Protein AF-0000000075575868 (afdb_homodimer)

pLDDT: mean 89.62, std 12.57, range [30.45, 98.94]

InterPro domains:
  IPR000891 Pyruvate carboxyltransferase [PF00682] (5-255)
  IPR000891 Pyruvate carboxyltransferase [PS50991] (5-268)
  IPR002034 Alpha-isopropylmalate/homocitrate synthase, conserved site [PS00815] (12-28)
  IPR002034 Alpha-isopropylmalate/homocitrate synthase, conserved site [PS00816] (203-216)
  IPR005675 Citramalate synthase [PTHR43538] (2-524)
  IPR005675 Citramalate synthase [TIGR00977] (4-524)
  IPR013709 2-isopropylmalate synthase LeuA, allosteric (dimerisation) domain [PF08502] (377-517)
  IPR013709 2-isopropylmalate synthase LeuA, allosteric (dimerisation) domain [SM00917] (375-518)
  IPR013785 Aldolase-type TIM barrel [G3DSA:3.20.20.70] (3-277)
  IPR036230 2-isopropylmalate synthase LeuA, allosteric (dimerisation) domain superfamily [G3DSA:3.30.160.270] (399-517)
  IPR036230 2-isopropylmalate synthase LeuA, allosteric (dimerisation) domain superfamily [SSF110921] (415-514)
  IPR054691 2-isopropylmalate synthase/homocitrate synthase, post-catalytic domain [PF22617] (291-368)

Structure (mmCIF, N/CA/C/O backbone):
data_AF-0000000075575868-model_v1
#
loop_
_entity.id
_entity.type
_entity.pdbx_description
1 polymer 'Citramalate synthase'
#
loop_
_atom_site.group_PDB
_atom_site.id
_atom_site.type_symbol
_atom_site.label_atom_id
_atom_site.label_alt_id
_atom_site.label_comp_id
_atom_site.label_asym_id
_atom_site.label_entity_id
_atom_site.label_seq_id
_atom_site.pdbx_PDB_ins_code
_atom_site.Cartn_x
_atom_site.Cartn_y
_atom_site.Cartn_z
_atom_site.occupancy
_atom_site.B_iso_or_equiv
_atom_site.auth_seq_id
_atom_site.auth_comp_id
_atom_site.auth_asym_id
_atom_site.auth_atom_id
_atom_site.pdbx_PDB_model_num
ATOM 1 N N . MET A 1 1 ? -24.594 14.773 -18.844 1 61.38 1 MET A N 1
ATOM 2 C CA . MET A 1 1 ? -23.203 15.07 -18.484 1 61.38 1 MET A CA 1
ATOM 3 C C . MET A 1 1 ? -22.859 14.477 -17.125 1 61.38 1 MET A C 1
ATOM 5 O O . MET A 1 1 ? -23.703 14.43 -16.234 1 61.38 1 MET A O 1
ATOM 9 N N . SER A 1 2 ? -21.766 13.688 -16.969 1 84.81 2 SER A N 1
ATOM 10 C CA . SER A 1 2 ? -21.406 13.039 -15.703 1 84.81 2 SER A CA 1
ATOM 11 C C . SER A 1 2 ? -21.234 14.062 -14.586 1 84.81 2 SER A C 1
ATOM 13 O O . SER A 1 2 ? -20.766 15.18 -14.828 1 84.81 2 SER A O 1
ATOM 15 N N . GLU A 1 3 ? -21.844 13.836 -13.461 1 95.25 3 GLU A N 1
ATOM 16 C CA . GLU A 1 3 ? -21.734 14.703 -12.297 1 95.25 3 GLU A CA 1
ATOM 17 C C . GLU A 1 3 ? -20.281 14.883 -11.875 1 95.25 3 GLU A C 1
ATOM 19 O O . GLU A 1 3 ? -19.5 13.93 -11.898 1 95.25 3 GLU A O 1
ATOM 24 N N . LYS A 1 4 ? -19.922 16.078 -11.586 1 97.62 4 LYS A N 1
ATOM 25 C CA . LYS A 1 4 ? -18.547 16.438 -11.258 1 97.62 4 LYS A CA 1
ATOM 26 C C . LYS A 1 4 ? -18.234 16.172 -9.789 1 97.62 4 LYS A C 1
ATOM 28 O O . LYS A 1 4 ? -19.047 16.484 -8.914 1 97.62 4 LYS A O 1
ATOM 33 N N . ILE A 1 5 ? -17.172 15.508 -9.469 1 98.75 5 ILE A N 1
ATOM 34 C CA . ILE A 1 5 ? -16.594 15.422 -8.141 1 98.75 5 ILE A CA 1
ATOM 35 C C . ILE A 1 5 ? -15.312 16.25 -8.086 1 98.75 5 ILE A C 1
ATOM 37 O O . ILE A 1 5 ? -14.375 16.031 -8.859 1 98.75 5 ILE A O 1
ATOM 41 N N . LEU A 1 6 ? -15.227 17.234 -7.203 1 98.88 6 LEU A N 1
ATOM 42 C CA . LEU A 1 6 ? -14.047 18.078 -7.059 1 98.88 6 LEU A CA 1
ATOM 43 C C . LEU A 1 6 ? -12.914 17.312 -6.375 1 98.88 6 LEU A C 1
ATOM 45 O O . LEU A 1 6 ? -13.117 16.688 -5.336 1 98.88 6 LEU A O 1
ATOM 49 N N . VAL A 1 7 ? -11.742 17.344 -7.012 1 98.88 7 VAL A N 1
ATOM 50 C CA . VAL A 1 7 ? -10.555 16.703 -6.469 1 98.88 7 VAL A CA 1
ATOM 51 C C . VAL A 1 7 ? -9.711 17.719 -5.719 1 98.88 7 VAL A C 1
ATOM 53 O O . VAL A 1 7 ? -9.289 18.734 -6.293 1 98.88 7 VAL A O 1
ATOM 56 N N . PHE A 1 8 ? -9.484 17.531 -4.441 1 98.94 8 PHE A N 1
ATOM 57 C CA . PHE A 1 8 ? -8.688 18.359 -3.549 1 98.94 8 PHE A CA 1
ATOM 58 C C . PHE A 1 8 ? -7.426 17.625 -3.113 1 98.94 8 PHE A C 1
ATOM 60 O O . PHE A 1 8 ? -7.484 16.719 -2.279 1 98.94 8 PHE A O 1
ATOM 67 N N . ASP A 1 9 ? -6.258 18.016 -3.641 1 98.88 9 ASP A N 1
ATOM 68 C CA . ASP A 1 9 ? -5.004 17.312 -3.363 1 98.88 9 ASP A CA 1
ATOM 69 C C . ASP A 1 9 ? -4.215 18.031 -2.266 1 98.88 9 ASP A C 1
ATOM 71 O O . ASP A 1 9 ? -3.971 19.234 -2.348 1 98.88 9 ASP A O 1
ATOM 75 N N . SER A 1 10 ? -3.83 17.281 -1.271 1 98.62 10 SER A N 1
ATOM 76 C CA . SER A 1 10 ? -3.059 17.828 -0.159 1 98.62 10 SER A CA 1
ATOM 77 C C . SER A 1 10 ? -1.657 17.219 -0.111 1 98.62 10 SER A C 1
ATOM 79 O O . SER A 1 10 ? -1.049 17.141 0.958 1 98.62 10 SER A O 1
ATOM 81 N N . THR A 1 11 ? -1.088 16.797 -1.233 1 98.25 11 THR A N 1
ATOM 82 C CA . THR A 1 11 ? 0.236 16.188 -1.326 1 98.25 11 THR A CA 1
ATOM 83 C C . THR A 1 11 ? 1.297 17.109 -0.737 1 98.25 11 THR A C 1
ATOM 85 O O . THR A 1 11 ? 2.162 16.672 0.022 1 98.25 11 THR A O 1
ATOM 88 N N . LEU A 1 12 ? 1.226 18.375 -0.951 1 97 12 LEU A N 1
ATOM 89 C CA . LEU A 1 12 ? 2.277 19.328 -0.622 1 97 12 LEU A CA 1
ATOM 90 C C . LEU A 1 12 ? 2.152 19.797 0.824 1 97 12 LEU A C 1
ATOM 92 O O . LEU A 1 12 ? 3.068 20.422 1.359 1 97 12 LEU A O 1
ATOM 96 N N . ARG A 1 13 ? 1.078 19.469 1.459 1 95.19 13 ARG A N 1
ATOM 97 C CA . ARG A 1 13 ? 0.896 19.875 2.85 1 95.19 13 ARG A CA 1
ATOM 98 C C . ARG A 1 13 ? 0.815 18.656 3.766 1 95.19 13 ARG A C 1
ATOM 100 O O . ARG A 1 13 ? 1.771 18.344 4.477 1 95.19 13 ARG A O 1
ATOM 107 N N . ASP A 1 14 ? -0.33 17.875 3.654 1 94.44 14 ASP A N 1
ATOM 108 C CA . ASP A 1 14 ? -0.49 16.688 4.484 1 94.44 14 ASP A CA 1
ATOM 109 C C . ASP A 1 14 ? 0.498 15.602 4.082 1 94.44 14 ASP A C 1
ATOM 111 O O . ASP A 1 14 ? 1.008 14.875 4.934 1 94.44 14 ASP A O 1
ATOM 115 N N . GLY A 1 15 ? 0.693 15.453 2.76 1 94.81 15 GLY A N 1
ATOM 116 C CA . GLY A 1 15 ? 1.673 14.5 2.271 1 94.81 15 GLY A CA 1
ATOM 117 C C . GLY A 1 15 ? 3.07 14.75 2.807 1 94.81 15 GLY A C 1
ATOM 118 O O . GLY A 1 15 ? 3.824 13.805 3.057 1 94.81 15 GLY A O 1
ATOM 119 N N . ALA A 1 16 ? 3.377 16.016 3.02 1 89.44 16 ALA A N 1
ATOM 120 C CA . ALA A 1 16 ? 4.699 16.422 3.5 1 89.44 16 ALA A CA 1
ATOM 121 C C . ALA A 1 16 ? 4.922 15.945 4.938 1 89.44 16 ALA A C 1
ATOM 123 O O . ALA A 1 16 ? 6.055 15.938 5.422 1 89.44 16 ALA A O 1
ATOM 124 N N . GLN A 1 17 ? 3.857 15.484 5.559 1 87.44 17 GLN A N 1
ATOM 125 C CA . GLN A 1 17 ? 3.959 15.031 6.941 1 87.44 17 GLN A CA 1
ATOM 126 C C . GLN A 1 17 ? 4.363 13.562 7.012 1 87.44 17 GLN A C 1
ATOM 128 O O . GLN A 1 17 ? 4.605 13.031 8.102 1 87.44 17 GLN A O 1
ATOM 133 N N . ALA A 1 18 ? 4.418 12.914 5.855 1 88.88 18 ALA A N 1
ATOM 134 C CA . ALA A 1 18 ? 4.832 11.508 5.832 1 88.88 18 ALA A CA 1
ATOM 135 C C . ALA A 1 18 ? 6.297 11.367 6.238 1 88.88 18 ALA A C 1
ATOM 137 O O . ALA A 1 18 ? 7.133 12.195 5.879 1 88.88 18 ALA A O 1
ATOM 138 N N . GLU A 1 19 ? 6.559 10.336 6.953 1 83.62 19 GLU A N 1
ATOM 139 C CA . GLU A 1 19 ? 7.945 10.031 7.285 1 83.62 19 GLU A CA 1
ATOM 140 C C . GLU A 1 19 ? 8.781 9.82 6.027 1 83.62 19 GLU A C 1
ATOM 142 O O . GLU A 1 19 ? 8.383 9.086 5.121 1 83.62 19 GLU A O 1
ATOM 147 N N . GLY A 1 20 ? 9.875 10.547 5.918 1 74.44 20 GLY A N 1
ATOM 148 C CA . GLY A 1 20 ? 10.797 10.375 4.805 1 74.44 20 GLY A CA 1
ATOM 149 C C . GLY A 1 20 ? 10.516 11.32 3.65 1 74.44 20 GLY A C 1
ATOM 150 O O . GLY A 1 20 ? 11.289 11.391 2.693 1 74.44 20 GLY A O 1
ATOM 151 N N . ILE A 1 21 ? 9.391 12.078 3.764 1 81.75 21 ILE A N 1
ATOM 152 C CA . ILE A 1 21 ? 9.031 13 2.695 1 81.75 21 ILE A CA 1
ATOM 153 C C . ILE A 1 21 ? 9.438 14.422 3.082 1 81.75 21 ILE A C 1
ATOM 155 O O . ILE A 1 21 ? 9.148 14.875 4.191 1 81.75 21 ILE A O 1
ATOM 159 N N . SER A 1 22 ? 10.195 15 2.295 1 77.81 22 SER A N 1
ATOM 160 C CA . SER A 1 22 ? 10.578 16.406 2.412 1 77.81 22 SER A CA 1
ATOM 161 C C . SER A 1 22 ? 10.68 17.062 1.041 1 77.81 22 SER A C 1
ATOM 163 O O . SER A 1 22 ? 11.367 16.562 0.15 1 77.81 22 SER A O 1
ATOM 165 N N . PHE A 1 23 ? 9.969 18.141 0.875 1 84.44 23 PHE A N 1
ATOM 166 C CA . PHE A 1 23 ? 9.953 18.844 -0.4 1 84.44 23 PHE A CA 1
ATOM 167 C C . PHE A 1 23 ? 10.797 20.109 -0.323 1 84.44 23 PHE A C 1
ATOM 169 O O . PHE A 1 23 ? 10.648 20.906 0.611 1 84.44 23 PHE A O 1
ATOM 176 N N . SER A 1 24 ? 11.742 20.281 -1.281 1 81.44 24 SER A N 1
ATOM 177 C CA . SER A 1 24 ? 12.266 21.625 -1.517 1 81.44 24 SER A CA 1
ATOM 178 C C . SER A 1 24 ? 11.211 22.531 -2.164 1 81.44 24 SER A C 1
ATOM 180 O O . SER A 1 24 ? 10.164 22.047 -2.609 1 81.44 24 SER A O 1
ATOM 182 N N . VAL A 1 25 ? 11.438 23.781 -2.133 1 87.5 25 VAL A N 1
ATOM 183 C CA . VAL A 1 25 ? 10.523 24.703 -2.795 1 87.5 25 VAL A CA 1
ATOM 184 C C . VAL A 1 25 ? 10.398 24.344 -4.273 1 87.5 25 VAL A C 1
ATOM 186 O O . VAL A 1 25 ? 9.305 24.375 -4.84 1 87.5 25 VAL A O 1
ATOM 189 N N . GLU A 1 26 ? 11.562 23.906 -4.863 1 86.38 26 GLU A N 1
ATOM 190 C CA . GLU A 1 26 ? 11.562 23.5 -6.262 1 86.38 26 GLU A CA 1
ATOM 191 C C . GLU A 1 26 ? 10.719 22.25 -6.465 1 86.38 26 GLU A C 1
ATOM 193 O O . GLU A 1 26 ? 9.984 22.125 -7.449 1 86.38 26 GLU A O 1
ATOM 198 N N . ASP A 1 27 ? 10.844 21.344 -5.535 1 88.81 27 ASP A N 1
ATOM 199 C CA . ASP A 1 27 ? 10.023 20.141 -5.578 1 88.81 27 ASP A CA 1
ATOM 200 C C . ASP A 1 27 ? 8.539 20.484 -5.516 1 88.81 27 ASP A C 1
ATOM 202 O O . ASP A 1 27 ? 7.734 19.922 -6.262 1 88.81 27 ASP A O 1
ATOM 206 N N . LYS A 1 28 ? 8.211 21.406 -4.625 1 95.12 28 LYS A N 1
ATOM 207 C CA . LYS A 1 28 ? 6.816 21.812 -4.457 1 95.12 28 LYS A CA 1
ATOM 208 C C . LYS A 1 28 ? 6.254 22.406 -5.75 1 95.12 28 LYS A C 1
ATOM 210 O O . LYS A 1 28 ? 5.129 22.094 -6.141 1 95.12 28 LYS A O 1
ATOM 215 N N . ILE A 1 29 ? 7.055 23.203 -6.375 1 94.19 29 ILE A N 1
ATOM 216 C CA . ILE A 1 29 ? 6.625 23.844 -7.609 1 94.19 29 ILE A CA 1
ATOM 217 C C . ILE A 1 29 ? 6.395 22.797 -8.695 1 94.19 29 ILE A C 1
ATOM 219 O O . ILE A 1 29 ? 5.383 22.828 -9.398 1 94.19 29 ILE A O 1
ATOM 223 N N . ARG A 1 30 ? 7.27 21.797 -8.773 1 94 30 ARG A N 1
ATOM 224 C CA . ARG A 1 30 ? 7.168 20.766 -9.789 1 94 30 ARG A CA 1
ATOM 225 C C . ARG A 1 30 ? 5.934 19.891 -9.57 1 94 30 ARG A C 1
ATOM 227 O O . ARG A 1 30 ? 5.238 19.531 -10.516 1 94 30 ARG A O 1
ATOM 234 N N . VAL A 1 31 ? 5.672 19.562 -8.32 1 97 31 VAL A N 1
ATOM 235 C CA . VAL A 1 31 ? 4.488 18.781 -7.996 1 97 31 VAL A CA 1
ATOM 236 C C . VAL A 1 31 ? 3.229 19.594 -8.297 1 97 31 VAL A C 1
ATOM 238 O O . VAL A 1 31 ? 2.275 19.078 -8.883 1 97 31 VAL A O 1
ATOM 241 N N . MET A 1 32 ? 3.26 20.875 -7.93 1 97.81 32 MET A N 1
ATOM 242 C CA . MET A 1 32 ? 2.135 21.781 -8.188 1 97.81 32 MET A CA 1
ATOM 243 C C . MET A 1 32 ? 1.821 21.844 -9.68 1 97.81 32 MET A C 1
ATOM 245 O O . MET A 1 32 ? 0.662 21.719 -10.078 1 97.81 32 MET A O 1
ATOM 249 N N . GLU A 1 33 ? 2.854 21.953 -10.477 1 96.94 33 GLU A N 1
ATOM 250 C CA . GLU A 1 33 ? 2.682 22.031 -11.922 1 96.94 33 GLU A CA 1
ATOM 251 C C . GLU A 1 33 ? 2.109 20.734 -12.484 1 96.94 33 GLU A C 1
ATOM 253 O O . GLU A 1 33 ? 1.258 20.766 -13.375 1 96.94 33 GLU A O 1
ATOM 258 N N . THR A 1 34 ? 2.576 19.656 -11.984 1 97 34 THR A N 1
ATOM 259 C CA . THR A 1 34 ? 2.104 18.359 -12.438 1 97 34 THR A CA 1
ATOM 260 C C . THR A 1 34 ? 0.625 18.172 -12.102 1 97 34 THR A C 1
ATOM 262 O O . THR A 1 34 ? -0.154 17.719 -12.938 1 97 34 THR A O 1
ATOM 265 N N . LEU A 1 35 ? 0.234 18.562 -10.906 1 98.56 35 LEU A N 1
ATOM 266 C CA . LEU A 1 35 ? -1.151 18.453 -10.469 1 98.56 35 LEU A CA 1
ATOM 267 C C . LEU A 1 35 ? -2.055 19.375 -11.266 1 98.56 35 LEU A C 1
ATOM 269 O O . LEU A 1 35 ? -3.172 19.016 -11.633 1 98.56 35 LEU A O 1
ATOM 273 N N . ASP A 1 36 ? -1.572 20.594 -11.492 1 98.38 36 ASP A N 1
ATOM 274 C CA . ASP A 1 36 ? -2.334 21.547 -12.281 1 98.38 36 ASP A CA 1
ATOM 275 C C . ASP A 1 36 ? -2.57 21.047 -13.703 1 98.38 36 ASP A C 1
ATOM 277 O O . ASP A 1 36 ? -3.688 21.109 -14.219 1 98.38 36 ASP A O 1
ATOM 281 N N . LYS A 1 37 ? -1.513 20.516 -14.266 1 97.12 37 LYS A N 1
ATOM 282 C CA . LYS A 1 37 ? -1.603 19.969 -15.617 1 97.12 37 LYS A CA 1
ATOM 283 C C . LYS A 1 37 ? -2.584 18.812 -15.68 1 97.12 37 LYS A C 1
ATOM 285 O O . LYS A 1 37 ? -3.316 18.656 -16.656 1 97.12 37 LYS A O 1
ATOM 290 N N . MET A 1 38 ? -2.625 18.047 -14.672 1 97.5 38 MET A N 1
ATOM 291 C CA . MET A 1 38 ? -3.506 16.875 -14.586 1 97.5 38 MET A CA 1
ATOM 292 C C . MET A 1 38 ? -4.965 17.312 -14.484 1 97.5 38 MET A C 1
ATOM 294 O O . MET A 1 38 ? -5.863 16.562 -14.875 1 97.5 38 MET A O 1
ATOM 298 N N . GLY A 1 39 ? -5.191 18.469 -13.93 1 98 39 GLY A N 1
ATOM 299 C CA . GLY A 1 39 ? -6.547 18.984 -13.859 1 98 39 GLY A CA 1
ATOM 300 C C . GLY A 1 39 ? -7.172 18.844 -12.484 1 98 39 GLY A C 1
ATOM 301 O O . GLY A 1 39 ? -8.398 18.828 -12.352 1 98 39 GLY A O 1
ATOM 302 N N . VAL A 1 40 ? -6.402 18.781 -11.461 1 98.25 40 VAL A N 1
ATOM 303 C CA . VAL A 1 40 ? -6.891 18.766 -10.086 1 98.25 40 VAL A CA 1
ATOM 304 C C . VAL A 1 40 ? -7.531 20.109 -9.758 1 98.25 40 VAL A C 1
ATOM 306 O O . VAL A 1 40 ? -7.059 21.156 -10.203 1 98.25 40 VAL A O 1
ATOM 309 N N . ASP A 1 41 ? -8.57 20.109 -8.992 1 98.75 41 ASP A N 1
ATOM 310 C CA . ASP A 1 41 ? -9.352 21.328 -8.781 1 98.75 41 ASP A CA 1
ATOM 311 C C . ASP A 1 41 ? -8.719 22.203 -7.711 1 98.75 41 ASP A C 1
ATOM 313 O O . ASP A 1 41 ? -8.719 23.438 -7.832 1 98.75 41 ASP A O 1
ATOM 317 N N . TYR A 1 42 ? -8.25 21.625 -6.641 1 98.81 42 TYR A N 1
ATOM 318 C CA . TYR A 1 42 ? -7.641 22.344 -5.523 1 98.81 42 TYR A CA 1
ATOM 319 C C . TYR A 1 42 ? -6.289 21.734 -5.168 1 98.81 42 TYR A C 1
ATOM 321 O O . TYR A 1 42 ? -6.133 20.5 -5.148 1 98.81 42 TYR A O 1
ATOM 329 N N . ILE A 1 43 ? -5.305 22.547 -4.949 1 98.75 43 ILE A N 1
ATOM 330 C CA . ILE A 1 43 ? -3.99 22.109 -4.484 1 98.75 43 ILE A CA 1
ATOM 331 C C . ILE A 1 43 ? -3.664 22.797 -3.158 1 98.75 43 ILE A C 1
ATOM 333 O O . ILE A 1 43 ? -3.412 24 -3.121 1 98.75 43 ILE A O 1
ATOM 337 N N . GLU A 1 44 ? -3.77 22.062 -2.121 1 98.62 44 GLU A N 1
ATOM 338 C CA . GLU A 1 44 ? -3.342 22.562 -0.817 1 98.62 44 GLU A CA 1
ATOM 339 C C . GLU A 1 44 ? -1.822 22.531 -0.683 1 98.62 44 GLU A C 1
ATOM 341 O O . GLU A 1 44 ? -1.236 21.453 -0.525 1 98.62 44 GLU A O 1
ATOM 346 N N . ALA A 1 45 ? -1.237 23.656 -0.602 1 96 45 ALA A N 1
ATOM 347 C CA . ALA A 1 45 ? 0.193 23.703 -0.897 1 96 45 ALA A CA 1
ATOM 348 C C . ALA A 1 45 ? 1.009 23.922 0.374 1 96 45 ALA A C 1
ATOM 350 O O . ALA A 1 45 ? 2.24 23.859 0.344 1 96 45 ALA A O 1
ATOM 351 N N . GLY A 1 46 ? 0.332 24.203 1.474 1 95.06 46 GLY A N 1
ATOM 352 C CA . GLY A 1 46 ? 1.128 24.344 2.682 1 95.06 46 GLY A CA 1
ATOM 353 C C . GLY A 1 46 ? 0.393 25.078 3.793 1 95.06 46 GLY A C 1
ATOM 354 O O . GLY A 1 46 ? -0.774 25.438 3.639 1 95.06 46 GLY A O 1
ATOM 355 N N . ASN A 1 47 ? 1.104 25.234 4.914 1 93.88 47 ASN A N 1
ATOM 356 C CA . ASN A 1 47 ? 0.668 25.953 6.102 1 93.88 47 ASN A CA 1
ATOM 357 C C . ASN A 1 47 ? 1.59 27.125 6.41 1 93.88 47 ASN A C 1
ATOM 359 O O . ASN A 1 47 ? 2.549 26.984 7.172 1 93.88 47 ASN A O 1
ATOM 363 N N . PRO A 1 48 ? 1.263 28.312 5.938 1 93.25 48 PRO A N 1
ATOM 364 C CA . PRO A 1 48 ? 2.152 29.469 6.078 1 93.25 48 PRO A CA 1
ATOM 365 C C . PRO A 1 48 ? 2.346 29.891 7.531 1 93.25 48 PRO A C 1
ATOM 367 O O . PRO A 1 48 ? 3.338 30.531 7.863 1 93.25 48 PRO A O 1
ATOM 370 N N . GLY A 1 49 ? 1.459 29.547 8.383 1 87.56 49 GLY A N 1
ATOM 371 C CA . GLY A 1 49 ? 1.558 29.922 9.789 1 87.56 49 GLY A CA 1
ATOM 372 C C . GLY A 1 49 ? 2.52 29.062 10.57 1 87.56 49 GLY A C 1
ATOM 373 O O . GLY A 1 49 ? 2.922 29.406 11.68 1 87.56 49 GLY A O 1
ATOM 374 N N . SER A 1 50 ? 2.959 27.953 9.969 1 80.81 50 SER A N 1
ATOM 375 C CA . SER A 1 50 ? 3.697 27 10.789 1 80.81 50 SER A CA 1
ATOM 376 C C . SER A 1 50 ? 5.004 26.594 10.117 1 80.81 50 SER A C 1
ATOM 378 O O . SER A 1 50 ? 5.906 26.062 10.773 1 80.81 50 SER A O 1
ATOM 380 N N . ASN A 1 51 ? 5.168 26.828 8.828 1 81.69 51 ASN A N 1
ATOM 381 C CA . ASN A 1 51 ? 6.309 26.312 8.094 1 81.69 51 ASN A CA 1
ATOM 382 C C . ASN A 1 51 ? 6.961 27.375 7.227 1 81.69 51 ASN A C 1
ATOM 384 O O . ASN A 1 51 ? 6.379 27.812 6.23 1 81.69 51 ASN A O 1
ATOM 388 N N . PRO A 1 52 ? 8.156 27.781 7.527 1 82.44 52 PRO A N 1
ATOM 389 C CA . PRO A 1 52 ? 8.844 28.812 6.746 1 82.44 52 PRO A CA 1
ATOM 390 C C . PRO A 1 52 ? 9.023 28.422 5.285 1 82.44 52 PRO A C 1
ATOM 392 O O . PRO A 1 52 ? 8.992 29.281 4.398 1 82.44 52 PRO A O 1
ATOM 395 N N . LYS A 1 53 ? 9.242 27.188 5.066 1 83.25 53 LYS A N 1
ATOM 396 C CA . LYS A 1 53 ? 9.383 26.719 3.689 1 83.25 53 LYS A CA 1
ATOM 397 C C . LYS A 1 53 ? 8.102 26.938 2.896 1 83.25 53 LYS A C 1
ATOM 399 O O . LYS A 1 53 ? 8.148 27.219 1.696 1 83.25 53 LYS A O 1
ATOM 404 N N . ASP A 1 54 ? 7.004 26.812 3.557 1 91.69 54 ASP A N 1
ATOM 405 C CA . ASP A 1 54 ? 5.719 27.062 2.904 1 91.69 54 ASP A CA 1
ATOM 406 C C . ASP A 1 54 ? 5.547 28.547 2.582 1 91.69 54 ASP A C 1
ATOM 408 O O . ASP A 1 54 ? 5.008 28.891 1.531 1 91.69 54 ASP A O 1
ATOM 412 N N . ILE A 1 55 ? 6.027 29.375 3.482 1 91.19 55 ILE A N 1
ATOM 413 C CA . ILE A 1 55 ? 5.969 30.797 3.229 1 91.19 55 ILE A CA 1
ATOM 414 C C . ILE A 1 55 ? 6.805 31.141 1.998 1 91.19 55 ILE A C 1
ATOM 416 O O . ILE A 1 55 ? 6.363 31.906 1.132 1 91.19 55 ILE A O 1
ATOM 420 N N . GLU A 1 56 ? 7.996 30.578 1.945 1 90.62 56 GLU A N 1
ATOM 421 C CA . GLU A 1 56 ? 8.867 30.797 0.793 1 90.62 56 GLU A CA 1
ATOM 422 C C . GLU A 1 56 ? 8.203 30.328 -0.498 1 90.62 56 GLU A C 1
ATOM 424 O O . GLU A 1 56 ? 8.273 31.016 -1.523 1 90.62 56 GLU A O 1
ATOM 429 N N . PHE A 1 57 ? 7.605 29.25 -0.474 1 95.44 57 PHE A N 1
ATOM 430 C CA . PHE A 1 57 ? 6.891 28.719 -1.626 1 95.44 57 PHE A CA 1
ATOM 431 C C . PHE A 1 57 ? 5.809 29.672 -2.092 1 95.44 57 PHE A C 1
ATOM 433 O O . PHE A 1 57 ? 5.738 30.016 -3.273 1 95.44 57 PHE A O 1
ATOM 440 N N . PHE A 1 58 ? 4.934 30.125 -1.139 1 96.44 58 PHE A N 1
ATOM 441 C CA . PHE A 1 58 ? 3.83 31.016 -1.489 1 96.44 58 PHE A CA 1
ATOM 442 C C . PHE A 1 58 ? 4.352 32.344 -2.045 1 96.44 58 PHE A C 1
ATOM 444 O O . PHE A 1 58 ? 3.74 32.938 -2.938 1 96.44 58 PHE A O 1
ATOM 451 N N . ASN A 1 59 ? 5.457 32.781 -1.495 1 94.31 59 ASN A N 1
ATOM 452 C CA . ASN A 1 59 ? 6.055 34 -1.998 1 94.31 59 ASN A CA 1
ATOM 453 C C . ASN A 1 59 ? 6.566 33.844 -3.426 1 94.31 59 ASN A C 1
ATOM 455 O O . ASN A 1 59 ? 6.449 34.75 -4.246 1 94.31 59 ASN A O 1
ATOM 459 N N . ARG A 1 60 ? 7.07 32.719 -3.672 1 92.38 60 ARG A N 1
ATOM 460 C CA . ARG A 1 60 ? 7.648 32.438 -4.98 1 92.38 60 ARG A CA 1
ATOM 461 C C . ARG A 1 60 ? 6.562 32.281 -6.043 1 92.38 60 ARG A C 1
ATOM 463 O O . ARG A 1 60 ? 6.797 32.562 -7.223 1 92.38 60 ARG A O 1
ATOM 470 N N . ILE A 1 61 ? 5.418 31.922 -5.629 1 93.31 61 ILE A N 1
ATOM 471 C CA . ILE A 1 61 ? 4.434 31.562 -6.641 1 93.31 61 ILE A CA 1
ATOM 472 C C . ILE A 1 61 ? 3.354 32.625 -6.73 1 93.31 61 ILE A C 1
ATOM 474 O O . ILE A 1 61 ? 2.338 32.438 -7.402 1 93.31 61 ILE A O 1
ATOM 478 N N . LYS A 1 62 ? 3.512 33.75 -6.051 1 90.12 62 LYS A N 1
ATOM 479 C CA . LYS A 1 62 ? 2.516 34.812 -5.988 1 90.12 62 LYS A CA 1
ATOM 480 C C . LYS A 1 62 ? 2.119 35.281 -7.387 1 90.12 62 LYS A C 1
ATOM 482 O O . LYS A 1 62 ? 0.954 35.594 -7.637 1 90.12 62 LYS A O 1
ATOM 487 N N . ASP A 1 63 ? 3.078 35.188 -8.328 1 86.75 63 ASP A N 1
ATOM 488 C CA . ASP A 1 63 ? 2.803 35.719 -9.664 1 86.75 63 ASP A CA 1
ATOM 489 C C . ASP A 1 63 ? 2.555 34.562 -10.656 1 86.75 63 ASP A C 1
ATOM 491 O O . ASP A 1 63 ? 2.426 34.812 -11.859 1 86.75 63 ASP A O 1
ATOM 495 N N . VAL A 1 64 ? 2.529 33.375 -10.117 1 88.31 64 VAL A N 1
ATOM 496 C CA . VAL A 1 64 ? 2.305 32.25 -10.992 1 88.31 64 VAL A CA 1
ATOM 497 C C . VAL A 1 64 ? 0.805 32.031 -11.18 1 88.31 64 VAL A C 1
ATOM 499 O O . VAL A 1 64 ? 0.052 31.984 -10.203 1 88.31 64 VAL A O 1
ATOM 502 N N . GLN A 1 65 ? 0.393 32.031 -12.391 1 89.56 65 GLN A N 1
ATOM 503 C CA . GLN A 1 65 ? -0.995 31.703 -12.711 1 89.56 65 GLN A CA 1
ATOM 504 C C . GLN A 1 65 ? -1.14 30.234 -13.133 1 89.56 65 GLN A C 1
ATOM 506 O O . GLN A 1 65 ? -0.49 29.797 -14.078 1 89.56 65 GLN A O 1
ATOM 511 N N . LEU A 1 66 ? -1.957 29.547 -12.414 1 94.81 66 LEU A N 1
ATOM 512 C CA . LEU A 1 66 ? -2.232 28.156 -12.75 1 94.81 66 LEU A CA 1
ATOM 513 C C . LEU A 1 66 ? -3.34 28.062 -13.797 1 94.81 66 LEU A C 1
ATOM 515 O O . LEU A 1 66 ? -4.16 28.969 -13.922 1 94.81 66 LEU A O 1
ATOM 519 N N . ASN A 1 67 ? -3.344 27.031 -14.547 1 94.75 67 ASN A N 1
ATOM 520 C CA . ASN A 1 67 ? -4.293 26.859 -15.641 1 94.75 67 ASN A CA 1
ATOM 521 C C . ASN A 1 67 ? -5.637 26.344 -15.133 1 94.75 67 ASN A C 1
ATOM 523 O O . ASN A 1 67 ? -6.672 26.562 -15.766 1 94.75 67 ASN A O 1
ATOM 527 N N . HIS A 1 68 ? -5.613 25.578 -14.055 1 96.88 68 HIS A N 1
ATOM 528 C CA . HIS A 1 68 ? -6.848 24.906 -13.68 1 96.88 68 HIS A CA 1
ATOM 529 C C . HIS A 1 68 ? -7.082 24.984 -12.172 1 96.88 68 HIS A C 1
ATOM 531 O O . HIS A 1 68 ? -8.156 25.406 -11.734 1 96.88 68 HIS A O 1
ATOM 537 N N . ALA A 1 69 ? -6.141 24.719 -11.367 1 98.06 69 ALA A N 1
ATOM 538 C CA . ALA A 1 69 ? -6.324 24.484 -9.938 1 98.06 69 ALA A CA 1
ATOM 539 C C . ALA A 1 69 ? -6.43 25.797 -9.172 1 98.06 69 ALA A C 1
ATOM 541 O O . ALA A 1 69 ? -5.859 26.812 -9.586 1 98.06 69 ALA A O 1
ATOM 542 N N . LYS A 1 70 ? -7.156 25.812 -8.164 1 97.81 70 LYS A N 1
ATOM 543 C CA . LYS A 1 70 ? -7.086 26.844 -7.133 1 97.81 70 LYS A CA 1
ATOM 544 C C . LYS A 1 70 ? -6.066 26.469 -6.059 1 97.81 70 LYS A C 1
ATOM 546 O O . LYS A 1 70 ? -6.133 25.391 -5.469 1 97.81 70 LYS A O 1
ATOM 551 N N . LEU A 1 71 ? -5.164 27.344 -5.867 1 98 71 LEU A N 1
ATOM 552 C CA . LEU A 1 71 ? -4.188 27.125 -4.801 1 98 71 LEU A CA 1
ATOM 553 C C . LEU A 1 71 ? -4.809 27.406 -3.436 1 98 71 LEU A C 1
ATOM 555 O O . LEU A 1 71 ? -5.555 28.375 -3.273 1 98 71 LEU A O 1
ATOM 559 N N . VAL A 1 72 ? -4.48 26.594 -2.475 1 98.44 72 VAL A N 1
ATOM 560 C CA . VAL A 1 72 ? -5.125 26.641 -1.166 1 98.44 72 VAL A CA 1
ATOM 561 C C . VAL A 1 72 ? -4.066 26.75 -0.072 1 98.44 72 VAL A C 1
ATOM 563 O O . VAL A 1 72 ? -3.104 25.984 -0.05 1 98.44 72 VAL A O 1
ATOM 566 N N . ALA A 1 73 ? -4.16 27.734 0.785 1 98.31 73 ALA A N 1
ATOM 567 C CA . ALA A 1 73 ? -3.383 27.828 2.018 1 98.31 73 ALA A CA 1
ATOM 568 C C . ALA A 1 73 ? -4.137 27.203 3.189 1 98.31 73 ALA A C 1
ATOM 570 O O . ALA A 1 73 ? -5.352 27.375 3.312 1 98.31 73 ALA A O 1
ATOM 571 N N . PHE A 1 74 ? -3.393 26.516 3.992 1 97.88 74 PHE A N 1
ATOM 572 C CA . PHE A 1 74 ? -3.965 25.75 5.102 1 97.88 74 PHE A CA 1
ATOM 573 C C . PHE A 1 74 ? -3.725 26.469 6.422 1 97.88 74 PHE A C 1
ATOM 575 O O . PHE A 1 74 ? -2.674 27.094 6.621 1 97.88 74 PHE A O 1
ATOM 582 N N . GLY A 1 75 ? -4.68 26.312 7.297 1 96.5 75 GLY A N 1
ATOM 583 C CA . GLY A 1 75 ? -4.504 26.828 8.648 1 96.5 75 GLY A CA 1
ATOM 584 C C . GLY A 1 75 ? -5.66 26.484 9.57 1 96.5 75 GLY A C 1
ATOM 585 O O . GLY A 1 75 ? -6.543 25.703 9.203 1 96.5 75 GLY A O 1
ATOM 586 N N . SER A 1 76 ? -5.648 27.031 10.789 1 97 76 SER A N 1
ATOM 587 C CA . SER A 1 76 ? -6.664 26.766 11.797 1 97 76 SER A CA 1
ATOM 588 C C . SER A 1 76 ? -7.613 27.938 11.953 1 97 76 SER A C 1
ATOM 590 O O . SER A 1 76 ? -7.352 29.031 11.445 1 97 76 SER A O 1
ATOM 592 N N . THR A 1 77 ? -8.703 27.734 12.594 1 98.19 77 THR A N 1
ATOM 593 C CA . THR A 1 77 ? -9.523 28.844 13.07 1 98.19 77 THR A CA 1
ATOM 594 C C . THR A 1 77 ? -8.711 29.766 13.961 1 98.19 77 THR A C 1
ATOM 596 O O . THR A 1 77 ? -7.629 29.406 14.422 1 98.19 77 THR A O 1
ATOM 599 N N . ARG A 1 78 ? -9.266 30.922 14.148 1 97.75 78 ARG A N 1
ATOM 600 C CA . ARG A 1 78 ? -8.625 31.812 15.102 1 97.75 78 ARG A CA 1
ATOM 601 C C . ARG A 1 78 ? -8.484 31.156 16.469 1 97.75 78 ARG A C 1
ATOM 603 O O . ARG A 1 78 ? -9.227 30.219 16.797 1 97.75 78 ARG A O 1
ATOM 610 N N . ARG A 1 79 ? -7.566 31.688 17.266 1 95.06 79 ARG A N 1
ATOM 611 C CA . ARG A 1 79 ? -7.398 31.219 18.625 1 95.06 79 ARG A CA 1
ATOM 612 C C . ARG A 1 79 ? -8.523 31.703 19.531 1 95.06 79 ARG A C 1
ATOM 614 O O . ARG A 1 79 ? -9.133 32.75 19.25 1 95.06 79 ARG A O 1
ATOM 621 N N . GLY A 1 80 ? -8.758 30.953 20.547 1 94.44 80 GLY A N 1
ATOM 622 C CA . GLY A 1 80 ? -9.766 31.359 21.5 1 94.44 80 GLY A CA 1
ATOM 623 C C . GLY A 1 80 ? -9.438 32.688 22.172 1 94.44 80 GLY A C 1
ATOM 624 O O . GLY A 1 80 ? -8.289 32.938 22.531 1 94.44 80 GLY A O 1
ATOM 625 N N . GLY A 1 81 ? -10.398 33.5 22.219 1 93.56 81 GLY A N 1
ATOM 626 C CA . GLY A 1 81 ? -10.242 34.75 22.969 1 93.56 81 GLY A CA 1
ATOM 627 C C . GLY A 1 81 ? -9.555 35.844 22.172 1 93.56 81 GLY A C 1
ATOM 628 O O . GLY A 1 81 ? -9.312 36.938 22.688 1 93.56 81 GLY A O 1
ATOM 629 N N . ILE A 1 82 ? -9.258 35.594 20.938 1 94.38 82 ILE A N 1
ATOM 630 C CA . ILE A 1 82 ? -8.586 36.562 20.078 1 94.38 82 ILE A CA 1
ATOM 631 C C . ILE A 1 82 ? -9.5 36.938 18.906 1 94.38 82 ILE A C 1
ATOM 633 O O . ILE A 1 82 ? -10.203 36.094 18.359 1 94.38 82 ILE A O 1
ATOM 637 N N . ALA A 1 83 ? -9.477 38.25 18.641 1 96.38 83 ALA A N 1
ATOM 638 C CA . ALA A 1 83 ? -10.227 38.656 17.453 1 96.38 83 ALA A CA 1
ATOM 639 C C . ALA A 1 83 ? -9.609 38.094 16.188 1 96.38 83 ALA A C 1
ATOM 641 O O . ALA A 1 83 ? -8.383 38 16.062 1 96.38 83 ALA A O 1
ATOM 642 N N . VAL A 1 84 ? -10.438 37.656 15.242 1 97.69 84 VAL A N 1
ATOM 643 C CA . VAL A 1 84 ? -10.008 36.969 14.031 1 97.69 84 VAL A CA 1
ATOM 644 C C . VAL A 1 84 ? -8.977 37.812 13.289 1 97.69 84 VAL A C 1
ATOM 646 O O . VAL A 1 84 ? -7.988 37.281 12.773 1 97.69 84 VAL A O 1
ATOM 649 N N . GLU A 1 85 ? -9.156 39.188 13.25 1 96.06 85 GLU A N 1
ATOM 650 C CA . GLU A 1 85 ? -8.273 40.094 12.523 1 96.06 85 GLU A CA 1
ATOM 651 C C . GLU A 1 85 ? -6.891 40.156 13.164 1 96.06 85 GLU A C 1
ATOM 653 O O . GLU A 1 85 ? -5.922 40.562 12.508 1 96.06 85 GLU A O 1
ATOM 658 N N . ASP A 1 86 ? -6.812 39.75 14.438 1 96.88 86 ASP A N 1
ATOM 659 C CA . ASP A 1 86 ? -5.566 39.844 15.195 1 96.88 86 ASP A CA 1
ATOM 660 C C . ASP A 1 86 ? -4.824 38.531 15.211 1 96.88 86 ASP A C 1
ATOM 662 O O . ASP A 1 86 ? -3.691 38.438 15.695 1 96.88 86 ASP A O 1
ATOM 666 N N . ASP A 1 87 ? -5.438 37.5 14.68 1 97 87 ASP A N 1
ATOM 667 C CA . ASP A 1 87 ? -4.84 36.188 14.727 1 97 87 ASP A CA 1
ATOM 668 C C . ASP A 1 87 ? -3.682 36.062 13.742 1 97 87 ASP A C 1
ATOM 670 O O . ASP A 1 87 ? -3.861 36.281 12.539 1 97 87 ASP A O 1
ATOM 674 N N . ALA A 1 88 ? -2.518 35.656 14.219 1 95.12 88 ALA A N 1
ATOM 675 C CA . ALA A 1 88 ? -1.295 35.625 13.422 1 95.12 88 ALA A CA 1
ATOM 676 C C . ALA A 1 88 ? -1.407 34.594 12.297 1 95.12 88 ALA A C 1
ATOM 678 O O . ALA A 1 88 ? -0.879 34.812 11.203 1 95.12 88 ALA A O 1
ATOM 679 N N . ASN A 1 89 ? -2.008 33.5 12.578 1 94.75 89 ASN A N 1
ATOM 680 C CA . ASN A 1 89 ? -2.182 32.469 11.555 1 94.75 89 ASN A CA 1
ATOM 681 C C . ASN A 1 89 ? -3.072 32.938 10.414 1 94.75 89 ASN A C 1
ATOM 683 O O . ASN A 1 89 ? -2.789 32.688 9.25 1 94.75 89 ASN A O 1
ATOM 687 N N . ILE A 1 90 ? -4.148 33.625 10.773 1 97.94 90 ILE A N 1
ATOM 688 C CA . ILE A 1 90 ? -5.078 34.125 9.773 1 97.94 90 ILE A CA 1
ATOM 689 C C . ILE A 1 90 ? -4.391 35.188 8.93 1 97.94 90 ILE A C 1
ATOM 691 O O . ILE A 1 90 ? -4.559 35.25 7.711 1 97.94 90 ILE A O 1
ATOM 695 N N . LYS A 1 91 ? -3.613 36.031 9.586 1 97.25 91 LYS A N 1
ATOM 696 C CA . LYS A 1 91 ? -2.855 37.031 8.859 1 97.25 91 LYS A CA 1
ATOM 697 C C . LYS A 1 91 ? -1.885 36.406 7.875 1 97.25 91 LYS A C 1
ATOM 699 O O . LYS A 1 91 ? -1.75 36.875 6.738 1 97.25 91 LYS A O 1
ATOM 704 N N . ALA A 1 92 ? -1.222 35.375 8.297 1 96.25 92 ALA A N 1
ATOM 705 C CA . ALA A 1 92 ? -0.282 34.656 7.441 1 96.25 92 ALA A CA 1
ATOM 706 C C . ALA A 1 92 ? -0.991 34.031 6.227 1 96.25 92 ALA A C 1
ATOM 708 O O . ALA A 1 92 ? -0.454 34.062 5.117 1 96.25 92 ALA A O 1
ATOM 709 N N . ILE A 1 93 ? -2.156 33.5 6.438 1 97.69 93 ILE A N 1
ATOM 710 C CA . ILE A 1 93 ? -2.955 32.906 5.367 1 97.69 93 ILE A CA 1
ATOM 711 C C . ILE A 1 93 ? -3.305 34 4.336 1 97.69 93 ILE A C 1
ATOM 713 O O . ILE A 1 93 ? -3.168 33.781 3.131 1 97.69 93 ILE A O 1
ATOM 717 N N . LEU A 1 94 ? -3.707 35.188 4.812 1 97.44 94 LEU A N 1
ATOM 718 C CA . LEU A 1 94 ? -4.102 36.25 3.918 1 97.44 94 LEU A CA 1
ATOM 719 C C . LEU A 1 94 ? -2.904 36.781 3.125 1 97.44 94 LEU A C 1
ATOM 721 O O . LEU A 1 94 ? -3.047 37.188 1.971 1 97.44 94 LEU A O 1
ATOM 725 N N . GLU A 1 95 ? -1.751 36.688 3.717 1 95.88 95 GLU A N 1
ATOM 726 C CA . GLU A 1 95 ? -0.532 37.188 3.072 1 95.88 95 GLU A CA 1
ATOM 727 C C . GLU A 1 95 ? -0.163 36.312 1.873 1 95.88 95 GLU A C 1
ATOM 729 O O . GLU A 1 95 ? 0.516 36.781 0.953 1 95.88 95 GLU A O 1
ATOM 734 N N . THR A 1 96 ? -0.585 35.062 1.833 1 96 96 THR A N 1
ATOM 735 C CA . THR A 1 96 ? -0.262 34.156 0.733 1 96 96 THR A CA 1
ATOM 736 C C . THR A 1 96 ? -0.981 34.594 -0.544 1 96 96 THR A C 1
ATOM 738 O O . THR A 1 96 ? -0.566 34.219 -1.646 1 96 96 THR A O 1
ATOM 741 N N . GLN A 1 97 ? -2.125 35.281 -0.436 1 95.69 97 GLN A N 1
ATOM 742 C CA . GLN A 1 97 ? -2.949 35.781 -1.529 1 95.69 97 GLN A CA 1
ATOM 743 C C . GLN A 1 97 ? -3.496 34.656 -2.381 1 95.69 97 GLN A C 1
ATOM 745 O O . GLN A 1 97 ? -3.785 34.844 -3.564 1 95.69 97 GLN A O 1
ATOM 750 N N . THR A 1 98 ? -3.57 33.438 -1.839 1 97 98 THR A N 1
ATOM 751 C CA . THR A 1 98 ? -4.188 32.312 -2.553 1 97 98 THR A CA 1
ATOM 752 C C . THR A 1 98 ? -5.688 32.562 -2.727 1 97 98 THR A C 1
ATOM 754 O O . THR A 1 98 ? -6.316 33.219 -1.896 1 97 98 THR A O 1
ATOM 757 N N . PRO A 1 99 ? -6.234 32.062 -3.781 1 97.25 99 PRO A N 1
ATOM 758 C CA . PRO A 1 99 ? -7.684 32.219 -3.965 1 97.25 99 PRO A CA 1
ATOM 759 C C . PRO A 1 99 ? -8.484 31.359 -2.982 1 97.25 99 PRO A C 1
ATOM 761 O O . PRO A 1 99 ? -9.57 31.75 -2.562 1 97.25 99 PRO A O 1
ATOM 764 N N . GLY A 1 100 ? -7.98 30.156 -2.639 1 98.12 100 GLY A N 1
ATOM 765 C CA . GLY A 1 100 ? -8.664 29.25 -1.722 1 98.12 100 GLY A CA 1
ATOM 766 C C . GLY A 1 100 ? -7.953 29.109 -0.39 1 98.12 100 GLY A C 1
ATOM 767 O O . GLY A 1 100 ? -6.75 29.359 -0.291 1 98.12 100 GLY A O 1
ATOM 768 N N . VAL A 1 101 ? -8.695 28.75 0.652 1 98.75 101 VAL A N 1
ATOM 769 C CA . VAL A 1 101 ? -8.156 28.453 1.974 1 98.75 101 VAL A CA 1
ATOM 770 C C . VAL A 1 101 ? -8.867 27.234 2.555 1 98.75 101 VAL A C 1
ATOM 772 O O . VAL A 1 101 ? -10.047 27 2.266 1 98.75 101 VAL A O 1
ATOM 775 N N . ALA A 1 102 ? -8.18 26.391 3.205 1 98.88 102 ALA A N 1
ATOM 776 C CA . ALA A 1 102 ? -8.727 25.312 4.004 1 98.88 102 ALA A CA 1
ATOM 777 C C . ALA A 1 102 ? -8.445 25.516 5.488 1 98.88 102 ALA A C 1
ATOM 779 O O . ALA A 1 102 ? -7.281 25.594 5.902 1 98.88 102 ALA A O 1
ATOM 780 N N . ILE A 1 103 ? -9.469 25.625 6.25 1 98.81 103 ILE A N 1
ATOM 781 C CA . ILE A 1 103 ? -9.367 25.969 7.668 1 98.81 103 ILE A CA 1
ATOM 782 C C . ILE A 1 103 ? -9.875 24.812 8.516 1 98.81 103 ILE A C 1
ATOM 784 O O . ILE A 1 103 ? -11.039 24.406 8.398 1 98.81 103 ILE A O 1
ATOM 788 N N . PHE A 1 104 ? -9.031 24.281 9.367 1 98.12 104 PHE A N 1
ATOM 789 C CA . PHE A 1 104 ? -9.516 23.219 10.219 1 98.12 104 PHE A CA 1
ATOM 790 C C . PHE A 1 104 ? -10.008 23.766 11.555 1 98.12 104 PHE A C 1
ATOM 792 O O . PHE A 1 104 ? -9.484 24.766 12.055 1 98.12 104 PHE A O 1
ATOM 799 N N . GLY A 1 105 ? -10.984 23.234 12.055 1 98.12 105 GLY A N 1
ATOM 800 C CA . GLY A 1 105 ? -11.555 23.453 13.367 1 98.12 105 GLY A CA 1
ATOM 801 C C . GLY A 1 105 ? -12.023 22.188 14.039 1 98.12 105 GLY A C 1
ATOM 802 O O . GLY A 1 105 ? -12.133 21.141 13.391 1 98.12 105 GLY A O 1
ATOM 803 N N . LYS A 1 106 ? -12.242 22.25 15.336 1 97.88 106 LYS A N 1
ATOM 804 C CA . LYS A 1 106 ? -12.547 21.047 16.109 1 97.88 106 LYS A CA 1
ATOM 805 C C . LYS A 1 106 ? -14.039 20.734 16.062 1 97.88 106 LYS A C 1
ATOM 807 O O . LYS A 1 106 ? -14.867 21.641 16.188 1 97.88 106 LYS A O 1
ATOM 812 N N . SER A 1 107 ? -14.359 19.484 15.883 1 98.5 107 SER A N 1
ATOM 813 C CA . SER A 1 107 ? -15.75 19.031 15.867 1 98.5 107 SER A CA 1
ATOM 814 C C . SER A 1 107 ? -16 17.984 16.953 1 98.5 107 SER A C 1
ATOM 816 O O . SER A 1 107 ? -17.109 17.438 17.047 1 98.5 107 SER A O 1
ATOM 818 N N . TRP A 1 108 ? -14.984 17.641 17.75 1 98.31 108 TRP A N 1
ATOM 819 C CA . TRP A 1 108 ? -15.07 16.656 18.828 1 98.31 108 TRP A CA 1
ATOM 820 C C . TRP A 1 108 ? -14.938 17.344 20.188 1 98.31 108 TRP A C 1
ATOM 822 O O . TRP A 1 108 ? -13.891 17.906 20.5 1 98.31 108 TRP A O 1
ATOM 832 N N . THR A 1 109 ? -15.984 17.203 21.047 1 98.44 109 THR A N 1
ATOM 833 C CA . THR A 1 109 ? -16.047 17.891 22.328 1 98.44 109 THR A CA 1
ATOM 834 C C . THR A 1 109 ? -14.797 17.578 23.156 1 98.44 109 THR A C 1
ATOM 836 O O . THR A 1 109 ? -14.289 18.453 23.859 1 98.44 109 THR A O 1
ATOM 839 N N . PHE A 1 110 ? -14.297 16.406 23.047 1 96.94 110 PHE A N 1
ATOM 840 C CA . PHE A 1 110 ? -13.102 15.992 23.766 1 96.94 110 PHE A CA 1
ATOM 841 C C . PHE A 1 110 ? -11.906 16.859 23.375 1 96.94 110 PHE A C 1
ATOM 843 O O . PHE A 1 110 ? -11.172 17.328 24.25 1 96.94 110 PHE A O 1
ATOM 850 N N . HIS A 1 111 ? -11.703 17.094 22.078 1 96.94 111 HIS A N 1
ATOM 851 C CA . HIS A 1 111 ? -10.586 17.906 21.609 1 96.94 111 HIS A CA 1
ATOM 852 C C . HIS A 1 111 ? -10.734 19.359 22.062 1 96.94 111 HIS A C 1
ATOM 854 O O . HIS A 1 111 ? -9.734 20.016 22.344 1 96.94 111 HIS A O 1
ATOM 860 N N . ILE A 1 112 ? -11.914 19.844 22.141 1 97.56 112 ILE A N 1
ATOM 861 C CA . ILE A 1 112 ? -12.203 21.234 22.453 1 97.56 112 ILE A CA 1
ATOM 862 C C . ILE A 1 112 ? -11.898 21.5 23.938 1 97.56 112 ILE A C 1
ATOM 864 O O . ILE A 1 112 ? -11.164 22.422 24.266 1 97.56 112 ILE A O 1
ATOM 868 N N . THR A 1 113 ? -12.398 20.609 24.781 1 96.81 113 THR A N 1
ATOM 869 C CA . THR A 1 113 ? -12.312 20.859 26.219 1 96.81 113 THR A CA 1
ATOM 870 C C . THR A 1 113 ? -10.992 20.344 26.781 1 96.81 113 THR A C 1
ATOM 872 O O . THR A 1 113 ? -10.398 20.969 27.656 1 96.81 113 THR A O 1
ATOM 875 N N . ASP A 1 114 ? -10.461 19.25 26.234 1 95.06 114 ASP A N 1
ATOM 876 C CA . ASP A 1 114 ? -9.367 18.547 26.891 1 95.06 114 ASP A CA 1
ATOM 877 C C . ASP A 1 114 ? -8.039 18.797 26.188 1 95.06 114 ASP A C 1
ATOM 879 O O . ASP A 1 114 ? -6.973 18.719 26.797 1 95.06 114 ASP A O 1
ATOM 883 N N . ILE A 1 115 ? -8.133 19.125 24.875 1 93.5 115 ILE A N 1
ATOM 884 C CA . ILE A 1 115 ? -6.887 19.25 24.125 1 93.5 115 ILE A CA 1
ATOM 885 C C . ILE A 1 115 ? -6.555 20.734 23.938 1 93.5 115 ILE A C 1
ATOM 887 O O . ILE A 1 115 ? -5.484 21.188 24.344 1 93.5 115 ILE A O 1
ATOM 891 N N . ILE A 1 116 ? -7.504 21.531 23.359 1 92.88 116 ILE A N 1
ATOM 892 C CA . ILE A 1 116 ? -7.18 22.922 23.109 1 92.88 116 ILE A CA 1
ATOM 893 C C . ILE A 1 116 ? -7.695 23.781 24.266 1 92.88 116 ILE A C 1
ATOM 895 O O . ILE A 1 116 ? -7.406 24.984 24.328 1 92.88 116 ILE A O 1
ATOM 899 N N . LYS A 1 117 ? -8.445 23.219 25.219 1 93.56 117 LYS A N 1
ATOM 900 C CA . LYS A 1 117 ? -8.844 23.812 26.5 1 93.56 117 LYS A CA 1
ATOM 901 C C . LYS A 1 117 ? -9.633 25.109 26.281 1 93.56 117 LYS A C 1
ATOM 903 O O . LYS A 1 117 ? -9.305 26.141 26.875 1 93.56 117 LYS A O 1
ATOM 908 N N . THR A 1 118 ? -10.609 25.094 25.516 1 96.12 118 THR A N 1
ATOM 909 C CA . THR A 1 118 ? -11.586 26.172 25.328 1 96.12 118 THR A CA 1
ATOM 910 C C . THR A 1 118 ? -13.008 25.656 25.562 1 96.12 118 THR A C 1
ATOM 912 O O . THR A 1 118 ? -13.195 24.516 26.016 1 96.12 118 THR A O 1
ATOM 915 N N . THR A 1 119 ? -14.023 26.453 25.438 1 97.81 119 THR A N 1
ATOM 916 C CA . THR A 1 119 ? -15.406 26.047 25.688 1 97.81 119 THR A CA 1
ATOM 917 C C . THR A 1 119 ? -16.109 25.719 24.375 1 97.81 119 THR A C 1
ATOM 919 O O . THR A 1 119 ? -15.695 26.172 23.297 1 97.81 119 THR A O 1
ATOM 922 N N . LEU A 1 120 ? -17.156 24.922 24.5 1 98.5 120 LEU A N 1
ATOM 923 C CA . LEU A 1 120 ? -17.938 24.547 23.312 1 98.5 120 LEU A CA 1
ATOM 924 C C . LEU A 1 120 ? -18.5 25.766 22.609 1 98.5 120 LEU A C 1
ATOM 926 O O . LEU A 1 120 ? -18.484 25.844 21.391 1 98.5 120 LEU A O 1
ATOM 930 N N . ALA A 1 121 ? -18.969 26.734 23.406 1 98.31 121 ALA A N 1
ATOM 931 C CA . ALA A 1 121 ? -19.516 27.953 22.844 1 98.31 121 ALA A CA 1
ATOM 932 C C . ALA A 1 121 ? -18.453 28.766 22.125 1 98.31 121 ALA A C 1
ATOM 934 O O . ALA A 1 121 ? -18.688 29.297 21.047 1 98.31 121 ALA A O 1
ATOM 935 N N . GLU A 1 122 ? -17.328 28.875 22.688 1 98.31 122 GLU A N 1
ATOM 936 C CA . GLU A 1 122 ? -16.234 29.625 22.078 1 98.31 122 GLU A CA 1
ATOM 937 C C . GLU A 1 122 ? -15.773 28.969 20.781 1 98.31 122 GLU A C 1
ATOM 939 O O . GLU A 1 122 ? -15.438 29.656 19.828 1 98.31 122 GLU A O 1
ATOM 944 N N . ASN A 1 123 ? -15.711 27.672 20.766 1 98.62 123 ASN A N 1
ATOM 945 C CA . ASN A 1 123 ? -15.305 26.953 19.562 1 98.62 123 ASN A CA 1
ATOM 946 C C . ASN A 1 123 ? -16.234 27.266 18.391 1 98.62 123 ASN A C 1
ATOM 948 O O . ASN A 1 123 ? -15.766 27.453 17.266 1 98.62 123 ASN A O 1
ATOM 952 N N . LEU A 1 124 ? -17.516 27.297 18.656 1 98.81 124 LEU A N 1
ATOM 953 C CA . LEU A 1 124 ? -18.469 27.625 17.609 1 98.81 124 LEU A CA 1
ATOM 954 C C . LEU A 1 124 ? -18.234 29.031 17.078 1 98.81 124 LEU A C 1
ATOM 956 O O . LEU A 1 124 ? -18.328 29.266 15.875 1 98.81 124 LEU A O 1
ATOM 960 N N . LYS A 1 125 ? -17.922 29.953 17.953 1 98.56 125 LYS A N 1
ATOM 961 C CA . LYS A 1 125 ? -17.609 31.312 17.547 1 98.56 125 LYS A CA 1
ATOM 962 C C . LYS A 1 125 ? -16.328 31.359 16.719 1 98.56 125 LYS A C 1
ATOM 964 O O . LYS A 1 125 ? -16.25 32.094 15.727 1 98.56 125 LYS A O 1
ATOM 969 N N . MET A 1 126 ? -15.352 30.656 17.188 1 98.75 126 MET A N 1
ATOM 970 C CA . MET A 1 126 ? -14.086 30.578 16.453 1 98.75 126 MET A CA 1
ATOM 971 C C . MET A 1 126 ? -14.32 30.156 15.008 1 98.75 126 MET A C 1
ATOM 973 O O . MET A 1 126 ? -13.781 30.75 14.086 1 98.75 126 MET A O 1
ATOM 977 N N . ILE A 1 127 ? -15.148 29.094 14.82 1 98.88 127 ILE A N 1
ATOM 978 C CA . ILE A 1 127 ? -15.43 28.547 13.508 1 98.88 127 ILE A CA 1
ATOM 979 C C . ILE A 1 127 ? -16.188 29.562 12.664 1 98.88 127 ILE A C 1
ATOM 981 O O . ILE A 1 127 ? -15.742 29.938 11.57 1 98.88 127 ILE A O 1
ATOM 985 N N . GLU A 1 128 ? -17.281 30.109 13.18 1 98.81 128 GLU A N 1
ATOM 986 C CA . GLU A 1 128 ? -18.172 31 12.43 1 98.81 128 GLU A CA 1
ATOM 987 C C . GLU A 1 128 ? -17.438 32.281 12.055 1 98.81 128 GLU A C 1
ATOM 989 O O . GLU A 1 128 ? -17.484 32.719 10.898 1 98.81 128 GLU A O 1
ATOM 994 N N . GLU A 1 129 ? -16.734 32.875 13.023 1 98.75 129 GLU A N 1
ATOM 995 C CA . GLU A 1 129 ? -16.078 34.156 12.805 1 98.75 129 GLU A CA 1
ATOM 996 C C . GLU A 1 129 ? -14.922 34.031 11.812 1 98.75 129 GLU A C 1
ATOM 998 O O . GLU A 1 129 ? -14.703 34.938 11 1 98.75 129 GLU A O 1
ATOM 1003 N N . THR A 1 130 ? -14.18 32.938 11.898 1 98.88 130 THR A N 1
ATOM 1004 C CA . THR A 1 130 ? -13.07 32.75 10.977 1 98.88 130 THR A CA 1
ATOM 1005 C C . THR A 1 130 ? -13.57 32.594 9.547 1 98.88 130 THR A C 1
ATOM 1007 O O . THR A 1 130 ? -13.031 33.188 8.625 1 98.88 130 THR A O 1
ATOM 1010 N N . MET A 1 131 ? -14.641 31.719 9.344 1 98.81 131 MET A N 1
ATOM 1011 C CA . MET A 1 131 ? -15.211 31.547 8.016 1 98.81 131 MET A CA 1
ATOM 1012 C C . MET A 1 131 ? -15.703 32.875 7.461 1 98.81 131 MET A C 1
ATOM 1014 O O . MET A 1 131 ? -15.422 33.219 6.312 1 98.81 131 MET A O 1
ATOM 1018 N N . ALA A 1 132 ? -16.406 33.656 8.297 1 98.81 132 ALA A N 1
ATOM 1019 C CA . ALA A 1 132 ? -17 34.906 7.875 1 98.81 132 ALA A CA 1
ATOM 1020 C C . ALA A 1 132 ? -15.914 35.906 7.461 1 98.81 132 ALA A C 1
ATOM 1022 O O . ALA A 1 132 ? -16.062 36.625 6.457 1 98.81 132 ALA A O 1
ATOM 1023 N N . TYR A 1 133 ? -14.93 35.969 8.258 1 98.81 133 TYR A N 1
ATOM 1024 C CA . TYR A 1 133 ? -13.836 36.906 7.996 1 98.81 133 TYR A CA 1
ATOM 1025 C C . TYR A 1 133 ? -13.156 36.594 6.672 1 98.81 133 TYR A C 1
ATOM 1027 O O . TYR A 1 133 ? -12.93 37.469 5.852 1 98.81 133 TYR A O 1
ATOM 1035 N N . LEU A 1 134 ? -12.805 35.344 6.422 1 98.81 134 LEU A N 1
ATOM 1036 C CA . LEU A 1 134 ? -12.094 34.906 5.215 1 98.81 134 LEU A CA 1
ATOM 1037 C C . LEU A 1 134 ? -12.984 35.062 3.984 1 98.81 134 LEU A C 1
ATOM 1039 O O . LEU A 1 134 ? -12.5 35.438 2.908 1 98.81 134 LEU A O 1
ATOM 1043 N N . LYS A 1 135 ? -14.289 34.781 4.137 1 98.75 135 LYS A N 1
ATOM 1044 C CA . LYS A 1 135 ? -15.234 35 3.043 1 98.75 135 LYS A CA 1
ATOM 1045 C C . LYS A 1 135 ? -15.305 36.469 2.666 1 98.75 135 LYS A C 1
ATOM 1047 O O . LYS A 1 135 ? -15.367 36.812 1.482 1 98.75 135 LYS A O 1
ATOM 1052 N N . ALA A 1 136 ? -15.32 37.312 3.678 1 98.44 136 ALA A N 1
ATOM 1053 C CA . ALA A 1 136 ? -15.359 38.75 3.449 1 98.44 136 ALA A CA 1
ATOM 1054 C C . ALA A 1 136 ? -14.109 39.219 2.705 1 98.44 136 ALA A C 1
ATOM 1056 O O . ALA A 1 136 ? -14.141 40.219 1.999 1 98.44 136 ALA A O 1
ATOM 1057 N N . GLN A 1 137 ? -13.062 38.5 2.863 1 98.31 137 GLN A N 1
ATOM 1058 C CA . GLN A 1 137 ? -11.82 38.812 2.172 1 98.31 137 GLN A CA 1
ATOM 1059 C C . GLN A 1 137 ? -11.797 38.219 0.768 1 98.31 137 GLN A C 1
ATOM 1061 O O . GLN A 1 137 ? -10.773 38.25 0.086 1 98.31 137 GLN A O 1
ATOM 1066 N N . GLY A 1 138 ? -12.875 37.531 0.31 1 98.12 138 GLY A N 1
ATOM 1067 C CA . GLY A 1 138 ? -13.023 37.062 -1.054 1 98.12 138 GLY A CA 1
ATOM 1068 C C . GLY A 1 138 ? -12.453 35.656 -1.261 1 98.12 138 GLY A C 1
ATOM 1069 O O . GLY A 1 138 ? -12.242 35.219 -2.396 1 98.12 138 GLY A O 1
ATOM 1070 N N . LYS A 1 139 ? -12.234 34.906 -0.228 1 98.56 139 LYS A N 1
ATOM 1071 C CA . LYS A 1 139 ? -11.609 33.594 -0.33 1 98.56 139 LYS A CA 1
ATOM 1072 C C . LYS A 1 139 ? -12.648 32.5 -0.611 1 98.56 139 LYS A C 1
ATOM 1074 O O . LYS A 1 139 ? -13.812 32.656 -0.225 1 98.56 139 LYS A O 1
ATOM 1079 N N . ASP A 1 140 ? -12.266 31.5 -1.42 1 98.69 140 ASP A N 1
ATOM 1080 C CA . ASP A 1 140 ? -12.969 30.219 -1.462 1 98.69 140 ASP A CA 1
ATOM 1081 C C . ASP A 1 140 ? -12.625 29.375 -0.24 1 98.69 140 ASP A C 1
ATOM 1083 O O . ASP A 1 140 ? -11.523 28.828 -0.141 1 98.69 140 ASP A O 1
ATOM 1087 N N . VAL A 1 141 ? -13.578 29.203 0.676 1 98.88 141 VAL A N 1
ATOM 1088 C CA . VAL A 1 141 ? -13.258 28.703 2.008 1 98.88 141 VAL A CA 1
ATOM 1089 C C . VAL A 1 141 ? -13.781 27.266 2.162 1 98.88 141 VAL A C 1
ATOM 1091 O O . VAL A 1 141 ? -14.984 27.031 2.039 1 98.88 141 VAL A O 1
ATOM 1094 N N . THR A 1 142 ? -12.914 26.312 2.373 1 98.94 142 THR A N 1
ATOM 1095 C CA . THR A 1 142 ? -13.258 24.953 2.801 1 98.94 142 THR A CA 1
ATOM 1096 C C . THR A 1 142 ? -13.031 24.797 4.301 1 98.94 142 THR A C 1
ATOM 1098 O O . THR A 1 142 ? -11.953 25.094 4.812 1 98.94 142 THR A O 1
ATOM 1101 N N . PHE A 1 143 ? -14.086 24.375 5.047 1 98.94 143 PHE A N 1
ATOM 1102 C CA . PHE A 1 143 ? -13.953 24.062 6.465 1 98.94 143 PHE A CA 1
ATOM 1103 C C . PHE A 1 143 ? -13.625 22.578 6.66 1 98.94 143 PHE A C 1
ATOM 1105 O O . PHE A 1 143 ? -14.414 21.719 6.293 1 98.94 143 PHE A O 1
ATOM 1112 N N . ASP A 1 144 ? -12.438 22.312 7.125 1 98.88 144 ASP A N 1
ATOM 1113 C CA . ASP A 1 144 ? -12.055 20.953 7.516 1 98.88 144 ASP A CA 1
ATOM 1114 C C . ASP A 1 144 ? -12.508 20.641 8.938 1 98.88 144 ASP A C 1
ATOM 1116 O O . ASP A 1 144 ? -11.844 21.031 9.906 1 98.88 144 ASP A O 1
ATOM 1120 N N . ALA A 1 145 ? -13.602 19.906 9.047 1 98.94 145 ALA A N 1
ATOM 1121 C CA . ALA A 1 145 ? -14.109 19.531 10.359 1 98.94 145 ALA A CA 1
ATOM 1122 C C . ALA A 1 145 ? -13.266 18.406 10.977 1 98.94 145 ALA A C 1
ATOM 1124 O O . ALA A 1 145 ? -13.586 17.234 10.828 1 98.94 145 ALA A O 1
ATOM 1125 N N . GLU A 1 146 ? -12.25 18.828 11.656 1 98.31 146 GLU A N 1
ATOM 1126 C CA . GLU A 1 146 ? -11.281 17.875 12.203 1 98.31 146 GLU A CA 1
ATOM 1127 C C . GLU A 1 146 ? -11.945 16.922 13.203 1 98.31 146 GLU A C 1
ATOM 1129 O O . GLU A 1 146 ? -12.773 17.344 14.008 1 98.31 146 GLU A O 1
ATOM 1134 N N . HIS A 1 147 ? -11.617 15.656 13.156 1 98.25 147 HIS A N 1
ATOM 1135 C CA . HIS A 1 147 ? -12.133 14.586 14 1 98.25 147 HIS A CA 1
ATOM 1136 C C . HIS A 1 147 ? -13.656 14.516 13.93 1 98.25 147 HIS A C 1
ATOM 1138 O O . HIS A 1 147 ? -14.32 14.305 14.945 1 98.25 147 HIS A O 1
ATOM 1144 N N . PHE A 1 148 ? -14.172 14.773 12.812 1 98.88 148 PHE A N 1
ATOM 1145 C CA . PHE A 1 148 ? -15.617 14.891 12.688 1 98.88 148 PHE A CA 1
ATOM 1146 C C . PHE A 1 148 ? -16.312 13.586 13.086 1 98.88 148 PHE A C 1
ATOM 1148 O O . PHE A 1 148 ? -17.25 13.594 13.875 1 98.88 148 PHE A O 1
ATOM 1155 N N . PHE A 1 149 ? -15.875 12.453 12.562 1 98.88 149 PHE A N 1
ATOM 1156 C CA . PHE A 1 149 ? -16.562 11.188 12.758 1 98.88 149 PHE A CA 1
ATOM 1157 C C . PHE A 1 149 ? -16.453 10.734 14.211 1 98.88 149 PHE A C 1
ATOM 1159 O O . PHE A 1 149 ? -17.422 10.219 14.781 1 98.88 149 PHE A O 1
ATOM 1166 N N . ASP A 1 150 ? -15.312 10.945 14.789 1 98.19 150 ASP A N 1
ATOM 1167 C CA . ASP A 1 150 ? -15.18 10.68 16.219 1 98.19 150 ASP A CA 1
ATOM 1168 C C . ASP A 1 150 ? -16.109 11.594 17.031 1 98.19 150 ASP A C 1
ATOM 1170 O O . ASP A 1 150 ? -16.766 11.133 17.969 1 98.19 150 ASP A O 1
ATOM 1174 N N . GLY A 1 151 ? -16.094 12.875 16.672 1 98.62 151 GLY A N 1
ATOM 1175 C CA . GLY A 1 151 ? -16.969 13.828 17.328 1 98.62 151 GLY A CA 1
ATOM 1176 C C . GLY A 1 151 ? -18.453 13.484 17.188 1 98.62 151 GLY A C 1
ATOM 1177 O O . GLY A 1 151 ? -19.203 13.578 18.156 1 98.62 151 GLY A O 1
ATOM 1178 N N . TYR A 1 152 ? -18.828 13.102 15.977 1 98.81 152 TYR A N 1
ATOM 1179 C CA . TYR A 1 152 ? -20.219 12.75 15.711 1 98.81 152 TYR A CA 1
ATOM 1180 C C . TYR A 1 152 ? -20.625 11.531 16.531 1 98.81 152 TYR A C 1
ATOM 1182 O O . TYR A 1 152 ? -21.734 11.492 17.094 1 98.81 152 TYR A O 1
ATOM 1190 N N . LYS A 1 153 ? -19.812 10.492 16.594 1 98.31 153 LYS A N 1
ATOM 1191 C CA . LYS A 1 153 ? -20.125 9.281 17.359 1 98.31 153 LYS A CA 1
ATOM 1192 C C . LYS A 1 153 ? -20.25 9.594 18.844 1 98.31 153 LYS A C 1
ATOM 1194 O O . LYS A 1 153 ? -21.047 8.961 19.547 1 98.31 153 LYS A O 1
ATOM 1199 N N . ASN A 1 154 ? -19.5 10.555 19.328 1 98.06 154 ASN A N 1
ATOM 1200 C CA . ASN A 1 154 ? -19.516 10.945 20.734 1 98.06 154 ASN A CA 1
ATOM 1201 C C . ASN A 1 154 ? -20.688 11.883 21.047 1 98.06 154 ASN A C 1
ATOM 1203 O O . ASN A 1 154 ? -21.359 11.727 22.062 1 98.06 154 ASN A O 1
ATOM 1207 N N . ASP A 1 155 ? -20.938 12.891 20.203 1 98.5 155 ASP A N 1
ATOM 1208 C CA . ASP A 1 155 ? -21.984 13.914 20.359 1 98.5 155 ASP A CA 1
ATOM 1209 C C . ASP A 1 155 ? -22.469 14.406 19 1 98.5 155 ASP A C 1
ATOM 1211 O O . ASP A 1 155 ? -22.047 15.461 18.531 1 98.5 155 ASP A O 1
ATOM 1215 N N . PRO A 1 156 ? -23.422 13.633 18.406 1 98.62 156 PRO A N 1
ATOM 1216 C CA . PRO A 1 156 ? -23.891 13.992 17.078 1 98.62 156 PRO A CA 1
ATOM 1217 C C . PRO A 1 156 ? -24.438 15.414 17 1 98.62 156 PRO A C 1
ATOM 1219 O O . PRO A 1 156 ? -24.25 16.094 15.992 1 98.62 156 PRO A O 1
ATOM 1222 N N . GLY A 1 157 ? -25.125 15.844 18.016 1 98.56 157 GLY A N 1
ATOM 1223 C CA . GLY A 1 157 ? -25.672 17.188 18.047 1 98.56 157 GLY A CA 1
ATOM 1224 C C . GLY A 1 157 ? -24.609 18.266 17.891 1 98.56 157 GLY A C 1
ATOM 1225 O O . GLY A 1 157 ? -24.75 19.156 17.062 1 98.56 157 GLY A O 1
ATOM 1226 N N . TYR A 1 158 ? -23.578 18.188 18.672 1 98.75 158 TYR A N 1
ATOM 1227 C CA . TYR A 1 158 ? -22.531 19.203 18.641 1 98.75 158 TYR A CA 1
ATOM 1228 C C . TYR A 1 158 ? -21.766 19.156 17.328 1 98.75 158 TYR A C 1
ATOM 1230 O O . TYR A 1 158 ? -21.359 20.188 16.797 1 98.75 158 TYR A O 1
ATOM 1238 N N . ALA A 1 159 ? -21.469 17.906 16.891 1 98.81 159 ALA A N 1
ATOM 1239 C CA . ALA A 1 159 ? -20.766 17.781 15.617 1 98.81 159 ALA A CA 1
ATOM 1240 C C . ALA A 1 159 ? -21.5 18.5 14.492 1 98.81 159 ALA A C 1
ATOM 1242 O O . ALA A 1 159 ? -20.875 19.172 13.672 1 98.81 159 ALA A O 1
ATOM 1243 N N . ILE A 1 160 ? -22.812 18.359 14.484 1 98.88 160 ILE A N 1
ATOM 1244 C CA . ILE A 1 160 ? -23.625 19.031 13.469 1 98.88 160 ILE A CA 1
ATOM 1245 C C . ILE A 1 160 ? -23.609 20.531 13.695 1 98.88 160 ILE A C 1
ATOM 1247 O O . ILE A 1 160 ? -23.547 21.312 12.742 1 98.88 160 ILE A O 1
ATOM 1251 N N . GLU A 1 161 ? -23.625 21 14.961 1 98.88 161 GLU A N 1
ATOM 1252 C CA . GLU A 1 161 ? -23.562 22.422 15.281 1 98.88 161 GLU A CA 1
ATOM 1253 C C . GLU A 1 161 ? -22.266 23.047 14.75 1 98.88 161 GLU A C 1
ATOM 1255 O O . GLU A 1 161 ? -22.281 24.188 14.297 1 98.88 161 GLU A O 1
ATOM 1260 N N . ALA A 1 162 ? -21.188 22.328 14.852 1 98.94 162 ALA A N 1
ATOM 1261 C CA . ALA A 1 162 ? -19.922 22.812 14.328 1 98.94 162 ALA A CA 1
ATOM 1262 C C . ALA A 1 162 ? -20 23.062 12.828 1 98.94 162 ALA A C 1
ATOM 1264 O O . ALA A 1 162 ? -19.5 24.078 12.336 1 98.94 162 ALA A O 1
ATOM 1265 N N . LEU A 1 163 ? -20.641 22.125 12.102 1 98.94 163 LEU A N 1
ATOM 1266 C CA . LEU A 1 163 ? -20.812 22.297 10.664 1 98.94 163 LEU A CA 1
ATOM 1267 C C . LEU A 1 163 ? -21.719 23.484 10.359 1 98.94 163 LEU A C 1
ATOM 1269 O O . LEU A 1 163 ? -21.453 24.25 9.43 1 98.94 163 LEU A O 1
ATOM 1273 N N . LEU A 1 164 ? -22.781 23.609 11.133 1 98.88 164 LEU A N 1
ATOM 1274 C CA . LEU A 1 164 ? -23.719 24.703 10.922 1 98.88 164 LEU A CA 1
ATOM 1275 C C . LEU A 1 164 ? -23.062 26.047 11.18 1 98.88 164 LEU A C 1
ATOM 1277 O O . LEU A 1 164 ? -23.344 27.031 10.484 1 98.88 164 LEU A O 1
ATOM 1281 N N . ALA A 1 165 ? -22.188 26.141 12.18 1 98.88 165 ALA A N 1
ATOM 1282 C CA . ALA A 1 165 ? -21.438 27.359 12.445 1 98.88 165 ALA A CA 1
ATOM 1283 C C . ALA A 1 165 ? -20.594 27.766 11.242 1 98.88 165 ALA A C 1
ATOM 1285 O O . ALA A 1 165 ? -20.516 28.938 10.883 1 98.88 165 ALA A O 1
ATOM 1286 N N . ALA A 1 166 ? -19.906 26.781 10.633 1 98.94 166 ALA A N 1
ATOM 1287 C CA . ALA A 1 166 ? -19.094 27.047 9.445 1 98.94 166 ALA A CA 1
ATOM 1288 C C . ALA A 1 166 ? -19.969 27.5 8.273 1 98.94 166 ALA A C 1
ATOM 1290 O O . ALA A 1 166 ? -19.594 28.422 7.539 1 98.94 166 ALA A O 1
ATOM 1291 N N . GLN A 1 167 ? -21.125 26.781 8.094 1 98.81 167 GLN A N 1
ATOM 1292 C CA . GLN A 1 167 ? -22.078 27.141 7.055 1 98.81 167 GLN A CA 1
ATOM 1293 C C . GLN A 1 167 ? -22.578 28.578 7.254 1 98.81 167 GLN A C 1
ATOM 1295 O O . GLN A 1 167 ? -22.656 29.344 6.297 1 98.81 167 GLN A O 1
ATOM 1300 N N . GLU A 1 168 ? -22.922 28.922 8.5 1 98.69 168 GLU A N 1
ATOM 1301 C CA . GLU A 1 168 ? -23.406 30.25 8.82 1 98.69 168 GLU A CA 1
ATOM 1302 C C . GLU A 1 168 ? -22.344 31.312 8.586 1 98.69 168 GLU A C 1
ATOM 1304 O O . GLU A 1 168 ? -22.641 32.438 8.203 1 98.69 168 GLU A O 1
ATOM 1309 N N . GLY A 1 169 ? -21.109 30.891 8.805 1 98.75 169 GLY A N 1
ATOM 1310 C CA . GLY A 1 169 ? -19.984 31.797 8.539 1 98.75 169 GLY A CA 1
ATOM 1311 C C . GLY A 1 169 ? -19.719 31.969 7.055 1 98.75 169 GLY A C 1
ATOM 1312 O O . GLY A 1 169 ? -18.922 32.844 6.668 1 98.75 169 GLY A O 1
ATOM 1313 N N . GLY A 1 170 ? -20.328 31.156 6.227 1 98.75 170 GLY A N 1
ATOM 1314 C CA . GLY A 1 170 ? -20.25 31.375 4.793 1 98.75 170 GLY A CA 1
ATOM 1315 C C . GLY A 1 170 ? -19.297 30.422 4.094 1 98.75 170 GLY A C 1
ATOM 1316 O O . GLY A 1 170 ? -18.969 30.609 2.924 1 98.75 170 GLY A O 1
ATOM 1317 N N . ALA A 1 171 ? -18.828 29.344 4.711 1 98.81 171 ALA A N 1
ATOM 1318 C CA . ALA A 1 171 ? -17.953 28.375 4.07 1 98.81 171 ALA A CA 1
ATOM 1319 C C . ALA A 1 171 ? -18.547 27.875 2.758 1 98.81 171 ALA A C 1
ATOM 1321 O O . ALA A 1 171 ? -19.766 27.75 2.631 1 98.81 171 ALA A O 1
ATOM 1322 N N . ASP A 1 172 ? -17.688 27.625 1.773 1 98.81 172 ASP A N 1
ATOM 1323 C CA . ASP A 1 172 ? -18.141 27.141 0.467 1 98.81 172 ASP A CA 1
ATOM 1324 C C . ASP A 1 172 ? -18.266 25.625 0.449 1 98.81 172 ASP A C 1
ATOM 1326 O O . ASP A 1 172 ? -19.016 25.062 -0.352 1 98.81 172 ASP A O 1
ATOM 1330 N N . CYS A 1 173 ? -17.531 24.922 1.293 1 98.88 173 CYS A N 1
ATOM 1331 C CA . CYS A 1 173 ? -17.531 23.469 1.406 1 98.88 173 CYS A CA 1
ATOM 1332 C C . CYS A 1 173 ? -17.234 23.031 2.838 1 98.88 173 CYS A C 1
ATOM 1334 O O . CYS A 1 173 ? -16.438 23.672 3.537 1 98.88 173 CYS A O 1
ATOM 1336 N N . LEU A 1 174 ? -17.906 22.031 3.309 1 98.94 174 LEU A N 1
ATOM 1337 C CA . LEU A 1 174 ? -17.656 21.422 4.613 1 98.94 174 LEU A CA 1
ATOM 1338 C C . LEU A 1 174 ? -17.062 20.031 4.465 1 98.94 174 LEU A C 1
ATOM 1340 O O . LEU A 1 174 ? -17.766 19.078 4.109 1 98.94 174 LEU A O 1
ATOM 1344 N N . ALA A 1 175 ? -15.781 19.891 4.742 1 98.94 175 ALA A N 1
ATOM 1345 C CA . ALA A 1 175 ? -15.094 18.609 4.605 1 98.94 175 ALA A CA 1
ATOM 1346 C C . ALA A 1 175 ? -15.141 17.812 5.91 1 98.94 175 ALA A C 1
ATOM 1348 O O . ALA A 1 175 ? -14.641 18.266 6.938 1 98.94 175 ALA A O 1
ATOM 1349 N N . LEU A 1 176 ? -15.789 16.672 5.898 1 98.94 176 LEU A N 1
ATOM 1350 C CA . LEU A 1 176 ? -15.828 15.766 7.039 1 98.94 176 LEU A CA 1
ATOM 1351 C C . LEU A 1 176 ? -14.539 14.969 7.148 1 98.94 176 LEU A C 1
ATOM 1353 O O . LEU A 1 176 ? -14.211 14.18 6.258 1 98.94 176 LEU A O 1
ATOM 1357 N N . CYS A 1 177 ? -13.828 15.141 8.258 1 98.88 177 CYS A N 1
ATOM 1358 C CA . CYS A 1 177 ? -12.484 14.57 8.352 1 98.88 177 CYS A CA 1
ATOM 1359 C C . CYS A 1 177 ? -12.469 13.344 9.25 1 98.88 177 CYS A C 1
ATOM 1361 O O . CYS A 1 177 ? -12.875 13.414 10.414 1 98.88 177 CYS A O 1
ATOM 1363 N N . ASP A 1 178 ? -12.086 12.219 8.711 1 98.75 178 ASP A N 1
ATOM 1364 C CA . ASP A 1 178 ? -11.711 11.047 9.492 1 98.75 178 ASP A CA 1
ATOM 1365 C C . ASP A 1 178 ? -10.25 11.117 9.914 1 98.75 178 ASP A C 1
ATOM 1367 O O . ASP A 1 178 ? -9.43 10.305 9.477 1 98.75 178 ASP A O 1
ATOM 1371 N N . THR A 1 179 ? -9.977 11.969 10.836 1 97.81 179 THR A N 1
ATOM 1372 C CA . THR A 1 179 ? -8.641 12.469 11.156 1 97.81 179 THR A CA 1
ATOM 1373 C C . THR A 1 179 ? -7.75 11.336 11.656 1 97.81 179 THR A C 1
ATOM 1375 O O . THR A 1 179 ? -6.574 11.25 11.289 1 97.81 179 THR A O 1
ATOM 1378 N N . ASN A 1 180 ? -8.266 10.461 12.508 1 96.19 180 ASN A N 1
ATOM 1379 C CA . ASN A 1 180 ? -7.418 9.398 13.031 1 96.19 180 ASN A CA 1
ATOM 1380 C C . ASN A 1 180 ? -7.516 8.133 12.188 1 96.19 180 ASN A C 1
ATOM 1382 O O . ASN A 1 180 ? -6.914 7.109 12.516 1 96.19 180 ASN A O 1
ATOM 1386 N N . GLY A 1 181 ? -8.391 8.125 11.062 1 98.12 181 GLY A N 1
ATOM 1387 C CA . GLY A 1 181 ? -8.445 7.059 10.078 1 98.12 181 GLY A CA 1
ATOM 1388 C C . GLY A 1 181 ? -9.078 5.789 10.609 1 98.12 181 GLY A C 1
ATOM 1389 O O . GLY A 1 181 ? -8.859 4.703 10.078 1 98.12 181 GLY A O 1
ATOM 1390 N N . GLY A 1 182 ? -9.859 5.918 11.68 1 98.25 182 GLY A N 1
ATOM 1391 C CA . GLY A 1 182 ? -10.344 4.73 12.367 1 98.25 182 GLY A CA 1
ATOM 1392 C C . GLY A 1 182 ? -11.773 4.383 12.023 1 98.25 182 GLY A C 1
ATOM 1393 O O . GLY A 1 182 ? -12.297 3.359 12.477 1 98.25 182 GLY A O 1
ATOM 1394 N N . THR A 1 183 ? -12.461 5.156 11.195 1 98.69 183 THR A N 1
ATOM 1395 C CA . THR A 1 183 ? -13.891 4.969 10.977 1 98.69 183 THR A CA 1
ATOM 1396 C C . THR A 1 183 ? -14.148 3.875 9.938 1 98.69 183 THR A C 1
ATOM 1398 O O . THR A 1 183 ? -13.453 3.807 8.922 1 98.69 183 THR A O 1
ATOM 1401 N N . LEU A 1 184 ? -15.102 3.004 10.219 1 98.69 184 LEU A N 1
ATOM 1402 C CA . LEU A 1 184 ? -15.438 1.896 9.336 1 98.69 184 LEU A CA 1
ATOM 1403 C C . LEU A 1 184 ? -16.391 2.352 8.234 1 98.69 184 LEU A C 1
ATOM 1405 O O . LEU A 1 184 ? -17.094 3.352 8.398 1 98.69 184 LEU A O 1
ATOM 1409 N N . PRO A 1 185 ? -16.469 1.603 7.102 1 98.38 185 PRO A N 1
ATOM 1410 C CA . PRO A 1 185 ? -17.25 2.021 5.93 1 98.38 185 PRO A CA 1
ATOM 1411 C C . PRO A 1 185 ? -18.734 2.201 6.234 1 98.38 185 PRO A C 1
ATOM 1413 O O . PRO A 1 185 ? -19.344 3.17 5.781 1 98.38 185 PRO A O 1
ATOM 1416 N N . PHE A 1 186 ? -19.328 1.312 7.035 1 97.31 186 PHE A N 1
ATOM 1417 C CA . PHE A 1 186 ? -20.766 1.383 7.305 1 97.31 186 PHE A CA 1
ATOM 1418 C C . PHE A 1 186 ? -21.094 2.578 8.188 1 97.31 186 PHE A C 1
ATOM 1420 O O . PHE A 1 186 ? -22.172 3.154 8.094 1 97.31 186 PHE A O 1
ATOM 1427 N N . GLU A 1 187 ? -20.109 3.002 9.031 1 98.38 187 GLU A N 1
ATOM 1428 C CA . GLU A 1 187 ? -20.281 4.211 9.836 1 98.38 187 GLU A CA 1
ATOM 1429 C C . GLU A 1 187 ? -20.219 5.461 8.969 1 98.38 187 GLU A C 1
ATOM 1431 O O . GLU A 1 187 ? -21.031 6.383 9.141 1 98.38 187 GLU A O 1
ATOM 1436 N N . ILE A 1 188 ? -19.312 5.449 7.996 1 98.75 188 ILE A N 1
ATOM 1437 C CA . ILE A 1 188 ? -19.172 6.566 7.07 1 98.75 188 ILE A CA 1
ATOM 1438 C C . ILE A 1 188 ? -20.5 6.785 6.332 1 98.75 188 ILE A C 1
ATOM 1440 O O . ILE A 1 188 ? -21 7.91 6.266 1 98.75 188 ILE A O 1
ATOM 1444 N N . GLU A 1 189 ? -21.031 5.711 5.773 1 98.38 189 GLU A N 1
ATOM 1445 C CA . GLU A 1 189 ? -22.266 5.793 5 1 98.38 189 GLU A CA 1
ATOM 1446 C C . GLU A 1 189 ? -23.406 6.367 5.836 1 98.38 189 GLU A C 1
ATOM 1448 O O . GLU A 1 189 ? -24.094 7.293 5.406 1 98.38 189 GLU A O 1
ATOM 1453 N N . LYS A 1 190 ? -23.578 5.863 7.031 1 98.44 190 LYS A N 1
ATOM 1454 C CA . LYS A 1 190 ? -24.672 6.27 7.91 1 98.44 190 LYS A CA 1
ATOM 1455 C C . LYS A 1 190 ? -24.531 7.734 8.312 1 98.44 190 LYS A C 1
ATOM 1457 O O . LYS A 1 190 ? -25.5 8.5 8.242 1 98.44 190 LYS A O 1
ATOM 1462 N N . ILE A 1 191 ? -23.328 8.125 8.688 1 98.88 191 ILE A N 1
ATOM 1463 C CA . ILE A 1 191 ? -23.094 9.453 9.227 1 98.88 191 ILE A CA 1
ATOM 1464 C C . ILE A 1 191 ? -23.172 10.492 8.109 1 98.88 191 ILE A C 1
ATOM 1466 O O . ILE A 1 191 ? -23.828 11.531 8.266 1 98.88 191 ILE A O 1
ATOM 1470 N N . VAL A 1 192 ? -22.594 10.219 6.934 1 98.88 192 VAL A N 1
ATOM 1471 C CA . VAL A 1 192 ? -22.625 11.164 5.82 1 98.88 192 VAL A CA 1
ATOM 1472 C C . VAL A 1 192 ? -24.062 11.352 5.332 1 98.88 192 VAL A C 1
ATOM 1474 O O . VAL A 1 192 ? -24.469 12.469 5 1 98.88 192 VAL A O 1
ATOM 1477 N N . THR A 1 193 ? -24.828 10.258 5.289 1 98.62 193 THR A N 1
ATOM 1478 C CA . THR A 1 193 ? -26.219 10.336 4.875 1 98.62 193 THR A CA 1
ATOM 1479 C C . THR A 1 193 ? -27.016 11.242 5.812 1 98.62 193 THR A C 1
ATOM 1481 O O . THR A 1 193 ? -27.812 12.062 5.359 1 98.62 193 THR A O 1
ATOM 1484 N N . ASP A 1 194 ? -26.766 11.125 7.055 1 98.75 194 ASP A N 1
ATOM 1485 C CA . ASP A 1 194 ? -27.453 11.953 8.039 1 98.75 194 ASP A CA 1
ATOM 1486 C C . ASP A 1 194 ? -27.031 13.422 7.902 1 98.75 194 ASP A C 1
ATOM 1488 O O . ASP A 1 194 ? -27.891 14.312 7.938 1 98.75 194 ASP A O 1
ATOM 1492 N N . VAL A 1 195 ? -25.719 13.633 7.762 1 98.88 195 VAL A N 1
ATOM 1493 C CA . VAL A 1 195 ? -25.188 14.984 7.641 1 98.88 195 VAL A CA 1
ATOM 1494 C C . VAL A 1 195 ? -25.766 15.664 6.402 1 98.88 195 VAL A C 1
ATOM 1496 O O . VAL A 1 195 ? -26.125 16.844 6.445 1 98.88 195 VAL A O 1
ATOM 1499 N N . ARG A 1 196 ? -25.828 14.938 5.293 1 98.38 196 ARG A N 1
ATOM 1500 C CA . ARG A 1 196 ? -26.312 15.484 4.031 1 98.38 196 ARG A CA 1
ATOM 1501 C C . ARG A 1 196 ? -27.734 16.016 4.176 1 98.38 196 ARG A C 1
ATOM 1503 O O . ARG A 1 196 ? -28.094 17.031 3.551 1 98.38 196 ARG A O 1
ATOM 1510 N N . LYS A 1 197 ? -28.547 15.5 5.059 1 98.12 197 LYS A N 1
ATOM 1511 C CA . LYS A 1 197 ? -29.922 15.93 5.289 1 98.12 197 LYS A CA 1
ATOM 1512 C C . LYS A 1 197 ? -29.969 17.25 6.039 1 98.12 197 LYS A C 1
ATOM 1514 O O . LYS A 1 197 ? -30.969 17.984 5.965 1 98.12 197 LYS A O 1
ATOM 1519 N N . LYS A 1 198 ? -28.906 17.578 6.668 1 98.31 198 LYS A N 1
ATOM 1520 C CA . LYS A 1 198 ? -28.953 18.688 7.617 1 98.31 198 LYS A CA 1
ATOM 1521 C C . LYS A 1 198 ? -28.141 19.875 7.102 1 98.31 198 LYS A C 1
ATOM 1523 O O . LYS A 1 198 ? -28.297 21 7.594 1 98.31 198 LYS A O 1
ATOM 1528 N N . ILE A 1 199 ? -27.281 19.609 6.156 1 98.38 199 ILE A N 1
ATOM 1529 C CA . ILE A 1 199 ? -26.375 20.625 5.633 1 98.38 199 ILE A CA 1
ATOM 1530 C C . ILE A 1 199 ? -26.797 21 4.211 1 98.38 199 ILE A C 1
ATOM 1532 O O . ILE A 1 199 ? -27.156 20.141 3.412 1 98.38 199 ILE A O 1
ATOM 1536 N N . ARG A 1 200 ? -26.75 22.234 3.777 1 96.31 200 ARG A N 1
ATOM 1537 C CA . ARG A 1 200 ? -27.297 22.719 2.52 1 96.31 200 ARG A CA 1
ATOM 1538 C C . ARG A 1 200 ? -26.203 23 1.502 1 96.31 200 ARG A C 1
ATOM 1540 O O . ARG A 1 200 ? -26.469 23.141 0.308 1 96.31 200 ARG A O 1
ATOM 1547 N N . ILE A 1 201 ? -25.016 23.156 1.938 1 98.19 201 ILE A N 1
ATOM 1548 C CA . ILE A 1 201 ? -23.922 23.469 1.033 1 98.19 201 ILE A CA 1
ATOM 1549 C C . ILE A 1 201 ? -23.109 22.219 0.733 1 98.19 201 ILE A C 1
ATOM 1551 O O . ILE A 1 201 ? -23.344 21.156 1.342 1 98.19 201 ILE A O 1
ATOM 1555 N N . PRO A 1 202 ? -22.156 22.219 -0.248 1 98.5 202 PRO A N 1
ATOM 1556 C CA . PRO A 1 202 ? -21.391 21.031 -0.643 1 98.5 202 PRO A CA 1
ATOM 1557 C C . PRO A 1 202 ? -20.609 20.406 0.518 1 98.5 202 PRO A C 1
ATOM 1559 O O . PRO A 1 202 ? -20.062 21.141 1.348 1 98.5 202 PRO A O 1
ATOM 1562 N N . LEU A 1 203 ? -20.625 19.078 0.524 1 98.88 203 LEU A N 1
ATOM 1563 C CA . LEU A 1 203 ? -19.844 18.328 1.495 1 98.88 203 LEU A CA 1
ATOM 1564 C C . LEU A 1 203 ? -18.578 17.766 0.854 1 98.88 203 LEU A C 1
ATOM 1566 O O . LEU A 1 203 ? -18.578 17.422 -0.329 1 98.88 203 LEU A O 1
ATOM 1570 N N . GLY A 1 204 ? -17.516 17.766 1.633 1 98.94 204 GLY A N 1
ATOM 1571 C CA . GLY A 1 204 ? -16.281 17.078 1.284 1 98.94 204 GLY A CA 1
ATOM 1572 C C . GLY A 1 204 ? -15.938 15.953 2.242 1 98.94 204 GLY A C 1
ATOM 1573 O O . GLY A 1 204 ? -16.562 15.812 3.295 1 98.94 204 GLY A O 1
ATOM 1574 N N . ILE A 1 205 ? -15.016 15.109 1.85 1 98.94 205 ILE A N 1
ATOM 1575 C CA . ILE A 1 205 ? -14.547 14 2.678 1 98.94 205 ILE A CA 1
ATOM 1576 C C . ILE A 1 205 ? -13.023 13.992 2.709 1 98.94 205 ILE A C 1
ATOM 1578 O O . ILE A 1 205 ? -12.375 14.258 1.692 1 98.94 205 ILE A O 1
ATOM 1582 N N . HIS A 1 206 ? -12.43 13.906 3.881 1 98.94 206 HIS A N 1
ATOM 1583 C CA . HIS A 1 206 ? -11 13.805 4.137 1 98.94 206 HIS A CA 1
ATOM 1584 C C . HIS A 1 206 ? -10.688 12.617 5.043 1 98.94 206 HIS A C 1
ATOM 1586 O O . HIS A 1 206 ? -10.828 12.703 6.266 1 98.94 206 HIS A O 1
ATOM 1592 N N . CYS A 1 207 ? -10.148 11.547 4.422 1 98.88 207 CYS A N 1
ATOM 1593 C CA . CYS A 1 207 ? -9.945 10.328 5.203 1 98.88 207 CYS A CA 1
ATOM 1594 C C . CYS A 1 207 ? -8.461 10 5.309 1 98.88 207 CYS A C 1
ATOM 1596 O O . CYS A 1 207 ? -7.711 10.172 4.348 1 98.88 207 CYS A O 1
ATOM 1598 N N . HIS A 1 208 ? -8.039 9.617 6.484 1 98.62 208 HIS A N 1
ATOM 1599 C CA . HIS A 1 208 ? -6.738 8.984 6.68 1 98.62 208 HIS A CA 1
ATOM 1600 C C . HIS A 1 208 ? -6.848 7.465 6.625 1 98.62 208 HIS A C 1
ATOM 1602 O O . HIS A 1 208 ? -7.949 6.914 6.703 1 98.62 208 HIS A O 1
ATOM 1608 N N . ASN A 1 209 ? -5.734 6.766 6.48 1 98.69 209 ASN A N 1
ATOM 1609 C CA . ASN A 1 209 ? -5.75 5.367 6.059 1 98.69 209 ASN A CA 1
ATOM 1610 C C . ASN A 1 209 ? -5.348 4.434 7.195 1 98.69 209 ASN A C 1
ATOM 1612 O O . ASN A 1 209 ? -4.949 3.293 6.957 1 98.69 209 ASN A O 1
ATOM 1616 N N . ASP A 1 210 ? -5.516 4.812 8.438 1 98.56 210 ASP A N 1
ATOM 1617 C CA . ASP A 1 210 ? -5.012 4.09 9.602 1 98.56 210 ASP A CA 1
ATOM 1618 C C . ASP A 1 210 ? -5.656 2.709 9.711 1 98.56 210 ASP A C 1
ATOM 1620 O O . ASP A 1 210 ? -5.039 1.768 10.211 1 98.56 210 ASP A O 1
ATOM 1624 N N . SER A 1 211 ? -6.883 2.568 9.188 1 98.75 211 SER A N 1
ATOM 1625 C CA . SER A 1 211 ? -7.562 1.278 9.203 1 98.75 211 SER A CA 1
ATOM 1626 C C . SER A 1 211 ? -7.523 0.616 7.832 1 98.75 211 SER A C 1
ATOM 1628 O O . SER A 1 211 ? -8.172 -0.407 7.609 1 98.75 211 SER A O 1
ATOM 1630 N N . GLY A 1 212 ? -6.816 1.218 6.883 1 98.62 212 GLY A N 1
ATOM 1631 C CA . GLY A 1 212 ? -6.734 0.685 5.531 1 98.62 212 GLY A CA 1
ATOM 1632 C C . GLY A 1 212 ? -8.008 0.902 4.727 1 98.62 212 GLY A C 1
ATOM 1633 O O . GLY A 1 212 ? -8.32 0.117 3.832 1 98.62 212 GLY A O 1
ATOM 1634 N N . LEU A 1 213 ? -8.789 1.967 5.062 1 98.88 213 LEU A N 1
ATOM 1635 C CA . LEU A 1 213 ? -10.133 2.062 4.512 1 98.88 213 LEU A CA 1
ATOM 1636 C C . LEU A 1 213 ? -10.359 3.426 3.863 1 98.88 213 LEU A C 1
ATOM 1638 O O . LEU A 1 213 ? -11.477 3.736 3.434 1 98.88 213 LEU A O 1
ATOM 1642 N N . ALA A 1 214 ? -9.297 4.242 3.713 1 98.88 214 ALA A N 1
ATOM 1643 C CA . ALA A 1 214 ? -9.445 5.633 3.287 1 98.88 214 ALA A CA 1
ATOM 1644 C C . ALA A 1 214 ? -10.047 5.719 1.887 1 98.88 214 ALA A C 1
ATOM 1646 O O . ALA A 1 214 ? -10.891 6.574 1.616 1 98.88 214 ALA A O 1
ATOM 1647 N N . VAL A 1 215 ? -9.602 4.824 0.939 1 98.88 215 VAL A N 1
ATOM 1648 C CA . VAL A 1 215 ? -10.117 4.82 -0.424 1 98.88 215 VAL A CA 1
ATOM 1649 C C . VAL A 1 215 ? -11.609 4.473 -0.409 1 98.88 215 VAL A C 1
ATOM 1651 O O . VAL A 1 215 ? -12.43 5.211 -0.953 1 98.88 215 VAL A O 1
ATOM 1654 N N . ALA A 1 216 ? -11.969 3.373 0.26 1 98.94 216 ALA A N 1
ATOM 1655 C CA . ALA A 1 216 ? -13.352 2.916 0.317 1 98.94 216 ALA A CA 1
ATOM 1656 C C . ALA A 1 216 ? -14.242 3.949 1.001 1 98.94 216 ALA A C 1
ATOM 1658 O O . ALA A 1 216 ? -15.352 4.234 0.531 1 98.94 216 ALA A O 1
ATOM 1659 N N . ASN A 1 217 ? -13.75 4.504 2.145 1 98.94 217 ASN A N 1
ATOM 1660 C CA . ASN A 1 217 ? -14.516 5.504 2.879 1 98.94 217 ASN A CA 1
ATOM 1661 C C . ASN A 1 217 ? -14.805 6.73 2.016 1 98.94 217 ASN A C 1
ATOM 1663 O O . ASN A 1 217 ? -15.906 7.285 2.076 1 98.94 217 ASN A O 1
ATOM 1667 N N . SER A 1 218 ? -13.859 7.113 1.215 1 98.94 218 SER A N 1
ATOM 1668 C CA . SER A 1 218 ? -14.039 8.25 0.32 1 98.94 218 SER A CA 1
ATOM 1669 C C . SER A 1 218 ? -15.094 7.953 -0.743 1 98.94 218 SER A C 1
ATOM 1671 O O . SER A 1 218 ? -15.969 8.781 -1.011 1 98.94 218 SER A O 1
ATOM 1673 N N . LEU A 1 219 ? -15.047 6.766 -1.381 1 98.94 219 LEU A N 1
ATOM 1674 C CA . LEU A 1 219 ? -16 6.387 -2.416 1 98.94 219 LEU A CA 1
ATOM 1675 C C . LEU A 1 219 ? -17.406 6.258 -1.839 1 98.94 219 LEU A C 1
ATOM 1677 O O . LEU A 1 219 ? -18.391 6.672 -2.473 1 98.94 219 LEU A O 1
ATOM 1681 N N . ILE A 1 220 ? -17.484 5.695 -0.647 1 98.81 220 ILE A N 1
ATOM 1682 C CA . ILE A 1 220 ? -18.781 5.512 0.02 1 98.81 220 ILE A CA 1
ATOM 1683 C C . ILE A 1 220 ? -19.375 6.875 0.372 1 98.81 220 ILE A C 1
ATOM 1685 O O . ILE A 1 220 ? -20.578 7.078 0.244 1 98.81 220 ILE A O 1
ATOM 1689 N N . ALA A 1 221 ? -18.5 7.812 0.818 1 98.88 221 ALA A N 1
ATOM 1690 C CA . ALA A 1 221 ? -18.969 9.164 1.112 1 98.88 221 ALA A CA 1
ATOM 1691 C C . ALA A 1 221 ? -19.516 9.844 -0.141 1 98.88 221 ALA A C 1
ATOM 1693 O O . ALA A 1 221 ? -20.547 10.523 -0.086 1 98.88 221 ALA A O 1
ATOM 1694 N N . VAL A 1 222 ? -18.859 9.664 -1.298 1 98.81 222 VAL A N 1
ATOM 1695 C CA . VAL A 1 222 ? -19.328 10.227 -2.557 1 98.81 222 VAL A CA 1
ATOM 1696 C C . VAL A 1 222 ? -20.688 9.633 -2.912 1 98.81 222 VAL A C 1
ATOM 1698 O O . VAL A 1 222 ? -21.609 10.359 -3.309 1 98.81 222 VAL A O 1
ATOM 1701 N N . ASN A 1 223 ? -20.781 8.297 -2.736 1 97.94 223 ASN A N 1
ATOM 1702 C CA . ASN A 1 223 ? -22.047 7.629 -3.004 1 97.94 223 ASN A CA 1
ATOM 1703 C C . ASN A 1 223 ? -23.156 8.148 -2.096 1 97.94 223 ASN A C 1
ATOM 1705 O O . ASN A 1 223 ? -24.328 8.148 -2.477 1 97.94 223 ASN A O 1
ATOM 1709 N N . ALA A 1 224 ? -22.781 8.656 -0.916 1 98.06 224 ALA A N 1
ATOM 1710 C CA . ALA A 1 224 ? -23.75 9.141 0.069 1 98.06 224 ALA A CA 1
ATOM 1711 C C . ALA A 1 224 ? -24.016 10.633 -0.124 1 98.06 224 ALA A C 1
ATOM 1713 O O . ALA A 1 224 ? -24.828 11.219 0.601 1 98.06 224 ALA A O 1
ATOM 1714 N N . GLY A 1 225 ? -23.312 11.305 -1.037 1 97.75 225 GLY A N 1
ATOM 1715 C CA . GLY A 1 225 ? -23.719 12.656 -1.368 1 97.75 225 GLY A CA 1
ATOM 1716 C C . GLY A 1 225 ? -22.578 13.656 -1.305 1 97.75 225 GLY A C 1
ATOM 1717 O O . GLY A 1 225 ? -22.75 14.828 -1.636 1 97.75 225 GLY A O 1
ATOM 1718 N N . VAL A 1 226 ? -21.406 13.242 -0.974 1 98.56 226 VAL A N 1
ATOM 1719 C CA . VAL A 1 226 ? -20.219 14.109 -0.936 1 98.56 226 VAL A CA 1
ATOM 1720 C C . VAL A 1 226 ? -19.797 14.461 -2.359 1 98.56 226 VAL A C 1
ATOM 1722 O O . VAL A 1 226 ? -19.906 13.633 -3.268 1 98.56 226 VAL A O 1
ATOM 1725 N N . ARG A 1 227 ? -19.312 15.695 -2.525 1 98.62 227 ARG A N 1
ATOM 1726 C CA . ARG A 1 227 ? -18.969 16.094 -3.889 1 98.62 227 ARG A CA 1
ATOM 1727 C C . ARG A 1 227 ? -17.562 16.688 -3.951 1 98.62 227 ARG A C 1
ATOM 1729 O O . ARG A 1 227 ? -17.156 17.203 -4.992 1 98.62 227 ARG A O 1
ATOM 1736 N N . GLN A 1 228 ? -16.781 16.656 -2.895 1 98.88 228 GLN A N 1
ATOM 1737 C CA . GLN A 1 228 ? -15.344 16.953 -2.854 1 98.88 228 GLN A CA 1
ATOM 1738 C C . GLN A 1 228 ? -14.578 15.852 -2.117 1 98.88 228 GLN A C 1
ATOM 1740 O O . GLN A 1 228 ? -14.977 15.43 -1.03 1 98.88 228 GLN A O 1
ATOM 1745 N N . VAL A 1 229 ? -13.555 15.359 -2.758 1 98.94 229 VAL A N 1
ATOM 1746 C CA . VAL A 1 229 ? -12.719 14.328 -2.139 1 98.94 229 VAL A CA 1
ATOM 1747 C C . VAL A 1 229 ? -11.312 14.875 -1.913 1 98.94 229 VAL A C 1
ATOM 1749 O O . VAL A 1 229 ? -10.641 15.289 -2.861 1 98.94 229 VAL A O 1
ATOM 1752 N N . GLN A 1 230 ? -10.906 14.914 -0.651 1 98.94 230 GLN A N 1
ATOM 1753 C CA . GLN A 1 230 ? -9.562 15.336 -0.289 1 98.94 230 GLN A CA 1
ATOM 1754 C C . GLN A 1 230 ? -8.641 14.141 -0.061 1 98.94 230 GLN A C 1
ATOM 1756 O O . GLN A 1 230 ? -9.055 13.141 0.527 1 98.94 230 GLN A O 1
ATOM 1761 N N . GLY A 1 231 ? -7.484 14.141 -0.57 1 98.75 231 GLY A N 1
ATOM 1762 C CA . GLY A 1 231 ? -6.449 13.133 -0.388 1 98.75 231 GLY A CA 1
ATOM 1763 C C . GLY A 1 231 ? -5.082 13.586 -0.862 1 98.75 231 GLY A C 1
ATOM 1764 O O . GLY A 1 231 ? -4.867 14.781 -1.103 1 98.75 231 GLY A O 1
ATOM 1765 N N . THR A 1 232 ? -4.137 12.719 -0.8 1 98.62 232 THR A N 1
ATOM 1766 C CA . THR A 1 232 ? -2.842 12.93 -1.434 1 98.62 232 THR A CA 1
ATOM 1767 C C . THR A 1 232 ? -2.676 12.023 -2.648 1 98.62 232 THR A C 1
ATOM 1769 O O . THR A 1 232 ? -3.238 10.922 -2.689 1 98.62 232 THR A O 1
ATOM 1772 N N . PHE A 1 233 ? -2.023 12.438 -3.615 1 98.12 233 PHE A N 1
ATOM 1773 C CA . PHE A 1 233 ? -2.049 11.773 -4.914 1 98.12 233 PHE A CA 1
ATOM 1774 C C . PHE A 1 233 ? -1.608 10.32 -4.797 1 98.12 233 PHE A C 1
ATOM 1776 O O . PHE A 1 233 ? -2.166 9.445 -5.453 1 98.12 233 PHE A O 1
ATOM 1783 N N . LEU A 1 234 ? -0.605 10.055 -3.945 1 96.94 234 LEU A N 1
ATOM 1784 C CA . LEU A 1 234 ? -0.134 8.688 -3.795 1 96.94 234 LEU A CA 1
ATOM 1785 C C . LEU A 1 234 ? -0.445 8.156 -2.4 1 96.94 234 LEU A C 1
ATOM 1787 O O . LEU A 1 234 ? 0.151 7.168 -1.96 1 96.94 234 LEU A O 1
ATOM 1791 N N . GLY A 1 235 ? -1.234 8.805 -1.669 1 97.69 235 GLY A N 1
ATOM 1792 C CA . GLY A 1 235 ? -1.837 8.305 -0.446 1 97.69 235 GLY A CA 1
ATOM 1793 C C . GLY A 1 235 ? -0.933 8.438 0.765 1 97.69 235 GLY A C 1
ATOM 1794 O O . GLY A 1 235 ? -1.262 7.953 1.849 1 97.69 235 GLY A O 1
ATOM 1795 N N . TYR A 1 236 ? 0.308 9.008 0.616 1 93.5 236 TYR A N 1
ATOM 1796 C CA . TYR A 1 236 ? 1.184 9.117 1.777 1 93.5 236 TYR A CA 1
ATOM 1797 C C . TYR A 1 236 ? 0.828 10.336 2.619 1 93.5 236 TYR A C 1
ATOM 1799 O O . TYR A 1 236 ? 0.098 11.219 2.166 1 93.5 236 TYR A O 1
ATOM 1807 N N . GLY A 1 237 ? 1.23 10.398 3.848 1 94.25 237 GLY A N 1
ATOM 1808 C CA . GLY A 1 237 ? 0.957 11.398 4.863 1 94.25 237 GLY A CA 1
ATOM 1809 C C . GLY A 1 237 ? 1.233 10.906 6.273 1 94.25 237 GLY A C 1
ATOM 1810 O O . GLY A 1 237 ? 1.985 9.953 6.469 1 94.25 237 GLY A O 1
ATOM 1811 N N . GLU A 1 238 ? 0.667 11.562 7.191 1 91.5 238 GLU A N 1
ATOM 1812 C CA . GLU A 1 238 ? 0.879 11.188 8.586 1 91.5 238 GLU A CA 1
ATOM 1813 C C . GLU A 1 238 ? 0.443 9.742 8.844 1 91.5 238 GLU A C 1
ATOM 1815 O O . GLU A 1 238 ? -0.58 9.297 8.32 1 91.5 238 GLU A O 1
ATOM 1820 N N . ARG A 1 239 ? 1.294 9.039 9.695 1 95.25 239 ARG A N 1
ATOM 1821 C CA . ARG A 1 239 ? 0.991 7.672 10.094 1 95.25 239 ARG A CA 1
ATOM 1822 C C . ARG A 1 239 ? 0.825 6.77 8.883 1 95.25 239 ARG A C 1
ATOM 1824 O O . ARG A 1 239 ? 1.804 6.438 8.211 1 95.25 239 ARG A O 1
ATOM 1831 N N . CYS A 1 240 ? -0.434 6.312 8.531 1 97.31 240 CYS A N 1
ATOM 1832 C CA . CYS A 1 240 ? -0.646 5.383 7.422 1 97.31 240 CYS A CA 1
ATOM 1833 C C . CYS A 1 240 ? -0.978 6.133 6.137 1 97.31 240 CYS A C 1
ATOM 1835 O O . CYS A 1 240 ? -1.188 5.52 5.09 1 97.31 240 CYS A O 1
ATOM 1837 N N . GLY A 1 241 ? -1.041 7.449 6.23 1 97 241 GLY A N 1
ATOM 1838 C CA . GLY A 1 241 ? -1.253 8.258 5.039 1 97 241 GLY A CA 1
ATOM 1839 C C . GLY A 1 241 ? -2.697 8.688 4.859 1 97 241 GLY A C 1
ATOM 1840 O O . GLY A 1 241 ? -3.508 8.562 5.777 1 97 241 GLY A O 1
ATOM 1841 N N . ASN A 1 242 ? -2.965 9.367 3.711 1 98.25 242 ASN A N 1
ATOM 1842 C CA . ASN A 1 242 ? -4.266 9.906 3.334 1 98.25 242 ASN A CA 1
ATOM 1843 C C . ASN A 1 242 ? -4.969 9.016 2.311 1 98.25 242 ASN A C 1
ATOM 1845 O O . ASN A 1 242 ? -4.43 7.988 1.907 1 98.25 242 ASN A O 1
ATOM 1849 N N . ALA A 1 243 ? -6.199 9.352 2.027 1 98.75 243 ALA A N 1
ATOM 1850 C CA . ALA A 1 243 ? -6.898 8.742 0.902 1 98.75 243 ALA A CA 1
ATOM 1851 C C . ALA A 1 243 ? -6.098 8.883 -0.387 1 98.75 243 ALA A C 1
ATOM 1853 O O . ALA A 1 243 ? -5.68 9.984 -0.747 1 98.75 243 ALA A O 1
ATOM 1854 N N . ASN A 1 244 ? -5.836 7.75 -1.063 1 98.75 244 ASN A N 1
ATOM 1855 C CA . ASN A 1 244 ? -5.016 7.707 -2.27 1 98.75 244 ASN A CA 1
ATOM 1856 C C . ASN A 1 244 ? -5.801 8.164 -3.496 1 98.75 244 ASN A C 1
ATOM 1858 O O . ASN A 1 244 ? -6.613 7.41 -4.035 1 98.75 244 ASN A O 1
ATOM 1862 N N . LEU A 1 245 ? -5.504 9.375 -3.967 1 98.88 245 LEU A N 1
ATOM 1863 C CA . LEU A 1 245 ? -6.246 9.953 -5.078 1 98.88 245 LEU A CA 1
ATOM 1864 C C . LEU A 1 245 ? -5.973 9.195 -6.375 1 98.88 245 LEU A C 1
ATOM 1866 O O . LEU A 1 245 ? -6.84 9.102 -7.242 1 98.88 245 LEU A O 1
ATOM 1870 N N . ALA A 1 246 ? -4.77 8.547 -6.504 1 98.69 246 ALA A N 1
ATOM 1871 C CA . ALA A 1 246 ? -4.434 7.766 -7.688 1 98.69 246 ALA A CA 1
ATOM 1872 C C . ALA A 1 246 ? -5.328 6.535 -7.805 1 98.69 246 ALA A C 1
ATOM 1874 O O . ALA A 1 246 ? -5.477 5.965 -8.891 1 98.69 246 ALA A O 1
ATOM 1875 N N . THR A 1 247 ? -5.898 6.117 -6.734 1 98.88 247 THR A N 1
ATOM 1876 C CA . THR A 1 247 ? -6.82 4.988 -6.711 1 98.88 247 THR A CA 1
ATOM 1877 C C . THR A 1 247 ? -8.266 5.473 -6.785 1 98.88 247 THR A C 1
ATOM 1879 O O . THR A 1 247 ? -9.094 4.871 -7.473 1 98.88 247 THR A O 1
ATOM 1882 N N . ILE A 1 248 ? -8.578 6.602 -6.172 1 98.94 248 ILE A N 1
ATOM 1883 C CA . ILE A 1 248 ? -9.938 7.102 -6.027 1 98.94 248 ILE A CA 1
ATOM 1884 C C . ILE A 1 248 ? -10.43 7.648 -7.367 1 98.94 248 ILE A C 1
ATOM 1886 O O . ILE A 1 248 ? -11.555 7.355 -7.789 1 98.94 248 ILE A O 1
ATOM 1890 N N . ILE A 1 249 ? -9.625 8.414 -8.07 1 98.88 249 ILE A N 1
ATOM 1891 C CA . ILE A 1 249 ? -10.047 9.133 -9.266 1 98.88 249 ILE A CA 1
ATOM 1892 C C . ILE A 1 249 ? -10.477 8.141 -10.344 1 98.88 249 ILE A C 1
ATOM 1894 O O . ILE A 1 249 ? -11.57 8.25 -10.898 1 98.88 249 ILE A O 1
ATOM 1898 N N . PRO A 1 250 ? -9.625 7.082 -10.641 1 98.81 250 PRO A N 1
ATOM 1899 C CA . PRO A 1 250 ? -10.086 6.109 -11.641 1 98.81 250 PRO A CA 1
ATOM 1900 C C . PRO A 1 250 ? -11.352 5.379 -11.203 1 98.81 250 PRO A C 1
ATOM 1902 O O . PRO A 1 250 ? -12.211 5.074 -12.039 1 98.81 250 PRO A O 1
ATOM 1905 N N . ASN A 1 251 ? -11.523 5.062 -9.914 1 98.88 251 ASN A N 1
ATOM 1906 C CA . ASN A 1 251 ? -12.758 4.426 -9.453 1 98.88 251 ASN A CA 1
ATOM 1907 C C . ASN A 1 251 ? -13.969 5.32 -9.68 1 98.88 251 ASN A C 1
ATOM 1909 O O . ASN A 1 251 ? -15.008 4.859 -10.148 1 98.88 251 ASN A O 1
ATOM 1913 N N . LEU A 1 252 ? -13.852 6.586 -9.375 1 98.81 252 LEU A N 1
ATOM 1914 C CA . LEU A 1 252 ? -14.945 7.535 -9.539 1 98.81 252 LEU A CA 1
ATOM 1915 C C . LEU A 1 252 ? -15.297 7.707 -11.016 1 98.81 252 LEU A C 1
ATOM 1917 O O . LEU A 1 252 ? -16.469 7.719 -11.383 1 98.81 252 LEU A O 1
ATOM 1921 N N . GLN A 1 253 ? -14.297 7.82 -11.852 1 98.56 253 GLN A N 1
ATOM 1922 C CA . GLN A 1 253 ? -14.508 8.242 -13.234 1 98.56 253 GLN A CA 1
ATOM 1923 C C . GLN A 1 253 ? -14.797 7.047 -14.141 1 98.56 253 GLN A C 1
ATOM 1925 O O . GLN A 1 253 ? -15.688 7.098 -14.984 1 98.56 253 GLN A O 1
ATOM 1930 N N . LEU A 1 254 ? -14.07 5.961 -14.039 1 98.19 254 LEU A N 1
ATOM 1931 C CA . LEU A 1 254 ? -14.195 4.828 -14.945 1 98.19 254 LEU A CA 1
ATOM 1932 C C . LEU A 1 254 ? -15.289 3.879 -14.477 1 98.19 254 LEU A C 1
ATOM 1934 O O . LEU A 1 254 ? -15.922 3.203 -15.297 1 98.19 254 LEU A O 1
ATOM 1938 N N . LYS A 1 255 ? -15.594 3.822 -13.141 1 98.06 255 LYS A N 1
ATOM 1939 C CA . LYS A 1 255 ? -16.469 2.77 -12.641 1 98.06 255 LYS A CA 1
ATOM 1940 C C . LYS A 1 255 ? -17.781 3.348 -12.102 1 98.06 255 LYS A C 1
ATOM 1942 O O . LYS A 1 255 ? -18.844 2.75 -12.273 1 98.06 255 LYS A O 1
ATOM 1947 N N . MET A 1 256 ? -17.688 4.555 -11.484 1 98.19 256 MET A N 1
ATOM 1948 C CA . MET A 1 256 ? -18.891 5.109 -10.867 1 98.19 256 MET A CA 1
ATOM 1949 C C . MET A 1 256 ? -19.562 6.129 -11.789 1 98.19 256 MET A C 1
ATOM 1951 O O . MET A 1 256 ? -20.672 6.578 -11.523 1 98.19 256 MET A O 1
ATOM 1955 N N . GLY A 1 257 ? -18.828 6.562 -12.844 1 97.62 257 GLY A N 1
ATOM 1956 C CA . GLY A 1 257 ? -19.438 7.391 -13.875 1 97.62 257 GLY A CA 1
ATOM 1957 C C . GLY A 1 257 ? -19.375 8.875 -13.562 1 97.62 257 GLY A C 1
ATOM 1958 O O . GLY A 1 257 ? -20.078 9.672 -14.188 1 97.62 257 GLY A O 1
ATOM 1959 N N . TYR A 1 258 ? -18.531 9.266 -12.602 1 98.5 258 TYR A N 1
ATOM 1960 C CA . TYR A 1 258 ? -18.375 10.68 -12.273 1 98.5 258 TYR A CA 1
ATOM 1961 C C . TYR A 1 258 ? -17.281 11.312 -13.133 1 98.5 258 TYR A C 1
ATOM 1963 O O . TYR A 1 258 ? -16.516 10.609 -13.789 1 98.5 258 TYR A O 1
ATOM 1971 N N . HIS A 1 259 ? -17.297 12.586 -13.164 1 98.25 259 HIS A N 1
ATOM 1972 C CA . HIS A 1 259 ? -16.234 13.344 -13.82 1 98.25 259 HIS A CA 1
ATOM 1973 C C . HIS A 1 259 ? -15.266 13.93 -12.797 1 98.25 259 HIS A C 1
ATOM 1975 O O . HIS A 1 259 ? -15.68 14.656 -11.891 1 98.25 259 HIS A O 1
ATOM 1981 N N . CYS A 1 260 ? -14.039 13.562 -12.93 1 98.25 260 CYS A N 1
ATOM 1982 C CA . CYS A 1 260 ? -13 14.109 -12.062 1 98.25 260 CYS A CA 1
ATOM 1983 C C . CYS A 1 260 ? -11.969 14.891 -12.875 1 98.25 260 CYS A C 1
ATOM 1985 O O . CYS A 1 260 ? -11.75 16.078 -12.625 1 98.25 260 CYS A O 1
ATOM 1987 N N . LEU A 1 261 ? -11.398 14.25 -13.867 1 98 261 LEU A N 1
ATOM 1988 C CA . LEU A 1 261 ? -10.391 14.812 -14.766 1 98 261 LEU A CA 1
ATOM 1989 C C . LEU A 1 261 ? -10.844 14.703 -16.219 1 98 261 LEU A C 1
ATOM 1991 O O . LEU A 1 261 ? -11.727 13.914 -16.531 1 98 261 LEU A O 1
ATOM 1995 N N . ALA A 1 262 ? -10.188 15.539 -17.062 1 97.19 262 ALA A N 1
ATOM 1996 C CA . ALA A 1 262 ? -10.398 15.352 -18.5 1 97.19 262 ALA A CA 1
ATOM 1997 C C . ALA A 1 262 ? -9.938 13.961 -18.938 1 97.19 262 ALA A C 1
ATOM 1999 O O . ALA A 1 262 ? -8.945 13.445 -18.422 1 97.19 262 ALA A O 1
ATOM 2000 N N . ASP A 1 263 ? -10.602 13.383 -19.875 1 95.94 263 ASP A N 1
ATOM 2001 C CA . ASP A 1 263 ? -10.312 12.031 -20.328 1 95.94 263 ASP A CA 1
ATOM 2002 C C . ASP A 1 263 ? -8.867 11.914 -20.828 1 95.94 263 ASP A C 1
ATOM 2004 O O . ASP A 1 263 ? -8.203 10.906 -20.594 1 95.94 263 ASP A O 1
ATOM 2008 N N . GLU A 1 264 ? -8.367 12.938 -21.469 1 96.25 264 GLU A N 1
ATOM 2009 C CA . GLU A 1 264 ? -7.008 12.922 -22 1 96.25 264 GLU A CA 1
ATOM 2010 C C . GLU A 1 264 ? -5.969 12.867 -20.891 1 96.25 264 GLU A C 1
ATOM 2012 O O . GLU A 1 264 ? -4.898 12.281 -21.062 1 96.25 264 GLU A O 1
ATOM 2017 N N . GLU A 1 265 ? -6.344 13.469 -19.797 1 96.31 265 GLU A N 1
ATOM 2018 C CA . GLU A 1 265 ? -5.41 13.484 -18.672 1 96.31 265 GLU A CA 1
ATOM 2019 C C . GLU A 1 265 ? -5.398 12.141 -17.938 1 96.31 265 GLU A C 1
ATOM 2021 O O . GLU A 1 265 ? -4.371 11.734 -17.391 1 96.31 265 GLU A O 1
ATOM 2026 N N . LEU A 1 266 ? -6.52 11.477 -17.984 1 97.25 266 LEU A N 1
ATOM 2027 C CA . LEU A 1 266 ? -6.57 10.148 -17.391 1 97.25 266 LEU A CA 1
ATOM 2028 C C . LEU A 1 266 ? -5.688 9.172 -18.172 1 97.25 266 LEU A C 1
ATOM 2030 O O . LEU A 1 266 ? -5.109 8.258 -17.578 1 97.25 266 LEU A O 1
ATOM 2034 N N . LEU A 1 267 ? -5.453 9.383 -19.453 1 96.75 267 LEU A N 1
ATOM 2035 C CA . LEU A 1 267 ? -4.617 8.539 -20.297 1 96.75 267 LEU A CA 1
ATOM 2036 C C . LEU A 1 267 ? -3.145 8.703 -19.938 1 96.75 267 LEU A C 1
ATOM 2038 O O . LEU A 1 267 ? -2.314 7.871 -20.312 1 96.75 267 LEU A O 1
ATOM 2042 N N . LYS A 1 268 ? -2.809 9.758 -19.188 1 95.69 268 LYS A N 1
ATOM 2043 C CA . LYS A 1 268 ? -1.443 10.039 -18.75 1 95.69 268 LYS A CA 1
ATOM 2044 C C . LYS A 1 268 ? -1.303 9.891 -17.234 1 95.69 268 LYS A C 1
ATOM 2046 O O . LYS A 1 268 ? -0.313 10.336 -16.656 1 95.69 268 LYS A O 1
ATOM 2051 N N . PHE A 1 269 ? -2.248 9.305 -16.75 1 97.5 269 PHE A N 1
ATOM 2052 C CA . PHE A 1 269 ? -2.41 9.258 -15.297 1 97.5 269 PHE A CA 1
ATOM 2053 C C . PHE A 1 269 ? -1.231 8.547 -14.641 1 97.5 269 PHE A C 1
ATOM 2055 O O . PHE A 1 269 ? -0.695 9.023 -13.641 1 97.5 269 PHE A O 1
ATOM 2062 N N . THR A 1 270 ? -0.764 7.406 -15.227 1 96.81 270 THR A N 1
ATOM 2063 C CA . THR A 1 270 ? 0.333 6.609 -14.688 1 96.81 270 THR A CA 1
ATOM 2064 C C . THR A 1 270 ? 1.647 7.383 -14.766 1 96.81 270 THR A C 1
ATOM 2066 O O . THR A 1 270 ? 2.438 7.367 -13.812 1 96.81 270 THR A O 1
ATOM 2069 N N . SER A 1 271 ? 1.921 8.07 -15.844 1 93 271 SER A N 1
ATOM 2070 C CA . SER A 1 271 ? 3.135 8.875 -15.977 1 93 271 SER A CA 1
ATOM 2071 C C . SER A 1 271 ? 3.172 9.992 -14.945 1 9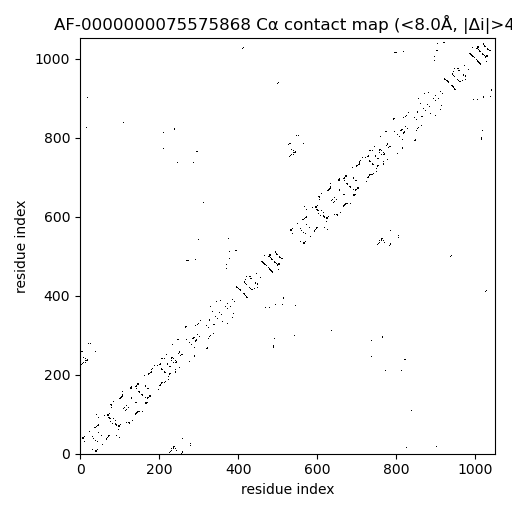3 271 SER A C 1
ATOM 2073 O O . SER A 1 271 ? 4.234 10.32 -14.414 1 93 271 SER A O 1
ATOM 2075 N N . SER A 1 272 ? 2.002 10.609 -14.656 1 95.75 272 SER A N 1
ATOM 2076 C CA . SER A 1 272 ? 1.922 11.641 -13.625 1 95.75 272 SER A CA 1
ATOM 2077 C C . SER A 1 272 ? 2.244 11.07 -12.25 1 95.75 272 SER A C 1
ATOM 2079 O O . SER A 1 272 ? 2.926 11.711 -11.453 1 95.75 272 SER A O 1
ATOM 2081 N N . ALA A 1 273 ? 1.737 9.836 -12.031 1 96.38 273 ALA A N 1
ATOM 2082 C CA . ALA A 1 273 ? 2.012 9.164 -10.766 1 96.38 273 ALA A CA 1
ATOM 2083 C C . ALA A 1 273 ? 3.506 8.906 -10.594 1 96.38 273 ALA A C 1
ATOM 2085 O O . ALA A 1 273 ? 4.062 9.148 -9.516 1 96.38 273 ALA A O 1
ATOM 2086 N N . ILE A 1 274 ? 4.145 8.445 -11.633 1 91.06 274 ILE A N 1
ATOM 2087 C CA . ILE A 1 274 ? 5.574 8.156 -11.609 1 91.06 274 ILE A CA 1
ATOM 2088 C C . ILE A 1 274 ? 6.359 9.445 -11.367 1 91.06 274 ILE A C 1
ATOM 2090 O O . ILE A 1 274 ? 7.281 9.477 -10.547 1 91.06 274 ILE A O 1
ATOM 2094 N N . ARG A 1 275 ? 5.992 10.5 -12.008 1 90.06 275 ARG A N 1
ATOM 2095 C CA . ARG A 1 275 ? 6.66 11.789 -11.867 1 90.06 275 ARG A CA 1
ATOM 2096 C C . ARG A 1 275 ? 6.574 12.305 -10.43 1 90.06 275 ARG A C 1
ATOM 2098 O O . ARG A 1 275 ? 7.578 12.719 -9.852 1 90.06 275 ARG A O 1
ATOM 2105 N N . ILE A 1 276 ? 5.41 12.281 -9.875 1 94.31 276 ILE A N 1
ATOM 2106 C CA . ILE A 1 276 ? 5.211 12.766 -8.516 1 94.31 276 ILE A CA 1
ATOM 2107 C C . ILE A 1 276 ? 6 11.898 -7.539 1 94.31 276 ILE A C 1
ATOM 2109 O O . ILE A 1 276 ? 6.613 12.406 -6.598 1 94.31 276 ILE A O 1
ATOM 2113 N N . ALA A 1 277 ? 5.984 10.57 -7.781 1 90.81 277 ALA A N 1
ATOM 2114 C CA . ALA A 1 277 ? 6.75 9.664 -6.934 1 90.81 277 ALA A CA 1
ATOM 2115 C C . ALA A 1 277 ? 8.234 10.008 -6.961 1 90.81 277 ALA A C 1
ATOM 2117 O O . ALA A 1 277 ? 8.891 10.016 -5.918 1 90.81 277 ALA A O 1
ATOM 2118 N N . GLU A 1 278 ? 8.742 10.305 -8.102 1 82.44 278 GLU A N 1
ATOM 2119 C CA . GLU A 1 278 ? 10.156 10.625 -8.266 1 82.44 278 GLU A CA 1
ATOM 2120 C C . GLU A 1 278 ? 10.508 11.93 -7.562 1 82.44 278 GLU A C 1
ATOM 2122 O O . GLU A 1 278 ? 11.508 12.008 -6.844 1 82.44 278 GLU A O 1
ATOM 2127 N N . ILE A 1 279 ? 9.648 12.969 -7.754 1 84.44 279 ILE A N 1
ATOM 2128 C CA . ILE A 1 279 ? 9.906 14.266 -7.141 1 84.44 279 ILE A CA 1
ATOM 2129 C C . ILE A 1 279 ? 9.875 14.133 -5.621 1 84.44 279 ILE A C 1
ATOM 2131 O O . ILE A 1 279 ? 10.695 14.734 -4.922 1 84.44 279 ILE A O 1
ATOM 2135 N N . SER A 1 280 ? 8.938 13.258 -5.148 1 86.81 280 SER A N 1
ATOM 2136 C CA . SER A 1 280 ? 8.711 13.109 -3.713 1 86.81 280 SER A CA 1
ATOM 2137 C C . SER A 1 280 ? 9.688 12.102 -3.105 1 86.81 280 SER A C 1
ATOM 2139 O O . SER A 1 280 ? 9.664 11.859 -1.896 1 86.81 280 SER A O 1
ATOM 2141 N N . ASN A 1 281 ? 10.469 11.492 -3.936 1 77.19 281 ASN A N 1
ATOM 2142 C CA . ASN A 1 281 ? 11.336 10.398 -3.488 1 77.19 281 ASN A CA 1
ATOM 2143 C C . ASN A 1 281 ? 10.539 9.297 -2.797 1 77.19 281 ASN A C 1
ATOM 2145 O O . ASN A 1 281 ? 10.906 8.844 -1.714 1 77.19 281 ASN A O 1
ATOM 2149 N N . TYR A 1 282 ? 9.445 9.07 -3.334 1 82.62 282 TYR A N 1
ATOM 2150 C CA . TYR A 1 282 ? 8.539 8.031 -2.857 1 82.62 282 TYR A CA 1
ATOM 2151 C C . TYR A 1 282 ? 8.648 6.777 -3.709 1 82.62 282 TYR A C 1
ATOM 2153 O O . TYR A 1 282 ? 8.594 6.844 -4.938 1 82.62 282 TYR A O 1
ATOM 2161 N N . ALA A 1 283 ? 8.922 5.648 -3.07 1 77.56 283 ALA A N 1
ATOM 2162 C CA . ALA A 1 283 ? 9 4.398 -3.818 1 77.56 283 ALA A CA 1
ATOM 2163 C C . ALA A 1 283 ? 7.613 3.896 -4.203 1 77.56 283 ALA A C 1
ATOM 2165 O O . ALA A 1 283 ? 6.871 3.393 -3.354 1 77.56 283 ALA A O 1
ATOM 2166 N N . LEU A 1 284 ? 7.289 4.066 -5.43 1 85.31 284 LEU A N 1
ATOM 2167 C CA . LEU A 1 284 ? 6.023 3.555 -5.953 1 85.31 284 LEU A CA 1
ATOM 2168 C C . LEU A 1 284 ? 6.055 2.033 -6.043 1 85.31 284 LEU A C 1
ATOM 2170 O O . LEU A 1 284 ? 6.906 1.463 -6.73 1 85.31 284 LEU A O 1
ATOM 2174 N N . THR A 1 285 ? 5.191 1.364 -5.301 1 86.31 285 THR A N 1
ATOM 2175 C CA . THR A 1 285 ? 5.164 -0.094 -5.348 1 86.31 285 THR A CA 1
ATOM 2176 C C . THR A 1 285 ? 4.52 -0.582 -6.645 1 86.31 285 THR A C 1
ATOM 2178 O O . THR A 1 285 ? 3.645 0.086 -7.199 1 86.31 285 THR A O 1
ATOM 2181 N N . GLY A 1 286 ? 4.98 -1.707 -7.09 1 89 286 GLY A N 1
ATOM 2182 C CA . GLY A 1 286 ? 4.426 -2.27 -8.312 1 89 286 GLY A CA 1
ATOM 2183 C C . GLY A 1 286 ? 2.965 -2.658 -8.18 1 89 286 GLY A C 1
ATOM 2184 O O . GLY A 1 286 ? 2.256 -2.773 -9.18 1 89 286 GLY A O 1
ATOM 2185 N N . LYS A 1 287 ? 2.449 -2.773 -6.996 1 93.94 287 LYS A N 1
ATOM 2186 C CA . LYS A 1 287 ? 1.109 -3.318 -6.797 1 93.94 287 LYS A CA 1
ATOM 2187 C C . LYS A 1 287 ? 0.089 -2.203 -6.582 1 93.94 287 LYS A C 1
ATOM 2189 O O . LYS A 1 287 ? -1.066 -2.469 -6.246 1 93.94 287 LYS A O 1
ATOM 2194 N N . GLU A 1 288 ? 0.507 -0.958 -6.723 1 96.31 288 GLU A N 1
ATOM 2195 C CA . GLU A 1 288 ? -0.451 0.131 -6.566 1 96.31 288 GLU A CA 1
ATOM 2196 C C . GLU A 1 288 ? -1.621 -0.017 -7.535 1 96.31 288 GLU A C 1
ATOM 2198 O O . GLU A 1 288 ? -1.418 -0.18 -8.742 1 96.31 288 GLU A O 1
ATOM 2203 N N . PRO A 1 289 ? -2.842 0.062 -7.047 1 98.44 289 PRO A N 1
ATOM 2204 C CA . PRO A 1 289 ? -3.99 -0.048 -7.949 1 98.44 289 PRO A CA 1
ATOM 2205 C C . PRO A 1 289 ? -3.938 0.958 -9.094 1 98.44 289 PRO A C 1
ATOM 2207 O O . PRO A 1 289 ? -3.621 2.131 -8.883 1 98.44 289 PRO A O 1
ATOM 2210 N N . PHE A 1 290 ? -4.133 0.53 -10.32 1 98.56 290 PHE A N 1
ATOM 2211 C CA . PHE A 1 290 ? -4.27 1.291 -11.555 1 98.56 290 PHE A CA 1
ATOM 2212 C C . PHE A 1 290 ? -2.91 1.746 -12.062 1 98.56 290 PHE A C 1
ATOM 2214 O O . PHE A 1 290 ? -2.607 1.605 -13.25 1 98.56 290 PHE A O 1
ATOM 2221 N N . VAL A 1 291 ? -1.975 2.174 -11.141 1 97.75 291 VAL A N 1
ATOM 2222 C CA . VAL A 1 291 ? -0.817 2.896 -11.656 1 97.75 291 VAL A CA 1
ATOM 2223 C C . VAL A 1 291 ? 0.45 2.076 -11.422 1 97.75 291 VAL A C 1
ATOM 2225 O O . VAL A 1 291 ? 1.507 2.381 -11.984 1 97.75 291 VAL A O 1
ATOM 2228 N N . GLY A 1 292 ? 0.375 1.062 -10.578 1 95.44 292 GLY A N 1
ATOM 2229 C CA . GLY A 1 292 ? 1.55 0.234 -10.352 1 95.44 292 GLY A CA 1
ATOM 2230 C C . GLY A 1 292 ? 1.966 -0.557 -11.578 1 95.44 292 GLY A C 1
ATOM 2231 O O . GLY A 1 292 ? 1.122 -0.941 -12.391 1 95.44 292 GLY A O 1
ATOM 2232 N N . LYS A 1 293 ? 3.221 -0.867 -11.617 1 90.5 293 LYS A N 1
ATOM 2233 C CA . LYS A 1 293 ? 3.76 -1.586 -12.766 1 90.5 293 LYS A CA 1
ATOM 2234 C C . LYS A 1 293 ? 3.162 -2.986 -12.867 1 90.5 293 LYS A C 1
ATOM 2236 O O . LYS A 1 293 ? 3.068 -3.547 -13.961 1 90.5 293 LYS A O 1
ATOM 2241 N N . SER A 1 294 ? 2.713 -3.525 -11.734 1 93.12 294 SER A N 1
ATOM 2242 C CA . SER A 1 294 ? 2.184 -4.887 -11.711 1 93.12 294 SER A CA 1
ATOM 2243 C C . SER A 1 294 ? 0.661 -4.891 -11.766 1 93.12 294 SER A C 1
ATOM 2245 O O . SER A 1 294 ? 0.037 -5.953 -11.789 1 93.12 294 SER A O 1
ATOM 2247 N N . ALA A 1 295 ? 0.039 -3.723 -11.867 1 96.69 295 ALA A N 1
ATOM 2248 C CA . ALA A 1 295 ? -1.411 -3.615 -11.734 1 96.69 295 ALA A CA 1
ATOM 2249 C C . ALA A 1 295 ? -2.125 -4.414 -12.82 1 96.69 295 ALA A C 1
ATOM 2251 O O . ALA A 1 295 ? -3.234 -4.91 -12.609 1 96.69 295 ALA A O 1
ATOM 2252 N N . PHE A 1 296 ? -1.466 -4.551 -13.969 1 96.06 296 PHE A N 1
ATOM 2253 C CA . PHE A 1 296 ? -2.041 -5.277 -15.102 1 96.06 296 PHE A CA 1
ATOM 2254 C C . PHE A 1 296 ? -1.077 -6.344 -15.602 1 96.06 296 PHE A C 1
ATOM 2256 O O . PHE A 1 296 ? -0.991 -6.59 -16.812 1 96.06 296 PHE A O 1
ATOM 2263 N N . ALA A 1 297 ? -0.356 -6.918 -14.617 1 91.31 297 ALA A N 1
ATOM 2264 C CA . ALA A 1 297 ? 0.598 -7.977 -14.938 1 91.31 297 ALA A CA 1
ATOM 2265 C C . ALA A 1 297 ? -0.009 -9.352 -14.695 1 91.31 297 ALA A C 1
ATOM 2267 O O . ALA A 1 297 ? -0.747 -9.555 -13.727 1 91.31 297 ALA A O 1
ATOM 2268 N N . HIS A 1 298 ? 0.289 -10.266 -15.508 1 88.19 298 HIS A N 1
ATOM 2269 C CA . HIS A 1 298 ? -0.221 -11.625 -15.375 1 88.19 298 HIS A CA 1
ATOM 2270 C C . HIS A 1 298 ? 0.917 -12.641 -15.367 1 88.19 298 HIS A C 1
ATOM 2272 O O . HIS A 1 298 ? 1.754 -12.648 -16.266 1 88.19 298 HIS A O 1
ATOM 2278 N N . LYS A 1 299 ? 0.981 -13.453 -14.391 1 80.81 299 LYS A N 1
ATOM 2279 C CA . LYS A 1 299 ? 2.064 -14.414 -14.18 1 80.81 299 LYS A CA 1
ATOM 2280 C C . LYS A 1 299 ? 1.575 -15.844 -14.359 1 80.81 299 LYS A C 1
ATOM 2282 O O . LYS A 1 299 ? 2.295 -16.688 -14.891 1 80.81 299 LYS A O 1
ATOM 2287 N N . GLY A 1 300 ? 0.348 -16.219 -13.977 1 76.81 300 GLY A N 1
ATOM 2288 C CA . GLY A 1 300 ? -0.16 -17.578 -14.086 1 76.81 300 GLY A CA 1
ATOM 2289 C C . GLY A 1 300 ? -0.52 -17.969 -15.508 1 76.81 300 GLY A C 1
ATOM 2290 O O . GLY A 1 300 ? -1.142 -17.188 -16.234 1 76.81 300 GLY A O 1
ATOM 2291 N N . GLY A 1 301 ? 0.012 -19.125 -15.914 1 75.75 301 GLY A N 1
ATOM 2292 C CA . GLY A 1 301 ? -0.199 -19.609 -17.266 1 75.75 301 GLY A CA 1
ATOM 2293 C C . GLY A 1 301 ? -1.652 -19.547 -17.703 1 75.75 301 GLY A C 1
ATOM 2294 O O . GLY A 1 301 ? -1.962 -19.062 -18.797 1 75.75 301 GLY A O 1
ATOM 2295 N N . MET A 1 302 ? -2.541 -20 -16.844 1 78.25 302 MET A N 1
ATOM 2296 C CA . MET A 1 302 ? -3.967 -20.016 -17.156 1 78.25 302 MET A CA 1
ATOM 2297 C C . MET A 1 302 ? -4.492 -18.594 -17.312 1 78.25 302 MET A C 1
ATOM 2299 O O . MET A 1 302 ? -5.336 -18.328 -18.172 1 78.25 302 MET A O 1
ATOM 2303 N N . HIS A 1 303 ? -4.02 -17.688 -16.5 1 86.38 303 HIS A N 1
ATOM 2304 C CA . HIS A 1 303 ? -4.441 -16.297 -16.578 1 86.38 303 HIS A CA 1
ATOM 2305 C C . HIS A 1 303 ? -3.945 -15.641 -17.859 1 86.38 303 HIS A C 1
ATOM 2307 O O . HIS A 1 303 ? -4.684 -14.891 -18.5 1 86.38 303 HIS A O 1
ATOM 2313 N N . ILE A 1 304 ? -2.736 -15.945 -18.203 1 84.56 304 ILE A N 1
ATOM 2314 C CA . ILE A 1 304 ? -2.148 -15.398 -19.422 1 84.56 304 ILE A CA 1
ATOM 2315 C C . ILE A 1 304 ? -2.949 -15.867 -20.625 1 84.56 304 ILE A C 1
ATOM 2317 O O . ILE A 1 304 ? -3.295 -15.07 -21.5 1 84.56 304 ILE A O 1
ATOM 2321 N N . ASP A 1 305 ? -3.24 -17.172 -20.609 1 83.69 305 ASP A N 1
ATOM 2322 C CA . ASP A 1 305 ? -4.027 -17.75 -21.703 1 83.69 305 ASP A CA 1
ATOM 2323 C C . ASP A 1 305 ? -5.387 -17.062 -21.812 1 83.69 305 ASP A C 1
ATOM 2325 O O . ASP A 1 305 ? -5.828 -16.719 -22.906 1 83.69 305 ASP A O 1
ATOM 2329 N N . ALA A 1 306 ? -5.996 -16.828 -20.734 1 90.44 306 ALA A N 1
ATOM 2330 C CA . ALA A 1 306 ? -7.316 -16.219 -20.703 1 90.44 306 ALA A CA 1
ATOM 2331 C C . ALA A 1 306 ? -7.258 -14.766 -21.172 1 90.44 306 ALA A C 1
ATOM 2333 O O . ALA A 1 306 ? -8.086 -14.328 -21.969 1 90.44 306 ALA A O 1
ATOM 2334 N N . VAL A 1 307 ? -6.316 -14.023 -20.703 1 90.06 307 VAL A N 1
ATOM 2335 C CA . VAL A 1 307 ? -6.195 -12.609 -21.016 1 90.06 307 VAL A CA 1
ATOM 2336 C C . VAL A 1 307 ? -5.863 -12.43 -22.5 1 90.06 307 VAL A C 1
ATOM 2338 O O . VAL A 1 307 ? -6.312 -11.469 -23.125 1 90.06 307 VAL A O 1
ATOM 2341 N N . MET A 1 308 ? -5.109 -13.352 -23.016 1 86.38 308 MET A N 1
ATOM 2342 C CA . MET A 1 308 ? -4.762 -13.297 -24.438 1 86.38 308 MET A CA 1
ATOM 2343 C C . MET A 1 308 ? -5.984 -13.57 -25.312 1 86.38 308 MET A C 1
ATOM 2345 O O . MET A 1 308 ? -6.109 -13.016 -26.406 1 86.38 308 MET A O 1
ATOM 2349 N N . LYS A 1 309 ? -6.824 -14.438 -24.828 1 87.62 309 LYS A N 1
ATOM 2350 C CA . LYS A 1 309 ? -8.078 -14.703 -25.531 1 87.62 309 LYS A CA 1
ATOM 2351 C C . LYS A 1 309 ? -9.008 -13.492 -25.453 1 87.62 309 LYS A C 1
ATOM 2353 O O . LYS A 1 309 ? -9.594 -13.094 -26.469 1 87.62 309 LYS A O 1
ATOM 2358 N N . ASN A 1 310 ? -9.117 -12.969 -24.297 1 93.12 310 ASN A N 1
ATOM 2359 C CA . ASN A 1 310 ? -9.922 -11.781 -24.031 1 93.12 310 ASN A CA 1
ATOM 2360 C C . ASN A 1 310 ? -9.453 -11.062 -22.766 1 93.12 310 ASN A C 1
ATOM 2362 O O . ASN A 1 310 ? -9.641 -11.555 -21.656 1 93.12 310 ASN A O 1
ATOM 2366 N N . PRO A 1 311 ? -8.969 -9.867 -22.891 1 92.56 311 PRO A N 1
ATOM 2367 C CA . PRO A 1 311 ? -8.406 -9.141 -21.75 1 92.56 311 PRO A CA 1
ATOM 2368 C C . PRO A 1 311 ? -9.422 -8.914 -20.641 1 92.56 311 PRO A C 1
ATOM 2370 O O . PRO A 1 311 ? -9.047 -8.828 -19.469 1 92.56 311 PRO A O 1
ATOM 2373 N N . SER A 1 312 ? -10.703 -8.859 -20.969 1 92.81 312 SER A N 1
ATOM 2374 C CA . SER A 1 312 ? -11.75 -8.586 -19.984 1 92.81 312 SER A CA 1
ATOM 2375 C C . SER A 1 312 ? -11.906 -9.758 -19.031 1 92.81 312 SER A C 1
ATOM 2377 O O . SER A 1 312 ? -12.57 -9.625 -17.984 1 92.81 312 SER A O 1
ATOM 2379 N N . SER A 1 313 ? -11.258 -10.852 -19.344 1 93.94 313 SER A N 1
ATOM 2380 C CA . SER A 1 313 ? -11.336 -12.023 -18.484 1 93.94 313 SER A CA 1
ATOM 2381 C C . SER A 1 313 ? -10.688 -11.758 -17.141 1 93.94 313 SER A C 1
ATOM 2383 O O . SER A 1 313 ? -11.086 -12.328 -16.125 1 93.94 313 SER A O 1
ATOM 2385 N N . PHE A 1 314 ? -9.656 -10.875 -17.109 1 94.56 314 PHE A N 1
ATOM 2386 C CA . PHE A 1 314 ? -8.969 -10.688 -15.836 1 94.56 314 PHE A CA 1
ATOM 2387 C C . PHE A 1 314 ? -8.664 -9.219 -15.602 1 94.56 314 PHE A C 1
ATOM 2389 O O . PHE A 1 314 ? -8.188 -8.844 -14.523 1 94.56 314 PHE A O 1
ATOM 2396 N N . GLU A 1 315 ? -8.906 -8.383 -16.578 1 96.25 315 GLU A N 1
ATOM 2397 C CA . GLU A 1 315 ? -8.688 -6.953 -16.422 1 96.25 315 GLU A CA 1
ATOM 2398 C C . GLU A 1 315 ? -9.992 -6.219 -16.141 1 96.25 315 GLU A C 1
ATOM 2400 O O . GLU A 1 315 ? -10.898 -6.199 -16.984 1 96.25 315 GLU A O 1
ATOM 2405 N N . HIS A 1 316 ? -10.07 -5.559 -15.008 1 97.38 316 HIS A N 1
ATOM 2406 C CA . HIS A 1 316 ? -11.312 -4.906 -14.602 1 97.38 316 HIS A CA 1
ATOM 2407 C C . HIS A 1 316 ? -11.516 -3.59 -15.344 1 97.38 316 HIS A C 1
ATOM 2409 O O . HIS A 1 316 ? -12.633 -3.072 -15.406 1 97.38 316 HIS A O 1
ATOM 2415 N N . VAL A 1 317 ? -10.461 -2.971 -15.828 1 97.88 317 VAL A N 1
ATOM 2416 C CA . VAL A 1 317 ? -10.422 -1.856 -16.766 1 97.88 317 VAL A CA 1
ATOM 2417 C C . VAL A 1 317 ? -9.266 -2.039 -17.734 1 97.88 317 VAL A C 1
ATOM 2419 O O . VAL A 1 317 ? -8.336 -2.805 -17.469 1 97.88 317 VAL A O 1
ATOM 2422 N N . SER A 1 318 ? -9.367 -1.411 -18.859 1 97.12 318 SER A N 1
ATOM 2423 C CA . SER A 1 318 ? -8.234 -1.439 -19.766 1 97.12 318 SER A CA 1
ATOM 2424 C C . SER A 1 318 ? -7.047 -0.67 -19.203 1 97.12 318 SER A C 1
ATOM 2426 O O . SER A 1 318 ? -7.199 0.453 -18.719 1 97.12 318 SER A O 1
ATOM 2428 N N . PRO A 1 319 ? -5.844 -1.268 -19.234 1 97.06 319 PRO A N 1
ATOM 2429 C CA . PRO A 1 319 ? -4.676 -0.541 -18.734 1 97.06 319 PRO A CA 1
ATOM 2430 C C . PRO A 1 319 ? -4.48 0.811 -19.422 1 97.06 319 PRO A C 1
ATOM 2432 O O . PRO A 1 319 ? -4.059 1.776 -18.781 1 97.06 319 PRO A O 1
ATOM 2435 N N . ASP A 1 320 ? -4.832 0.954 -20.688 1 96.69 320 ASP A N 1
ATOM 2436 C CA . ASP A 1 320 ? -4.656 2.182 -21.453 1 96.69 320 ASP A CA 1
ATOM 2437 C C . ASP A 1 320 ? -5.539 3.303 -20.906 1 96.69 320 ASP A C 1
ATOM 2439 O O . ASP A 1 320 ? -5.219 4.484 -21.062 1 96.69 320 ASP A O 1
ATOM 2443 N N . ALA A 1 321 ? -6.582 2.943 -20.266 1 97.69 321 ALA A N 1
ATOM 2444 C CA . ALA A 1 321 ? -7.531 3.924 -19.75 1 97.69 321 ALA A CA 1
ATOM 2445 C C . ALA A 1 321 ? -6.875 4.809 -18.688 1 97.69 321 ALA A C 1
ATOM 2447 O O . ALA A 1 321 ? -7.34 5.922 -18.422 1 97.69 321 ALA A O 1
ATOM 2448 N N . VAL A 1 322 ? -5.754 4.352 -18.094 1 98.19 322 VAL A N 1
ATOM 2449 C CA . VAL A 1 322 ? -5.062 5.129 -17.062 1 98.19 322 VAL A CA 1
ATOM 2450 C C . VAL A 1 322 ? -3.598 5.316 -17.453 1 98.19 322 VAL A C 1
ATOM 2452 O O . VAL A 1 322 ? -2.75 5.602 -16.609 1 98.19 322 VAL A O 1
ATOM 2455 N N . GLY A 1 323 ? -3.332 5.066 -18.688 1 97 323 GLY A N 1
ATOM 2456 C CA . GLY A 1 323 ? -1.981 5.258 -19.203 1 97 323 GLY A CA 1
ATOM 2457 C C . GLY A 1 323 ? -1.004 4.207 -18.703 1 97 323 GLY A C 1
ATOM 2458 O O . GLY A 1 323 ? 0.194 4.473 -18.594 1 97 323 GLY A O 1
ATOM 2459 N N . ASN A 1 324 ? -1.464 3.072 -18.297 1 96.31 324 ASN A N 1
ATOM 2460 C CA . ASN A 1 324 ? -0.649 1.924 -17.922 1 96.31 324 ASN A CA 1
ATOM 2461 C C . ASN A 1 324 ? -0.613 0.871 -19.031 1 96.31 324 ASN A C 1
ATOM 2463 O O . ASN A 1 324 ? -1.081 1.115 -20.141 1 96.31 324 ASN A O 1
ATOM 2467 N N . GLU A 1 325 ? 0.045 -0.277 -18.781 1 92.31 325 GLU A N 1
ATOM 2468 C CA . GLU A 1 325 ? 0.175 -1.282 -19.828 1 92.31 325 GLU A CA 1
ATOM 2469 C C . GLU A 1 325 ? 0.06 -2.693 -19.266 1 92.31 325 GLU A C 1
ATOM 2471 O O . GLU A 1 325 ? 0.395 -2.928 -18.109 1 92.31 325 GLU A O 1
ATOM 2476 N N . ARG A 1 326 ? -0.513 -3.602 -20.109 1 92.62 326 ARG A N 1
ATOM 2477 C CA . ARG A 1 326 ? -0.517 -5.023 -19.781 1 92.62 326 ARG A CA 1
ATOM 2478 C C . ARG A 1 326 ? 0.888 -5.609 -19.875 1 92.62 326 ARG A C 1
ATOM 2480 O O . ARG A 1 326 ? 1.634 -5.312 -20.797 1 92.62 326 ARG A O 1
ATOM 2487 N N . ARG A 1 327 ? 1.208 -6.422 -18.828 1 87.25 327 ARG A N 1
ATOM 2488 C CA . ARG A 1 327 ? 2.516 -7.07 -18.828 1 87.25 327 ARG A CA 1
ATOM 2489 C C . ARG A 1 327 ? 2.381 -8.57 -18.609 1 87.25 327 ARG A C 1
ATOM 2491 O O . ARG A 1 327 ? 1.585 -9.016 -17.766 1 87.25 327 ARG A O 1
ATOM 2498 N N . ILE A 1 328 ? 3.072 -9.32 -19.344 1 84.94 328 ILE A N 1
ATOM 2499 C CA . ILE A 1 328 ? 3.152 -10.766 -19.172 1 84.94 328 ILE A CA 1
ATOM 2500 C C . ILE A 1 328 ? 4.449 -11.125 -18.453 1 84.94 328 ILE A C 1
ATOM 2502 O O . ILE A 1 328 ? 5.539 -10.773 -18.922 1 84.94 328 ILE A O 1
ATOM 2506 N N . LEU A 1 329 ? 4.285 -11.766 -17.328 1 80.81 329 LEU A N 1
ATOM 2507 C CA . LEU A 1 329 ? 5.449 -12.078 -16.516 1 80.81 329 LEU A CA 1
ATOM 2508 C C . LEU A 1 329 ? 5.91 -13.516 -16.75 1 80.81 329 LEU A C 1
ATOM 2510 O O . LEU A 1 329 ? 5.086 -14.422 -16.891 1 80.81 329 LEU A O 1
ATOM 2514 N N . MET A 1 330 ? 7.195 -13.562 -16.859 1 77.06 330 MET A N 1
ATOM 2515 C CA . MET A 1 330 ? 7.785 -14.898 -16.906 1 77.06 330 MET A CA 1
ATOM 2516 C C . MET A 1 330 ? 7.973 -15.461 -15.5 1 77.06 330 MET A C 1
ATOM 2518 O O . MET A 1 330 ? 8.375 -14.734 -14.586 1 77.06 330 MET A O 1
ATOM 2522 N N . SER A 1 331 ? 7.449 -16.625 -15.281 1 69.94 331 SER A N 1
ATOM 2523 C CA . SER A 1 331 ? 7.637 -17.281 -13.992 1 69.94 331 SER A CA 1
ATOM 2524 C C . SER A 1 331 ? 8.555 -18.484 -14.117 1 69.94 331 SER A C 1
ATOM 2526 O O . SER A 1 331 ? 8.977 -18.844 -15.219 1 69.94 331 SER A O 1
ATOM 2528 N N . GLU A 1 332 ? 8.852 -19.078 -13.016 1 62.59 332 GLU A N 1
ATOM 2529 C CA . GLU A 1 332 ? 9.672 -20.297 -12.984 1 62.59 332 GLU A CA 1
ATOM 2530 C C . GLU A 1 332 ? 9 -21.438 -13.734 1 62.59 332 GLU A C 1
ATOM 2532 O O . GLU A 1 332 ? 9.68 -22.344 -14.242 1 62.59 332 GLU A O 1
ATOM 2537 N N . VAL A 1 333 ? 7.691 -21.234 -13.922 1 58.62 333 VAL A N 1
ATOM 2538 C CA . VAL A 1 333 ? 6.961 -22.359 -14.5 1 58.62 333 VAL A CA 1
ATOM 2539 C C . VAL A 1 333 ? 6.426 -21.984 -15.875 1 58.62 333 VAL A C 1
ATOM 2541 O O . VAL A 1 333 ? 5.566 -22.672 -16.438 1 58.62 333 VAL A O 1
ATOM 2544 N N . SER A 1 334 ? 6.988 -20.812 -16.25 1 67.62 334 SER A N 1
ATOM 2545 C CA . SER A 1 334 ? 6.48 -20.391 -17.547 1 67.62 334 SER A CA 1
ATOM 2546 C C . SER A 1 334 ? 6.809 -21.422 -18.641 1 67.62 334 SER A C 1
ATOM 2548 O O . SER A 1 334 ? 7.965 -21.797 -18.797 1 67.62 334 SER A O 1
ATOM 2550 N N . GLY A 1 335 ? 5.75 -21.938 -19.219 1 66.25 335 GLY A N 1
ATOM 2551 C CA . GLY A 1 335 ? 5.938 -22.875 -20.312 1 66.25 335 GLY A CA 1
ATOM 2552 C C . GLY A 1 335 ? 5.969 -22.203 -21.672 1 66.25 335 GLY A C 1
ATOM 2553 O O . GLY A 1 335 ? 6.109 -20.984 -21.766 1 66.25 335 GLY A O 1
ATOM 2554 N N . ARG A 1 336 ? 6.031 -22.953 -22.609 1 73.12 336 ARG A N 1
ATOM 2555 C CA . ARG A 1 336 ? 6.117 -22.547 -24.016 1 73.12 336 ARG A CA 1
ATOM 2556 C C . ARG A 1 336 ? 4.992 -21.578 -24.375 1 73.12 336 ARG A C 1
ATOM 2558 O O . ARG A 1 336 ? 5.199 -20.625 -25.125 1 73.12 336 ARG A O 1
ATOM 2565 N N . SER A 1 337 ? 3.91 -21.719 -23.719 1 75.88 337 SER A N 1
ATOM 2566 C CA . SER A 1 337 ? 2.744 -20.906 -24.031 1 75.88 337 SER A CA 1
ATOM 2567 C C . SER A 1 337 ? 2.941 -19.469 -23.578 1 75.88 337 SER A C 1
ATOM 2569 O O . SER A 1 337 ? 2.479 -18.531 -24.234 1 75.88 337 SER A O 1
ATOM 2571 N N . THR A 1 338 ? 3.609 -19.297 -22.531 1 78.56 338 THR A N 1
ATOM 2572 C CA . THR A 1 338 ? 3.895 -17.953 -22.031 1 78.56 338 THR A CA 1
ATOM 2573 C C . THR A 1 338 ? 4.961 -17.281 -22.875 1 78.56 338 THR A C 1
ATOM 2575 O O . THR A 1 338 ? 4.828 -16.109 -23.234 1 78.56 338 THR A O 1
ATOM 2578 N N . ILE A 1 339 ? 5.922 -18.016 -23.203 1 81.5 339 ILE A N 1
ATOM 2579 C CA . ILE A 1 339 ? 7.07 -17.469 -23.906 1 81.5 339 ILE A CA 1
ATOM 2580 C C . ILE A 1 339 ? 6.648 -17.031 -25.312 1 81.5 339 ILE A C 1
ATOM 2582 O O . ILE A 1 339 ? 7.125 -16.016 -25.828 1 81.5 339 ILE A O 1
ATOM 2586 N N . ILE A 1 340 ? 5.742 -17.766 -25.891 1 84.81 340 ILE A N 1
ATOM 2587 C CA . ILE A 1 340 ? 5.301 -17.438 -27.234 1 84.81 340 ILE A CA 1
ATOM 2588 C C . ILE A 1 340 ? 4.605 -16.078 -27.234 1 84.81 340 ILE A C 1
ATOM 2590 O O . ILE A 1 340 ? 4.715 -15.32 -28.203 1 84.81 340 ILE A O 1
ATOM 2594 N N . GLN A 1 341 ? 3.959 -15.797 -26.234 1 83.56 341 GLN A N 1
ATOM 2595 C CA . GLN A 1 341 ? 3.289 -14.5 -26.156 1 83.56 341 GLN A CA 1
ATOM 2596 C C . GLN A 1 341 ? 4.301 -13.359 -26.125 1 83.56 341 GLN A C 1
ATOM 2598 O O . GLN A 1 341 ? 4.078 -12.305 -26.734 1 83.56 341 GLN A O 1
ATOM 2603 N N . LEU A 1 342 ? 5.336 -13.57 -25.469 1 85.12 342 LEU A N 1
ATOM 2604 C CA . LEU A 1 342 ? 6.406 -12.578 -25.422 1 85.12 342 LEU A CA 1
ATOM 2605 C C . LEU A 1 342 ? 7.082 -12.461 -26.781 1 85.12 342 LEU A C 1
ATOM 2607 O O . LEU A 1 342 ? 7.414 -11.359 -27.219 1 85.12 342 LEU A O 1
ATOM 2611 N N . ILE A 1 343 ? 7.211 -13.555 -27.391 1 88.25 343 ILE A N 1
ATOM 2612 C CA . ILE A 1 343 ? 7.832 -13.586 -28.703 1 88.25 343 ILE A CA 1
ATOM 2613 C C . ILE A 1 343 ? 6.953 -12.844 -29.703 1 88.25 343 ILE A C 1
ATOM 2615 O O . ILE A 1 343 ? 7.457 -12.094 -30.547 1 88.25 343 ILE A O 1
ATOM 2619 N N . LYS A 1 344 ? 5.695 -12.977 -29.547 1 87.75 344 LYS A N 1
ATOM 2620 C CA . LYS A 1 344 ? 4.746 -12.391 -30.5 1 87.75 344 LYS A CA 1
ATOM 2621 C C . LYS A 1 344 ? 4.719 -10.867 -30.359 1 87.75 344 LYS A C 1
ATOM 2623 O O . LYS A 1 344 ? 4.371 -10.164 -31.312 1 87.75 344 LYS A O 1
ATOM 2628 N N . GLU A 1 345 ? 5.051 -10.391 -29.234 1 84.12 345 GLU A N 1
ATOM 2629 C CA . GLU A 1 345 ? 5.172 -8.945 -29.062 1 84.12 345 GLU A CA 1
ATOM 2630 C C . GLU A 1 345 ? 6.285 -8.383 -29.938 1 84.12 345 GLU A C 1
ATOM 2632 O O . GLU A 1 345 ? 6.223 -7.223 -30.359 1 84.12 345 GLU A O 1
ATOM 2637 N N . VAL A 1 346 ? 7.23 -9.195 -30.188 1 86.69 346 VAL A N 1
ATOM 2638 C CA . VAL A 1 346 ? 8.367 -8.781 -31 1 86.69 346 VAL A CA 1
ATOM 2639 C C . VAL A 1 346 ? 8.125 -9.133 -32.469 1 86.69 346 VAL A C 1
ATOM 2641 O O . VAL A 1 346 ? 8.391 -8.328 -33.375 1 86.69 346 VAL A O 1
ATOM 2644 N N . ASP A 1 347 ? 7.617 -10.289 -32.688 1 91.56 347 ASP A N 1
ATOM 2645 C CA . ASP A 1 347 ? 7.324 -10.781 -34.031 1 91.56 347 ASP A CA 1
ATOM 2646 C C . ASP A 1 347 ? 6.012 -11.562 -34.062 1 91.56 347 ASP A C 1
ATOM 2648 O O . ASP A 1 347 ? 6 -12.773 -33.844 1 91.56 347 ASP A O 1
ATOM 2652 N N . PRO A 1 348 ? 4.957 -10.891 -34.438 1 89.75 348 PRO A N 1
ATOM 2653 C CA . PRO A 1 348 ? 3.619 -11.484 -34.406 1 89.75 348 PRO A CA 1
ATOM 2654 C C . PRO A 1 348 ? 3.455 -12.656 -35.344 1 89.75 348 PRO A C 1
ATOM 2656 O O . PRO A 1 348 ? 2.5 -13.43 -35.25 1 89.75 348 PRO A O 1
ATOM 2659 N N . SER A 1 349 ? 4.375 -12.828 -36.25 1 91.19 349 SER A N 1
ATOM 2660 C CA . SER A 1 349 ? 4.238 -13.867 -37.281 1 91.19 349 SER A CA 1
ATOM 2661 C C . SER A 1 349 ? 4.668 -15.227 -36.719 1 91.19 349 SER A C 1
ATOM 2663 O O . SER A 1 349 ? 4.355 -16.266 -37.312 1 91.19 349 SER A O 1
ATOM 2665 N N . LEU A 1 350 ? 5.32 -15.227 -35.594 1 91.19 350 LEU A N 1
ATOM 2666 C CA . LEU A 1 350 ? 5.867 -16.469 -35.062 1 91.19 350 LEU A CA 1
ATOM 2667 C C . LEU A 1 350 ? 4.809 -17.234 -34.281 1 91.19 350 LEU A C 1
ATOM 2669 O O . LEU A 1 350 ? 3.879 -16.641 -33.75 1 91.19 350 LEU A O 1
ATOM 2673 N N . THR A 1 351 ? 4.906 -18.516 -34.438 1 86.81 351 THR A N 1
ATOM 2674 C CA . THR A 1 351 ? 3.969 -19.406 -33.75 1 86.81 351 THR A CA 1
ATOM 2675 C C . THR A 1 351 ? 4.695 -20.297 -32.75 1 86.81 351 THR A C 1
ATOM 2677 O O . THR A 1 351 ? 5.926 -20.266 -32.656 1 86.81 351 THR A O 1
ATOM 2680 N N . LYS A 1 352 ? 3.914 -21.094 -31.969 1 84.62 352 LYS A N 1
ATOM 2681 C CA . LYS A 1 352 ? 4.449 -22.016 -30.984 1 84.62 352 LYS A CA 1
ATOM 2682 C C . LYS A 1 352 ? 5.34 -23.078 -31.641 1 84.62 352 LYS A C 1
ATOM 2684 O O . LYS A 1 352 ? 6.262 -23.594 -31 1 84.62 352 LYS A O 1
ATOM 2689 N N . LYS A 1 353 ? 5.117 -23.281 -32.906 1 85.88 353 LYS A N 1
ATOM 2690 C CA . LYS A 1 353 ? 5.82 -24.344 -33.594 1 85.88 353 LYS A CA 1
ATOM 2691 C C . LYS A 1 353 ? 6.992 -23.781 -34.406 1 85.88 353 LYS A C 1
ATOM 2693 O O . LYS A 1 353 ? 7.77 -24.547 -35 1 85.88 353 LYS A O 1
ATOM 2698 N N . SER A 1 354 ? 7.109 -22.516 -34.312 1 89.94 354 SER A N 1
ATOM 2699 C CA . SER A 1 354 ? 8.203 -21.906 -35.062 1 89.94 354 SER A CA 1
ATOM 2700 C C . SER A 1 354 ? 9.562 -22.312 -34.5 1 89.94 354 SER A C 1
ATOM 2702 O O . SER A 1 354 ? 9.703 -22.469 -33.281 1 89.94 354 SER A O 1
ATOM 2704 N N . ALA A 1 355 ? 10.508 -22.5 -35.375 1 90.19 355 ALA A N 1
ATOM 2705 C CA . ALA A 1 355 ? 11.867 -22.828 -34.969 1 90.19 355 ALA A CA 1
ATOM 2706 C C . ALA A 1 355 ? 12.453 -21.719 -34.094 1 90.19 355 ALA A C 1
ATOM 2708 O O . ALA A 1 355 ? 13.219 -22 -33.156 1 90.19 355 ALA A O 1
ATOM 2709 N N . GLU A 1 356 ? 12.148 -20.562 -34.406 1 91.38 356 GLU A N 1
ATOM 2710 C CA . GLU A 1 356 ? 12.609 -19.406 -33.625 1 91.38 356 GLU A CA 1
ATOM 2711 C C . GLU A 1 356 ? 12.141 -19.484 -32.188 1 91.38 356 GLU A C 1
ATOM 2713 O O . GLU A 1 356 ? 12.875 -19.125 -31.266 1 91.38 356 GLU A O 1
ATOM 2718 N N . THR A 1 357 ? 10.93 -19.953 -32.062 1 89.88 357 THR A N 1
ATOM 2719 C CA . THR A 1 357 ? 10.375 -20.094 -30.703 1 89.88 357 THR A CA 1
ATOM 2720 C C . THR A 1 357 ? 11.188 -21.078 -29.891 1 89.88 357 THR A C 1
ATOM 2722 O O . THR A 1 357 ? 11.492 -20.828 -28.719 1 89.88 357 THR A O 1
ATOM 2725 N N . THR A 1 358 ? 11.555 -22.109 -30.516 1 88.69 358 THR A N 1
ATOM 2726 C CA . THR A 1 358 ? 12.352 -23.125 -29.844 1 88.69 358 THR A CA 1
ATOM 2727 C C . THR A 1 358 ? 13.734 -22.578 -29.484 1 88.69 358 THR A C 1
ATOM 2729 O O . THR A 1 358 ? 14.258 -22.844 -28.406 1 88.69 358 THR A O 1
ATOM 2732 N N . ARG A 1 359 ? 14.273 -21.859 -30.375 1 91.12 359 ARG A N 1
ATOM 2733 C CA . ARG A 1 359 ? 15.586 -21.281 -30.141 1 91.12 359 ARG A CA 1
ATOM 2734 C C . ARG A 1 359 ? 15.562 -20.328 -28.953 1 91.12 359 ARG A C 1
ATOM 2736 O O . ARG A 1 359 ? 16.469 -20.359 -28.109 1 91.12 359 ARG A O 1
ATOM 2743 N N . VAL A 1 360 ? 14.578 -19.531 -28.906 1 91.5 360 VAL A N 1
ATOM 2744 C CA . VAL A 1 360 ? 14.445 -18.578 -27.812 1 91.5 360 VAL A CA 1
ATOM 2745 C C . VAL A 1 360 ? 14.273 -19.328 -26.484 1 91.5 360 VAL A C 1
ATOM 2747 O O . VAL A 1 360 ? 14.891 -18.984 -25.484 1 91.5 360 VAL A O 1
ATOM 2750 N N . MET A 1 361 ? 13.477 -20.344 -26.547 1 87.38 361 MET A N 1
ATOM 2751 C CA . MET A 1 361 ? 13.227 -21.141 -25.344 1 87.38 361 MET A CA 1
ATOM 2752 C C . MET A 1 361 ? 14.508 -21.797 -24.859 1 87.38 361 MET A C 1
ATOM 2754 O O . MET A 1 361 ? 14.781 -21.812 -23.656 1 87.38 361 MET A O 1
ATOM 2758 N N . ASP A 1 362 ? 15.211 -22.297 -25.781 1 88 362 ASP A N 1
ATOM 2759 C CA . ASP A 1 362 ? 16.469 -22.938 -25.438 1 88 362 ASP A CA 1
ATOM 2760 C C . ASP A 1 362 ? 17.453 -21.953 -24.844 1 88 362 ASP A C 1
ATOM 2762 O O . ASP A 1 362 ? 18.172 -22.266 -23.906 1 88 362 ASP A O 1
ATOM 2766 N N . ARG A 1 363 ? 17.438 -20.844 -25.391 1 90.88 363 ARG A N 1
ATOM 2767 C CA . ARG A 1 363 ? 18.344 -19.812 -24.906 1 90.88 363 ARG A CA 1
ATOM 2768 C C . ARG A 1 363 ? 17.969 -19.391 -23.484 1 90.88 363 ARG A C 1
ATOM 2770 O O . ARG A 1 363 ? 18.844 -19.203 -22.641 1 90.88 363 ARG A O 1
ATOM 2777 N N . ILE A 1 364 ? 16.703 -19.203 -23.266 1 87.94 364 ILE A N 1
ATOM 2778 C CA . ILE A 1 364 ? 16.219 -18.828 -21.938 1 87.94 364 ILE A CA 1
ATOM 2779 C C . ILE A 1 364 ? 16.609 -19.906 -20.922 1 87.94 364 ILE A C 1
ATOM 2781 O O . ILE A 1 364 ? 17.094 -19.578 -19.828 1 87.94 364 ILE A O 1
ATOM 2785 N N . LYS A 1 365 ? 16.5 -21.125 -21.312 1 81.81 365 LYS A N 1
ATOM 2786 C CA . LYS A 1 365 ? 16.844 -22.234 -20.438 1 81.81 365 LYS A CA 1
ATOM 2787 C C . LYS A 1 365 ? 18.344 -22.234 -20.125 1 81.81 365 LYS A C 1
ATOM 2789 O O . LYS A 1 365 ? 18.75 -22.484 -19 1 81.81 365 LYS A O 1
ATOM 2794 N N . ALA A 1 366 ? 19.062 -22.016 -21.125 1 86.69 366 ALA A N 1
ATOM 2795 C CA . ALA A 1 366 ? 20.516 -21.984 -20.969 1 86.69 366 ALA A CA 1
ATOM 2796 C C . ALA A 1 366 ? 20.922 -20.875 -20 1 86.69 366 ALA A C 1
ATOM 2798 O O . ALA A 1 366 ? 21.812 -21.094 -19.156 1 86.69 366 ALA A O 1
ATOM 2799 N N . LEU A 1 367 ? 20.312 -19.797 -20.094 1 87.94 367 LEU A N 1
ATOM 2800 C CA . LEU A 1 367 ? 20.641 -18.672 -19.234 1 87.94 367 LEU A CA 1
ATOM 2801 C C . LEU A 1 367 ? 20.156 -18.922 -17.812 1 87.94 367 LEU A C 1
ATOM 2803 O O . LEU A 1 367 ? 20.828 -18.562 -16.844 1 87.94 367 LEU A O 1
ATOM 2807 N N . GLU A 1 368 ? 18.969 -19.5 -17.688 1 80.69 368 GLU A N 1
ATOM 2808 C CA . GLU A 1 368 ? 18.469 -19.844 -16.359 1 80.69 368 GLU A CA 1
ATOM 2809 C C . GLU A 1 368 ? 19.406 -20.828 -15.672 1 80.69 368 GLU A C 1
ATOM 2811 O O . GLU A 1 368 ? 19.609 -20.766 -14.453 1 80.69 368 GLU A O 1
ATOM 2816 N N . TYR A 1 369 ? 19.938 -21.641 -16.5 1 78.44 369 TYR A N 1
ATOM 2817 C CA . TYR A 1 369 ? 20.938 -22.578 -15.961 1 78.44 369 TYR A CA 1
ATOM 2818 C C . TYR A 1 369 ? 22.172 -21.828 -15.461 1 78.44 369 TYR A C 1
ATOM 2820 O O . TYR A 1 369 ? 22.812 -22.266 -14.516 1 78.44 369 TYR A O 1
ATOM 2828 N N . GLN A 1 370 ? 22.391 -20.703 -16.031 1 80.69 370 GLN A N 1
ATOM 2829 C CA . GLN A 1 370 ? 23.531 -19.891 -15.641 1 80.69 370 GLN A CA 1
ATOM 2830 C C . GLN A 1 370 ? 23.203 -18.984 -14.461 1 80.69 370 GLN A C 1
ATOM 2832 O O . GLN A 1 370 ? 24.062 -18.266 -13.969 1 80.69 370 GLN A O 1
ATOM 2837 N N . GLY A 1 371 ? 21.953 -19.062 -14.055 1 77.62 371 GLY A N 1
ATOM 2838 C CA . GLY A 1 371 ? 21.609 -18.328 -12.852 1 77.62 371 GLY A CA 1
ATOM 2839 C C . GLY A 1 371 ? 20.641 -17.188 -13.094 1 77.62 371 GLY A C 1
ATOM 2840 O O . GLY A 1 371 ? 20.172 -16.547 -12.148 1 77.62 371 GLY A O 1
ATOM 2841 N N . TYR A 1 372 ? 20.344 -17.016 -14.391 1 84.88 372 TYR A N 1
ATOM 2842 C CA . TYR A 1 372 ? 19.391 -15.953 -14.703 1 84.88 372 TYR A CA 1
ATOM 2843 C C . TYR A 1 372 ? 18 -16.297 -14.18 1 84.88 372 TYR A C 1
ATOM 2845 O O . TYR A 1 372 ? 17.641 -17.484 -14.109 1 84.88 372 TYR A O 1
ATOM 2853 N N . GLN A 1 373 ? 17.344 -15.352 -13.719 1 77.88 373 GLN A N 1
ATOM 2854 C CA . GLN A 1 373 ? 15.906 -15.352 -13.43 1 77.88 373 GLN A CA 1
ATOM 2855 C C . GLN A 1 373 ? 15.219 -14.148 -14.062 1 77.88 373 GLN A C 1
ATOM 2857 O O . GLN A 1 373 ? 15.438 -13.016 -13.641 1 77.88 373 GLN A O 1
ATOM 2862 N N . PHE A 1 374 ? 14.422 -14.484 -14.969 1 82.19 374 PHE A N 1
ATOM 2863 C CA . PHE A 1 374 ? 13.883 -13.398 -15.789 1 82.19 374 PHE A CA 1
ATOM 2864 C C . PHE A 1 374 ? 12.562 -12.898 -15.219 1 82.19 374 PHE A C 1
ATOM 2866 O O . PHE A 1 374 ? 12.016 -11.906 -15.695 1 82.19 374 PHE A O 1
ATOM 2873 N N . GLU A 1 375 ? 12.18 -13.562 -14.234 1 75.81 375 GLU A N 1
ATOM 2874 C CA . GLU A 1 375 ? 10.977 -13.055 -13.586 1 75.81 375 GLU A CA 1
ATOM 2875 C C . GLU A 1 375 ? 11.164 -11.617 -13.102 1 75.81 375 GLU A C 1
ATOM 2877 O O . GLU A 1 375 ? 12.109 -11.328 -12.367 1 75.81 375 GLU A O 1
ATOM 2882 N N . GLY A 1 376 ? 10.344 -10.75 -13.602 1 75.81 376 GLY A N 1
ATOM 2883 C CA . GLY A 1 376 ? 10.445 -9.352 -13.211 1 75.81 376 GLY A CA 1
ATOM 2884 C C . GLY A 1 376 ? 11.391 -8.555 -14.094 1 75.81 376 GLY A C 1
ATOM 2885 O O . GLY A 1 376 ? 11.523 -7.344 -13.93 1 75.81 376 GLY A O 1
ATOM 2886 N N . ALA A 1 377 ? 12.062 -9.219 -14.906 1 85.62 377 ALA A N 1
ATOM 2887 C CA . ALA A 1 377 ? 12.992 -8.547 -15.812 1 85.62 377 ALA A CA 1
ATOM 2888 C C . ALA A 1 377 ? 12.547 -8.695 -17.266 1 85.62 377 ALA A C 1
ATOM 2890 O O . ALA A 1 377 ? 13.328 -9.125 -18.109 1 85.62 377 ALA A O 1
ATOM 2891 N N . GLU A 1 378 ? 11.438 -8.148 -17.516 1 84.19 378 GLU A N 1
ATOM 2892 C CA . GLU A 1 378 ? 10.828 -8.32 -18.844 1 84.19 378 GLU A CA 1
ATOM 2893 C C . GLU A 1 378 ? 11.625 -7.59 -19.906 1 84.19 378 GLU A C 1
ATOM 2895 O O . GLU A 1 378 ? 11.695 -8.047 -21.062 1 84.19 378 GLU A O 1
ATOM 2900 N N . SER A 1 379 ? 12.172 -6.477 -19.453 1 90.81 379 SER A N 1
ATOM 2901 C CA . SER A 1 379 ? 12.969 -5.723 -20.422 1 90.81 379 SER A CA 1
ATOM 2902 C C . SER A 1 379 ? 14.172 -6.527 -20.906 1 90.81 379 SER A C 1
ATOM 2904 O O . SER A 1 379 ? 14.547 -6.453 -22.078 1 90.81 379 SER A O 1
ATOM 2906 N N . SER A 1 380 ? 14.75 -7.348 -20 1 92.25 380 SER A N 1
ATOM 2907 C CA . SER A 1 380 ? 15.852 -8.227 -20.375 1 92.25 380 SER A CA 1
ATOM 2908 C C . SER A 1 380 ? 15.375 -9.32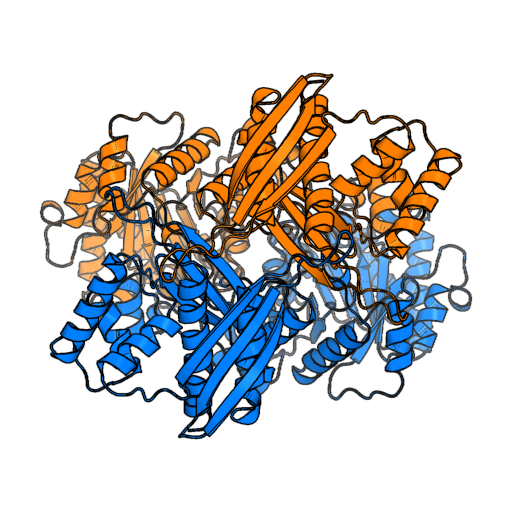 -21.328 1 92.25 380 SER A C 1
ATOM 2910 O O . SER A 1 380 ? 16.047 -9.633 -22.312 1 92.25 380 SER A O 1
ATOM 2912 N N . ILE A 1 381 ? 14.211 -9.852 -21.156 1 89.88 381 ILE A N 1
ATOM 2913 C CA . ILE A 1 381 ? 13.68 -10.93 -21.969 1 89.88 381 ILE A CA 1
ATOM 2914 C C . ILE A 1 381 ? 13.336 -10.398 -23.359 1 89.88 381 ILE A C 1
ATOM 2916 O O . ILE A 1 381 ? 13.578 -11.07 -24.359 1 89.88 381 ILE A O 1
ATOM 2920 N N . LYS A 1 382 ? 12.719 -9.258 -23.359 1 90 382 LYS A N 1
ATOM 2921 C CA . LYS A 1 382 ? 12.359 -8.648 -24.641 1 90 382 LYS A CA 1
ATOM 2922 C C . LYS A 1 382 ? 13.602 -8.422 -25.5 1 90 382 LYS A C 1
ATOM 2924 O O . LYS A 1 382 ? 13.586 -8.695 -26.703 1 90 382 LYS A O 1
ATOM 2929 N N . LEU A 1 383 ? 14.633 -7.93 -24.891 1 93.06 383 LEU A N 1
ATOM 2930 C CA . LEU A 1 383 ? 15.883 -7.719 -25.609 1 93.06 383 LEU A CA 1
ATOM 2931 C C . LEU A 1 383 ? 16.469 -9.047 -26.078 1 93.06 383 LEU A C 1
ATOM 2933 O O . LEU A 1 383 ? 16.984 -9.148 -27.188 1 93.06 383 LEU A O 1
ATOM 2937 N N . LEU A 1 384 ? 16.406 -10.023 -25.172 1 92.94 384 LEU A N 1
ATOM 2938 C CA . LEU A 1 384 ? 16.922 -11.352 -25.5 1 92.94 384 LEU A CA 1
ATOM 2939 C C . LEU A 1 384 ? 16.188 -11.93 -26.703 1 92.94 384 LEU A C 1
ATOM 2941 O O . LEU A 1 384 ? 16.828 -12.477 -27.609 1 92.94 384 LEU A O 1
ATOM 2945 N N . ILE A 1 385 ? 14.898 -11.812 -26.719 1 92.69 385 ILE A N 1
ATOM 2946 C CA . ILE A 1 385 ? 14.078 -12.328 -27.812 1 92.69 385 ILE A CA 1
ATOM 2947 C C . ILE A 1 385 ? 14.438 -11.609 -29.109 1 92.69 385 ILE A C 1
ATOM 2949 O O . ILE A 1 385 ? 14.633 -12.25 -30.141 1 92.69 385 ILE A O 1
ATOM 2953 N N . ARG A 1 386 ? 14.555 -10.328 -29.047 1 94 386 ARG A N 1
ATOM 2954 C CA . ARG A 1 386 ? 14.914 -9.555 -30.234 1 94 386 ARG A CA 1
ATOM 2955 C C . ARG A 1 386 ? 16.266 -9.984 -30.781 1 94 386 ARG A C 1
ATOM 2957 O O . ARG A 1 386 ? 16.438 -10.133 -31.984 1 94 386 ARG A O 1
ATOM 2964 N N . LYS A 1 387 ? 17.219 -10.133 -29.891 1 92.94 387 LYS A N 1
ATOM 2965 C CA . LYS A 1 387 ? 18.562 -10.555 -30.281 1 92.94 387 LYS A CA 1
ATOM 2966 C C . LYS A 1 387 ? 18.531 -11.922 -30.953 1 92.94 387 LYS A C 1
ATOM 2968 O O . LYS A 1 387 ? 19.156 -12.125 -32 1 92.94 387 LYS A O 1
ATOM 2973 N N . GLU A 1 388 ? 17.828 -12.844 -30.375 1 92.56 388 GLU A N 1
ATOM 2974 C CA . GLU A 1 388 ? 17.75 -14.211 -30.875 1 92.56 388 GLU A CA 1
ATOM 2975 C C . GLU A 1 388 ? 17.031 -14.266 -32.219 1 92.56 388 GLU A C 1
ATOM 2977 O O . GLU A 1 388 ? 17.328 -15.133 -33.062 1 92.56 388 GLU A O 1
ATOM 2982 N N . LEU A 1 389 ? 16.141 -13.289 -32.406 1 93.12 389 LEU A N 1
ATOM 2983 C CA . LEU A 1 389 ? 15.391 -13.25 -33.656 1 93.12 389 LEU A CA 1
ATOM 2984 C C . LEU A 1 389 ? 16.125 -12.445 -34.719 1 93.12 389 LEU A C 1
ATOM 2986 O O . LEU A 1 389 ? 15.664 -12.32 -35.875 1 93.12 389 LEU A O 1
ATOM 2990 N N . GLY A 1 390 ? 17.203 -11.867 -34.375 1 91.38 390 GLY A N 1
ATOM 2991 C CA . GLY A 1 390 ? 17.984 -11.055 -35.281 1 91.38 390 GLY A CA 1
ATOM 2992 C C . GLY A 1 390 ? 17.359 -9.688 -35.531 1 91.38 390 GLY A C 1
ATOM 2993 O O . GLY A 1 390 ? 17.609 -9.086 -36.594 1 91.38 390 GLY A O 1
ATOM 2994 N N . LYS A 1 391 ? 16.594 -9.258 -34.656 1 91.62 391 LYS A N 1
ATOM 2995 C CA . LYS A 1 391 ? 15.875 -8 -34.812 1 91.62 391 LYS A CA 1
ATOM 2996 C C . LYS A 1 391 ? 16.438 -6.926 -33.875 1 91.62 391 LYS A C 1
ATOM 2998 O O . LYS A 1 391 ? 15.703 -6.027 -33.469 1 91.62 391 LYS A O 1
ATOM 3003 N N . HIS A 1 392 ? 17.578 -7.141 -33.406 1 90.38 392 HIS A N 1
ATOM 3004 C CA . HIS A 1 392 ? 18.203 -6.156 -32.531 1 90.38 392 HIS A CA 1
ATOM 3005 C C . HIS A 1 392 ? 19.578 -5.738 -33.031 1 90.38 392 HIS A C 1
ATOM 3007 O O . HIS A 1 392 ? 20.422 -6.59 -33.312 1 90.38 392 HIS A O 1
ATOM 3013 N N . LYS A 1 393 ? 19.688 -4.449 -33.281 1 90.25 393 LYS A N 1
ATOM 3014 C CA . LYS A 1 393 ? 21 -3.834 -33.531 1 90.25 393 LYS A CA 1
ATOM 3015 C C . LYS A 1 393 ? 21.422 -2.979 -32.344 1 90.25 393 LYS A C 1
ATOM 3017 O O . LYS A 1 393 ? 20.703 -2.053 -31.938 1 90.25 393 LYS A O 1
ATOM 3022 N N . PRO A 1 394 ? 22.547 -3.316 -31.766 1 92.94 394 PRO A N 1
ATOM 3023 C CA . PRO A 1 394 ? 22.969 -2.52 -30.609 1 92.94 394 PRO A CA 1
ATOM 3024 C C . PRO A 1 394 ? 23.109 -1.035 -30.922 1 92.94 394 PRO A C 1
ATOM 3026 O O . PRO A 1 394 ? 23.641 -0.678 -31.984 1 92.94 394 PRO A O 1
ATOM 3029 N N . PHE A 1 395 ? 22.625 -0.236 -30.078 1 93.88 395 PHE A N 1
ATOM 3030 C CA . PHE A 1 395 ? 22.703 1.209 -30.266 1 93.88 395 PHE A CA 1
ATOM 3031 C C . PHE A 1 395 ? 24.109 1.717 -29.984 1 93.88 395 PHE A C 1
ATOM 3033 O O . PHE A 1 395 ? 24.516 2.762 -30.5 1 93.88 395 PHE A O 1
ATOM 3040 N N . PHE A 1 396 ? 24.797 0.961 -29.109 1 93.44 396 PHE A N 1
ATOM 3041 C CA . PHE A 1 396 ? 26.172 1.299 -28.766 1 93.44 396 PHE A CA 1
ATOM 3042 C C . PHE A 1 396 ? 26.953 0.053 -28.344 1 93.44 396 PHE A C 1
ATOM 3044 O O . PHE A 1 396 ? 26.359 -0.997 -28.094 1 93.44 396 PHE A O 1
ATOM 3051 N N . ILE A 1 397 ? 28.25 0.194 -28.391 1 92.62 397 ILE A N 1
ATOM 3052 C CA . ILE A 1 397 ? 29.141 -0.869 -27.938 1 92.62 397 ILE A CA 1
ATOM 3053 C C . ILE A 1 397 ? 30.062 -0.34 -26.844 1 92.62 397 ILE A C 1
ATOM 3055 O O . ILE A 1 397 ? 30.688 0.707 -27 1 92.62 397 ILE A O 1
ATOM 3059 N N . LEU A 1 398 ? 30 -1.089 -25.734 1 91.38 398 LEU A N 1
ATOM 3060 C CA . LEU A 1 398 ? 30.984 -0.779 -24.703 1 91.38 398 LEU A CA 1
ATOM 3061 C C . LEU A 1 398 ? 32.344 -1.369 -25.047 1 91.38 398 LEU A C 1
ATOM 3063 O O . LEU A 1 398 ? 32.531 -2.59 -25.031 1 91.38 398 LEU A O 1
ATOM 3067 N N . GLU A 1 399 ? 33.25 -0.492 -25.312 1 86.94 399 GLU A N 1
ATOM 3068 C CA . GLU A 1 399 ? 34.562 -0.949 -25.75 1 86.94 399 GLU A CA 1
ATOM 3069 C C . GLU A 1 399 ? 35.469 -1.275 -24.562 1 86.94 399 GLU A C 1
ATOM 3071 O O . GLU A 1 399 ? 36.25 -2.236 -24.609 1 86.94 399 GLU A O 1
ATOM 3076 N N . ASP A 1 400 ? 35.312 -0.405 -23.562 1 82.5 400 ASP A N 1
ATOM 3077 C CA . ASP A 1 400 ? 36.156 -0.562 -22.375 1 82.5 400 ASP A CA 1
ATOM 3078 C C . ASP A 1 400 ? 35.531 0.145 -21.172 1 82.5 400 ASP A C 1
ATOM 3080 O O . ASP A 1 400 ? 34.75 1.081 -21.328 1 82.5 400 ASP A O 1
ATOM 3084 N N . PHE A 1 401 ? 35.844 -0.492 -20.062 1 83.94 401 PHE A N 1
ATOM 3085 C CA . PHE A 1 401 ? 35.469 0.193 -18.828 1 83.94 401 PHE A CA 1
ATOM 3086 C C . PHE A 1 401 ? 36.5 -0.055 -17.734 1 83.94 401 PHE A C 1
ATOM 3088 O O . PHE A 1 401 ? 37.219 -1.042 -17.781 1 83.94 401 PHE A O 1
ATOM 3095 N N . LYS A 1 402 ? 36.656 0.925 -16.859 1 74.12 402 LYS A N 1
ATOM 3096 C CA . LYS A 1 402 ? 37.531 0.829 -15.68 1 74.12 402 LYS A CA 1
ATOM 3097 C C . LYS A 1 402 ? 36.844 1.411 -14.445 1 74.12 402 LYS A C 1
ATOM 3099 O O . LYS A 1 402 ? 36.188 2.447 -14.531 1 74.12 402 LYS A O 1
ATOM 3104 N N . THR A 1 403 ? 36.781 0.634 -13.516 1 73.5 403 THR A N 1
ATOM 3105 C CA . THR A 1 403 ? 36.344 1.159 -12.234 1 73.5 403 THR A CA 1
ATOM 3106 C C . THR A 1 403 ? 37.5 1.345 -11.273 1 73.5 403 THR A C 1
ATOM 3108 O O . THR A 1 403 ? 38.438 0.526 -11.25 1 73.5 403 THR A O 1
ATOM 3111 N N . ILE A 1 404 ? 37.656 2.49 -10.805 1 55.16 404 ILE A N 1
ATOM 3112 C CA . ILE A 1 404 ? 38.719 2.834 -9.898 1 55.16 404 ILE A CA 1
ATOM 3113 C C . ILE A 1 404 ? 38.188 3.094 -8.5 1 55.16 404 ILE A C 1
ATOM 3115 O O . ILE A 1 404 ? 37.281 3.922 -8.32 1 55.16 404 ILE A O 1
ATOM 3119 N N . GLY A 1 405 ? 38.438 2.189 -7.773 1 53.66 405 GLY A N 1
ATOM 3120 C CA . GLY A 1 405 ? 38.125 2.449 -6.375 1 53.66 405 GLY A CA 1
ATOM 3121 C C . GLY A 1 405 ? 39.312 3.047 -5.617 1 53.66 405 GLY A C 1
ATOM 3122 O O . GLY A 1 405 ? 40.438 2.582 -5.75 1 53.66 405 GLY A O 1
ATOM 3123 N N . GLU A 1 406 ? 39.469 4.305 -5.488 1 42.09 406 GLU A N 1
ATOM 3124 C CA . GLU A 1 406 ? 40.594 4.902 -4.754 1 42.09 406 GLU A CA 1
ATOM 3125 C C . GLU A 1 406 ? 40.188 5.242 -3.32 1 42.09 406 GLU A C 1
ATOM 3127 O O . GLU A 1 406 ? 39.031 5.633 -3.068 1 42.09 406 GLU A O 1
ATOM 3132 N N . LYS A 1 407 ? 40.906 4.496 -2.469 1 40.06 407 LYS A N 1
ATOM 3133 C CA . LYS A 1 407 ? 40.906 5.059 -1.123 1 40.06 407 LYS A CA 1
ATOM 3134 C C . LYS A 1 407 ? 41.812 6.289 -1.048 1 40.06 407 LYS A C 1
ATOM 3136 O O . LYS A 1 407 ? 43.031 6.191 -1.234 1 40.06 407 LYS A O 1
ATOM 3141 N N . THR A 1 408 ? 41.5 7.445 -1.55 1 36.81 408 THR A N 1
ATOM 3142 C CA . THR A 1 408 ? 42.5 8.484 -1.3 1 36.81 408 THR A CA 1
ATOM 3143 C C . THR A 1 408 ? 42.938 8.469 0.161 1 36.81 408 THR A C 1
ATOM 3145 O O . THR A 1 408 ? 42.312 7.84 1.003 1 36.81 408 THR A O 1
ATOM 3148 N N . HIS A 1 409 ? 43.812 9.625 0.662 1 31.5 409 HIS A N 1
ATOM 3149 C CA . HIS A 1 409 ? 44.281 9.828 2.029 1 31.5 409 HIS A CA 1
ATOM 3150 C C . HIS A 1 409 ? 43.156 9.617 3.035 1 31.5 409 HIS A C 1
ATOM 3152 O O . HIS A 1 409 ? 41.969 9.656 2.672 1 31.5 409 HIS A O 1
ATOM 3158 N N . TYR A 1 410 ? 43.406 9.773 4.488 1 30.45 410 TYR A N 1
ATOM 3159 C CA . TYR A 1 410 ? 42.625 9.594 5.707 1 30.45 410 TYR A CA 1
ATOM 3160 C C . TYR A 1 410 ? 41.156 10.031 5.496 1 30.45 410 TYR A C 1
ATOM 3162 O O . TYR A 1 410 ? 40.25 9.391 5.996 1 30.45 410 TYR A O 1
ATOM 3170 N N . LYS A 1 411 ? 40.844 11.234 5.191 1 34.03 411 LYS A N 1
ATOM 3171 C CA . LYS A 1 411 ? 39.656 12.016 5.43 1 34.03 411 LYS A CA 1
ATOM 3172 C C . LYS A 1 411 ? 38.656 11.867 4.27 1 34.03 411 LYS A C 1
ATOM 3174 O O . LYS A 1 411 ? 37.594 12.484 4.273 1 34.03 411 LYS A O 1
ATOM 3179 N N . GLU A 1 412 ? 38.969 11.352 3.055 1 37.06 412 GLU A N 1
ATOM 3180 C CA . GLU A 1 412 ? 38 11.625 1.979 1 37.06 412 GLU A CA 1
ATOM 3181 C C . GLU A 1 412 ? 37.188 10.398 1.646 1 37.06 412 GLU A C 1
ATOM 3183 O O . GLU A 1 412 ? 37.625 9.266 1.84 1 37.06 412 GLU A O 1
ATOM 3188 N N . ALA A 1 413 ? 35.875 10.453 1.473 1 39.66 413 ALA A N 1
ATOM 3189 C CA . ALA A 1 413 ? 34.781 9.555 1.094 1 39.66 413 ALA A CA 1
ATOM 3190 C C . ALA A 1 413 ? 35.219 8.586 0.004 1 39.66 413 ALA A C 1
ATOM 3192 O O . ALA A 1 413 ? 36 8.938 -0.876 1 39.66 413 ALA A O 1
ATOM 3193 N N . LEU A 1 414 ? 35.188 7.375 0.235 1 40.56 414 LEU A N 1
ATOM 3194 C CA . LEU A 1 414 ? 35.438 6.371 -0.794 1 40.56 414 LEU A CA 1
ATOM 3195 C C . LEU A 1 414 ? 34.688 6.703 -2.072 1 40.56 414 LEU A C 1
ATOM 3197 O O . LEU A 1 414 ? 33.438 6.793 -2.061 1 40.56 414 LEU A O 1
ATOM 3201 N N . SER A 1 415 ? 35.156 7.496 -2.898 1 50.84 415 SER A N 1
ATOM 3202 C CA . SER A 1 415 ? 34.625 7.777 -4.227 1 50.84 415 SER A CA 1
ATOM 3203 C C . SER A 1 415 ? 35.062 6.723 -5.234 1 50.84 415 SER A C 1
ATOM 3205 O O . SER A 1 415 ? 36.156 6.18 -5.133 1 50.84 415 SER A O 1
ATOM 3207 N N . SER A 1 416 ? 33.969 5.953 -5.77 1 63.44 416 SER A N 1
ATOM 3208 C CA . SER A 1 416 ? 34.312 5.129 -6.93 1 63.44 416 SER A CA 1
ATOM 3209 C C . SER A 1 416 ? 34.25 5.941 -8.219 1 63.44 416 SER A C 1
ATOM 3211 O O . SER A 1 416 ? 33.438 6.852 -8.352 1 63.44 416 SER A O 1
ATOM 3213 N N . SER A 1 417 ? 35.25 5.805 -8.844 1 71.94 417 SER A N 1
ATOM 3214 C CA . SER A 1 417 ? 35.25 6.402 -10.172 1 71.94 417 SER A CA 1
ATOM 3215 C C . SER A 1 417 ? 35.219 5.336 -11.266 1 71.94 417 SER A C 1
ATOM 3217 O O . SER A 1 417 ? 35.656 4.203 -11.039 1 71.94 417 SER A O 1
ATOM 3219 N N . ALA A 1 418 ? 34.531 5.672 -12.289 1 78.81 418 ALA A N 1
ATOM 3220 C CA . ALA A 1 418 ? 34.5 4.77 -13.438 1 78.81 418 ALA A CA 1
ATOM 3221 C C . ALA A 1 418 ? 34.781 5.52 -14.734 1 78.81 418 ALA A C 1
ATOM 3223 O O . ALA A 1 418 ? 34.406 6.691 -14.867 1 78.81 418 ALA A O 1
ATOM 3224 N N . VAL A 1 419 ? 35.531 4.859 -15.547 1 78.75 419 VAL A N 1
ATOM 3225 C CA . VAL A 1 419 ? 35.75 5.34 -16.906 1 78.75 419 VAL A CA 1
ATOM 3226 C C . VAL A 1 419 ? 35.219 4.332 -17.906 1 78.75 419 VAL A C 1
ATOM 3228 O O . VAL A 1 419 ? 35.375 3.123 -17.75 1 78.75 419 VAL A O 1
ATOM 3231 N N . VAL A 1 420 ? 34.438 4.902 -18.891 1 87.19 420 VAL A N 1
ATOM 3232 C CA . VAL A 1 420 ? 33.906 4.012 -19.906 1 87.19 420 VAL A CA 1
ATOM 3233 C C . VAL A 1 420 ? 34.25 4.531 -21.297 1 87.19 420 VAL A C 1
ATOM 3235 O O . VAL A 1 420 ? 34.375 5.742 -21.516 1 87.19 420 VAL A O 1
ATOM 3238 N N . LYS A 1 421 ? 34.594 3.662 -22.125 1 84.38 421 LYS A N 1
ATOM 3239 C CA . LYS A 1 421 ? 34.719 3.947 -23.547 1 84.38 421 LYS A CA 1
ATOM 3240 C C . LYS A 1 421 ? 33.656 3.227 -24.375 1 84.38 421 LYS A C 1
ATOM 3242 O O . LYS A 1 421 ? 33.531 2 -24.312 1 84.38 421 LYS A O 1
ATOM 3247 N N . ILE A 1 422 ? 32.875 4.051 -25.125 1 90.69 422 ILE A N 1
ATOM 3248 C CA . ILE A 1 422 ? 31.781 3.461 -25.906 1 90.69 422 ILE A CA 1
ATOM 3249 C C . ILE A 1 422 ? 31.953 3.822 -27.375 1 90.69 422 ILE A C 1
ATOM 3251 O O . ILE A 1 422 ? 32.75 4.707 -27.719 1 90.69 422 ILE A O 1
ATOM 3255 N N . ASN A 1 423 ? 31.328 3.068 -28.203 1 91.19 423 ASN A N 1
ATOM 3256 C CA . ASN A 1 423 ? 31.281 3.312 -29.641 1 91.19 423 ASN A CA 1
ATOM 3257 C C . ASN A 1 423 ? 29.844 3.34 -30.172 1 91.19 423 ASN A C 1
ATOM 3259 O O . ASN A 1 423 ? 29.062 2.432 -29.891 1 91.19 423 ASN A O 1
ATOM 3263 N N . VAL A 1 424 ? 29.484 4.469 -30.859 1 93.5 424 VAL A N 1
ATOM 3264 C CA . VAL A 1 424 ? 28.188 4.598 -31.5 1 93.5 424 VAL A CA 1
ATOM 3265 C C . VAL A 1 424 ? 28.359 4.836 -33 1 93.5 424 VAL A C 1
ATOM 3267 O O . VAL A 1 424 ? 28.828 5.902 -33.406 1 93.5 424 VAL A O 1
ATOM 3270 N N . ASP A 1 425 ? 28 3.848 -33.75 1 92.31 425 ASP A N 1
ATOM 3271 C CA . ASP A 1 425 ? 28.062 3.949 -35.188 1 92.31 425 ASP A CA 1
ATOM 3272 C C . ASP A 1 425 ? 29.453 4.398 -35.656 1 92.31 425 ASP A C 1
ATOM 3274 O O . ASP A 1 425 ? 29.578 5.328 -36.438 1 92.31 425 ASP A O 1
ATOM 3278 N N . GLY A 1 426 ? 30.344 3.91 -35.031 1 88 426 GLY A N 1
ATOM 3279 C CA . GLY A 1 426 ? 31.719 4.156 -35.469 1 88 426 GLY A CA 1
ATOM 3280 C C . GLY A 1 426 ? 32.375 5.312 -34.719 1 88 426 GLY A C 1
ATOM 3281 O O . GLY A 1 426 ? 33.562 5.543 -34.875 1 88 426 GLY A O 1
ATOM 3282 N N . GLN A 1 427 ? 31.688 6.078 -33.938 1 87.44 427 GLN A N 1
ATOM 3283 C CA . GLN A 1 427 ? 32.219 7.207 -33.188 1 87.44 427 GLN A CA 1
ATOM 3284 C C . GLN A 1 427 ? 32.438 6.828 -31.734 1 87.44 427 GLN A C 1
ATOM 3286 O O . GLN A 1 427 ? 31.5 6.391 -31.047 1 87.44 427 GLN A O 1
ATOM 3291 N N . SER A 1 428 ? 33.625 7.078 -31.312 1 87.06 428 SER A N 1
ATOM 3292 C CA . SER A 1 428 ? 33.969 6.723 -29.938 1 87.06 428 SER A CA 1
ATOM 3293 C C . SER A 1 428 ? 33.812 7.91 -29 1 87.06 428 SER A C 1
ATOM 3295 O O . SER A 1 428 ? 34 9.062 -29.406 1 87.06 428 SER A O 1
ATOM 3297 N N . GLU A 1 429 ? 33.375 7.621 -27.828 1 86.5 429 GLU A N 1
ATOM 3298 C CA . GLU A 1 429 ? 33.25 8.594 -26.75 1 86.5 429 GLU A CA 1
ATOM 3299 C C . GLU A 1 429 ? 33.719 8.016 -25.422 1 86.5 429 GLU A C 1
ATOM 3301 O O . GLU A 1 429 ? 33.438 6.863 -25.109 1 86.5 429 GLU A O 1
ATOM 3306 N N . ILE A 1 430 ? 34.594 8.727 -24.781 1 81.5 430 ILE A N 1
ATOM 3307 C CA . ILE A 1 430 ? 35.094 8.336 -23.469 1 81.5 430 ILE A CA 1
ATOM 3308 C C . ILE A 1 430 ? 34.594 9.336 -22.406 1 81.5 430 ILE A C 1
ATOM 3310 O O . ILE A 1 430 ? 34.625 10.547 -22.656 1 81.5 430 ILE A O 1
ATOM 3314 N N . ASN A 1 431 ? 34.094 8.82 -21.328 1 83.75 431 ASN A N 1
ATOM 3315 C CA . ASN A 1 431 ? 33.688 9.672 -20.219 1 83.75 431 ASN A CA 1
ATOM 3316 C C . ASN A 1 431 ? 33.938 9.008 -18.875 1 83.75 431 ASN A C 1
ATOM 3318 O O . ASN A 1 431 ? 34.25 7.816 -18.812 1 83.75 431 ASN A O 1
ATOM 3322 N N . ALA A 1 432 ? 33.938 9.836 -17.875 1 79.81 432 ALA A N 1
ATOM 3323 C CA . ALA A 1 432 ? 34.156 9.359 -16.516 1 79.81 432 ALA A CA 1
ATOM 3324 C C . ALA A 1 432 ? 33.156 10 -15.547 1 79.81 432 ALA A C 1
ATOM 3326 O O . ALA A 1 432 ? 32.625 11.062 -15.828 1 79.81 432 ALA A O 1
ATOM 3327 N N . ALA A 1 433 ? 32.906 9.211 -14.516 1 78.5 433 ALA A N 1
ATOM 3328 C CA . ALA A 1 433 ? 32.062 9.766 -13.484 1 78.5 433 ALA A CA 1
ATOM 3329 C C . ALA A 1 433 ? 32.406 9.195 -12.109 1 78.5 433 ALA A C 1
ATOM 3331 O O . ALA A 1 433 ? 32.969 8.109 -12.016 1 78.5 433 ALA A O 1
ATOM 3332 N N . GLU A 1 434 ? 32.156 10.031 -11.172 1 71.88 434 GLU A N 1
ATOM 3333 C CA . GLU A 1 434 ? 32.219 9.578 -9.789 1 71.88 434 GLU A CA 1
ATOM 3334 C C . GLU A 1 434 ? 30.859 9.172 -9.266 1 71.88 434 GLU A C 1
ATOM 3336 O O . GLU A 1 434 ? 29.828 9.68 -9.734 1 71.88 434 GLU A O 1
ATOM 3341 N N . GLY A 1 435 ? 30.922 8.125 -8.539 1 67.25 435 GLY A N 1
ATOM 3342 C CA . GLY A 1 435 ? 29.672 7.664 -7.961 1 67.25 435 GLY A CA 1
ATOM 3343 C C . GLY A 1 435 ? 29.828 7.102 -6.562 1 67.25 435 GLY A C 1
ATOM 3344 O O . GLY A 1 435 ? 30.938 7.004 -6.047 1 67.25 435 GLY A O 1
ATOM 3345 N N . ASP A 1 436 ? 28.703 6.773 -6.02 1 57.97 436 ASP A N 1
ATOM 3346 C CA . ASP A 1 436 ? 28.656 6.262 -4.652 1 57.97 436 ASP A CA 1
ATOM 3347 C C . ASP A 1 436 ? 29.188 4.832 -4.578 1 57.97 436 ASP A C 1
ATOM 3349 O O . ASP A 1 436 ? 29.453 4.324 -3.49 1 57.97 436 ASP A O 1
ATOM 3353 N N . GLY A 1 437 ? 29.391 4.246 -5.633 1 62.5 437 GLY A N 1
ATOM 3354 C CA . GLY A 1 437 ? 29.922 2.906 -5.852 1 62.5 437 GLY A CA 1
ATOM 3355 C C . GLY A 1 437 ? 30.281 2.639 -7.297 1 62.5 437 GLY A C 1
ATOM 3356 O O . GLY A 1 437 ? 30.016 3.457 -8.172 1 62.5 437 GLY A O 1
ATOM 3357 N N . PRO A 1 438 ? 30.969 1.594 -7.352 1 68.25 438 PRO A N 1
ATOM 3358 C CA . PRO A 1 438 ? 31.438 1.312 -8.711 1 68.25 438 PRO A CA 1
ATOM 3359 C C . PRO A 1 438 ? 30.297 1.232 -9.727 1 68.25 438 PRO A C 1
ATOM 3361 O O . PRO A 1 438 ? 30.422 1.733 -10.844 1 68.25 438 PRO A O 1
ATOM 3364 N N . VAL A 1 439 ? 29.203 0.594 -9.289 1 76.38 439 VAL A N 1
ATOM 3365 C CA . VAL A 1 439 ? 28.094 0.423 -10.219 1 76.38 439 VAL A CA 1
ATOM 3366 C C . VAL A 1 439 ? 27.438 1.776 -10.508 1 76.38 439 VAL A C 1
ATOM 3368 O O . VAL A 1 439 ? 27.094 2.068 -11.648 1 76.38 439 VAL A O 1
ATOM 3371 N N . ASN A 1 440 ? 27.297 2.508 -9.5 1 76.81 440 ASN A N 1
ATOM 3372 C CA . ASN A 1 440 ? 26.75 3.852 -9.68 1 76.81 440 ASN A CA 1
ATOM 3373 C C . ASN A 1 440 ? 27.672 4.711 -10.547 1 76.81 440 ASN A C 1
ATOM 3375 O O . ASN A 1 440 ? 27.188 5.469 -11.398 1 76.81 440 ASN A O 1
ATOM 3379 N N . ALA A 1 441 ? 28.953 4.645 -10.242 1 75.94 441 ALA A N 1
ATOM 3380 C CA . ALA A 1 441 ? 29.938 5.363 -11.055 1 75.94 441 ALA A CA 1
ATOM 3381 C C . ALA A 1 441 ? 29.875 4.93 -12.516 1 75.94 441 ALA A C 1
ATOM 3383 O O . ALA A 1 441 ? 29.922 5.766 -13.422 1 75.94 441 ALA A O 1
ATOM 3384 N N . LEU A 1 442 ? 29.719 3.693 -12.672 1 83.19 442 LEU A N 1
ATOM 3385 C CA . LEU A 1 442 ? 29.625 3.143 -14.016 1 83.19 442 LEU A CA 1
ATOM 3386 C C . LEU A 1 442 ? 28.359 3.631 -14.719 1 83.19 442 LEU A C 1
ATOM 3388 O O . LEU A 1 442 ? 28.391 3.977 -15.898 1 83.19 442 LEU A O 1
ATOM 3392 N N . ASP A 1 443 ? 27.266 3.568 -14.031 1 87.62 443 ASP A N 1
ATOM 3393 C CA . ASP A 1 443 ? 25.984 4.043 -14.562 1 87.62 443 ASP A CA 1
ATOM 3394 C C . ASP A 1 443 ? 26.094 5.5 -15.008 1 87.62 443 ASP A C 1
ATOM 3396 O O . ASP A 1 443 ? 25.703 5.844 -16.125 1 87.62 443 ASP A O 1
ATOM 3400 N N . LYS A 1 444 ? 26.688 6.266 -14.188 1 85.31 444 LYS A N 1
ATOM 3401 C CA . LYS A 1 444 ? 26.828 7.688 -14.484 1 85.31 444 LYS A CA 1
ATOM 3402 C C . LYS A 1 444 ? 27.766 7.902 -15.672 1 85.31 444 LYS A C 1
ATOM 3404 O O . LYS A 1 444 ? 27.469 8.703 -16.562 1 85.31 444 LYS A O 1
ATOM 3409 N N . ALA A 1 445 ? 28.875 7.238 -15.625 1 84.69 445 ALA A N 1
ATOM 3410 C CA . ALA A 1 445 ? 29.859 7.367 -16.703 1 84.69 445 ALA A CA 1
ATOM 3411 C C . ALA A 1 445 ? 29.266 6.949 -18.047 1 84.69 445 ALA A C 1
ATOM 3413 O O . ALA A 1 445 ? 29.469 7.617 -19.062 1 84.69 445 ALA A O 1
ATOM 3414 N N . LEU A 1 446 ? 28.562 5.871 -18.016 1 90.38 446 LEU A N 1
ATOM 3415 C CA . LEU A 1 446 ? 27.953 5.348 -19.234 1 90.38 446 LEU A CA 1
ATOM 3416 C C . LEU A 1 446 ? 26.906 6.316 -19.766 1 90.38 446 LEU A C 1
ATOM 3418 O O . LEU A 1 446 ? 26.875 6.594 -20.969 1 90.38 446 LEU A O 1
ATOM 3422 N N . ARG A 1 447 ? 26.078 6.824 -18.922 1 91.31 447 ARG A N 1
ATOM 3423 C CA . ARG A 1 447 ? 25.031 7.766 -19.344 1 91.31 447 ARG A CA 1
ATOM 3424 C C . ARG A 1 447 ? 25.656 9.047 -19.891 1 91.31 447 ARG A C 1
ATOM 3426 O O . ARG A 1 447 ? 25.188 9.578 -20.906 1 91.31 447 ARG A O 1
ATOM 3433 N N . LYS A 1 448 ? 26.656 9.477 -19.234 1 88.88 448 LYS A N 1
ATOM 3434 C CA . LYS A 1 448 ? 27.344 10.68 -19.688 1 88.88 448 LYS A CA 1
ATOM 3435 C C . LYS A 1 448 ? 27.922 10.477 -21.094 1 88.88 448 LYS A C 1
ATOM 3437 O O . LYS A 1 448 ? 27.844 11.367 -21.938 1 88.88 448 LYS A O 1
ATOM 3442 N N . ALA A 1 449 ? 28.531 9.422 -21.266 1 88.06 449 ALA A N 1
ATOM 3443 C CA . ALA A 1 449 ? 29.141 9.125 -22.562 1 88.06 449 ALA A CA 1
ATOM 3444 C C . ALA A 1 449 ? 28.078 9.016 -23.656 1 88.06 449 ALA A C 1
ATOM 3446 O O . ALA A 1 449 ? 28.281 9.484 -24.781 1 88.06 449 ALA A O 1
ATOM 3447 N N . LEU A 1 450 ? 26.969 8.461 -23.328 1 93.5 450 LEU A N 1
ATOM 3448 C CA . LEU A 1 450 ? 25.938 8.172 -24.328 1 93.5 450 LEU A CA 1
ATOM 3449 C C . LEU A 1 450 ? 25.078 9.406 -24.578 1 93.5 450 LEU A C 1
ATOM 3451 O O . LEU A 1 450 ? 24.438 9.523 -25.625 1 93.5 450 LEU A O 1
ATOM 3455 N N . GLU A 1 451 ? 25.016 10.32 -23.609 1 91.94 451 GLU A N 1
ATOM 3456 C CA . GLU A 1 451 ? 24.203 11.531 -23.719 1 91.94 451 GLU A CA 1
ATOM 3457 C C . GLU A 1 451 ? 24.609 12.352 -24.938 1 91.94 451 GLU A C 1
ATOM 3459 O O . GLU A 1 451 ? 23.781 13.055 -25.516 1 91.94 451 GLU A O 1
ATOM 3464 N N . VAL A 1 452 ? 25.828 12.25 -25.312 1 84.69 452 VAL A N 1
ATOM 3465 C CA . VAL A 1 452 ? 26.344 12.961 -26.484 1 84.69 452 VAL A CA 1
ATOM 3466 C C . VAL A 1 452 ? 25.609 12.523 -27.734 1 84.69 452 VAL A C 1
ATOM 3468 O O . VAL A 1 452 ? 25.344 13.336 -28.625 1 84.69 452 VAL A O 1
ATOM 3471 N N . PHE A 1 453 ? 25.188 11.32 -27.781 1 90 453 PHE A N 1
ATOM 3472 C CA . PHE A 1 453 ? 24.562 10.75 -28.969 1 90 453 PHE A CA 1
ATOM 3473 C C . PHE A 1 453 ? 23.047 10.68 -28.797 1 90 453 PHE A C 1
ATOM 3475 O O . PHE A 1 453 ? 22.297 10.812 -29.75 1 90 453 PHE A O 1
ATOM 3482 N N . TYR A 1 454 ? 22.672 10.375 -27.531 1 93.88 454 TYR A N 1
ATOM 3483 C CA . TYR A 1 454 ? 21.266 10.211 -27.172 1 93.88 454 TYR A CA 1
ATOM 3484 C C . TYR A 1 454 ? 20.891 11.086 -25.984 1 93.88 454 TYR A C 1
ATOM 3486 O O . TYR A 1 454 ? 20.797 10.602 -24.859 1 93.88 454 TYR A O 1
ATOM 3494 N N . PRO A 1 455 ? 20.562 12.242 -26.141 1 89.88 455 PRO A N 1
ATOM 3495 C CA . PRO A 1 455 ? 20.344 13.211 -25.062 1 89.88 455 PRO A CA 1
ATOM 3496 C C . PRO A 1 455 ? 19.266 12.773 -24.078 1 89.88 455 PRO A C 1
ATOM 3498 O O . PRO A 1 455 ? 19.328 13.109 -22.891 1 89.88 455 PRO A O 1
ATOM 3501 N N . LYS A 1 456 ? 18.328 11.984 -24.484 1 90.5 456 LYS A N 1
ATOM 3502 C CA . LYS A 1 456 ? 17.203 11.594 -23.641 1 90.5 456 LYS A CA 1
ATOM 3503 C C . LYS A 1 456 ? 17.656 10.641 -22.531 1 90.5 456 LYS A C 1
ATOM 3505 O O . LYS A 1 456 ? 16.922 10.406 -21.578 1 90.5 456 LYS A O 1
ATOM 3510 N N . ILE A 1 457 ? 18.859 10.172 -22.641 1 91.81 457 ILE A N 1
ATOM 3511 C CA . ILE A 1 457 ? 19.391 9.25 -21.641 1 91.81 457 ILE A CA 1
ATOM 3512 C C . ILE A 1 457 ? 19.609 9.977 -20.312 1 91.81 457 ILE A C 1
ATOM 3514 O O . ILE A 1 457 ? 19.609 9.359 -19.25 1 91.81 457 ILE A O 1
ATOM 3518 N N . SER A 1 458 ? 19.688 11.281 -20.344 1 86.88 458 SER A N 1
ATOM 3519 C CA . SER A 1 458 ? 19.891 12.086 -19.156 1 86.88 458 SER A CA 1
ATOM 3520 C C . SER A 1 458 ? 18.703 12 -18.219 1 86.88 458 SER A C 1
ATOM 3522 O O . SER A 1 458 ? 18.812 12.273 -17.016 1 86.88 458 SER A O 1
ATOM 3524 N N . GLU A 1 459 ? 17.594 11.531 -18.766 1 86.38 459 GLU A N 1
ATOM 3525 C CA . GLU A 1 459 ? 16.375 11.445 -18 1 86.38 459 GLU A CA 1
ATOM 3526 C C . GLU A 1 459 ? 16.297 10.133 -17.219 1 86.38 459 GLU A C 1
ATOM 3528 O O . GLU A 1 459 ? 15.469 9.977 -16.312 1 86.38 459 GLU A O 1
ATOM 3533 N N . VAL A 1 460 ? 17.188 9.25 -17.594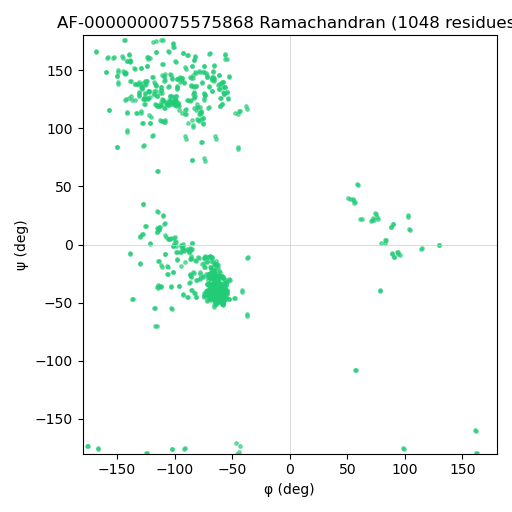 1 89.38 460 VAL A N 1
ATOM 3534 C CA . VAL A 1 460 ? 17.141 7.918 -17.016 1 89.38 460 VAL A CA 1
ATOM 3535 C C . VAL A 1 460 ? 17.812 7.93 -15.641 1 89.38 460 VAL A C 1
ATOM 3537 O O . VAL A 1 460 ? 18.844 8.578 -15.461 1 89.38 460 VAL A O 1
ATOM 3540 N N . ARG A 1 461 ? 17.188 7.266 -14.656 1 83.75 461 ARG A N 1
ATOM 3541 C CA . ARG A 1 461 ? 17.734 7.109 -13.312 1 83.75 461 ARG A CA 1
ATOM 3542 C C . ARG A 1 461 ? 17.656 5.656 -12.859 1 83.75 461 ARG A C 1
ATOM 3544 O O . ARG A 1 461 ? 16.672 4.969 -13.133 1 83.75 461 ARG A O 1
ATOM 3551 N N . LEU A 1 462 ? 18.734 5.273 -12.25 1 82.31 462 LEU A N 1
ATOM 3552 C CA . LEU A 1 462 ? 18.703 3.986 -11.562 1 82.31 462 LEU A CA 1
ATOM 3553 C C . LEU A 1 462 ? 17.953 4.09 -10.242 1 82.31 462 LEU A C 1
ATOM 3555 O O . LEU A 1 462 ? 18.375 4.797 -9.328 1 82.31 462 LEU A O 1
ATOM 3559 N N . THR A 1 463 ? 16.812 3.379 -10.195 1 74.62 463 THR A N 1
ATOM 3560 C CA . THR A 1 463 ? 15.93 3.582 -9.055 1 74.62 463 THR A CA 1
ATOM 3561 C C . THR A 1 463 ? 16.078 2.449 -8.039 1 74.62 463 THR A C 1
ATOM 3563 O O . THR A 1 463 ? 15.719 2.602 -6.871 1 74.62 463 THR A O 1
ATOM 3566 N N . ASP A 1 464 ? 16.547 1.271 -8.484 1 73 464 ASP A N 1
ATOM 3567 C CA . ASP A 1 464 ? 16.734 0.132 -7.59 1 73 464 ASP A CA 1
ATOM 3568 C C . ASP A 1 464 ? 17.875 -0.761 -8.07 1 73 464 ASP A C 1
ATOM 3570 O O . ASP A 1 464 ? 18.141 -0.843 -9.273 1 73 464 ASP A O 1
ATOM 3574 N N . PHE A 1 465 ? 18.656 -1.365 -7.137 1 72.38 465 PHE A N 1
ATOM 3575 C CA . PHE A 1 465 ? 19.797 -2.252 -7.383 1 72.38 465 PHE A CA 1
ATOM 3576 C C . PHE A 1 465 ? 19.812 -3.395 -6.375 1 72.38 465 PHE A C 1
ATOM 3578 O O . PHE A 1 465 ? 19.938 -3.168 -5.172 1 72.38 465 PHE A O 1
ATOM 3585 N N . LYS A 1 466 ? 19.578 -4.656 -6.863 1 70.12 466 LYS A N 1
ATOM 3586 C CA . LYS A 1 466 ? 19.562 -5.848 -6.02 1 70.12 466 LYS A CA 1
ATOM 3587 C C . LYS A 1 466 ? 20.594 -6.871 -6.492 1 70.12 466 LYS A C 1
ATOM 3589 O O . LYS A 1 466 ? 20.719 -7.117 -7.691 1 70.12 466 LYS A O 1
ATOM 3594 N N . VAL A 1 467 ? 21.359 -7.371 -5.5 1 68.69 467 VAL A N 1
ATOM 3595 C CA . VAL A 1 467 ? 22.344 -8.398 -5.812 1 68.69 467 VAL A CA 1
ATOM 3596 C C . VAL A 1 467 ? 22.016 -9.68 -5.059 1 68.69 467 VAL A C 1
ATOM 3598 O O . VAL A 1 467 ? 21.688 -9.641 -3.867 1 68.69 467 VAL A O 1
ATOM 3601 N N . ARG A 1 468 ? 21.969 -10.781 -5.77 1 66.12 468 ARG A N 1
ATOM 3602 C CA . ARG A 1 468 ? 21.75 -12.094 -5.16 1 66.12 468 ARG A CA 1
ATOM 3603 C C . ARG A 1 468 ? 22.891 -13.047 -5.516 1 66.12 468 ARG A C 1
ATOM 3605 O O . ARG A 1 468 ? 23.219 -13.219 -6.691 1 66.12 468 ARG A O 1
ATOM 3612 N N . VAL A 1 469 ? 23.484 -13.609 -4.453 1 62.78 469 VAL A N 1
ATOM 3613 C CA . VAL A 1 469 ? 24.5 -14.633 -4.688 1 62.78 469 VAL A CA 1
ATOM 3614 C C . VAL A 1 469 ? 23.812 -15.969 -4.969 1 62.78 469 VAL A C 1
ATOM 3616 O O . VAL A 1 469 ? 22.906 -16.391 -4.238 1 62.78 469 VAL A O 1
ATOM 3619 N N . ILE A 1 470 ? 24.078 -16.5 -6.102 1 62.47 470 ILE A N 1
ATOM 3620 C CA . ILE A 1 470 ? 23.484 -17.766 -6.492 1 62.47 470 ILE A CA 1
ATOM 3621 C C . ILE A 1 470 ? 24.375 -18.922 -5.988 1 62.47 470 ILE A C 1
ATOM 3623 O O . ILE A 1 470 ? 25.578 -18.953 -6.273 1 62.47 470 ILE A O 1
ATOM 3627 N N . ASP A 1 471 ? 23.922 -19.625 -4.871 1 53.72 471 ASP A N 1
ATOM 3628 C CA . ASP A 1 471 ? 24.672 -20.719 -4.273 1 53.72 471 ASP A CA 1
ATOM 3629 C C . ASP A 1 471 ? 24.797 -21.891 -5.25 1 53.72 471 ASP A C 1
ATOM 3631 O O . ASP A 1 471 ? 23.797 -22.391 -5.77 1 53.72 471 ASP A O 1
ATOM 3635 N N . SER A 1 472 ? 25.766 -21.938 -6.012 1 46.91 472 SER A N 1
ATOM 3636 C CA . SER A 1 472 ? 25.953 -23.156 -6.773 1 46.91 472 SER A CA 1
ATOM 3637 C C . SER A 1 472 ? 26.547 -24.266 -5.906 1 46.91 472 SER A C 1
ATOM 3639 O O . SER A 1 472 ? 27.469 -24.016 -5.109 1 46.91 472 SER A O 1
ATOM 3641 N N . ARG A 1 473 ? 25.797 -25.375 -5.492 1 43.28 473 ARG A N 1
ATOM 3642 C CA . ARG A 1 473 ? 26.406 -26.516 -4.82 1 43.28 473 ARG A CA 1
ATOM 3643 C C . ARG A 1 473 ? 27.734 -26.875 -5.469 1 43.28 473 ARG A C 1
ATOM 3645 O O . ARG A 1 473 ? 28.469 -27.734 -4.957 1 43.28 473 ARG A O 1
ATOM 3652 N N . SER A 1 474 ? 27.891 -26.859 -6.75 1 40.84 474 SER A N 1
ATOM 3653 C CA . SER A 1 474 ? 29.125 -27.328 -7.355 1 40.84 474 SER A CA 1
ATOM 3654 C C . SER A 1 474 ? 30.266 -26.344 -7.125 1 40.84 474 SER A C 1
ATOM 3656 O O . SER A 1 474 ? 30.031 -25.156 -6.891 1 40.84 474 SER A O 1
ATOM 3658 N N . ALA A 1 475 ? 31.562 -26.938 -7.008 1 39.06 475 ALA A N 1
ATOM 3659 C CA . ALA A 1 475 ? 32.938 -26.469 -6.824 1 39.06 475 ALA A CA 1
ATOM 3660 C C . ALA A 1 475 ? 33.156 -25.172 -7.59 1 39.06 475 ALA A C 1
ATOM 3662 O O . ALA A 1 475 ? 34.281 -24.625 -7.57 1 39.06 475 ALA A O 1
ATOM 3663 N N . THR A 1 476 ? 32.25 -24.75 -8.469 1 42.22 476 THR A N 1
ATOM 3664 C CA . THR A 1 476 ? 32.562 -23.609 -9.328 1 42.22 476 THR A CA 1
ATOM 3665 C C . THR A 1 476 ? 32.125 -22.312 -8.664 1 42.22 476 THR A C 1
ATOM 3667 O O . THR A 1 476 ? 31.266 -22.312 -7.777 1 42.22 476 THR A O 1
ATOM 3670 N N . ALA A 1 477 ? 32.75 -21.234 -8.922 1 48.69 477 ALA A N 1
ATOM 3671 C CA . ALA A 1 477 ? 32.688 -19.859 -8.438 1 48.69 477 ALA A CA 1
ATOM 3672 C C . ALA A 1 477 ? 31.234 -19.375 -8.344 1 48.69 477 ALA A C 1
ATOM 3674 O O . ALA A 1 477 ? 30.453 -19.531 -9.289 1 48.69 477 ALA A O 1
ATOM 3675 N N . SER A 1 478 ? 30.688 -19.141 -7.219 1 61.78 478 SER A N 1
ATOM 3676 C CA . SER A 1 478 ? 29.359 -18.594 -6.926 1 61.78 478 SER A CA 1
ATOM 3677 C C . SER A 1 478 ? 29.031 -17.422 -7.848 1 61.78 478 SER A C 1
ATOM 3679 O O . SER A 1 478 ? 29.906 -16.609 -8.156 1 61.78 478 SER A O 1
ATOM 3681 N N . LYS A 1 479 ? 28 -17.562 -8.719 1 74.38 479 LYS A N 1
ATOM 3682 C CA . LYS A 1 479 ? 27.531 -16.484 -9.57 1 74.38 479 LYS A CA 1
ATOM 3683 C C . LYS A 1 479 ? 26.641 -15.516 -8.789 1 74.38 479 LYS A C 1
ATOM 3685 O O . LYS A 1 479 ? 26.156 -15.852 -7.707 1 74.38 479 LYS A O 1
ATOM 3690 N N . VAL A 1 480 ? 26.75 -14.273 -9.273 1 77.69 480 VAL A N 1
ATOM 3691 C CA . VAL A 1 480 ? 25.891 -13.25 -8.688 1 77.69 480 VAL A CA 1
ATOM 3692 C C . VAL A 1 480 ? 24.859 -12.781 -9.719 1 77.69 480 VAL A C 1
ATOM 3694 O O . VAL A 1 480 ? 25.172 -12.664 -10.906 1 77.69 480 VAL A O 1
ATOM 3697 N N . ARG A 1 481 ? 23.641 -12.648 -9.312 1 82.56 481 ARG A N 1
ATOM 3698 C CA . ARG A 1 481 ? 22.562 -12.086 -10.109 1 82.56 481 ARG A CA 1
ATOM 3699 C C . ARG A 1 481 ? 22.234 -10.672 -9.656 1 82.56 481 ARG A C 1
ATOM 3701 O O . ARG A 1 481 ? 22.016 -10.43 -8.469 1 82.56 481 ARG A O 1
ATOM 3708 N N . VAL A 1 482 ? 22.312 -9.766 -10.617 1 83.69 482 VAL A N 1
ATOM 3709 C CA . VAL A 1 482 ? 22.031 -8.367 -10.344 1 83.69 482 VAL A CA 1
ATOM 3710 C C . VAL A 1 482 ? 20.719 -7.957 -11.023 1 83.69 482 VAL A C 1
ATOM 3712 O O . VAL A 1 482 ? 20.547 -8.211 -12.219 1 83.69 482 VAL A O 1
ATOM 3715 N N . LEU A 1 483 ? 19.766 -7.434 -10.242 1 85.44 483 LEU A N 1
ATOM 3716 C CA . LEU A 1 483 ? 18.547 -6.832 -10.766 1 85.44 483 LEU A CA 1
ATOM 3717 C C . LEU A 1 483 ? 18.562 -5.32 -10.562 1 85.44 483 LEU A C 1
ATOM 3719 O O . LEU A 1 483 ? 18.781 -4.84 -9.445 1 85.44 483 LEU A O 1
ATOM 3723 N N . ILE A 1 484 ? 18.406 -4.57 -11.664 1 85.69 484 ILE A N 1
ATOM 3724 C CA . ILE A 1 484 ? 18.344 -3.117 -11.523 1 85.69 484 ILE A CA 1
ATOM 3725 C C . ILE A 1 484 ? 17 -2.605 -12.023 1 85.69 484 ILE A C 1
ATOM 3727 O O . ILE A 1 484 ? 16.406 -3.188 -12.938 1 85.69 484 ILE A O 1
ATOM 3731 N N . GLU A 1 485 ? 16.469 -1.602 -11.391 1 86.06 485 GLU A N 1
ATOM 3732 C CA . GLU A 1 485 ? 15.289 -0.889 -11.852 1 86.06 485 GLU A CA 1
ATOM 3733 C C . GLU A 1 485 ? 15.633 0.53 -12.297 1 86.06 485 GLU A C 1
ATOM 3735 O O . GLU A 1 485 ? 16.391 1.229 -11.617 1 86.06 485 GLU A O 1
ATOM 3740 N N . SER A 1 486 ? 15.188 0.944 -13.469 1 87.19 486 SER A N 1
ATOM 3741 C CA . SER A 1 486 ? 15.43 2.264 -14.047 1 87.19 486 SER A CA 1
ATOM 3742 C C . SER A 1 486 ? 14.125 2.965 -14.391 1 87.19 486 SER A C 1
ATOM 3744 O O . SER A 1 486 ? 13.086 2.316 -14.547 1 87.19 486 SER A O 1
ATOM 3746 N N . SER A 1 487 ? 14.195 4.262 -14.383 1 86.81 487 SER A N 1
ATOM 3747 C CA . SER A 1 487 ? 13.047 5.078 -14.773 1 86.81 487 SER A CA 1
ATOM 3748 C C . SER A 1 487 ? 13.492 6.316 -15.547 1 86.81 487 SER A C 1
ATOM 3750 O O . SER A 1 487 ? 14.602 6.809 -15.352 1 86.81 487 SER A O 1
ATOM 3752 N N . ASP A 1 488 ? 12.664 6.785 -16.469 1 86.69 488 ASP A N 1
ATOM 3753 C CA . ASP A 1 488 ? 12.906 8.055 -17.141 1 86.69 488 ASP A CA 1
ATOM 3754 C C . ASP A 1 488 ? 11.82 9.078 -16.781 1 86.69 488 ASP A C 1
ATOM 3756 O O . ASP A 1 488 ? 11.586 10.023 -17.531 1 86.69 488 ASP A O 1
ATOM 3760 N N . GLY A 1 489 ? 11.062 8.719 -15.742 1 78.62 489 GLY A N 1
ATOM 3761 C CA . GLY A 1 489 ? 9.992 9.602 -15.32 1 78.62 489 GLY A CA 1
ATOM 3762 C C . GLY A 1 489 ? 8.672 9.312 -16 1 78.62 489 GLY A C 1
ATOM 3763 O O . GLY A 1 489 ? 7.633 9.852 -15.609 1 78.62 489 GLY A O 1
ATOM 3764 N N . ILE A 1 490 ? 8.695 8.492 -17 1 78.44 490 ILE A N 1
ATOM 3765 C CA . ILE A 1 490 ? 7.516 8.117 -17.766 1 78.44 490 ILE A CA 1
ATOM 3766 C C . ILE A 1 490 ? 7.219 6.637 -17.578 1 78.44 490 ILE A C 1
ATOM 3768 O O . ILE A 1 490 ? 6.062 6.242 -17.391 1 78.44 490 ILE A O 1
ATOM 3772 N N . ASP A 1 491 ? 8.305 5.832 -17.5 1 83.69 491 ASP A N 1
ATOM 3773 C CA . ASP A 1 491 ? 8.211 4.383 -17.375 1 83.69 491 ASP A CA 1
ATOM 3774 C C . ASP A 1 491 ? 9.234 3.848 -16.375 1 83.69 491 ASP A C 1
ATOM 3776 O O . ASP A 1 491 ? 10.195 4.539 -16.031 1 83.69 491 ASP A O 1
ATOM 3780 N N . ILE A 1 492 ? 8.914 2.643 -15.875 1 84.62 492 ILE A N 1
ATOM 3781 C CA . ILE A 1 492 ? 9.836 1.896 -15.023 1 84.62 492 ILE A CA 1
ATOM 3782 C C . ILE A 1 492 ? 10.117 0.53 -15.641 1 84.62 492 ILE A C 1
ATOM 3784 O O . ILE A 1 492 ? 9.203 -0.149 -16.109 1 84.62 492 ILE A O 1
ATOM 3788 N N . TRP A 1 493 ? 11.398 0.178 -15.727 1 88.69 493 TRP A N 1
ATOM 3789 C CA . TRP A 1 493 ? 11.727 -1.136 -16.266 1 88.69 493 TRP A CA 1
ATOM 3790 C C . TRP A 1 493 ? 12.852 -1.786 -15.469 1 88.69 493 TRP A C 1
ATOM 3792 O O . TRP A 1 493 ? 13.562 -1.109 -14.727 1 88.69 493 TRP A O 1
ATOM 3802 N N . THR A 1 494 ? 12.906 -3.117 -15.578 1 89.12 494 THR A N 1
ATOM 3803 C CA . THR A 1 494 ? 13.852 -3.898 -14.789 1 89.12 494 THR A CA 1
ATOM 3804 C C . THR A 1 494 ? 14.703 -4.789 -15.695 1 89.12 494 THR A C 1
ATOM 3806 O O . THR A 1 494 ? 14.188 -5.379 -16.641 1 89.12 494 THR A O 1
ATOM 3809 N N . ASN A 1 495 ? 16 -4.84 -15.391 1 93.25 495 ASN A N 1
ATOM 3810 C CA . ASN A 1 495 ? 16.938 -5.691 -16.125 1 93.25 495 ASN A CA 1
ATOM 3811 C C . ASN A 1 495 ? 17.766 -6.555 -15.18 1 93.25 495 ASN A C 1
ATOM 3813 O O . ASN A 1 495 ? 17.953 -6.203 -14.016 1 93.25 495 ASN A O 1
ATOM 3817 N N . VAL A 1 496 ? 18.156 -7.699 -15.75 1 91.31 496 VAL A N 1
ATOM 3818 C CA . VAL A 1 496 ? 18.906 -8.656 -14.945 1 91.31 496 VAL A CA 1
ATOM 3819 C C . VAL A 1 496 ? 20.219 -8.984 -15.625 1 91.31 496 VAL A C 1
ATOM 3821 O O . VAL A 1 496 ? 20.312 -9 -16.859 1 91.31 496 VAL A O 1
ATOM 3824 N N . GLY A 1 497 ? 21.312 -9.125 -14.82 1 91.44 497 GLY A N 1
ATOM 3825 C CA . GLY A 1 497 ? 22.625 -9.602 -15.242 1 91.44 497 GLY A CA 1
ATOM 3826 C C . GLY A 1 497 ? 23.219 -10.633 -14.305 1 91.44 497 GLY A C 1
ATOM 3827 O O . GLY A 1 497 ? 23.016 -10.555 -13.086 1 91.44 497 GLY A O 1
ATOM 3828 N N . VAL A 1 498 ? 23.812 -11.633 -14.898 1 87.88 498 VAL A N 1
ATOM 3829 C CA . VAL A 1 498 ? 24.438 -12.68 -14.102 1 87.88 498 VAL A CA 1
ATOM 3830 C C . VAL A 1 498 ? 25.906 -12.852 -14.531 1 87.88 498 VAL A C 1
ATOM 3832 O O . VAL A 1 498 ? 26.203 -12.812 -15.727 1 87.88 498 VAL A O 1
ATOM 3835 N N . SER A 1 499 ? 26.75 -12.836 -13.594 1 84.12 499 SER A N 1
ATOM 3836 C CA . SER A 1 499 ? 28.172 -13.086 -13.805 1 84.12 499 SER A CA 1
ATOM 3837 C C . SER A 1 499 ? 28.844 -13.539 -12.516 1 84.12 499 SER A C 1
ATOM 3839 O O . SER A 1 499 ? 28.25 -13.484 -11.445 1 84.12 499 SER A O 1
ATOM 3841 N N . SER A 1 500 ? 29.922 -14.109 -12.656 1 78.5 500 SER A N 1
ATOM 3842 C CA . SER A 1 500 ? 30.703 -14.438 -11.477 1 78.5 500 SER A CA 1
ATOM 3843 C C . SER A 1 500 ? 31.234 -13.18 -10.805 1 78.5 500 SER A C 1
ATOM 3845 O O . SER A 1 500 ? 31.656 -13.219 -9.648 1 78.5 500 SER A O 1
ATOM 3847 N N . ASP A 1 501 ? 31.156 -12.055 -11.555 1 72.94 501 ASP A N 1
ATOM 3848 C CA . ASP A 1 501 ? 31.594 -10.742 -11.078 1 72.94 501 ASP A CA 1
ATOM 3849 C C . ASP A 1 501 ? 30.406 -9.781 -10.977 1 72.94 501 ASP A C 1
ATOM 3851 O O . ASP A 1 501 ? 29.688 -9.578 -11.953 1 72.94 501 ASP A O 1
ATOM 3855 N N . VAL A 1 502 ? 30.312 -9.195 -9.805 1 76.5 502 VAL A N 1
ATOM 3856 C CA . VAL A 1 502 ? 29.172 -8.328 -9.531 1 76.5 502 VAL A CA 1
ATOM 3857 C C . VAL A 1 502 ? 29.203 -7.129 -10.469 1 76.5 502 VAL A C 1
ATOM 3859 O O . VAL A 1 502 ? 28.156 -6.652 -10.914 1 76.5 502 VAL A O 1
ATOM 3862 N N . ILE A 1 503 ? 30.391 -6.629 -10.758 1 76.88 503 ILE A N 1
ATOM 3863 C CA . ILE A 1 503 ? 30.5 -5.469 -11.633 1 76.88 503 ILE A CA 1
ATOM 3864 C C . ILE A 1 503 ? 30.094 -5.848 -13.055 1 76.88 503 ILE A C 1
ATOM 3866 O O . ILE A 1 503 ? 29.359 -5.105 -13.711 1 76.88 503 ILE A O 1
ATOM 3870 N N . GLU A 1 504 ? 30.578 -6.953 -13.438 1 82.19 504 GLU A N 1
ATOM 3871 C CA . GLU A 1 504 ? 30.203 -7.43 -14.758 1 82.19 504 GLU A CA 1
ATOM 3872 C C . GLU A 1 504 ? 28.703 -7.688 -14.844 1 82.19 504 GLU A C 1
ATOM 3874 O O . GLU A 1 504 ? 28.047 -7.324 -15.836 1 82.19 504 GLU A O 1
ATOM 3879 N N . ALA A 1 505 ? 28.156 -8.375 -13.836 1 86.81 505 ALA A N 1
ATOM 3880 C CA . ALA A 1 505 ? 26.719 -8.609 -13.797 1 86.81 505 ALA A CA 1
ATOM 3881 C C . ALA A 1 505 ? 25.938 -7.297 -13.852 1 86.81 505 ALA A C 1
ATOM 3883 O O . ALA A 1 505 ? 24.938 -7.195 -14.547 1 86.81 505 ALA A O 1
ATOM 3884 N N . SER A 1 506 ? 26.484 -6.32 -13.164 1 87.19 506 SER A N 1
ATOM 3885 C CA . SER A 1 506 ? 25.859 -5 -13.141 1 87.19 506 SER A CA 1
ATOM 3886 C C . SER A 1 506 ? 25.938 -4.332 -14.508 1 87.19 506 SER A C 1
ATOM 3888 O O . SER A 1 506 ? 24.969 -3.705 -14.945 1 87.19 506 SER A O 1
ATOM 3890 N N . LEU A 1 507 ? 27.047 -4.504 -15.102 1 87.31 507 LEU A N 1
ATOM 3891 C CA . LEU A 1 507 ? 27.25 -3.898 -16.406 1 87.31 507 LEU A CA 1
ATOM 3892 C C . LEU A 1 507 ? 26.312 -4.504 -17.438 1 87.31 507 LEU A C 1
ATOM 3894 O O . LEU A 1 507 ? 25.75 -3.789 -18.281 1 87.31 507 LEU A O 1
ATOM 3898 N N . ILE A 1 508 ? 26.188 -5.738 -17.344 1 92.31 508 ILE A N 1
ATOM 3899 C CA . ILE A 1 508 ? 25.266 -6.43 -18.25 1 92.31 508 ILE A CA 1
ATOM 3900 C C . ILE A 1 508 ? 23.859 -5.859 -18.094 1 92.31 508 ILE A C 1
ATOM 3902 O O . ILE A 1 508 ? 23.219 -5.512 -19.078 1 92.31 508 ILE A O 1
ATOM 3906 N N . ALA A 1 509 ? 23.391 -5.754 -16.906 1 92.81 509 ALA A N 1
ATOM 3907 C CA . ALA A 1 509 ? 22.062 -5.227 -16.625 1 92.81 509 ALA A CA 1
ATOM 3908 C C . ALA A 1 509 ? 21.938 -3.77 -17.062 1 92.81 509 ALA A C 1
ATOM 3910 O O . ALA A 1 509 ? 20.906 -3.361 -17.594 1 92.81 509 ALA A O 1
ATOM 3911 N N . LEU A 1 510 ? 23.047 -3.035 -16.844 1 93 510 LEU A N 1
ATOM 3912 C CA . LEU A 1 510 ? 23.047 -1.616 -17.172 1 93 510 LEU A CA 1
ATOM 3913 C C . LEU A 1 510 ? 22.984 -1.414 -18.688 1 93 510 LEU A C 1
ATOM 3915 O O . LEU A 1 510 ? 22.234 -0.564 -19.172 1 93 510 LEU A O 1
ATOM 3919 N N . ILE A 1 511 ? 23.781 -2.111 -19.359 1 93.5 511 ILE A N 1
ATOM 3920 C CA . ILE A 1 511 ? 23.797 -2.02 -20.812 1 93.5 511 ILE A CA 1
ATOM 3921 C C . ILE A 1 511 ? 22.422 -2.367 -21.375 1 93.5 511 ILE A C 1
ATOM 3923 O O . ILE A 1 511 ? 21.875 -1.641 -22.219 1 93.5 511 ILE A O 1
ATOM 3927 N N . ASP A 1 512 ? 21.859 -3.432 -20.859 1 94.56 512 ASP A N 1
ATOM 3928 C CA . ASP A 1 512 ? 20.531 -3.846 -21.312 1 94.56 512 ASP A CA 1
ATOM 3929 C C . ASP A 1 512 ? 19.484 -2.791 -20.969 1 94.56 512 ASP A C 1
ATOM 3931 O O . ASP A 1 512 ? 18.547 -2.578 -21.734 1 94.56 512 ASP A O 1
ATOM 3935 N N . SER A 1 513 ? 19.641 -2.184 -19.859 1 94.62 513 SER A N 1
ATOM 3936 C CA . SER A 1 513 ? 18.703 -1.146 -19.422 1 94.62 513 SER A CA 1
ATOM 3937 C C . 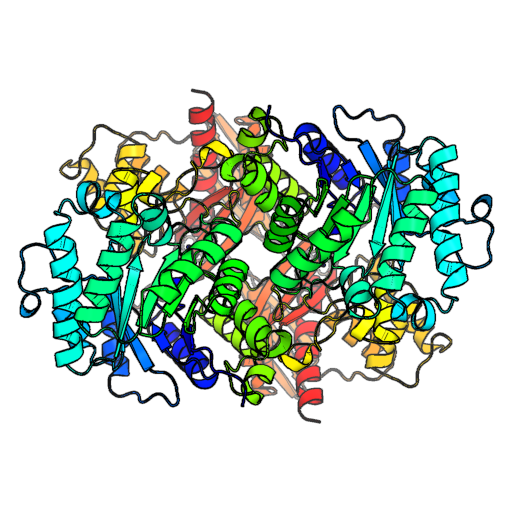SER A 1 513 ? 18.703 0.035 -20.391 1 94.62 513 SER A C 1
ATOM 3939 O O . SER A 1 513 ? 17.656 0.522 -20.797 1 94.62 513 SER A O 1
ATOM 3941 N N . ILE A 1 514 ? 19.891 0.435 -20.766 1 94.19 514 ILE A N 1
ATOM 3942 C CA . ILE A 1 514 ? 20.031 1.566 -21.672 1 94.19 514 ILE A CA 1
ATOM 3943 C C . ILE A 1 514 ? 19.562 1.166 -23.078 1 94.19 514 ILE A C 1
ATOM 3945 O O . ILE A 1 514 ? 18.875 1.937 -23.75 1 94.19 514 ILE A O 1
ATOM 3949 N N . GLU A 1 515 ? 19.938 -0.028 -23.484 1 94.94 515 GLU A N 1
ATOM 3950 C CA . GLU A 1 515 ? 19.484 -0.532 -24.781 1 94.94 515 GLU A CA 1
ATOM 3951 C C . GLU A 1 515 ? 17.969 -0.564 -24.859 1 94.94 515 GLU A C 1
ATOM 3953 O O . GLU A 1 515 ? 17.375 -0.194 -25.875 1 94.94 515 GLU A O 1
ATOM 3958 N N . TYR A 1 516 ? 17.375 -1.02 -23.797 1 94.31 516 TYR A N 1
ATOM 3959 C CA . TYR A 1 516 ? 15.93 -1.097 -23.75 1 94.31 516 TYR A CA 1
ATOM 3960 C C . TYR A 1 516 ? 15.305 0.291 -23.844 1 94.31 516 TYR A C 1
ATOM 3962 O O . TYR A 1 516 ? 14.312 0.487 -24.547 1 94.31 516 TYR A O 1
ATOM 3970 N N . LYS A 1 517 ? 15.852 1.229 -23.109 1 94.69 517 LYS A N 1
ATOM 3971 C CA . LYS A 1 517 ? 15.375 2.609 -23.141 1 94.69 517 LYS A CA 1
ATOM 3972 C C . LYS A 1 517 ? 15.422 3.166 -24.562 1 94.69 517 LYS A C 1
ATOM 3974 O O . LYS A 1 517 ? 14.453 3.77 -25.031 1 94.69 517 LYS A O 1
ATOM 3979 N N . LEU A 1 518 ? 16.516 2.969 -25.219 1 93.81 518 LEU A N 1
ATOM 3980 C CA . LEU A 1 518 ? 16.703 3.494 -26.578 1 93.81 518 LEU A CA 1
ATOM 3981 C C . LEU A 1 518 ? 15.781 2.799 -27.562 1 93.81 518 LEU A C 1
ATOM 3983 O O . LEU A 1 518 ? 15.234 3.438 -28.469 1 93.81 518 LEU A O 1
ATOM 3987 N N . LEU A 1 519 ? 15.594 1.568 -27.328 1 92.75 519 LEU A N 1
ATOM 3988 C CA . LEU A 1 519 ? 14.656 0.811 -28.141 1 92.75 519 LEU A CA 1
ATOM 3989 C C . LEU A 1 519 ? 13.234 1.321 -27.953 1 92.75 519 LEU A C 1
ATOM 3991 O O . LEU A 1 519 ? 12.5 1.514 -28.938 1 92.75 519 LEU A O 1
ATOM 3995 N N . SER A 1 520 ? 12.836 1.459 -26.75 1 90.12 520 SER A N 1
ATOM 3996 C CA . SER A 1 520 ? 11.5 1.94 -26.406 1 90.12 520 SER A CA 1
ATOM 3997 C C . SER A 1 520 ? 11.25 3.328 -26.984 1 90.12 520 SER A C 1
ATOM 3999 O O . SER A 1 520 ? 10.148 3.627 -27.453 1 90.12 520 SER A O 1
ATOM 4001 N N . ASP A 1 521 ? 12.266 4.188 -26.922 1 90.56 521 ASP A N 1
ATOM 4002 C CA . ASP A 1 521 ? 12.164 5.523 -27.5 1 90.56 521 ASP A CA 1
ATOM 4003 C C . ASP A 1 521 ? 11.93 5.449 -29 1 90.56 521 ASP A C 1
ATOM 4005 O O . ASP A 1 521 ? 11.141 6.223 -29.547 1 90.56 521 ASP A O 1
ATOM 4009 N N . GLU A 1 522 ? 12.633 4.586 -29.578 1 87.56 522 GLU A N 1
ATOM 4010 C CA . GLU A 1 522 ? 12.492 4.402 -31.016 1 87.56 522 GLU A CA 1
ATOM 4011 C C . GLU A 1 522 ? 11.094 3.908 -31.375 1 87.56 522 GLU A C 1
ATOM 4013 O O . GLU A 1 522 ? 10.508 4.348 -32.375 1 87.56 522 GLU A O 1
ATOM 4018 N N . GLU A 1 523 ? 10.602 2.996 -30.562 1 84.38 523 GLU A N 1
ATOM 4019 C CA . GLU A 1 523 ? 9.289 2.422 -30.828 1 84.38 523 GLU A CA 1
ATOM 4020 C C . GLU A 1 523 ? 8.18 3.447 -30.594 1 84.38 523 GLU A C 1
ATOM 4022 O O . GLU A 1 523 ? 7.141 3.406 -31.25 1 84.38 523 GLU A O 1
ATOM 4027 N N . ARG A 1 524 ? 8.406 4.336 -29.594 1 77.19 524 ARG A N 1
ATOM 4028 C CA . ARG A 1 524 ? 7.43 5.375 -29.297 1 77.19 524 ARG A CA 1
ATOM 4029 C C . ARG A 1 524 ? 7.41 6.438 -30.391 1 77.19 524 ARG A C 1
ATOM 4031 O O . ARG A 1 524 ? 6.391 7.105 -30.594 1 77.19 524 ARG A O 1
ATOM 4038 N N . GLN A 1 525 ? 8.508 6.68 -31.031 1 71.94 525 GLN A N 1
ATOM 4039 C CA . GLN A 1 525 ? 8.594 7.645 -32.125 1 71.94 525 GLN A CA 1
ATOM 4040 C C . GLN A 1 525 ? 7.992 7.082 -33.406 1 71.94 525 GLN A C 1
ATOM 4042 O O . GLN A 1 525 ? 7.566 7.836 -34.281 1 71.94 525 GLN A O 1
ATOM 4047 N N . LYS A 1 526 ? 7.781 5.809 -33.562 1 61.97 526 LYS A N 1
ATOM 4048 C CA . LYS A 1 526 ? 7.152 5.211 -34.75 1 61.97 526 LYS A CA 1
ATOM 4049 C C . LYS A 1 526 ? 5.637 5.125 -34.562 1 61.97 526 LYS A C 1
ATOM 4051 O O . LYS A 1 526 ? 4.883 5.375 -35.5 1 61.97 526 LYS A O 1
ATOM 4056 N N . MET B 1 1 ? -20.188 -14.438 23.844 1 61.56 1 MET B N 1
ATOM 4057 C CA . MET B 1 1 ? -18.938 -14.766 23.188 1 61.56 1 MET B CA 1
ATOM 4058 C C . MET B 1 1 ? -18.875 -14.172 21.781 1 61.56 1 MET B C 1
ATOM 4060 O O . MET B 1 1 ? -19.891 -14.094 21.094 1 61.56 1 MET B O 1
ATOM 4064 N N . SER B 1 2 ? -17.828 -13.398 21.375 1 84.81 2 SER B N 1
ATOM 4065 C CA . SER B 1 2 ? -17.734 -12.758 20.062 1 84.81 2 SER B CA 1
ATOM 4066 C C . SER B 1 2 ? -17.828 -13.781 18.938 1 84.81 2 SER B C 1
ATOM 4068 O O . SER B 1 2 ? -17.344 -14.906 19.062 1 84.81 2 SER B O 1
ATOM 4070 N N . GLU B 1 3 ? -18.672 -13.531 17.969 1 95.25 3 GLU B N 1
ATOM 4071 C CA . GLU B 1 3 ? -18.844 -14.398 16.797 1 95.25 3 GLU B CA 1
ATOM 4072 C C . GLU B 1 3 ? -17.516 -14.609 16.078 1 95.25 3 GLU B C 1
ATOM 4074 O O . GLU B 1 3 ? -16.719 -13.672 15.922 1 95.25 3 GLU B O 1
ATOM 4079 N N . LYS B 1 4 ? -17.25 -15.82 15.719 1 97.62 4 LYS B N 1
ATOM 4080 C CA . LYS B 1 4 ? -15.984 -16.203 15.102 1 97.62 4 LYS B CA 1
ATOM 4081 C C . LYS B 1 4 ? -16 -15.938 13.602 1 97.62 4 LYS B C 1
ATOM 4083 O O . LYS B 1 4 ? -16.984 -16.234 12.922 1 97.62 4 LYS B O 1
ATOM 4088 N N . ILE B 1 5 ? -15.023 -15.305 13.055 1 98.75 5 ILE B N 1
ATOM 4089 C CA . ILE B 1 5 ? -14.734 -15.227 11.625 1 98.75 5 ILE B CA 1
ATOM 4090 C C . ILE B 1 5 ? -13.516 -16.094 11.297 1 98.75 5 ILE B C 1
ATOM 4092 O O . ILE B 1 5 ? -12.43 -15.883 11.844 1 98.75 5 ILE B O 1
ATOM 4096 N N . LEU B 1 6 ? -13.648 -17.062 10.43 1 98.88 6 LEU B N 1
ATOM 4097 C CA . LEU B 1 6 ? -12.555 -17.938 10.031 1 98.88 6 LEU B CA 1
ATOM 4098 C C . LEU B 1 6 ? -11.578 -17.203 9.117 1 98.88 6 LEU B C 1
ATOM 4100 O O . LEU B 1 6 ? -11.992 -16.562 8.141 1 98.88 6 LEU B O 1
ATOM 4104 N N . VAL B 1 7 ? -10.312 -17.266 9.477 1 98.88 7 VAL B N 1
ATOM 4105 C CA . VAL B 1 7 ? -9.258 -16.641 8.688 1 98.88 7 VAL B CA 1
ATOM 4106 C C . VAL B 1 7 ? -8.617 -17.688 7.773 1 98.88 7 VAL B C 1
ATOM 4108 O O . VAL B 1 7 ? -8.102 -18.703 8.242 1 98.88 7 VAL B O 1
ATOM 4111 N N . PHE B 1 8 ? -8.664 -17.484 6.484 1 98.94 8 PHE B N 1
ATOM 4112 C CA . PHE B 1 8 ? -8.102 -18.328 5.438 1 98.94 8 PHE B CA 1
ATOM 4113 C C . PHE B 1 8 ? -6.949 -17.625 4.73 1 98.94 8 PHE B C 1
ATOM 4115 O O . PHE B 1 8 ? -7.172 -16.719 3.93 1 98.94 8 PHE B O 1
ATOM 4122 N N . ASP B 1 9 ? -5.711 -18.047 4.984 1 98.88 9 ASP B N 1
ATOM 4123 C CA . ASP B 1 9 ? -4.535 -17.375 4.438 1 98.88 9 ASP B CA 1
ATOM 4124 C C . ASP B 1 9 ? -4.016 -18.094 3.195 1 98.88 9 ASP B C 1
ATOM 4126 O O . ASP B 1 9 ? -3.793 -19.312 3.225 1 98.88 9 ASP B O 1
ATOM 4130 N N . SER B 1 10 ? -3.844 -17.359 2.145 1 98.62 10 SER B N 1
ATOM 4131 C CA . SER B 1 10 ? -3.346 -17.922 0.893 1 98.62 10 SER B CA 1
ATOM 4132 C C . SER B 1 10 ? -1.975 -17.344 0.539 1 98.62 10 SER B C 1
ATOM 4134 O O . SER B 1 10 ? -1.611 -17.281 -0.637 1 98.62 10 SER B O 1
ATOM 4136 N N . THR B 1 11 ? -1.164 -16.922 1.501 1 98.25 11 THR B N 1
ATOM 4137 C CA . THR B 1 11 ? 0.16 -16.359 1.304 1 98.25 11 THR B CA 1
ATOM 4138 C C . THR B 1 11 ? 1.048 -17.297 0.498 1 98.25 11 THR B C 1
ATOM 4140 O O . THR B 1 11 ? 1.732 -16.875 -0.434 1 98.25 11 THR B O 1
ATOM 4143 N N . LEU B 1 12 ? 0.991 -18.547 0.725 1 97 12 LEU B N 1
ATOM 4144 C CA . LEU B 1 12 ? 1.924 -19.531 0.174 1 97 12 LEU B CA 1
ATOM 4145 C C . LEU B 1 12 ? 1.473 -19.984 -1.208 1 97 12 LEU B C 1
ATOM 4147 O O . LEU B 1 12 ? 2.238 -20.625 -1.934 1 97 12 LEU B O 1
ATOM 4151 N N . ARG B 1 13 ? 0.286 -19.656 -1.578 1 95.19 13 ARG B N 1
ATOM 4152 C CA . ARG B 1 13 ? -0.208 -20.047 -2.895 1 95.19 13 ARG B CA 1
ATOM 4153 C C . ARG B 1 13 ? -0.458 -18.828 -3.771 1 95.19 13 ARG B C 1
ATOM 4155 O O . ARG B 1 13 ? 0.326 -18.547 -4.676 1 95.19 13 ARG B O 1
ATOM 4162 N N . ASP B 1 14 ? -1.532 -18.031 -3.416 1 94.44 14 ASP B N 1
ATOM 4163 C CA . ASP B 1 14 ? -1.844 -16.828 -4.199 1 94.44 14 ASP B CA 1
ATOM 4164 C C . ASP B 1 14 ? -0.766 -15.766 -4.027 1 94.44 14 ASP B C 1
ATOM 4166 O O . ASP B 1 14 ? -0.445 -15.039 -4.969 1 94.44 14 ASP B O 1
ATOM 4170 N N . GLY B 1 15 ? -0.278 -15.625 -2.785 1 94.88 15 GLY B N 1
ATOM 4171 C CA . GLY B 1 15 ? 0.807 -14.695 -2.527 1 94.88 15 GLY B CA 1
ATOM 4172 C C . GLY B 1 15 ? 2.047 -14.977 -3.354 1 94.88 15 GLY B C 1
ATOM 4173 O O . GLY B 1 15 ? 2.748 -14.047 -3.768 1 94.88 15 GLY B O 1
ATOM 4174 N N . ALA B 1 16 ? 2.27 -16.25 -3.625 1 89.5 16 ALA B N 1
ATOM 4175 C CA . ALA B 1 16 ? 3.443 -16.672 -4.383 1 89.5 16 ALA B CA 1
ATOM 4176 C C . ALA B 1 16 ? 3.361 -16.203 -5.832 1 89.5 16 ALA B C 1
ATOM 4178 O O . ALA B 1 16 ? 4.359 -16.219 -6.555 1 89.5 16 ALA B O 1
ATOM 4179 N N . GLN B 1 17 ? 2.193 -15.719 -6.211 1 87.31 17 GLN B N 1
ATOM 4180 C CA . GLN B 1 17 ? 1.999 -15.266 -7.586 1 87.31 17 GLN B CA 1
ATOM 4181 C C . GLN B 1 17 ? 2.41 -13.805 -7.75 1 87.31 17 GLN B C 1
ATOM 4183 O O . GLN B 1 17 ? 2.422 -13.281 -8.867 1 87.31 17 GLN B O 1
ATOM 4188 N N . ALA B 1 18 ? 2.736 -13.164 -6.633 1 88.94 18 ALA B N 1
ATOM 4189 C CA . ALA B 1 18 ? 3.176 -11.773 -6.707 1 88.94 18 ALA B CA 1
ATOM 4190 C C . ALA B 1 18 ? 4.516 -11.656 -7.43 1 88.94 18 ALA B C 1
ATOM 4192 O O . ALA B 1 18 ? 5.395 -12.508 -7.258 1 88.94 18 ALA B O 1
ATOM 4193 N N . GLU B 1 19 ? 4.641 -10.617 -8.188 1 83.75 19 GLU B N 1
ATOM 4194 C CA . GLU B 1 19 ? 5.926 -10.352 -8.82 1 83.75 19 GLU B CA 1
ATOM 4195 C C . GLU B 1 19 ? 7.023 -10.156 -7.781 1 83.75 19 GLU B C 1
ATOM 4197 O O . GLU B 1 19 ? 6.848 -9.414 -6.812 1 83.75 19 GLU B O 1
ATOM 4202 N N . GLY B 1 20 ? 8.094 -10.914 -7.91 1 74.44 20 GLY B N 1
ATOM 4203 C CA . GLY B 1 20 ? 9.234 -10.766 -7.02 1 74.44 20 GLY B CA 1
ATOM 4204 C C . GLY B 1 20 ? 9.188 -11.711 -5.828 1 74.44 20 GLY B C 1
ATOM 4205 O O . GLY B 1 20 ? 10.156 -11.797 -5.07 1 74.44 20 GLY B O 1
ATOM 4206 N N . ILE B 1 21 ? 8.055 -12.445 -5.691 1 81.69 21 ILE B N 1
ATOM 4207 C CA . ILE B 1 21 ? 7.918 -13.359 -4.566 1 81.69 21 ILE B CA 1
ATOM 4208 C C . ILE B 1 21 ? 8.195 -14.789 -5.027 1 81.69 21 ILE B C 1
ATOM 4210 O O . ILE B 1 21 ? 7.668 -15.234 -6.047 1 81.69 21 ILE B O 1
ATOM 4214 N N . SER B 1 22 ? 9.094 -15.391 -4.418 1 77.75 22 SER B N 1
ATOM 4215 C CA . SER B 1 22 ? 9.414 -16.797 -4.613 1 77.75 22 SER B CA 1
ATOM 4216 C C . SER B 1 22 ? 9.797 -17.469 -3.295 1 77.75 22 SER B C 1
ATOM 4218 O O . SER B 1 22 ? 10.672 -16.984 -2.574 1 77.75 22 SER B O 1
ATOM 4220 N N . PHE B 1 23 ? 9.109 -18.531 -2.973 1 84.38 23 PHE B N 1
ATOM 4221 C CA . PHE B 1 23 ? 9.367 -19.234 -1.725 1 84.38 23 PHE B CA 1
ATOM 4222 C C . PHE B 1 23 ? 10.141 -20.531 -1.98 1 84.38 23 PHE B C 1
ATOM 4224 O O . PHE B 1 23 ? 9.773 -21.312 -2.857 1 84.38 23 PHE B O 1
ATOM 4231 N N . SER B 1 24 ? 11.273 -20.719 -1.255 1 81.44 24 SER B N 1
ATOM 4232 C CA . SER B 1 24 ? 11.805 -22.078 -1.135 1 81.44 24 SER B CA 1
ATOM 4233 C C . SER B 1 24 ? 10.898 -22.953 -0.27 1 81.44 24 SER B C 1
ATOM 4235 O O . SER B 1 24 ? 9.984 -22.453 0.391 1 81.44 24 SER B O 1
ATOM 4237 N N . VAL B 1 25 ? 11.094 -24.219 -0.344 1 87.56 25 VAL B N 1
ATOM 4238 C CA . VAL B 1 25 ? 10.32 -25.125 0.508 1 87.56 25 VAL B CA 1
ATOM 4239 C C . VAL B 1 25 ? 10.539 -24.75 1.975 1 87.56 25 VAL B C 1
ATOM 4241 O O . VAL B 1 25 ? 9.594 -24.766 2.768 1 87.56 25 VAL B O 1
ATOM 4244 N N . GLU B 1 26 ? 11.805 -24.359 2.293 1 86.12 26 GLU B N 1
ATOM 4245 C CA . GLU B 1 26 ? 12.117 -23.953 3.658 1 86.12 26 GLU B CA 1
ATOM 4246 C C . GLU B 1 26 ? 11.367 -22.672 4.035 1 86.12 26 GLU B C 1
ATOM 4248 O O . GLU B 1 26 ? 10.875 -22.547 5.156 1 86.12 26 GLU B O 1
ATOM 4253 N N . ASP B 1 27 ? 11.305 -21.781 3.096 1 88.75 27 ASP B N 1
ATOM 4254 C CA . ASP B 1 27 ? 10.547 -20.547 3.314 1 88.75 27 ASP B CA 1
ATOM 4255 C C . ASP B 1 27 ? 9.078 -20.844 3.576 1 88.75 27 ASP B C 1
ATOM 4257 O O . ASP B 1 27 ? 8.469 -20.266 4.48 1 88.75 27 ASP B O 1
ATOM 4261 N N . LYS B 1 28 ? 8.539 -21.766 2.787 1 95.06 28 LYS B N 1
ATOM 4262 C CA . LYS B 1 28 ? 7.133 -22.141 2.932 1 95.06 28 LYS B CA 1
ATOM 4263 C C . LYS B 1 28 ? 6.855 -22.719 4.316 1 95.06 28 LYS B C 1
ATOM 4265 O O . LYS B 1 28 ? 5.848 -22.375 4.945 1 95.06 28 LYS B O 1
ATOM 4270 N N . ILE B 1 29 ? 7.754 -23.547 4.75 1 94.25 29 ILE B N 1
ATOM 4271 C CA . ILE B 1 29 ? 7.586 -24.188 6.051 1 94.25 29 ILE B CA 1
ATOM 4272 C C . ILE B 1 29 ? 7.625 -23.125 7.156 1 94.25 29 ILE B C 1
ATOM 4274 O O . ILE B 1 29 ? 6.793 -23.141 8.062 1 94.25 29 ILE B O 1
ATOM 4278 N N . ARG B 1 30 ? 8.523 -22.156 7.039 1 93.88 30 ARG B N 1
ATOM 4279 C CA . ARG B 1 30 ? 8.68 -21.125 8.055 1 93.88 30 ARG B CA 1
ATOM 4280 C C . ARG B 1 30 ? 7.445 -20.219 8.102 1 93.88 30 ARG B C 1
ATOM 4282 O O . ARG B 1 30 ? 6.984 -19.844 9.188 1 93.88 30 ARG B O 1
ATOM 4289 N N . VAL B 1 31 ? 6.922 -19.875 6.945 1 96.94 31 VAL B N 1
ATOM 4290 C CA . VAL B 1 31 ? 5.711 -19.062 6.887 1 96.94 31 VAL B CA 1
ATOM 4291 C C . VAL B 1 31 ? 4.531 -19.844 7.457 1 96.94 31 VAL B C 1
ATOM 4293 O O . VAL B 1 31 ? 3.742 -19.312 8.242 1 96.94 31 VAL B O 1
ATOM 4296 N N . MET B 1 32 ? 4.453 -21.141 7.098 1 97.75 32 MET B N 1
ATOM 4297 C CA . MET B 1 32 ? 3.393 -22 7.598 1 97.75 32 MET B CA 1
ATOM 4298 C C . MET B 1 32 ? 3.412 -22.062 9.125 1 97.75 32 MET B C 1
ATOM 4300 O O . MET B 1 32 ? 2.373 -21.922 9.766 1 97.75 32 MET B O 1
ATOM 4304 N N . GLU B 1 33 ? 4.59 -22.203 9.664 1 97 33 GLU B N 1
ATOM 4305 C CA . GLU B 1 33 ? 4.738 -22.297 11.109 1 97 33 GLU B CA 1
ATOM 4306 C C . GLU B 1 33 ? 4.332 -20.984 11.781 1 97 33 GLU B C 1
ATOM 4308 O O . GLU B 1 33 ? 3.697 -20.984 12.836 1 97 33 GLU B O 1
ATOM 4313 N N . THR B 1 34 ? 4.703 -19.906 11.195 1 97 34 THR B N 1
ATOM 4314 C CA . THR B 1 34 ? 4.367 -18.594 11.734 1 97 34 THR B CA 1
ATOM 4315 C C . THR B 1 34 ? 2.857 -18.375 11.727 1 97 34 THR B C 1
ATOM 4317 O O . THR B 1 34 ? 2.293 -17.906 12.719 1 97 34 THR B O 1
ATOM 4320 N N . LEU B 1 35 ? 2.209 -18.75 10.648 1 98.5 35 LEU B N 1
ATOM 4321 C CA . LEU B 1 35 ? 0.763 -18.594 10.523 1 98.5 35 LEU B CA 1
ATOM 4322 C C . LEU B 1 35 ? 0.036 -19.516 11.508 1 98.5 35 LEU B C 1
ATOM 4324 O O . LEU B 1 35 ? -0.963 -19.125 12.109 1 98.5 35 LEU B O 1
ATOM 4328 N N . ASP B 1 36 ? 0.531 -20.734 11.633 1 98.38 36 ASP B N 1
ATOM 4329 C CA . ASP B 1 36 ? -0.062 -21.672 12.57 1 98.38 36 ASP B CA 1
ATOM 4330 C C . ASP B 1 36 ? 0.032 -21.156 14 1 98.38 36 ASP B C 1
ATOM 4332 O O . ASP B 1 36 ? -0.945 -21.219 14.75 1 98.38 36 ASP B O 1
ATOM 4336 N N . LYS B 1 37 ? 1.192 -20.672 14.312 1 97.06 37 LYS B N 1
ATOM 4337 C CA . LYS B 1 37 ? 1.415 -20.125 15.656 1 97.06 37 LYS B CA 1
ATOM 4338 C C . LYS B 1 37 ? 0.5 -18.938 15.93 1 97.06 37 LYS B C 1
ATOM 4340 O O . LYS B 1 37 ? 0.006 -18.766 17.047 1 97.06 37 LYS B O 1
ATOM 4345 N N . MET B 1 38 ? 0.259 -18.172 14.938 1 97.5 38 MET B N 1
ATOM 4346 C CA . MET B 1 38 ? -0.593 -16.984 15.047 1 97.5 38 MET B CA 1
ATOM 4347 C C . MET B 1 38 ? -2.047 -17.375 15.273 1 97.5 38 MET B C 1
ATOM 4349 O O . MET B 1 38 ? -2.82 -16.609 15.852 1 97.5 38 MET B O 1
ATOM 4353 N N . GLY B 1 39 ? -2.416 -18.547 14.789 1 98 39 GLY B N 1
ATOM 4354 C CA . GLY B 1 39 ? -3.77 -19.031 15.023 1 98 39 GLY B CA 1
ATOM 4355 C C . GLY B 1 39 ? -4.672 -18.875 13.812 1 98 39 GLY B C 1
ATOM 4356 O O . GLY B 1 39 ? -5.898 -18.828 13.953 1 98 39 GLY B O 1
ATOM 4357 N N . VAL B 1 40 ? -4.145 -18.812 12.656 1 98.31 40 VAL B N 1
ATOM 4358 C CA . VAL B 1 40 ? -4.922 -18.797 11.414 1 98.31 40 VAL B CA 1
ATOM 4359 C C . VAL B 1 40 ? -5.648 -20.125 11.242 1 98.31 40 VAL B C 1
ATOM 4361 O O . VAL B 1 40 ? -5.109 -21.188 11.578 1 98.31 40 VAL B O 1
ATOM 4364 N N . ASP B 1 41 ? -6.832 -20.094 10.719 1 98.75 41 ASP B N 1
ATOM 4365 C CA . ASP B 1 41 ? -7.668 -21.297 10.695 1 98.75 41 ASP B CA 1
ATOM 4366 C C . ASP B 1 41 ? -7.309 -22.188 9.516 1 98.75 41 ASP B C 1
ATOM 4368 O O . ASP B 1 41 ? -7.312 -23.406 9.633 1 98.75 41 ASP B O 1
ATOM 4372 N N . TYR B 1 42 ? -7.082 -21.609 8.367 1 98.81 42 TYR B N 1
ATOM 4373 C CA . TYR B 1 42 ? -6.746 -22.328 7.141 1 98.81 42 TYR B CA 1
ATOM 4374 C C . TYR B 1 42 ? -5.492 -21.766 6.496 1 98.81 42 TYR B C 1
ATOM 4376 O O . TYR B 1 42 ? -5.324 -20.547 6.426 1 98.81 42 TYR B O 1
ATOM 4384 N N . ILE B 1 43 ? -4.594 -22.594 6.074 1 98.75 43 ILE B N 1
ATOM 4385 C CA . ILE B 1 43 ? -3.406 -22.188 5.328 1 98.75 43 ILE B CA 1
ATOM 4386 C C . ILE B 1 43 ? -3.393 -22.891 3.967 1 98.75 43 ILE B C 1
ATOM 4388 O O . ILE B 1 43 ? -3.184 -24.094 3.879 1 98.75 43 ILE B O 1
ATOM 4392 N N . GLU B 1 44 ? -3.705 -22.141 2.975 1 98.62 44 GLU B N 1
ATOM 4393 C CA . GLU B 1 44 ? -3.586 -22.656 1.609 1 98.62 44 GLU B CA 1
ATOM 4394 C C . GLU B 1 44 ? -2.133 -22.641 1.143 1 98.62 44 GLU B C 1
ATOM 4396 O O . GLU B 1 44 ? -1.572 -21.594 0.854 1 98.62 44 GLU B O 1
ATOM 4401 N N . ALA B 1 45 ? -1.604 -23.781 0.944 1 96.06 45 ALA B N 1
ATOM 4402 C CA . ALA B 1 45 ? -0.146 -23.859 0.917 1 96.06 45 ALA B CA 1
ATOM 4403 C C . ALA B 1 45 ? 0.365 -24.094 -0.504 1 96.06 45 ALA B C 1
ATOM 4405 O O . ALA B 1 45 ? 1.573 -24.062 -0.747 1 96.06 45 ALA B O 1
ATOM 4406 N N . GLY B 1 46 ? -0.537 -24.359 -1.431 1 95.12 46 GLY B N 1
ATOM 4407 C CA . GLY B 1 46 ? -0.032 -24.531 -2.785 1 95.12 46 GLY B CA 1
ATOM 4408 C C . GLY B 1 46 ? -1.007 -25.234 -3.703 1 95.12 46 GLY B C 1
ATOM 4409 O O . GLY B 1 46 ? -2.119 -25.578 -3.291 1 95.12 46 GLY B O 1
ATOM 4410 N N . ASN B 1 47 ? -0.571 -25.422 -4.938 1 93.88 47 ASN B N 1
ATOM 4411 C CA . ASN B 1 47 ? -1.272 -26.125 -6 1 93.88 47 ASN B CA 1
ATOM 4412 C C . ASN B 1 47 ? -0.467 -27.328 -6.496 1 93.88 47 ASN B C 1
ATOM 4414 O O . ASN B 1 47 ? 0.307 -27.203 -7.449 1 93.88 47 ASN B O 1
ATOM 4418 N N . PRO B 1 48 ? -0.706 -28.484 -5.961 1 93.25 48 PRO B N 1
ATOM 4419 C CA . PRO B 1 48 ? 0.103 -29.672 -6.285 1 93.25 48 PRO B CA 1
ATOM 4420 C C . PRO B 1 48 ? -0.034 -30.094 -7.746 1 93.25 48 PRO B C 1
ATOM 4422 O O . PRO B 1 48 ? 0.845 -30.766 -8.281 1 93.25 48 PRO B O 1
ATOM 4425 N N . GLY B 1 49 ? -1.094 -29.719 -8.391 1 87.5 49 GLY B N 1
ATOM 4426 C CA . GLY B 1 49 ? -1.311 -30.109 -9.773 1 87.5 49 GLY B CA 1
ATOM 4427 C C . GLY B 1 49 ? -0.524 -29.25 -10.758 1 87.5 49 GLY B C 1
ATOM 4428 O O . GLY B 1 49 ? -0.381 -29.625 -11.93 1 87.5 49 GLY B O 1
ATOM 4429 N N . SER B 1 50 ? 0.046 -28.172 -10.266 1 80.81 50 SER B N 1
ATOM 4430 C CA . SER B 1 50 ? 0.606 -27.234 -11.227 1 80.81 50 SER B CA 1
ATOM 4431 C C . SER B 1 50 ? 2.039 -26.844 -10.867 1 80.81 50 SER B C 1
ATOM 4433 O O . SER B 1 50 ? 2.787 -26.344 -11.703 1 80.81 50 SER B O 1
ATOM 4435 N N . ASN B 1 51 ? 2.488 -27.094 -9.641 1 81.5 51 ASN B N 1
ATOM 4436 C CA . ASN B 1 51 ? 3.779 -26.609 -9.18 1 81.5 51 ASN B CA 1
ATOM 4437 C C . ASN B 1 51 ? 4.578 -27.703 -8.469 1 81.5 51 ASN B C 1
ATOM 4439 O O . ASN B 1 51 ? 4.219 -28.125 -7.371 1 81.5 51 ASN B O 1
ATOM 4443 N N . PRO B 1 52 ? 5.672 -28.125 -9.047 1 82.19 52 PRO B N 1
ATOM 4444 C CA . PRO B 1 52 ? 6.484 -29.172 -8.43 1 82.19 52 PRO B CA 1
ATOM 4445 C C . PRO B 1 52 ? 6.996 -28.781 -7.043 1 82.19 52 PRO B C 1
ATOM 4447 O O . PRO B 1 52 ? 7.137 -29.641 -6.168 1 82.19 52 PRO B O 1
ATOM 4450 N N . LYS B 1 53 ? 7.293 -27.562 -6.871 1 82.75 53 LYS B N 1
ATOM 4451 C CA . LYS B 1 53 ? 7.742 -27.094 -5.562 1 82.75 53 LYS B CA 1
ATOM 4452 C C . LYS B 1 53 ? 6.656 -27.297 -4.508 1 82.75 53 LYS B C 1
ATOM 4454 O O . LYS B 1 53 ? 6.957 -27.578 -3.344 1 82.75 53 LYS B O 1
ATOM 4459 N N . ASP B 1 54 ? 5.445 -27.141 -4.906 1 91.56 54 ASP B N 1
ATOM 4460 C CA . ASP B 1 54 ? 4.332 -27.359 -3.988 1 91.56 54 ASP B CA 1
ATOM 4461 C C . ASP B 1 54 ? 4.195 -28.828 -3.631 1 91.56 54 ASP B C 1
ATOM 4463 O O . ASP B 1 54 ? 3.893 -29.172 -2.486 1 91.56 54 ASP B O 1
ATOM 4467 N N . ILE B 1 55 ? 4.449 -29.672 -4.617 1 90.94 55 ILE B N 1
ATOM 4468 C CA . ILE B 1 55 ? 4.414 -31.094 -4.352 1 90.94 55 ILE B CA 1
ATOM 4469 C C . ILE B 1 55 ? 5.492 -31.469 -3.33 1 90.94 55 ILE B C 1
ATOM 4471 O O . ILE B 1 55 ? 5.234 -32.219 -2.385 1 90.94 55 ILE B O 1
ATOM 4475 N N . GLU B 1 56 ? 6.676 -30.922 -3.533 1 90.62 56 GLU B N 1
ATOM 4476 C CA . GLU B 1 56 ? 7.77 -31.172 -2.598 1 90.62 56 GLU B CA 1
ATOM 4477 C C . GLU B 1 56 ? 7.414 -30.688 -1.195 1 90.62 56 GLU B C 1
ATOM 4479 O O . GLU B 1 56 ? 7.695 -31.375 -0.208 1 90.62 56 GLU B O 1
ATOM 4484 N N . PHE B 1 57 ? 6.859 -29.594 -1.094 1 95.44 57 PHE B N 1
ATOM 4485 C CA . PHE B 1 57 ? 6.426 -29.047 0.184 1 95.44 57 PHE B CA 1
ATOM 4486 C C . PHE B 1 57 ? 5.453 -29.984 0.88 1 95.44 57 PHE B C 1
ATOM 4488 O O . PHE B 1 57 ? 5.637 -30.328 2.051 1 95.44 57 PHE B O 1
ATOM 4495 N N . PHE B 1 58 ? 4.371 -30.406 0.144 1 96.38 58 PHE B N 1
ATOM 4496 C CA . PHE B 1 58 ? 3.354 -31.281 0.732 1 96.38 58 PHE B CA 1
ATOM 4497 C C . PHE B 1 58 ? 3.957 -32.594 1.165 1 96.38 58 PHE B C 1
ATOM 4499 O O . PHE B 1 58 ? 3.543 -33.188 2.172 1 96.38 58 PHE B O 1
ATOM 4506 N N . ASN B 1 59 ? 4.914 -33.062 0.385 1 94.19 59 ASN B N 1
ATOM 4507 C CA . ASN B 1 59 ? 5.582 -34.312 0.75 1 94.19 59 ASN B CA 1
ATOM 4508 C C . ASN B 1 59 ? 6.398 -34.156 2.029 1 94.19 59 ASN B C 1
ATOM 4510 O O . ASN B 1 59 ? 6.438 -35.062 2.859 1 94.19 59 ASN B O 1
ATOM 4514 N N . ARG B 1 60 ? 6.973 -33.062 2.152 1 92.38 60 ARG B N 1
ATOM 4515 C CA . ARG B 1 60 ? 7.828 -32.781 3.305 1 92.38 60 ARG B CA 1
ATOM 4516 C C . ARG B 1 60 ? 7 -32.625 4.574 1 92.38 60 ARG B C 1
ATOM 4518 O O . ARG B 1 60 ? 7.477 -32.906 5.676 1 92.38 60 ARG B O 1
ATOM 4525 N N . ILE B 1 61 ? 5.805 -32.219 4.418 1 93.25 61 ILE B N 1
ATOM 4526 C CA . ILE B 1 61 ? 5.07 -31.828 5.617 1 93.25 61 ILE B CA 1
ATOM 4527 C C . ILE B 1 61 ? 4.02 -32.875 5.941 1 93.25 61 ILE B C 1
ATOM 4529 O O . ILE B 1 61 ? 3.188 -32.688 6.832 1 93.25 61 ILE B O 1
ATOM 4533 N N . LYS B 1 62 ? 3.996 -33.969 5.25 1 90.06 62 LYS B N 1
ATOM 4534 C CA . LYS B 1 62 ? 2.992 -35.031 5.414 1 90.06 62 LYS B CA 1
ATOM 4535 C C . LYS B 1 62 ? 2.908 -35.5 6.867 1 90.06 62 LYS B C 1
ATOM 4537 O O . LYS B 1 62 ? 1.822 -35.781 7.367 1 90.06 62 LYS B O 1
ATOM 4542 N N . ASP B 1 63 ? 4.047 -35.438 7.578 1 86.69 63 ASP B N 1
ATOM 4543 C CA . ASP B 1 63 ? 4.07 -35.938 8.945 1 86.69 63 ASP B CA 1
ATOM 4544 C C . ASP B 1 63 ? 4.07 -34.812 9.961 1 86.69 63 ASP B C 1
ATOM 4546 O O . ASP B 1 63 ? 4.207 -35.031 11.164 1 86.69 63 ASP B O 1
ATOM 4550 N N . VAL B 1 64 ? 3.945 -33.625 9.445 1 88.25 64 VAL B N 1
ATOM 4551 C CA . VAL B 1 64 ? 3.943 -32.469 10.344 1 88.25 64 VAL B CA 1
ATOM 4552 C C . VAL B 1 64 ? 2.525 -32.219 10.852 1 88.25 64 VAL B C 1
ATOM 4554 O O . VAL B 1 64 ? 1.578 -32.188 10.062 1 88.25 64 VAL B O 1
ATOM 4557 N N . GLN B 1 65 ? 2.385 -32.219 12.125 1 89.56 65 GLN B N 1
ATOM 4558 C CA . GLN B 1 65 ? 1.106 -31.859 12.742 1 89.56 65 GLN B CA 1
ATOM 4559 C C . GLN B 1 65 ? 1.09 -30.391 13.18 1 89.56 65 GLN B C 1
ATOM 4561 O O . GLN B 1 65 ? 1.94 -29.969 13.961 1 89.56 65 GLN B O 1
ATOM 4566 N N . LEU B 1 66 ? 0.151 -29.688 12.648 1 94.75 66 LEU B N 1
ATOM 4567 C CA . LEU B 1 66 ? -0.011 -28.281 13.031 1 94.75 66 LEU B CA 1
ATOM 4568 C C . LEU B 1 66 ? -0.858 -28.156 14.297 1 94.75 66 LEU B C 1
ATOM 4570 O O . LEU B 1 66 ? -1.654 -29.047 14.602 1 94.75 66 LEU B O 1
ATOM 4574 N N . ASN B 1 67 ? -0.668 -27.141 15.023 1 94.69 67 ASN B N 1
ATOM 4575 C CA . ASN B 1 67 ? -1.352 -26.938 16.297 1 94.69 67 ASN B CA 1
ATOM 4576 C C . ASN B 1 67 ? -2.762 -26.391 16.094 1 94.69 67 ASN B C 1
ATOM 4578 O O . ASN B 1 67 ? -3.639 -26.594 16.938 1 94.69 67 ASN B O 1
ATOM 4582 N N . HIS B 1 68 ? -2.959 -25.625 15.039 1 96.88 68 HIS B N 1
ATOM 4583 C CA . HIS B 1 68 ? -4.23 -24.922 14.93 1 96.88 68 HIS B CA 1
ATOM 4584 C C . HIS B 1 68 ? -4.789 -25 13.516 1 96.88 68 HIS B C 1
ATOM 4586 O O . HIS B 1 68 ? -5.941 -25.406 13.32 1 96.88 68 HIS B O 1
ATOM 4592 N N . ALA B 1 69 ? -4.051 -24.766 12.523 1 98.06 69 ALA B N 1
ATOM 4593 C CA . ALA B 1 69 ? -4.535 -24.516 11.172 1 98.06 69 ALA B CA 1
ATOM 4594 C C . ALA B 1 69 ? -4.836 -25.828 10.453 1 98.06 69 ALA B C 1
ATOM 4596 O O . ALA B 1 69 ? -4.223 -26.859 10.742 1 98.06 69 ALA B O 1
ATOM 4597 N N . LYS B 1 70 ? -5.762 -25.812 9.625 1 97.88 70 LYS B N 1
ATOM 4598 C CA . LYS B 1 70 ? -5.941 -26.844 8.609 1 97.88 70 LYS B CA 1
ATOM 4599 C C . LYS B 1 70 ? -5.176 -26.5 7.336 1 97.88 70 LYS B C 1
ATOM 4601 O O . LYS B 1 70 ? -5.348 -25.422 6.77 1 97.88 70 LYS B O 1
ATOM 4606 N N . LEU B 1 71 ? -4.359 -27.391 6.949 1 98 71 LEU B N 1
ATOM 4607 C CA . LEU B 1 71 ? -3.639 -27.203 5.695 1 98 71 LEU B CA 1
ATOM 4608 C C . LEU B 1 71 ? -4.551 -27.469 4.5 1 98 71 LEU B C 1
ATOM 4610 O O . LEU B 1 71 ? -5.336 -28.406 4.512 1 98 71 LEU B O 1
ATOM 4614 N N . VAL B 1 72 ? -4.426 -26.641 3.488 1 98.44 72 VAL B N 1
ATOM 4615 C CA . VAL B 1 72 ? -5.34 -26.688 2.354 1 98.44 72 VAL B CA 1
ATOM 4616 C C . VAL B 1 72 ? -4.551 -26.812 1.055 1 98.44 72 VAL B C 1
ATOM 4618 O O . VAL B 1 72 ? -3.602 -26.062 0.819 1 98.44 72 VAL B O 1
ATOM 4621 N N . ALA B 1 73 ? -4.844 -27.797 0.24 1 98.31 73 ALA B N 1
ATOM 4622 C CA . ALA B 1 73 ? -4.359 -27.906 -1.133 1 98.31 73 ALA B CA 1
ATOM 4623 C C . ALA B 1 73 ? -5.34 -27.266 -2.113 1 98.31 73 ALA B C 1
ATOM 4625 O O . ALA B 1 73 ? -6.555 -27.406 -1.965 1 98.31 73 ALA B O 1
ATOM 4626 N N . PHE B 1 74 ? -4.781 -26.578 -3.059 1 97.88 74 PHE B N 1
ATOM 4627 C CA . PHE B 1 74 ? -5.566 -25.797 -4.016 1 97.88 74 PHE B CA 1
ATOM 4628 C C . PHE B 1 74 ? -5.641 -26.516 -5.359 1 97.88 74 PHE B C 1
ATOM 4630 O O . PHE B 1 74 ? -4.672 -27.156 -5.781 1 97.88 74 PHE B O 1
ATOM 4637 N N . GLY B 1 75 ? -6.758 -26.344 -5.996 1 96.5 75 GLY B N 1
ATOM 4638 C CA . GLY B 1 75 ? -6.895 -26.859 -7.352 1 96.5 75 GLY B CA 1
ATOM 4639 C C . GLY B 1 75 ? -8.219 -26.484 -7.996 1 96.5 75 GLY B C 1
ATOM 4640 O O . GLY B 1 75 ? -8.984 -25.703 -7.445 1 96.5 75 GLY B O 1
ATOM 4641 N N . SER B 1 76 ? -8.492 -27.031 -9.18 1 96.94 76 SER B N 1
ATOM 4642 C CA . SER B 1 76 ? -9.695 -26.734 -9.938 1 96.94 76 SER B CA 1
ATOM 4643 C C . SER B 1 76 ? -10.688 -27.891 -9.883 1 96.94 76 SER B C 1
ATOM 4645 O O . SER B 1 76 ? -10.336 -28.984 -9.43 1 96.94 76 SER B O 1
ATOM 4647 N N . THR B 1 77 ? -11.875 -27.656 -10.273 1 98.19 77 THR B N 1
ATOM 4648 C CA . THR B 1 77 ? -12.812 -28.734 -10.555 1 98.19 77 THR B CA 1
ATOM 4649 C C . THR B 1 77 ? -12.234 -29.688 -11.602 1 98.19 77 THR B C 1
ATOM 4651 O O . THR B 1 77 ? -11.273 -29.344 -12.297 1 98.19 77 THR B O 1
ATOM 4654 N N . ARG B 1 78 ? -12.828 -30.844 -11.656 1 97.69 78 ARG B N 1
ATOM 4655 C CA . ARG B 1 78 ? -12.438 -31.75 -12.727 1 97.69 78 ARG B CA 1
ATOM 4656 C C . ARG B 1 78 ? -12.578 -31.078 -14.094 1 97.69 78 ARG B C 1
ATOM 4658 O O . ARG B 1 78 ? -13.367 -30.141 -14.25 1 97.69 78 ARG B O 1
ATOM 4665 N N . ARG B 1 79 ? -11.875 -31.625 -15.062 1 95.12 79 ARG B N 1
ATOM 4666 C CA . ARG B 1 79 ? -12 -31.156 -16.438 1 95.12 79 ARG B CA 1
ATOM 4667 C C . ARG B 1 79 ? -13.312 -31.625 -17.062 1 95.12 79 ARG B C 1
ATOM 4669 O O . ARG B 1 79 ? -13.859 -32.656 -16.656 1 95.12 79 ARG B O 1
ATOM 4676 N N . GLY B 1 80 ? -13.742 -30.859 -18 1 94.44 80 GLY B N 1
ATOM 4677 C CA . GLY B 1 80 ? -14.953 -31.25 -18.719 1 94.44 80 GLY B CA 1
ATOM 4678 C C . GLY B 1 80 ? -14.805 -32.562 -19.438 1 94.44 80 GLY B C 1
ATOM 4679 O O . GLY B 1 80 ? -13.773 -32.844 -20.047 1 94.44 80 GLY B O 1
ATOM 4680 N N . GLY B 1 81 ? -15.773 -33.375 -19.297 1 93.62 81 GLY B N 1
ATOM 4681 C CA . GLY B 1 81 ? -15.812 -34.594 -20.047 1 93.62 81 GLY B CA 1
ATOM 4682 C C . GLY B 1 81 ? -14.992 -35.719 -19.422 1 93.62 81 GLY B C 1
ATOM 4683 O O . GLY B 1 81 ? -14.891 -36.812 -19.984 1 93.62 81 GLY B O 1
ATOM 4684 N N . ILE B 1 82 ? -14.422 -35.5 -18.281 1 94.38 82 ILE B N 1
ATOM 4685 C CA . ILE B 1 82 ? -13.609 -36.5 -17.594 1 94.38 82 ILE B CA 1
ATOM 4686 C C . ILE B 1 82 ? -14.258 -36.844 -16.25 1 94.38 82 ILE B C 1
ATOM 4688 O O . ILE B 1 82 ? -14.797 -35.969 -15.57 1 94.38 82 ILE B O 1
ATOM 4692 N N . ALA B 1 83 ? -14.203 -38.125 -15.969 1 96.38 83 ALA B N 1
ATOM 4693 C CA . ALA B 1 83 ? -14.68 -38.531 -14.648 1 96.38 83 ALA B CA 1
ATOM 4694 C C . ALA B 1 83 ? -13.789 -37.969 -13.547 1 96.38 83 ALA B C 1
ATOM 4696 O O . ALA B 1 83 ? -12.57 -37.906 -13.695 1 96.38 83 ALA B O 1
ATOM 4697 N N . VAL B 1 84 ? -14.383 -37.562 -12.438 1 97.69 84 VAL B N 1
ATOM 4698 C CA . VAL B 1 84 ? -13.68 -36.875 -11.359 1 97.69 84 VAL B CA 1
ATOM 4699 C C . VAL B 1 84 ? -12.531 -37.719 -10.859 1 97.69 84 VAL B C 1
ATOM 4701 O O . VAL B 1 84 ? -11.438 -37.219 -10.578 1 97.69 84 VAL B O 1
ATOM 4704 N N . GLU B 1 85 ? -12.719 -39.094 -10.773 1 96 85 GLU B N 1
ATOM 4705 C CA . GLU B 1 85 ? -11.727 -40.031 -10.25 1 96 85 GLU B CA 1
ATOM 4706 C C . GLU B 1 85 ? -10.523 -40.125 -11.18 1 96 85 GLU B C 1
ATOM 4708 O O . GLU B 1 85 ? -9.438 -40.531 -10.758 1 96 85 GLU B O 1
ATOM 4713 N N . ASP B 1 86 ? -10.711 -39.719 -12.445 1 96.88 86 ASP B N 1
ATOM 4714 C CA . ASP B 1 86 ? -9.664 -39.844 -13.453 1 96.88 86 ASP B CA 1
ATOM 4715 C C . ASP B 1 86 ? -8.914 -38.531 -13.641 1 96.88 86 ASP B C 1
ATOM 4717 O O . ASP B 1 86 ? -7.906 -38.469 -14.359 1 96.88 86 ASP B O 1
ATOM 4721 N N . ASP B 1 87 ? -9.383 -37.5 -13 1 96.94 87 ASP B N 1
ATOM 4722 C CA . ASP B 1 87 ? -8.781 -36.188 -13.188 1 96.94 87 ASP B CA 1
ATOM 4723 C C . ASP B 1 87 ? -7.434 -36.094 -12.469 1 96.94 87 ASP B C 1
ATOM 4725 O O . ASP B 1 87 ? -7.348 -36.312 -11.258 1 96.94 87 ASP B O 1
ATOM 4729 N N . ALA B 1 88 ? -6.383 -35.75 -13.195 1 95.12 88 ALA B N 1
ATOM 4730 C CA . ALA B 1 88 ? -5.016 -35.75 -12.688 1 95.12 88 ALA B CA 1
ATOM 4731 C C . ALA B 1 88 ? -4.855 -34.719 -11.57 1 95.12 88 ALA B C 1
ATOM 4733 O O . ALA B 1 88 ? -4.105 -34.938 -10.609 1 95.12 88 ALA B O 1
ATOM 4734 N N . ASN B 1 89 ? -5.484 -33.594 -11.711 1 94.75 89 ASN B N 1
ATOM 4735 C CA . ASN B 1 89 ? -5.406 -32.562 -10.68 1 94.75 89 ASN B CA 1
ATOM 4736 C C . ASN B 1 89 ? -6.035 -33.031 -9.375 1 94.75 89 ASN B C 1
ATOM 4738 O O . ASN B 1 89 ? -5.496 -32.781 -8.297 1 94.75 89 ASN B O 1
ATOM 4742 N N . ILE B 1 90 ? -7.18 -33.656 -9.477 1 97.88 90 ILE B N 1
ATOM 4743 C CA . ILE B 1 90 ? -7.883 -34.156 -8.297 1 97.88 90 ILE B CA 1
ATOM 4744 C C . ILE B 1 90 ? -7.051 -35.25 -7.621 1 97.88 90 ILE B C 1
ATOM 4746 O O . ILE B 1 90 ? -6.949 -35.281 -6.395 1 97.88 90 ILE B O 1
ATOM 4750 N N . LYS B 1 91 ? -6.453 -36.094 -8.438 1 97.19 91 LYS B N 1
ATOM 4751 C CA . LYS B 1 91 ? -5.582 -37.125 -7.891 1 97.19 91 LYS B CA 1
ATOM 4752 C C . LYS B 1 91 ? -4.402 -36.5 -7.141 1 97.19 91 LYS B C 1
ATOM 4754 O O . LYS B 1 91 ? -4.031 -36.969 -6.059 1 97.19 91 LYS B O 1
ATOM 4759 N N . ALA B 1 92 ? -3.812 -35.5 -7.699 1 96.25 92 ALA B N 1
ATOM 4760 C CA . ALA B 1 92 ? -2.691 -34.781 -7.074 1 96.25 92 ALA B CA 1
ATOM 4761 C C . ALA B 1 92 ? -3.102 -34.188 -5.738 1 96.25 92 ALA B C 1
ATOM 4763 O O . ALA B 1 92 ? -2.336 -34.219 -4.77 1 96.25 92 ALA B O 1
ATOM 4764 N N . ILE B 1 93 ? -4.273 -33.594 -5.695 1 97.69 93 ILE B N 1
ATOM 4765 C CA . ILE B 1 93 ? -4.805 -33 -4.477 1 97.69 93 ILE B CA 1
ATOM 4766 C C . ILE B 1 93 ? -4.945 -34.062 -3.391 1 97.69 93 ILE B C 1
ATOM 4768 O O . ILE B 1 93 ? -4.539 -33.844 -2.246 1 97.69 93 ILE B O 1
ATOM 4772 N N . LEU B 1 94 ? -5.473 -35.25 -3.758 1 97.38 94 LEU B N 1
ATOM 4773 C CA . LEU B 1 94 ? -5.688 -36.312 -2.793 1 97.38 94 LEU B CA 1
ATOM 4774 C C . LEU B 1 94 ? -4.355 -36.875 -2.281 1 97.38 94 LEU B C 1
ATOM 4776 O O . LEU B 1 94 ? -4.254 -37.281 -1.12 1 97.38 94 LEU B O 1
ATOM 4780 N N . GLU B 1 95 ? -3.361 -36.812 -3.107 1 95.75 95 GLU B N 1
ATOM 4781 C CA . GLU B 1 95 ? -2.043 -37.312 -2.744 1 95.75 95 GLU B CA 1
ATOM 4782 C C . GLU B 1 95 ? -1.399 -36.469 -1.657 1 95.75 95 GLU B C 1
ATOM 4784 O O . GLU B 1 95 ? -0.545 -36.938 -0.908 1 95.75 95 GLU B O 1
ATOM 4789 N N . THR B 1 96 ? -1.766 -35.188 -1.53 1 95.94 96 THR B N 1
ATOM 4790 C CA . THR B 1 96 ? -1.189 -34.312 -0.53 1 95.94 96 THR B CA 1
ATOM 4791 C C . THR B 1 96 ? -1.623 -34.719 0.874 1 95.94 96 THR B C 1
ATOM 4793 O O . THR B 1 96 ? -0.971 -34.375 1.858 1 95.94 96 THR B O 1
ATOM 4796 N N . GLN B 1 97 ? -2.781 -35.406 1.021 1 95.56 97 GLN B N 1
ATOM 4797 C CA . GLN B 1 97 ? -3.359 -35.875 2.27 1 95.56 97 GLN B CA 1
ATOM 4798 C C . GLN B 1 97 ? -3.68 -34.719 3.215 1 95.56 97 GLN B C 1
ATOM 4800 O O . GLN B 1 97 ? -3.703 -34.906 4.434 1 95.56 97 GLN B O 1
ATOM 4805 N N . THR B 1 98 ? -3.838 -33.531 2.707 1 97 98 THR B N 1
ATOM 4806 C CA . THR B 1 98 ? -4.258 -32.406 3.533 1 97 98 THR B CA 1
ATOM 4807 C C . THR B 1 98 ? -5.684 -32.594 4.035 1 97 98 THR B C 1
ATOM 4809 O O . THR B 1 98 ? -6.5 -33.219 3.363 1 97 98 THR B O 1
ATOM 4812 N N . PRO B 1 99 ? -5.973 -32.094 5.188 1 97.25 99 PRO B N 1
ATOM 4813 C CA . PRO B 1 99 ? -7.348 -32.188 5.684 1 97.25 99 PRO B CA 1
ATOM 4814 C C . PRO B 1 99 ? -8.32 -31.312 4.895 1 97.25 99 PRO B C 1
ATOM 4816 O O . PRO B 1 99 ? -9.484 -31.688 4.723 1 97.25 99 PRO B O 1
ATOM 4819 N N . GLY B 1 100 ? -7.887 -30.125 4.438 1 98.12 100 GLY B N 1
ATOM 4820 C CA . GLY B 1 100 ? -8.734 -29.219 3.686 1 98.12 100 GLY B CA 1
ATOM 4821 C C . GLY B 1 100 ? -8.328 -29.078 2.23 1 98.12 100 GLY B C 1
ATOM 4822 O O . GLY B 1 100 ? -7.184 -29.359 1.872 1 98.12 100 GLY B O 1
ATOM 4823 N N . VAL B 1 101 ? -9.266 -28.719 1.374 1 98.75 101 VAL B N 1
ATOM 4824 C CA . VAL B 1 101 ? -9.023 -28.422 -0.034 1 98.75 101 VAL B CA 1
ATOM 4825 C C . VAL B 1 101 ? -9.82 -27.188 -0.448 1 98.75 101 VAL B C 1
ATOM 4827 O O . VAL B 1 101 ? -10.898 -26.922 0.092 1 98.75 101 VAL B O 1
ATOM 4830 N N . ALA B 1 102 ? -9.273 -26.359 -1.234 1 98.88 102 ALA B N 1
ATOM 4831 C CA . ALA B 1 102 ? -9.961 -25.266 -1.898 1 98.88 102 ALA B CA 1
ATOM 4832 C C . ALA B 1 102 ? -10.016 -25.484 -3.408 1 98.88 102 ALA B C 1
ATOM 4834 O O . ALA B 1 102 ? -8.977 -25.578 -4.062 1 98.88 102 ALA B O 1
ATOM 4835 N N . ILE B 1 103 ? -11.188 -25.562 -3.93 1 98.81 103 ILE B N 1
ATOM 4836 C CA . ILE B 1 103 ? -11.398 -25.906 -5.332 1 98.81 103 ILE B CA 1
ATOM 4837 C C . ILE B 1 103 ? -12.062 -24.734 -6.051 1 98.81 103 ILE B C 1
ATOM 4839 O O . ILE B 1 103 ? -13.156 -24.297 -5.684 1 98.81 103 ILE B O 1
ATOM 4843 N N . PHE B 1 104 ? -11.414 -24.219 -7.074 1 98.12 104 PHE B N 1
ATOM 4844 C CA . PHE B 1 104 ? -12.047 -23.125 -7.805 1 98.12 104 PHE B CA 1
ATOM 4845 C C . PHE B 1 104 ? -12.836 -23.672 -8.992 1 98.12 104 PHE B C 1
ATOM 4847 O O . PHE B 1 104 ? -12.461 -24.672 -9.586 1 98.12 104 PHE B O 1
ATOM 4854 N N . GLY B 1 105 ? -13.883 -23.125 -9.273 1 98.12 105 GLY B N 1
ATOM 4855 C CA . GLY B 1 105 ? -14.742 -23.328 -10.43 1 98.12 105 GLY B CA 1
ATOM 4856 C C . GLY B 1 105 ? -15.312 -22.031 -10.984 1 98.12 105 GLY B C 1
ATOM 4857 O O . GLY B 1 105 ? -15.266 -21 -10.32 1 98.12 105 GLY B O 1
ATOM 4858 N N . LYS B 1 106 ? -15.797 -22.094 -12.203 1 97.81 106 LYS B N 1
ATOM 4859 C CA . LYS B 1 106 ? -16.234 -20.875 -12.891 1 97.81 106 LYS B CA 1
ATOM 4860 C C . LYS B 1 106 ? -17.688 -20.547 -12.523 1 97.81 106 LYS B C 1
ATOM 4862 O O . LYS B 1 106 ? -18.531 -21.422 -12.445 1 97.81 106 LYS B O 1
ATOM 4867 N N . SER B 1 107 ? -17.922 -19.266 -12.273 1 98.44 107 SER B N 1
ATOM 4868 C CA . SER B 1 107 ? -19.266 -18.797 -11.961 1 98.44 107 SER B CA 1
ATOM 4869 C C . SER B 1 107 ? -19.734 -17.734 -12.961 1 98.44 107 SER B C 1
ATOM 4871 O O . SER B 1 107 ? -20.812 -17.156 -12.805 1 98.44 107 SER B O 1
ATOM 4873 N N . TRP B 1 108 ? -18.906 -17.406 -13.961 1 98.25 108 TRP B N 1
ATOM 4874 C CA . TRP B 1 108 ? -19.203 -16.422 -15 1 98.25 108 TRP B CA 1
ATOM 4875 C C . TRP B 1 108 ? -19.375 -17.109 -16.359 1 98.25 108 TRP B C 1
ATOM 4877 O O . TRP B 1 108 ? -18.438 -17.703 -16.891 1 98.25 108 TRP B O 1
ATOM 4887 N N . THR B 1 109 ? -20.594 -16.938 -16.969 1 98.38 109 THR B N 1
ATOM 4888 C CA . THR B 1 109 ? -20.938 -17.625 -18.203 1 98.38 109 THR B CA 1
ATOM 4889 C C . THR B 1 109 ? -19.906 -17.344 -19.281 1 98.38 109 THR B C 1
ATOM 4891 O O . THR B 1 109 ? -19.578 -18.234 -20.078 1 98.38 109 THR B O 1
ATOM 4894 N N . PHE B 1 110 ? -19.375 -16.188 -19.297 1 96.75 110 PHE B N 1
ATOM 4895 C CA . PHE B 1 110 ? -18.359 -15.797 -20.266 1 96.75 110 PHE B CA 1
ATOM 4896 C C . PHE B 1 110 ? -17.125 -16.688 -20.141 1 96.75 110 PHE B C 1
ATOM 4898 O O . PHE B 1 110 ? -16.625 -17.172 -21.156 1 96.75 110 PHE B O 1
ATOM 4905 N N . HIS B 1 111 ? -16.641 -16.938 -18.922 1 96.81 111 HIS B N 1
ATOM 4906 C CA . HIS B 1 111 ? -15.469 -17.781 -18.703 1 96.81 111 HIS B CA 1
ATOM 4907 C C . HIS B 1 111 ? -15.742 -19.219 -19.094 1 96.81 111 HIS B C 1
ATOM 4909 O O . HIS B 1 111 ? -14.844 -19.906 -19.594 1 96.81 111 HIS B O 1
ATOM 4915 N N . ILE B 1 112 ? -16.922 -19.688 -18.922 1 97.5 112 ILE B N 1
ATOM 4916 C CA . ILE B 1 112 ? -17.297 -21.062 -19.172 1 97.5 112 ILE B CA 1
ATOM 4917 C C . ILE B 1 112 ? -17.328 -21.328 -20.672 1 97.5 112 ILE B C 1
ATOM 4919 O O . ILE B 1 112 ? -16.703 -22.281 -21.156 1 97.5 112 ILE B O 1
ATOM 4923 N N . THR B 1 113 ? -18 -20.438 -21.406 1 96.69 113 THR B N 1
ATOM 4924 C CA . THR B 1 113 ? -18.219 -20.688 -22.812 1 96.69 113 THR B CA 1
ATOM 4925 C C . THR B 1 113 ? -17.047 -20.203 -23.656 1 96.69 113 THR B C 1
ATOM 4927 O O . THR B 1 113 ? -16.672 -20.828 -24.641 1 96.69 113 THR B O 1
ATOM 4930 N N . ASP B 1 114 ? -16.375 -19.125 -23.234 1 94.94 114 ASP B N 1
ATOM 4931 C CA . ASP B 1 114 ? -15.445 -18.453 -24.125 1 94.94 114 ASP B CA 1
ATOM 4932 C C . ASP B 1 114 ? -14 -18.734 -23.719 1 94.94 114 ASP B C 1
ATOM 4934 O O . ASP B 1 114 ? -13.094 -18.688 -24.562 1 94.94 114 ASP B O 1
ATOM 4938 N N . ILE B 1 115 ? -13.812 -19.047 -22.422 1 93.25 115 ILE B N 1
ATOM 4939 C CA . ILE B 1 115 ? -12.438 -19.219 -21.969 1 93.25 115 ILE B CA 1
ATOM 4940 C C . ILE B 1 115 ? -12.109 -20.703 -21.844 1 93.25 115 ILE B C 1
ATOM 4942 O O . ILE B 1 115 ? -11.164 -21.188 -22.484 1 93.25 115 ILE B O 1
ATOM 4946 N N . ILE B 1 116 ? -12.914 -21.469 -21.062 1 92.75 116 ILE B N 1
ATOM 4947 C CA . ILE B 1 116 ? -12.578 -22.891 -20.891 1 92.75 116 ILE B CA 1
ATOM 4948 C C . ILE B 1 116 ? -13.352 -23.734 -21.906 1 92.75 116 ILE B C 1
ATOM 4950 O O . ILE B 1 116 ? -13.109 -24.938 -22.031 1 92.75 116 ILE B O 1
ATOM 4954 N N . LYS B 1 117 ? -14.281 -23.141 -22.672 1 93.38 117 LYS B N 1
ATOM 4955 C CA . LYS B 1 117 ? -14.961 -23.719 -23.828 1 93.38 117 LYS B CA 1
ATOM 4956 C C . LYS B 1 117 ? -15.711 -24.984 -23.453 1 93.38 117 LYS B C 1
ATOM 4958 O O . LYS B 1 117 ? -15.547 -26.031 -24.078 1 93.38 117 LYS B O 1
ATOM 4963 N N . THR B 1 118 ? -16.5 -24.969 -22.484 1 96.12 118 THR B N 1
ATOM 4964 C CA . THR B 1 118 ? -17.438 -26.016 -22.078 1 96.12 118 THR B CA 1
ATOM 4965 C C . THR B 1 118 ? -18.859 -25.469 -22 1 96.12 118 THR B C 1
ATOM 4967 O O . THR B 1 118 ? -19.125 -24.344 -22.422 1 96.12 118 THR B O 1
ATOM 4970 N N . THR B 1 119 ? -19.844 -26.234 -21.641 1 97.81 119 THR B N 1
ATOM 4971 C CA . THR B 1 119 ? -21.234 -25.797 -21.578 1 97.81 119 THR B CA 1
ATOM 4972 C C . THR B 1 119 ? -21.625 -25.453 -20.141 1 97.81 119 THR B C 1
ATOM 4974 O O . THR B 1 119 ? -21 -25.906 -19.188 1 97.81 119 THR B O 1
ATOM 4977 N N . LEU B 1 120 ? -22.656 -24.641 -20.047 1 98.44 120 LEU B N 1
ATOM 4978 C CA . LEU B 1 120 ? -23.156 -24.25 -18.734 1 98.44 120 LEU B CA 1
ATOM 4979 C C . LEU B 1 120 ? -23.578 -25.453 -17.922 1 98.44 120 LEU B C 1
ATOM 4981 O O . LEU B 1 120 ? -23.297 -25.547 -16.719 1 98.44 120 LEU B O 1
ATOM 4985 N N . ALA B 1 121 ? -24.234 -26.391 -18.578 1 98.25 121 ALA B N 1
ATOM 4986 C CA . ALA B 1 121 ? -24.672 -27.609 -17.906 1 98.25 121 ALA B CA 1
ATOM 4987 C C . ALA B 1 121 ? -23.484 -28.453 -17.438 1 98.25 121 ALA B C 1
ATOM 4989 O O . ALA B 1 121 ? -23.5 -28.984 -16.328 1 98.25 121 ALA B O 1
ATOM 4990 N N . GLU B 1 122 ? -22.531 -28.578 -18.234 1 98.31 122 GLU B N 1
ATOM 4991 C CA . GLU B 1 122 ? -21.344 -29.359 -17.891 1 98.31 122 GLU B CA 1
ATOM 4992 C C . GLU B 1 122 ? -20.578 -28.703 -16.719 1 98.31 122 GLU B C 1
ATOM 4994 O O . GLU B 1 122 ? -20.062 -29.406 -15.852 1 98.31 122 GLU B O 1
ATOM 4999 N N . ASN B 1 123 ? -20.5 -27.422 -16.719 1 98.62 123 ASN B N 1
ATOM 5000 C CA . ASN B 1 123 ? -19.828 -26.703 -15.641 1 98.62 123 ASN B CA 1
ATOM 5001 C C . ASN B 1 123 ? -20.469 -27 -14.289 1 98.62 123 ASN B C 1
ATOM 5003 O O . ASN B 1 123 ? -19.781 -27.203 -13.297 1 98.62 123 ASN B O 1
ATOM 5007 N N . LEU B 1 124 ? -21.797 -27 -14.266 1 98.81 124 LEU B N 1
ATOM 5008 C CA . LEU B 1 124 ? -22.5 -27.312 -13.023 1 98.81 124 LEU B CA 1
ATOM 5009 C C . LEU B 1 124 ? -22.188 -28.734 -12.555 1 98.81 124 LEU B C 1
ATOM 5011 O O . LEU B 1 124 ? -22 -28.969 -11.359 1 98.81 124 LEU B O 1
ATOM 5015 N N . LYS B 1 125 ? -22.094 -29.656 -13.477 1 98.56 125 LYS B N 1
ATOM 5016 C CA . LYS B 1 125 ? -21.719 -31.031 -13.148 1 98.56 125 LYS B CA 1
ATOM 5017 C C . LYS B 1 125 ? -20.281 -31.109 -12.625 1 98.56 125 LYS B C 1
ATOM 5019 O O . LYS B 1 125 ? -20.016 -31.828 -11.664 1 98.56 125 LYS B O 1
ATOM 5024 N N . MET B 1 126 ? -19.422 -30.422 -13.297 1 98.75 126 MET B N 1
ATOM 5025 C CA . MET B 1 126 ? -18.031 -30.359 -12.859 1 98.75 126 MET B CA 1
ATOM 5026 C C . MET B 1 126 ? -17.922 -29.938 -11.398 1 98.75 126 MET B C 1
ATOM 5028 O O . MET B 1 126 ? -17.203 -30.562 -10.617 1 98.75 126 MET B O 1
ATOM 5032 N N . ILE B 1 127 ? -18.672 -28.875 -11.039 1 98.88 127 ILE B N 1
ATOM 5033 C CA . ILE B 1 127 ? -18.656 -28.312 -9.688 1 98.88 127 ILE B CA 1
ATOM 5034 C C . ILE B 1 127 ? -19.234 -29.328 -8.703 1 98.88 127 ILE B C 1
ATOM 5036 O O . ILE B 1 127 ? -18.562 -29.719 -7.738 1 98.88 127 ILE B O 1
ATOM 5040 N N . GLU B 1 128 ? -20.438 -29.828 -8.961 1 98.81 128 GLU B N 1
ATOM 5041 C CA . GLU B 1 128 ? -21.141 -30.703 -8.039 1 98.81 128 GLU B CA 1
ATOM 5042 C C . GLU B 1 128 ? -20.391 -32.031 -7.824 1 98.81 128 GLU B C 1
ATOM 5044 O O . GLU B 1 128 ? -20.188 -32.438 -6.684 1 98.81 128 GLU B O 1
ATOM 5049 N N . GLU B 1 129 ? -19.906 -32.625 -8.922 1 98.75 129 GLU B N 1
ATOM 5050 C CA . GLU B 1 129 ? -19.25 -33.906 -8.852 1 98.75 129 GLU B CA 1
ATOM 5051 C C . GLU B 1 129 ? -17.922 -33.812 -8.133 1 98.75 129 GLU B C 1
ATOM 5053 O O . GLU B 1 129 ? -17.531 -34.719 -7.391 1 98.75 129 GLU B O 1
ATOM 5058 N N . THR B 1 130 ? -17.188 -32.75 -8.391 1 98.88 130 THR B N 1
ATOM 5059 C CA . THR B 1 130 ? -15.898 -32.594 -7.734 1 98.88 130 THR B CA 1
ATOM 5060 C C . THR B 1 130 ? -16.078 -32.406 -6.23 1 98.88 130 THR B C 1
ATOM 5062 O O . THR B 1 130 ? -15.359 -33.031 -5.441 1 98.88 130 THR B O 1
ATOM 5065 N N . MET B 1 131 ? -17.047 -31.516 -5.793 1 98.81 131 MET B N 1
ATOM 5066 C CA . MET B 1 131 ? -17.312 -31.344 -4.371 1 98.81 131 MET B CA 1
ATOM 5067 C C . MET B 1 131 ? -17.703 -32.656 -3.721 1 98.81 131 MET B C 1
ATOM 5069 O O . MET B 1 131 ? -17.188 -33.031 -2.662 1 98.81 131 MET B O 1
ATOM 5073 N N . ALA B 1 132 ? -18.594 -33.406 -4.379 1 98.81 132 ALA B N 1
ATOM 5074 C CA . ALA B 1 132 ? -19.109 -34.656 -3.836 1 98.81 132 ALA B CA 1
ATOM 5075 C C . ALA B 1 132 ? -17.984 -35.688 -3.666 1 98.81 132 ALA B C 1
ATOM 5077 O O . ALA B 1 132 ? -17.906 -36.375 -2.652 1 98.81 132 ALA B O 1
ATOM 5078 N N . TYR B 1 133 ? -17.188 -35.75 -4.66 1 98.81 133 TYR B N 1
ATOM 5079 C CA . TYR B 1 133 ? -16.094 -36.719 -4.641 1 98.81 133 TYR B CA 1
ATOM 5080 C C . TYR B 1 133 ? -15.133 -36.406 -3.5 1 98.81 133 TYR B C 1
ATOM 5082 O O . TYR B 1 133 ? -14.75 -37.312 -2.748 1 98.81 133 TYR B O 1
ATOM 5090 N N . LEU B 1 134 ? -14.695 -35.188 -3.334 1 98.81 134 LEU B N 1
ATOM 5091 C CA . LEU B 1 134 ? -13.734 -34.781 -2.316 1 98.81 134 LEU B CA 1
ATOM 5092 C C . LEU B 1 134 ? -14.328 -34.906 -0.919 1 98.81 134 LEU B C 1
ATOM 5094 O O . LEU B 1 134 ? -13.625 -35.281 0.023 1 98.81 134 LEU B O 1
ATOM 5098 N N . LYS B 1 135 ? -15.633 -34.594 -0.785 1 98.75 135 LYS B N 1
ATOM 5099 C CA . LYS B 1 135 ? -16.312 -34.781 0.491 1 98.75 135 LYS B CA 1
ATOM 5100 C C . LYS B 1 135 ? -16.328 -36.281 0.88 1 98.75 135 LYS B C 1
ATOM 5102 O O . LYS B 1 135 ? -16.141 -36.625 2.047 1 98.75 135 LYS B O 1
ATOM 5107 N N . ALA B 1 136 ? -16.594 -37.094 -0.099 1 98.44 136 ALA B N 1
ATOM 5108 C CA . ALA B 1 136 ? -16.609 -38.531 0.138 1 98.44 136 ALA B CA 1
ATOM 5109 C C . ALA B 1 136 ? -15.242 -39.031 0.589 1 98.44 136 ALA B C 1
ATOM 5111 O O . ALA B 1 136 ? -15.141 -40.062 1.294 1 98.44 136 ALA B O 1
ATOM 5112 N N . GLN B 1 137 ? -14.242 -38.344 0.203 1 98.25 137 GLN B N 1
ATOM 5113 C CA . GLN B 1 137 ? -12.883 -38.688 0.604 1 98.25 137 GLN B CA 1
ATOM 5114 C C . GLN B 1 137 ? -12.539 -38.094 1.969 1 98.25 137 GLN B C 1
ATOM 5116 O O . GLN B 1 137 ? -11.391 -38.156 2.408 1 98.25 137 GLN B O 1
ATOM 5121 N N . GLY B 1 138 ? -13.469 -37.375 2.648 1 98.12 138 GLY B N 1
ATOM 5122 C CA . GLY B 1 138 ? -13.305 -36.906 4.012 1 98.12 138 GLY B CA 1
ATOM 5123 C C . GLY B 1 138 ? -12.672 -35.531 4.086 1 98.12 138 GLY B C 1
ATOM 5124 O O . GLY B 1 138 ? -12.203 -35.125 5.148 1 98.12 138 GLY B O 1
ATOM 5125 N N . LYS B 1 139 ? -12.656 -34.781 3.023 1 98.56 139 LYS B N 1
ATOM 5126 C CA . LYS B 1 139 ? -12 -33.469 2.984 1 98.56 139 LYS B CA 1
ATOM 5127 C C . LYS B 1 139 ? -12.93 -32.375 3.482 1 98.56 139 LYS B C 1
ATOM 5129 O O . LYS B 1 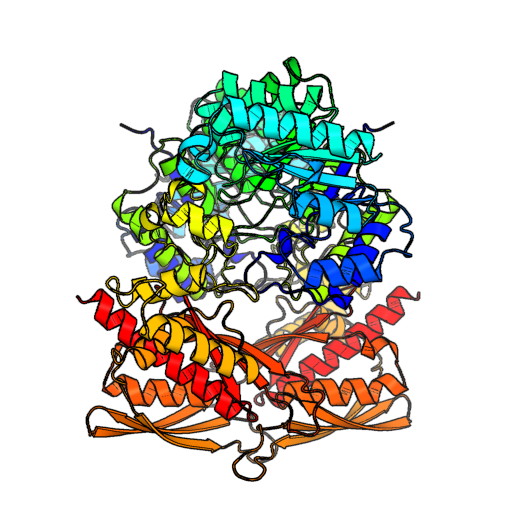139 ? -14.148 -32.5 3.359 1 98.56 139 LYS B O 1
ATOM 5134 N N . ASP B 1 140 ? -12.359 -31.391 4.191 1 98.69 140 ASP B N 1
ATOM 5135 C CA . ASP B 1 140 ? -13 -30.094 4.383 1 98.69 140 ASP B CA 1
ATOM 5136 C C . ASP B 1 140 ? -12.922 -29.25 3.115 1 98.69 140 ASP B C 1
ATOM 5138 O O . ASP B 1 140 ? -11.852 -28.734 2.773 1 98.69 140 ASP B O 1
ATOM 5142 N N . VAL B 1 141 ? -14.055 -29.047 2.424 1 98.88 141 VAL B N 1
ATOM 5143 C CA . VAL B 1 141 ? -14.023 -28.547 1.053 1 98.88 141 VAL B CA 1
ATOM 5144 C C . VAL B 1 141 ? -14.539 -27.109 1.013 1 98.88 141 VAL B C 1
ATOM 5146 O O . VAL B 1 141 ? -15.68 -26.828 1.397 1 98.88 141 VAL B O 1
ATOM 5149 N N . THR B 1 142 ? -13.703 -26.172 0.614 1 98.94 142 THR B N 1
ATOM 5150 C CA . THR B 1 142 ? -14.102 -24.797 0.268 1 98.94 142 THR B CA 1
ATOM 5151 C C . THR B 1 142 ? -14.203 -24.641 -1.246 1 98.94 142 THR B C 1
ATOM 5153 O O . THR B 1 142 ? -13.273 -24.969 -1.979 1 98.94 142 THR B O 1
ATOM 5156 N N . PHE B 1 143 ? -15.391 -24.203 -1.744 1 98.94 143 PHE B N 1
ATOM 5157 C CA . PHE B 1 143 ? -15.562 -23.875 -3.158 1 98.94 143 PHE B CA 1
ATOM 5158 C C . PHE B 1 143 ? -15.258 -22.422 -3.43 1 98.94 143 PHE B C 1
ATOM 5160 O O . PHE B 1 143 ? -15.93 -21.531 -2.898 1 98.94 143 PHE B O 1
ATOM 5167 N N . ASP B 1 144 ? -14.203 -22.156 -4.137 1 98.88 144 ASP B N 1
ATOM 5168 C CA . ASP B 1 144 ? -13.883 -20.812 -4.605 1 98.88 144 ASP B CA 1
ATOM 5169 C C . ASP B 1 144 ? -14.633 -20.5 -5.898 1 98.88 144 ASP B C 1
ATOM 5171 O O . ASP B 1 144 ? -14.211 -20.891 -6.984 1 98.88 144 ASP B O 1
ATOM 5175 N N . ALA B 1 145 ? -15.695 -19.719 -5.77 1 98.88 145 ALA B N 1
ATOM 5176 C CA . ALA B 1 145 ? -16.469 -19.328 -6.941 1 98.88 145 ALA B CA 1
ATOM 5177 C C . ALA B 1 145 ? -15.758 -18.234 -7.73 1 98.88 145 ALA B C 1
ATOM 5179 O O . ALA B 1 145 ? -16.016 -17.047 -7.523 1 98.88 145 ALA B O 1
ATOM 5180 N N . GLU B 1 146 ? -14.922 -18.672 -8.625 1 98.31 146 GLU B N 1
ATOM 5181 C CA . GLU B 1 146 ? -14.078 -17.734 -9.375 1 98.31 146 GLU B CA 1
ATOM 5182 C C . GLU B 1 146 ? -14.922 -16.781 -10.211 1 98.31 146 GLU B C 1
ATOM 5184 O O . GLU B 1 146 ? -15.914 -17.188 -10.812 1 98.31 146 GLU B O 1
ATOM 5189 N N . HIS B 1 147 ? -14.578 -15.516 -10.234 1 98.25 147 HIS B N 1
ATOM 5190 C CA . HIS B 1 147 ? -15.242 -14.43 -10.945 1 98.25 147 HIS B CA 1
ATOM 5191 C C . HIS B 1 147 ? -16.703 -14.328 -10.547 1 98.25 147 HIS B C 1
ATOM 5193 O O . HIS B 1 147 ? -17.578 -14.102 -11.391 1 98.25 147 HIS B O 1
ATOM 5199 N N . PHE B 1 148 ? -16.969 -14.562 -9.328 1 98.88 148 PHE B N 1
ATOM 5200 C CA . PHE B 1 148 ? -18.359 -14.656 -8.891 1 98.88 148 PHE B CA 1
ATOM 5201 C C . PHE B 1 148 ? -19.094 -13.336 -9.133 1 98.88 148 PHE B C 1
ATOM 5203 O O . PHE B 1 148 ? -20.188 -13.32 -9.695 1 98.88 148 PHE B O 1
ATOM 5210 N N . PHE B 1 149 ? -18.516 -12.219 -8.727 1 98.88 149 PHE B N 1
ATOM 5211 C CA . PHE B 1 149 ? -19.219 -10.938 -8.773 1 98.88 149 PHE B CA 1
ATOM 5212 C C . PHE B 1 149 ? -19.406 -10.484 -10.211 1 98.88 149 PHE B C 1
ATOM 5214 O O . PHE B 1 149 ? -20.469 -9.945 -10.562 1 98.88 149 PHE B O 1
ATOM 5221 N N . ASP B 1 150 ? -18.422 -10.711 -11.023 1 98.19 150 ASP B N 1
ATOM 5222 C CA . ASP B 1 150 ? -18.609 -10.453 -12.453 1 98.19 150 ASP B CA 1
ATOM 5223 C C . ASP B 1 150 ? -19.703 -11.336 -13.031 1 98.19 150 ASP B C 1
ATOM 5225 O O . ASP B 1 150 ? -20.547 -10.867 -13.805 1 98.19 150 ASP B O 1
ATOM 5229 N N . GLY B 1 151 ? -19.656 -12.617 -12.68 1 98.62 151 GLY B N 1
ATOM 5230 C CA . GLY B 1 151 ? -20.672 -13.547 -13.133 1 98.62 151 GLY B CA 1
ATOM 5231 C C . GLY B 1 151 ? -22.078 -13.172 -12.664 1 98.62 151 GLY B C 1
ATOM 5232 O O . GLY B 1 151 ? -23.031 -13.242 -13.445 1 98.62 151 GLY B O 1
ATOM 5233 N N . TYR B 1 152 ? -22.172 -12.781 -11.406 1 98.81 152 TYR B N 1
ATOM 5234 C CA . TYR B 1 152 ? -23.453 -12.391 -10.844 1 98.81 152 TYR B CA 1
ATOM 5235 C C . TYR B 1 152 ? -24.016 -11.164 -11.555 1 98.81 152 TYR B C 1
ATOM 5237 O O . TYR B 1 152 ? -25.203 -11.102 -11.859 1 98.81 152 TYR B O 1
ATOM 5245 N N . LYS B 1 153 ? -23.219 -10.148 -11.797 1 98.31 153 LYS B N 1
ATOM 5246 C CA . LYS B 1 153 ? -23.656 -8.93 -12.477 1 98.31 153 LYS B CA 1
ATOM 5247 C C . LYS B 1 153 ? -24.109 -9.234 -13.898 1 98.31 153 LYS B C 1
ATOM 5249 O O . LYS B 1 153 ? -25.031 -8.586 -14.406 1 98.31 153 LYS B O 1
ATOM 5254 N N . ASN B 1 154 ? -23.5 -10.211 -14.539 1 98.06 154 ASN B N 1
ATOM 5255 C CA . ASN B 1 154 ? -23.844 -10.602 -15.898 1 98.06 154 ASN B CA 1
ATOM 5256 C C . ASN B 1 154 ? -25.062 -11.508 -15.945 1 98.06 154 ASN B C 1
ATOM 5258 O O . ASN B 1 154 ? -25.938 -11.336 -16.797 1 98.06 154 ASN B O 1
ATOM 5262 N N . ASP B 1 155 ? -25.141 -12.516 -15.07 1 98.44 155 ASP B N 1
ATOM 5263 C CA . ASP B 1 155 ? -26.203 -13.508 -14.992 1 98.44 155 ASP B CA 1
ATOM 5264 C C . ASP B 1 155 ? -26.391 -13.992 -13.555 1 98.44 155 ASP B C 1
ATOM 5266 O O . ASP B 1 155 ? -25.906 -15.062 -13.188 1 98.44 155 ASP B O 1
ATOM 5270 N N . PRO B 1 156 ? -27.188 -13.211 -12.781 1 98.62 156 PRO B N 1
ATOM 5271 C CA . PRO B 1 156 ? -27.359 -13.562 -11.367 1 98.62 156 PRO B CA 1
ATOM 5272 C C . PRO B 1 156 ? -27.906 -14.977 -11.172 1 98.62 156 PRO B C 1
ATOM 5274 O O . PRO B 1 156 ? -27.516 -15.664 -10.227 1 98.62 156 PRO B O 1
ATOM 5277 N N . GLY B 1 157 ? -28.812 -15.391 -12.008 1 98.56 157 GLY B N 1
ATOM 5278 C CA . GLY B 1 157 ? -29.391 -16.719 -11.914 1 98.56 157 GLY B CA 1
ATOM 5279 C C . GLY B 1 157 ? -28.344 -17.828 -12 1 98.56 157 GLY B C 1
ATOM 5280 O O . GLY B 1 157 ? -28.297 -18.719 -11.148 1 98.56 157 GLY B O 1
ATOM 5281 N N . TYR B 1 158 ? -27.5 -17.766 -12.984 1 98.75 158 TYR B N 1
ATOM 5282 C CA . TYR B 1 158 ? -26.5 -18.812 -13.18 1 98.75 158 TYR B CA 1
ATOM 5283 C C . TYR B 1 158 ? -25.453 -18.781 -12.062 1 98.75 158 TYR B C 1
ATOM 5285 O O . TYR B 1 158 ? -24.969 -19.828 -11.633 1 98.75 158 TYR B O 1
ATOM 5293 N N . ALA B 1 159 ? -25.047 -17.547 -11.695 1 98.81 159 ALA B N 1
ATOM 5294 C CA . ALA B 1 159 ? -24.078 -17.422 -10.617 1 98.81 159 ALA B CA 1
ATOM 5295 C C . ALA B 1 159 ? -24.562 -18.141 -9.359 1 98.81 159 ALA B C 1
ATOM 5297 O O . ALA B 1 159 ? -23.781 -18.828 -8.688 1 98.81 159 ALA B O 1
ATOM 5298 N N . ILE B 1 160 ? -25.844 -17.969 -9.055 1 98.88 160 ILE B N 1
ATOM 5299 C CA . ILE B 1 160 ? -26.422 -18.609 -7.891 1 98.88 160 ILE B CA 1
ATOM 5300 C C . ILE B 1 160 ? -26.484 -20.125 -8.109 1 98.88 160 ILE B C 1
ATOM 5302 O O . ILE B 1 160 ? -26.234 -20.906 -7.191 1 98.88 160 ILE B O 1
ATOM 5306 N N . GLU B 1 161 ? -26.797 -20.578 -9.344 1 98.81 161 GLU B N 1
ATOM 5307 C CA . GLU B 1 161 ? -26.828 -22.016 -9.664 1 98.81 161 GLU B CA 1
ATOM 5308 C C . GLU B 1 161 ? -25.469 -22.656 -9.422 1 98.81 161 GLU B C 1
ATOM 5310 O O . GLU B 1 161 ? -25.406 -23.812 -8.977 1 98.81 161 GLU B O 1
ATOM 5315 N N . ALA B 1 162 ? -24.422 -21.969 -9.766 1 98.88 162 ALA B N 1
ATOM 5316 C CA . ALA B 1 162 ? -23.078 -22.484 -9.531 1 98.88 162 ALA B CA 1
ATOM 5317 C C . ALA B 1 162 ? -22.844 -22.75 -8.047 1 98.88 162 ALA B C 1
ATOM 5319 O O . ALA B 1 162 ? -22.266 -23.766 -7.672 1 98.88 162 ALA B O 1
ATOM 5320 N N . LEU B 1 163 ? -23.266 -21.781 -7.195 1 98.94 163 LEU B N 1
ATOM 5321 C CA . LEU B 1 163 ? -23.141 -21.953 -5.754 1 98.94 163 LEU B CA 1
ATOM 5322 C C . LEU B 1 163 ? -23.984 -23.125 -5.254 1 98.94 163 LEU B C 1
ATOM 5324 O O . LEU B 1 163 ? -23.531 -23.891 -4.41 1 98.94 163 LEU B O 1
ATOM 5328 N N . LEU B 1 164 ? -25.188 -23.203 -5.777 1 98.88 164 LEU B N 1
ATOM 5329 C CA . LEU B 1 164 ? -26.094 -24.281 -5.363 1 98.88 164 LEU B CA 1
ATOM 5330 C C . LEU B 1 164 ? -25.531 -25.641 -5.754 1 98.88 164 LEU B C 1
ATOM 5332 O O . LEU B 1 164 ? -25.688 -26.609 -5.012 1 98.88 164 LEU B O 1
ATOM 5336 N N . ALA B 1 165 ? -24.891 -25.766 -6.926 1 98.88 165 ALA B N 1
ATOM 5337 C CA . ALA B 1 165 ? -24.25 -27 -7.344 1 98.88 165 ALA B CA 1
ATOM 5338 C C . ALA B 1 165 ? -23.172 -27.422 -6.352 1 98.88 165 ALA B C 1
ATOM 5340 O O . ALA B 1 165 ? -23.062 -28.609 -6.012 1 98.88 165 ALA B O 1
ATOM 5341 N N . ALA B 1 166 ? -22.344 -26.469 -5.914 1 98.94 166 ALA B N 1
ATOM 5342 C CA . ALA B 1 166 ? -21.297 -26.766 -4.934 1 98.94 166 ALA B CA 1
ATOM 5343 C C . ALA B 1 166 ? -21.906 -27.188 -3.6 1 98.94 166 ALA B C 1
ATOM 5345 O O . ALA B 1 166 ? -21.406 -28.125 -2.959 1 98.94 166 ALA B O 1
ATOM 5346 N N . GLN B 1 167 ? -22.984 -26.422 -3.17 1 98.81 167 GLN B N 1
ATOM 5347 C CA . GLN B 1 167 ? -23.688 -26.781 -1.942 1 98.81 167 GLN B CA 1
ATOM 5348 C C . GLN B 1 167 ? -24.266 -28.188 -2.021 1 98.81 167 GLN B C 1
ATOM 5350 O O . GLN B 1 167 ? -24.156 -28.969 -1.069 1 98.81 167 GLN B O 1
ATOM 5355 N N . GLU B 1 168 ? -24.875 -28.531 -3.16 1 98.69 168 GLU B N 1
ATOM 5356 C CA . GLU B 1 168 ? -25.453 -29.844 -3.367 1 98.69 168 GLU B CA 1
ATOM 5357 C C . GLU B 1 168 ? -24.375 -30.938 -3.363 1 98.69 168 GLU B C 1
ATOM 5359 O O . GLU B 1 168 ? -24.625 -32.062 -2.916 1 98.69 168 GLU B O 1
ATOM 5364 N N . GLY B 1 169 ? -23.219 -30.547 -3.836 1 98.75 169 GLY B N 1
ATOM 5365 C CA . GLY B 1 169 ? -22.094 -31.469 -3.816 1 98.75 169 GLY B CA 1
ATOM 5366 C C . GLY B 1 169 ? -21.5 -31.656 -2.432 1 98.75 169 GLY B C 1
ATOM 5367 O O . GLY B 1 169 ? -20.672 -32.531 -2.225 1 98.75 169 GLY B O 1
ATOM 5368 N N . GLY B 1 170 ? -21.906 -30.812 -1.494 1 98.75 170 GLY B N 1
ATOM 5369 C CA . GLY B 1 170 ? -21.516 -31.047 -0.112 1 98.75 170 GLY B CA 1
ATOM 5370 C C . GLY B 1 170 ? -20.406 -30.109 0.357 1 98.75 170 GLY B C 1
ATOM 5371 O O . GLY B 1 170 ? -19.828 -30.312 1.425 1 98.75 170 GLY B O 1
ATOM 5372 N N . ALA B 1 171 ? -20.062 -29.062 -0.355 1 98.81 171 ALA B N 1
ATOM 5373 C CA . ALA B 1 171 ? -19.031 -28.109 0.075 1 98.81 171 ALA B CA 1
ATOM 5374 C C . ALA B 1 171 ? -19.312 -27.594 1.483 1 98.81 171 ALA B C 1
ATOM 5376 O O . ALA B 1 171 ? -20.484 -27.438 1.874 1 98.81 171 ALA B O 1
ATOM 5377 N N . ASP B 1 172 ? -18.266 -27.359 2.25 1 98.81 172 ASP B N 1
ATOM 5378 C CA . ASP B 1 172 ? -18.391 -26.875 3.619 1 98.81 172 ASP B CA 1
ATOM 5379 C C . ASP B 1 172 ? -18.484 -25.359 3.658 1 98.81 172 ASP B C 1
ATOM 5381 O O . ASP B 1 172 ? -19.031 -24.781 4.602 1 98.81 172 ASP B O 1
ATOM 5385 N N . CYS B 1 173 ? -17.938 -24.672 2.676 1 98.88 173 CYS B N 1
ATOM 5386 C CA . CYS B 1 173 ? -17.922 -23.219 2.557 1 98.88 173 CYS B CA 1
ATOM 5387 C C . CYS B 1 173 ? -17.938 -22.781 1.095 1 98.88 173 CYS B C 1
ATOM 5389 O O . CYS B 1 173 ? -17.344 -23.438 0.245 1 98.88 173 CYS B O 1
ATOM 5391 N N . LEU B 1 174 ? -18.703 -21.766 0.773 1 98.94 174 LEU B N 1
ATOM 5392 C CA . LEU B 1 174 ? -18.719 -21.172 -0.558 1 98.94 174 LEU B CA 1
ATOM 5393 C C . LEU B 1 174 ? -18.062 -19.797 -0.547 1 98.94 174 LEU B C 1
ATOM 5395 O O . LEU B 1 174 ? -18.656 -18.828 -0.052 1 98.94 174 LEU B O 1
ATOM 5399 N N . ALA B 1 175 ? -16.875 -19.688 -1.095 1 98.94 175 ALA B N 1
ATOM 5400 C CA . ALA B 1 175 ? -16.141 -18.422 -1.116 1 98.94 175 ALA B CA 1
ATOM 5401 C C . ALA B 1 175 ? -16.469 -17.625 -2.377 1 98.94 175 ALA B C 1
ATOM 5403 O O . ALA B 1 175 ? -16.203 -18.078 -3.492 1 98.94 175 ALA B O 1
ATOM 5404 N N . LEU B 1 176 ? -17.062 -16.453 -2.225 1 98.94 176 LEU B N 1
ATOM 5405 C CA . LEU B 1 176 ? -17.344 -15.547 -3.332 1 98.94 176 LEU B CA 1
ATOM 5406 C C . LEU B 1 176 ? -16.094 -14.773 -3.725 1 98.94 176 LEU B C 1
ATOM 5408 O O . LEU B 1 176 ? -15.555 -13.992 -2.93 1 98.94 176 LEU B O 1
ATOM 5412 N N . CYS B 1 177 ? -15.633 -14.961 -4.965 1 98.88 177 CYS B N 1
ATOM 5413 C CA . CYS B 1 177 ? -14.328 -14.43 -5.352 1 98.88 177 CYS B CA 1
ATOM 5414 C C . CYS B 1 177 ? -14.484 -13.203 -6.238 1 98.88 177 CYS B C 1
ATOM 5416 O O . CYS B 1 177 ? -15.133 -13.266 -7.285 1 98.88 177 CYS B O 1
ATOM 5418 N N . ASP B 1 178 ? -13.969 -12.086 -5.805 1 98.69 178 ASP B N 1
ATOM 5419 C CA . ASP B 1 178 ? -13.758 -10.914 -6.648 1 98.69 178 ASP B CA 1
ATOM 5420 C C . ASP B 1 178 ? -12.422 -11.016 -7.395 1 98.69 178 ASP B C 1
ATOM 5422 O O . ASP B 1 178 ? -11.516 -10.219 -7.16 1 98.69 178 ASP B O 1
ATOM 5426 N N . THR B 1 179 ? -12.375 -11.867 -8.359 1 97.81 179 THR B N 1
ATOM 5427 C CA . THR B 1 179 ? -11.156 -12.398 -8.961 1 97.81 179 THR B CA 1
ATOM 5428 C C . THR B 1 179 ? -10.375 -11.281 -9.648 1 97.81 179 THR B C 1
ATOM 5430 O O . THR B 1 179 ? -9.141 -11.234 -9.555 1 97.81 179 THR B O 1
ATOM 5433 N N . ASN B 1 180 ? -11.047 -10.398 -10.359 1 96.06 180 ASN B N 1
ATOM 5434 C CA . ASN B 1 180 ? -10.305 -9.352 -11.055 1 96.06 180 ASN B CA 1
ATOM 5435 C C . ASN B 1 180 ? -10.195 -8.086 -10.211 1 96.06 180 ASN B C 1
ATOM 5437 O O . ASN B 1 180 ? -9.656 -7.074 -10.672 1 96.06 180 ASN B O 1
ATOM 5441 N N . GLY B 1 181 ? -10.789 -8.078 -8.914 1 98.12 181 GLY B N 1
ATOM 5442 C CA . GLY B 1 181 ? -10.602 -7.004 -7.949 1 98.12 181 GLY B CA 1
ATOM 5443 C C . GLY B 1 181 ? -11.312 -5.723 -8.336 1 98.12 181 GLY B C 1
ATOM 5444 O O . GLY B 1 181 ? -10.953 -4.641 -7.859 1 98.12 181 GLY B O 1
ATOM 5445 N N . GLY B 1 182 ? -12.312 -5.832 -9.211 1 98.25 182 GLY B N 1
ATOM 5446 C CA . GLY B 1 182 ? -12.898 -4.633 -9.781 1 98.25 182 GLY B CA 1
ATOM 5447 C C . GLY B 1 182 ? -14.219 -4.254 -9.133 1 98.25 182 GLY B C 1
ATOM 5448 O O . GLY B 1 182 ? -14.805 -3.219 -9.469 1 98.25 182 GLY B O 1
ATOM 5449 N N . THR B 1 183 ? -14.734 -5.004 -8.164 1 98.69 183 THR B N 1
ATOM 5450 C CA . THR B 1 183 ? -16.078 -4.785 -7.641 1 98.69 183 THR B CA 1
ATOM 5451 C C . THR B 1 183 ? -16.062 -3.691 -6.578 1 98.69 183 THR B C 1
ATOM 5453 O O . THR B 1 183 ? -15.172 -3.643 -5.734 1 98.69 183 THR B O 1
ATOM 5456 N N . LEU B 1 184 ? -17.031 -2.797 -6.641 1 98.69 184 LEU B N 1
ATOM 5457 C CA . LEU B 1 184 ? -17.141 -1.684 -5.703 1 98.69 184 LEU B CA 1
ATOM 5458 C C . LEU B 1 184 ? -17.844 -2.121 -4.422 1 98.69 184 LEU B C 1
ATOM 5460 O O . LEU B 1 184 ? -18.594 -3.104 -4.418 1 98.69 184 LEU B O 1
ATOM 5464 N N . PRO B 1 185 ? -17.656 -1.38 -3.297 1 98.38 185 PRO B N 1
ATOM 5465 C CA . PRO B 1 185 ? -18.156 -1.784 -1.981 1 98.38 185 PRO B CA 1
ATOM 5466 C C . PRO B 1 185 ? -19.688 -1.932 -1.953 1 98.38 185 PRO B C 1
ATOM 5468 O O . PRO B 1 185 ? -20.203 -2.887 -1.372 1 98.38 185 PRO B O 1
ATOM 5471 N N . PHE B 1 186 ? -20.438 -1.015 -2.598 1 97.31 186 PHE B N 1
ATOM 5472 C CA . PHE B 1 186 ? -21.891 -1.054 -2.545 1 97.31 186 PHE B CA 1
ATOM 5473 C C . PHE B 1 186 ? -22.422 -2.238 -3.336 1 97.31 186 PHE B C 1
ATOM 5475 O O . PHE B 1 186 ? -23.469 -2.791 -2.998 1 97.31 186 PHE B O 1
ATOM 5482 N N . GLU B 1 187 ? -21.672 -2.68 -4.375 1 98.38 187 GLU B N 1
ATOM 5483 C CA . GLU B 1 187 ? -22.031 -3.881 -5.121 1 98.38 187 GLU B CA 1
ATOM 5484 C C . GLU B 1 187 ? -21.828 -5.137 -4.277 1 98.38 187 GLU B C 1
ATOM 5486 O O . GLU B 1 187 ? -22.672 -6.039 -4.273 1 98.38 187 GLU B O 1
ATOM 5491 N N . ILE B 1 188 ? -20.719 -5.152 -3.533 1 98.75 188 ILE B N 1
ATOM 5492 C CA . ILE B 1 188 ? -20.406 -6.273 -2.652 1 98.75 188 ILE B CA 1
ATOM 5493 C C . ILE B 1 188 ? -21.531 -6.469 -1.646 1 98.75 188 ILE B C 1
ATOM 5495 O O . ILE B 1 188 ? -22.031 -7.582 -1.473 1 98.75 188 ILE B O 1
ATOM 5499 N N . GLU B 1 189 ? -21.906 -5.379 -0.989 1 98.38 189 GLU B N 1
ATOM 5500 C CA . GLU B 1 189 ? -22.938 -5.438 0.036 1 98.38 189 GLU B CA 1
ATOM 5501 C C . GLU B 1 189 ? -24.25 -5.984 -0.531 1 98.38 189 GLU B C 1
ATOM 5503 O O . GLU B 1 189 ? -24.844 -6.898 0.04 1 98.38 189 GLU B O 1
ATOM 5508 N N . LYS B 1 190 ? -24.672 -5.473 -1.654 1 98.44 190 LYS B N 1
ATOM 5509 C CA . LYS B 1 190 ? -25.938 -5.852 -2.273 1 98.44 190 LYS B CA 1
ATOM 5510 C C . LYS B 1 190 ? -25.922 -7.32 -2.693 1 98.44 190 LYS B C 1
ATOM 5512 O O . LYS B 1 190 ? -26.875 -8.062 -2.41 1 98.44 190 LYS B O 1
ATOM 5517 N N . ILE B 1 191 ? -24.844 -7.73 -3.324 1 98.88 191 ILE B N 1
ATOM 5518 C CA . ILE B 1 191 ? -24.766 -9.07 -3.902 1 98.88 191 ILE B CA 1
ATOM 5519 C C . ILE B 1 191 ? -24.625 -10.102 -2.789 1 98.88 191 ILE B C 1
ATOM 5521 O O . ILE B 1 191 ? -25.312 -11.133 -2.797 1 98.88 191 ILE B O 1
ATOM 5525 N N . VAL B 1 192 ? -23.797 -9.852 -1.763 1 98.88 192 VAL B N 1
ATOM 5526 C CA . VAL B 1 192 ? -23.609 -10.797 -0.67 1 98.88 192 VAL B CA 1
ATOM 5527 C C . VAL B 1 192 ? -24.906 -10.961 0.119 1 98.88 192 VAL B C 1
ATOM 5529 O O . VAL B 1 192 ? -25.25 -12.062 0.532 1 98.88 192 VAL B O 1
ATOM 5532 N N . THR B 1 193 ? -25.609 -9.836 0.33 1 98.62 193 THR B N 1
ATOM 5533 C CA . THR B 1 193 ? -26.891 -9.891 1.04 1 98.62 193 THR B CA 1
ATOM 5534 C C . THR B 1 193 ? -27.875 -10.781 0.302 1 98.62 193 THR B C 1
ATOM 5536 O O . THR B 1 193 ? -28.578 -11.578 0.922 1 98.62 193 THR B O 1
ATOM 5539 N N . ASP B 1 194 ? -27.906 -10.656 -0.969 1 98.75 194 ASP B N 1
ATOM 5540 C CA . ASP B 1 194 ? -28.812 -11.477 -1.782 1 98.75 194 ASP B CA 1
ATOM 5541 C C . ASP B 1 194 ? -28.406 -12.945 -1.73 1 98.75 194 ASP B C 1
ATOM 5543 O O . ASP B 1 194 ? -29.266 -13.82 -1.581 1 98.75 194 ASP B O 1
ATOM 5547 N N . VAL B 1 195 ? -27.094 -13.195 -1.881 1 98.88 195 VAL B N 1
ATOM 5548 C CA . VAL B 1 195 ? -26.578 -14.562 -1.879 1 98.88 195 VAL B CA 1
ATOM 5549 C C . VAL B 1 195 ? -26.891 -15.227 -0.543 1 98.88 195 VAL B C 1
ATOM 5551 O O . VAL B 1 195 ? -27.281 -16.406 -0.503 1 98.88 195 VAL B O 1
ATOM 5554 N N . ARG B 1 196 ? -26.688 -14.508 0.556 1 98.44 196 ARG B N 1
ATOM 5555 C CA . ARG B 1 196 ? -26.891 -15.055 1.894 1 98.44 196 ARG B CA 1
ATOM 5556 C C . ARG B 1 196 ? -28.328 -15.555 2.066 1 98.44 196 ARG B C 1
ATOM 5558 O O . ARG B 1 196 ? -28.562 -16.547 2.76 1 98.44 196 ARG B O 1
ATOM 5565 N N . LYS B 1 197 ? -29.312 -15 1.385 1 98.12 197 LYS B N 1
ATOM 5566 C CA . LYS B 1 197 ? -30.703 -15.406 1.464 1 98.12 197 LYS B CA 1
ATOM 5567 C C . LYS B 1 197 ? -30.938 -16.734 0.745 1 98.12 197 LYS B C 1
ATOM 5569 O O . LYS B 1 197 ? -31.906 -17.438 1.036 1 98.12 197 LYS B O 1
ATOM 5574 N N . LYS B 1 198 ? -30.047 -17.078 -0.101 1 98.38 198 LYS B N 1
ATOM 5575 C CA . LYS B 1 198 ? -30.312 -18.188 -1.013 1 98.38 198 LYS B CA 1
ATOM 5576 C C . LYS B 1 198 ? -29.453 -19.391 -0.678 1 98.38 198 LYS B C 1
ATOM 5578 O O . LYS B 1 198 ? -29.719 -20.5 -1.125 1 98.38 198 LYS B O 1
ATOM 5583 N N . ILE B 1 199 ? -28.391 -19.141 0.055 1 98.38 199 ILE B N 1
ATOM 5584 C CA . ILE B 1 199 ? -27.422 -20.172 0.373 1 98.38 199 ILE B CA 1
ATOM 5585 C C . ILE B 1 199 ? -27.531 -20.547 1.852 1 98.38 199 ILE B C 1
ATOM 5587 O O . ILE B 1 199 ? -27.672 -19.672 2.707 1 98.38 199 ILE B O 1
ATOM 5591 N N . ARG B 1 200 ? -27.406 -21.781 2.262 1 96.44 200 ARG B N 1
ATOM 5592 C CA . ARG B 1 200 ? -27.688 -22.25 3.611 1 96.44 200 ARG B CA 1
ATOM 5593 C C . ARG B 1 200 ? -26.406 -22.562 4.363 1 96.44 200 ARG B C 1
ATOM 5595 O O . ARG B 1 200 ? -26.422 -22.719 5.586 1 96.44 200 ARG B O 1
ATOM 5602 N N . ILE B 1 201 ? -25.344 -22.734 3.682 1 98.19 201 ILE B N 1
ATOM 5603 C CA . ILE B 1 201 ? -24.078 -23.094 4.324 1 98.19 201 ILE B CA 1
ATOM 5604 C C . ILE B 1 201 ? -23.203 -21.844 4.434 1 98.19 201 ILE B C 1
ATOM 5606 O O . ILE B 1 201 ? -23.531 -20.797 3.887 1 98.19 201 ILE B O 1
ATOM 5610 N N . PRO B 1 202 ? -22.047 -21.875 5.188 1 98.5 202 PRO B N 1
ATOM 5611 C CA . PRO B 1 202 ? -21.188 -20.703 5.398 1 98.5 202 PRO B CA 1
ATOM 5612 C C . PRO B 1 202 ? -20.672 -20.109 4.094 1 98.5 202 PRO B C 1
ATOM 5614 O O . PRO B 1 202 ? -20.344 -20.844 3.164 1 98.5 202 PRO B O 1
ATOM 5617 N N . LEU B 1 203 ? -20.656 -18.781 4.086 1 98.88 203 LEU B N 1
ATOM 5618 C CA . LEU B 1 203 ? -20.094 -18.031 2.963 1 98.88 203 LEU B CA 1
ATOM 5619 C C . LEU B 1 203 ? -18.703 -17.5 3.309 1 98.88 203 LEU B C 1
ATOM 5621 O O . LEU B 1 203 ? -18.438 -17.156 4.461 1 98.88 203 LEU B O 1
ATOM 5625 N N . GLY B 1 204 ? -17.844 -17.531 2.314 1 98.88 204 GLY B N 1
ATOM 5626 C CA . GLY B 1 204 ? -16.547 -16.875 2.381 1 98.88 204 GLY B CA 1
ATOM 5627 C C . GLY B 1 204 ? -16.406 -15.75 1.368 1 98.88 204 GLY B C 1
ATOM 5628 O O . GLY B 1 204 ? -17.234 -15.594 0.479 1 98.88 204 GLY B O 1
ATOM 5629 N N . ILE B 1 205 ? -15.398 -14.922 1.548 1 98.94 205 ILE B N 1
ATOM 5630 C CA . ILE B 1 205 ? -15.094 -13.828 0.634 1 98.94 205 ILE B CA 1
ATOM 5631 C C . ILE B 1 205 ? -13.609 -13.859 0.27 1 98.94 205 ILE B C 1
ATOM 5633 O O . ILE B 1 205 ? -12.758 -14.133 1.12 1 98.94 205 ILE B O 1
ATOM 5637 N N . HIS B 1 206 ? -13.281 -13.773 -1.001 1 98.94 206 HIS B N 1
ATOM 5638 C CA . HIS B 1 206 ? -11.938 -13.703 -1.566 1 98.94 206 HIS B CA 1
ATOM 5639 C C . HIS B 1 206 ? -11.805 -12.523 -2.523 1 98.94 206 HIS B C 1
ATOM 5641 O O . HIS B 1 206 ? -12.219 -12.609 -3.682 1 98.94 206 HIS B O 1
ATOM 5647 N N . CYS B 1 207 ? -11.125 -11.461 -2.043 1 98.88 207 CYS B N 1
ATOM 5648 C CA . CYS B 1 207 ? -11.07 -10.258 -2.855 1 98.88 207 CYS B CA 1
ATOM 5649 C C . CYS B 1 207 ? -9.641 -9.953 -3.289 1 98.88 207 CYS B C 1
ATOM 5651 O O . CYS B 1 207 ? -8.695 -10.141 -2.516 1 98.88 207 CYS B O 1
ATOM 5653 N N . HIS B 1 208 ? -9.477 -9.586 -4.531 1 98.69 208 HIS B N 1
ATOM 5654 C CA . HIS B 1 208 ? -8.234 -8.984 -5.012 1 98.69 208 HIS B CA 1
ATOM 5655 C C . HIS B 1 208 ? -8.297 -7.461 -4.938 1 98.69 208 HIS B C 1
ATOM 5657 O O . HIS B 1 208 ? -9.375 -6.887 -4.777 1 98.69 208 HIS B O 1
ATOM 5663 N N . ASN B 1 209 ? -7.168 -6.785 -5.047 1 98.69 209 ASN B N 1
ATOM 5664 C CA . ASN B 1 209 ? -7.062 -5.391 -4.637 1 98.69 209 ASN B CA 1
ATOM 5665 C C . ASN B 1 209 ? -6.895 -4.461 -5.836 1 98.69 209 ASN B C 1
ATOM 5667 O O . ASN B 1 209 ? -6.414 -3.336 -5.691 1 98.69 209 ASN B O 1
ATOM 5671 N N . ASP B 1 210 ? -7.344 -4.828 -7.008 1 98.56 210 ASP B N 1
ATOM 5672 C CA . ASP B 1 210 ? -7.09 -4.113 -8.258 1 98.56 210 ASP B CA 1
ATOM 5673 C C . ASP B 1 210 ? -7.711 -2.719 -8.227 1 98.56 210 ASP B C 1
ATOM 5675 O O . ASP B 1 210 ? -7.195 -1.789 -8.852 1 98.56 210 ASP B O 1
ATOM 5679 N N . SER B 1 211 ? -8.781 -2.551 -7.441 1 98.75 211 SER B N 1
ATOM 5680 C CA . SER B 1 211 ? -9.422 -1.246 -7.309 1 98.75 211 SER B CA 1
ATOM 5681 C C . SER B 1 211 ? -9.078 -0.589 -5.98 1 98.75 211 SER B C 1
ATOM 5683 O O . SER B 1 211 ? -9.641 0.447 -5.625 1 98.75 211 SER B O 1
ATOM 5685 N N . GLY B 1 212 ? -8.195 -1.222 -5.211 1 98.69 212 GLY B N 1
ATOM 5686 C CA . GLY B 1 212 ? -7.809 -0.692 -3.912 1 98.69 212 GLY B CA 1
ATOM 5687 C C . GLY B 1 212 ? -8.875 -0.88 -2.852 1 98.69 212 GLY B C 1
ATOM 5688 O O . GLY B 1 212 ? -8.969 -0.088 -1.912 1 98.69 212 GLY B O 1
ATOM 5689 N N . LEU B 1 213 ? -9.742 -1.914 -2.998 1 98.88 213 LEU B N 1
ATOM 5690 C CA . LEU B 1 213 ? -10.938 -1.98 -2.162 1 98.88 213 LEU B CA 1
ATOM 5691 C C . LEU B 1 213 ? -11.039 -3.338 -1.477 1 98.88 213 LEU B C 1
ATOM 5693 O O . LEU B 1 213 ? -12.039 -3.627 -0.813 1 98.88 213 LEU B O 1
ATOM 5697 N N . ALA B 1 214 ? -9.984 -4.184 -1.566 1 98.88 214 ALA B N 1
ATOM 5698 C CA . ALA B 1 214 ? -10.062 -5.57 -1.114 1 98.88 214 ALA B CA 1
ATOM 5699 C C . ALA B 1 214 ? -10.344 -5.645 0.384 1 98.88 214 ALA B C 1
ATOM 5701 O O . ALA B 1 214 ? -11.133 -6.48 0.833 1 98.88 214 ALA B O 1
ATOM 5702 N N . VAL B 1 215 ? -9.688 -4.762 1.213 1 98.88 215 VAL B N 1
ATOM 5703 C CA . VAL B 1 215 ? -9.898 -4.754 2.656 1 98.88 215 VAL B CA 1
ATOM 5704 C C . VAL B 1 215 ? -11.344 -4.371 2.965 1 98.88 215 VAL B C 1
ATOM 5706 O O . VAL B 1 215 ? -12.047 -5.094 3.676 1 98.88 215 VAL B O 1
ATOM 5709 N N . ALA B 1 216 ? -11.812 -3.258 2.391 1 98.94 216 ALA B N 1
ATOM 5710 C CA . ALA B 1 216 ? -13.172 -2.771 2.639 1 98.94 216 ALA B CA 1
ATOM 5711 C C . ALA B 1 216 ? -14.211 -3.783 2.168 1 98.94 216 ALA B C 1
ATOM 5713 O O . ALA B 1 216 ? -15.188 -4.047 2.871 1 98.94 216 ALA B O 1
ATOM 5714 N N . ASN B 1 217 ? -13.984 -4.344 0.939 1 98.94 217 ASN B N 1
ATOM 5715 C CA . ASN B 1 217 ? -14.914 -5.328 0.396 1 98.94 217 ASN B CA 1
ATOM 5716 C C . ASN B 1 217 ? -15.039 -6.543 1.309 1 98.94 217 ASN B C 1
ATOM 5718 O O . ASN B 1 217 ? -16.141 -7.074 1.494 1 98.94 217 ASN B O 1
ATOM 5722 N N . SER B 1 218 ? -13.938 -6.969 1.885 1 98.94 218 SER B N 1
ATOM 5723 C CA . SER B 1 218 ? -13.953 -8.102 2.803 1 98.94 218 SER B CA 1
ATOM 5724 C C . SER B 1 218 ? -14.734 -7.781 4.07 1 98.94 218 SER B C 1
ATOM 5726 O O . SER B 1 218 ? -15.555 -8.594 4.523 1 98.94 218 SER B O 1
ATOM 5728 N N . LEU B 1 219 ? -14.531 -6.578 4.68 1 98.94 219 LEU B N 1
ATOM 5729 C CA . LEU B 1 219 ? -15.227 -6.184 5.898 1 98.94 219 LEU B CA 1
ATOM 5730 C C . LEU B 1 219 ? -16.719 -6.023 5.641 1 98.94 219 LEU B C 1
ATOM 5732 O O . LEU B 1 219 ? -17.547 -6.41 6.477 1 98.94 219 LEU B O 1
ATOM 5736 N N . ILE B 1 220 ? -17.047 -5.457 4.492 1 98.81 220 ILE B N 1
ATOM 5737 C CA . ILE B 1 220 ? -18.438 -5.246 4.125 1 98.81 220 ILE B CA 1
ATOM 5738 C C . ILE B 1 220 ? -19.141 -6.59 3.916 1 98.81 220 ILE B C 1
ATOM 5740 O O . ILE B 1 220 ? -20.297 -6.77 4.309 1 98.81 220 ILE B O 1
ATOM 5744 N N . ALA B 1 221 ? -18.406 -7.551 3.295 1 98.88 221 ALA B N 1
ATOM 5745 C CA . ALA B 1 221 ? -18.953 -8.898 3.115 1 98.88 221 ALA B CA 1
ATOM 5746 C C . ALA B 1 221 ? -19.234 -9.562 4.461 1 98.88 221 ALA B C 1
ATOM 5748 O O . ALA B 1 221 ? -20.266 -10.211 4.637 1 98.88 221 ALA B O 1
ATOM 5749 N N . VAL B 1 222 ? -18.328 -9.391 5.441 1 98.81 222 VAL B N 1
ATOM 5750 C CA . VAL B 1 222 ? -18.516 -9.953 6.773 1 98.81 222 VAL B CA 1
ATOM 5751 C C . VAL B 1 222 ? -19.75 -9.328 7.422 1 98.81 222 VAL B C 1
ATOM 5753 O O . VAL B 1 222 ? -20.578 -10.031 8.016 1 98.81 222 VAL B O 1
ATOM 5756 N N . ASN B 1 223 ? -19.844 -7.988 7.262 1 98 223 ASN B N 1
ATOM 5757 C CA . ASN B 1 223 ? -21.016 -7.289 7.801 1 98 223 ASN B CA 1
ATOM 5758 C C . ASN B 1 223 ? -22.312 -7.785 7.164 1 98 223 ASN B C 1
ATOM 5760 O O . ASN B 1 223 ? -23.359 -7.758 7.797 1 98 223 ASN B O 1
ATOM 5764 N N . ALA B 1 224 ? -22.219 -8.305 5.93 1 98.06 224 ALA B N 1
ATOM 5765 C CA . ALA B 1 224 ? -23.391 -8.766 5.184 1 98.06 224 ALA B CA 1
ATOM 5766 C C . ALA B 1 224 ? -23.641 -10.25 5.438 1 98.06 224 ALA B C 1
ATOM 5768 O O . ALA B 1 224 ? -24.594 -10.82 4.906 1 98.06 224 ALA B O 1
ATOM 5769 N N . GLY B 1 225 ? -22.75 -10.93 6.172 1 97.75 225 GLY B N 1
ATOM 5770 C CA . GLY B 1 225 ? -23.109 -12.281 6.59 1 97.75 225 GLY B CA 1
ATOM 5771 C C . GLY B 1 225 ? -22.031 -13.305 6.281 1 97.75 225 GLY B C 1
ATOM 5772 O O . GLY B 1 225 ? -22.172 -14.477 6.645 1 97.75 225 GLY B O 1
ATOM 5773 N N . VAL B 1 226 ? -20.953 -12.922 5.695 1 98.56 226 VAL B N 1
ATOM 5774 C CA . VAL B 1 226 ? -19.844 -13.812 5.402 1 98.56 226 VAL B CA 1
ATOM 5775 C C . VAL B 1 226 ? -19.109 -14.18 6.695 1 98.56 226 VAL B C 1
ATOM 5777 O O . VAL B 1 226 ? -18.984 -13.352 7.602 1 98.56 226 VAL B O 1
ATOM 5780 N N . ARG B 1 227 ? -18.625 -15.43 6.754 1 98.62 227 ARG B N 1
ATOM 5781 C CA . ARG B 1 227 ? -18.016 -15.836 8.008 1 98.62 227 ARG B CA 1
ATOM 5782 C C . ARG B 1 227 ? -16.641 -16.453 7.77 1 98.62 227 ARG B C 1
ATOM 5784 O O . ARG B 1 227 ? -16.016 -16.984 8.695 1 98.62 227 ARG B O 1
ATOM 5791 N N . GLN B 1 228 ? -16.094 -16.438 6.562 1 98.88 228 GLN B N 1
ATOM 5792 C CA . GLN B 1 228 ? -14.719 -16.766 6.211 1 98.88 228 GLN B CA 1
ATOM 5793 C C . GLN B 1 228 ? -14.109 -15.695 5.32 1 98.88 228 GLN B C 1
ATOM 5795 O O . GLN B 1 228 ? -14.719 -15.266 4.344 1 98.88 228 GLN B O 1
ATOM 5800 N N . VAL B 1 229 ? -12.961 -15.219 5.715 1 98.94 229 VAL B N 1
ATOM 5801 C CA . VAL B 1 229 ? -12.258 -14.211 4.926 1 98.94 229 VAL B CA 1
ATOM 5802 C C . VAL B 1 229 ? -10.945 -14.789 4.398 1 98.94 229 VAL B C 1
ATOM 5804 O O . VAL B 1 229 ? -10.094 -15.219 5.176 1 98.94 229 VAL B O 1
ATOM 5807 N N . GLN B 1 230 ? -10.828 -14.828 3.084 1 98.94 230 GLN B N 1
ATOM 5808 C CA . GLN B 1 230 ? -9.602 -15.281 2.436 1 98.94 230 GLN B CA 1
ATOM 5809 C C . GLN B 1 230 ? -8.734 -14.102 2.01 1 98.94 230 GLN B C 1
ATOM 5811 O O . GLN B 1 230 ? -9.242 -13.094 1.524 1 98.94 230 GLN B O 1
ATOM 5816 N N . GLY B 1 231 ? -7.5 -14.133 2.256 1 98.75 231 GLY B N 1
ATOM 5817 C CA . GLY B 1 231 ? -6.512 -13.148 1.853 1 98.75 231 GLY B CA 1
ATOM 5818 C C . GLY B 1 231 ? -5.082 -13.633 2.014 1 98.75 231 GLY B C 1
ATOM 5819 O O . GLY B 1 231 ? -4.844 -14.828 2.193 1 98.75 231 GLY B O 1
ATOM 5820 N N . THR B 1 232 ? -4.16 -12.766 1.767 1 98.62 232 THR B N 1
ATOM 5821 C CA . THR B 1 232 ? -2.762 -13.016 2.092 1 98.62 232 THR B CA 1
ATOM 5822 C C . THR B 1 232 ? -2.303 -12.109 3.23 1 98.62 232 THR B C 1
ATOM 5824 O O . THR B 1 232 ? -2.807 -11 3.389 1 98.62 232 THR B O 1
ATOM 5827 N N . PHE B 1 233 ? -1.485 -12.516 4.055 1 97.62 233 PHE B N 1
ATOM 5828 C CA . PHE B 1 233 ? -1.199 -11.844 5.316 1 97.62 233 PHE B CA 1
ATOM 5829 C C . PHE B 1 233 ? -0.713 -10.422 5.07 1 97.62 233 PHE B C 1
ATOM 5831 O O . PHE B 1 233 ? -1.061 -9.5 5.816 1 97.62 233 PHE B O 1
ATOM 5838 N N . LEU B 1 234 ? 0.068 -10.164 3.988 1 96.44 234 LEU B N 1
ATOM 5839 C CA . LEU B 1 234 ? 0.546 -8.812 3.699 1 96.44 234 LEU B CA 1
ATOM 5840 C C . LEU B 1 234 ? -0.048 -8.297 2.395 1 96.44 234 LEU B C 1
ATOM 5842 O O . LEU B 1 234 ? 0.458 -7.328 1.819 1 96.44 234 LEU B O 1
ATOM 5846 N N . GLY B 1 235 ? -1.027 -8.93 1.931 1 97.62 235 GLY B N 1
ATOM 5847 C CA . GLY B 1 235 ? -1.874 -8.422 0.861 1 97.62 235 GLY B CA 1
ATOM 5848 C C . GLY B 1 235 ? -1.257 -8.586 -0.515 1 97.62 235 GLY B C 1
ATOM 5849 O O . GLY B 1 235 ? -1.798 -8.086 -1.505 1 97.62 235 GLY B O 1
ATOM 5850 N N . TYR B 1 236 ? -0.037 -9.188 -0.636 1 93.44 236 TYR B N 1
ATOM 5851 C CA . TYR B 1 236 ? 0.563 -9.312 -1.959 1 93.44 236 TYR B CA 1
ATOM 5852 C C . TYR B 1 236 ? -0.002 -10.523 -2.701 1 93.44 236 TYR B C 1
ATOM 5854 O O . TYR B 1 236 ? -0.65 -11.383 -2.098 1 93.44 236 TYR B O 1
ATOM 5862 N N . GLY B 1 237 ? 0.137 -10.586 -3.982 1 94.38 237 GLY B N 1
ATOM 5863 C CA . GLY B 1 237 ? -0.381 -11.578 -4.91 1 94.38 237 GLY B CA 1
ATOM 5864 C C . GLY B 1 237 ? -0.412 -11.086 -6.348 1 94.38 237 GLY B C 1
ATOM 5865 O O . GLY B 1 237 ? 0.302 -10.148 -6.703 1 94.38 237 GLY B O 1
ATOM 5866 N N . GLU B 1 238 ? -1.198 -11.719 -7.117 1 91.56 238 GLU B N 1
ATOM 5867 C CA . GLU B 1 238 ? -1.292 -11.352 -8.523 1 91.56 238 GLU B CA 1
ATOM 5868 C C . GLU B 1 238 ? -1.738 -9.898 -8.688 1 91.56 238 GLU B C 1
ATOM 5870 O O . GLU B 1 238 ? -2.615 -9.43 -7.957 1 91.56 238 GLU B O 1
ATOM 5875 N N . ARG B 1 239 ? -1.068 -9.211 -9.695 1 95.31 239 ARG B N 1
ATOM 5876 C CA . ARG B 1 239 ? -1.419 -7.832 -10.031 1 95.31 239 ARG B CA 1
ATOM 5877 C C . ARG B 1 239 ? -1.296 -6.926 -8.805 1 95.31 239 ARG B C 1
ATOM 5879 O O . ARG B 1 239 ? -0.187 -6.613 -8.367 1 95.31 239 ARG B O 1
ATOM 5886 N N . CYS B 1 240 ? -2.439 -6.441 -8.195 1 97.31 240 CYS B N 1
ATOM 5887 C CA . CYS B 1 240 ? -2.385 -5.512 -7.074 1 97.31 240 CYS B CA 1
ATOM 5888 C C . CYS B 1 240 ? -2.449 -6.258 -5.746 1 97.31 240 CYS B C 1
ATOM 5890 O O . CYS B 1 240 ? -2.432 -5.641 -4.68 1 97.31 240 CYS B O 1
ATOM 5892 N N . GLY B 1 241 ? -2.555 -7.578 -5.836 1 97.06 241 GLY B N 1
ATOM 5893 C CA . GLY B 1 241 ? -2.52 -8.383 -4.625 1 97.06 241 GLY B CA 1
ATOM 5894 C C . GLY B 1 241 ? -3.898 -8.773 -4.129 1 97.06 241 GLY B C 1
ATOM 5895 O O . GLY B 1 241 ? -4.891 -8.617 -4.848 1 97.06 241 GLY B O 1
ATOM 5896 N N . ASN B 1 242 ? -3.918 -9.445 -2.945 1 98.25 242 ASN B N 1
ATOM 5897 C CA . ASN B 1 242 ? -5.117 -9.961 -2.287 1 98.25 242 ASN B CA 1
ATOM 5898 C C . ASN B 1 242 ? -5.555 -9.055 -1.139 1 98.25 242 ASN B C 1
ATOM 5900 O O . ASN B 1 242 ? -4.906 -8.047 -0.857 1 98.25 242 ASN B O 1
ATOM 5904 N N . ALA B 1 243 ? -6.711 -9.359 -0.592 1 98.75 243 ALA B N 1
ATOM 5905 C CA . ALA B 1 243 ? -7.129 -8.734 0.659 1 98.75 243 ALA B CA 1
ATOM 5906 C C . ALA B 1 243 ? -6.066 -8.898 1.74 1 98.75 243 ALA B C 1
ATOM 5908 O O . ALA B 1 243 ? -5.609 -10.016 2.002 1 98.75 243 ALA B O 1
ATOM 5909 N N . ASN B 1 244 ? -5.637 -7.789 2.348 1 98.75 244 ASN B N 1
ATOM 5910 C CA . ASN B 1 244 ? -4.57 -7.777 3.342 1 98.75 244 ASN B CA 1
ATOM 5911 C C . ASN B 1 244 ? -5.074 -8.219 4.711 1 98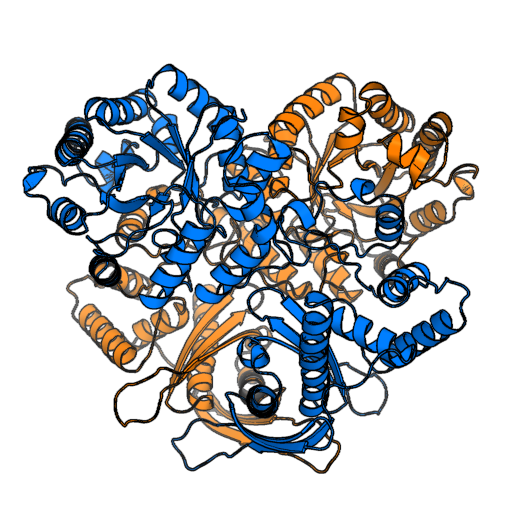.75 244 ASN B C 1
ATOM 5913 O O . ASN B 1 244 ? -5.73 -7.449 5.414 1 98.75 244 ASN B O 1
ATOM 5917 N N . LEU B 1 245 ? -4.699 -9.43 5.109 1 98.88 245 LEU B N 1
ATOM 5918 C CA . LEU B 1 245 ? -5.188 -9.992 6.359 1 98.88 245 LEU B CA 1
ATOM 5919 C C . LEU B 1 245 ? -4.617 -9.242 7.559 1 98.88 245 LEU B C 1
ATOM 5921 O O . LEU B 1 245 ? -5.27 -9.141 8.602 1 98.88 245 LEU B O 1
ATOM 5925 N N . ALA B 1 246 ? -3.41 -8.617 7.414 1 98.69 246 ALA B N 1
ATOM 5926 C CA . ALA B 1 246 ? -2.803 -7.844 8.492 1 98.69 246 ALA B CA 1
ATOM 5927 C C . ALA B 1 246 ? -3.625 -6.598 8.805 1 98.69 246 ALA B C 1
ATOM 5929 O O . ALA B 1 246 ? -3.516 -6.027 9.891 1 98.69 246 ALA B O 1
ATOM 5930 N N . THR B 1 247 ? -4.41 -6.168 7.883 1 98.88 247 THR B N 1
ATOM 5931 C CA . THR B 1 247 ? -5.293 -5.016 8.062 1 98.88 247 THR B CA 1
ATOM 5932 C C . THR B 1 247 ? -6.695 -5.469 8.453 1 98.88 247 THR B C 1
ATOM 5934 O O . THR B 1 247 ? -7.336 -4.852 9.305 1 98.88 247 THR B O 1
ATOM 5937 N N . ILE B 1 248 ? -7.148 -6.582 7.926 1 98.94 248 ILE B N 1
ATOM 5938 C CA . ILE B 1 248 ? -8.523 -7.051 8.086 1 98.94 248 ILE B CA 1
ATOM 5939 C C . ILE B 1 248 ? -8.727 -7.59 9.5 1 98.94 248 ILE B C 1
ATOM 5941 O O . ILE B 1 248 ? -9.719 -7.273 10.156 1 98.94 248 ILE B O 1
ATOM 5945 N N . ILE B 1 249 ? -7.797 -8.375 10.008 1 98.88 249 ILE B N 1
ATOM 5946 C CA . ILE B 1 249 ? -7.969 -9.086 11.273 1 98.88 249 ILE B CA 1
ATOM 5947 C C . ILE B 1 249 ? -8.125 -8.086 12.414 1 98.88 249 ILE B C 1
ATOM 5949 O O . ILE B 1 249 ? -9.078 -8.172 13.195 1 98.88 249 ILE B O 1
ATOM 5953 N N . PRO B 1 250 ? -7.211 -7.047 12.516 1 98.81 250 PRO B N 1
ATOM 5954 C CA . PRO B 1 250 ? -7.422 -6.07 13.594 1 98.81 250 PRO B CA 1
ATOM 5955 C C . PRO B 1 250 ? -8.734 -5.309 13.445 1 98.81 250 PRO B C 1
ATOM 5957 O O . PRO B 1 250 ? -9.383 -4.988 14.445 1 98.81 250 PRO B O 1
ATOM 5960 N N . ASN B 1 251 ? -9.18 -4.988 12.219 1 98.88 251 ASN B N 1
ATOM 5961 C CA . ASN B 1 251 ? -10.461 -4.32 12.039 1 98.88 251 ASN B CA 1
ATOM 5962 C C . ASN B 1 251 ? -11.617 -5.191 12.523 1 98.88 251 ASN B C 1
ATOM 5964 O O . ASN B 1 251 ? -12.523 -4.703 13.211 1 98.88 251 ASN B O 1
ATOM 5968 N N . LEU B 1 252 ? -11.594 -6.457 12.219 1 98.81 252 LEU B N 1
ATOM 5969 C CA . LEU B 1 252 ? -12.648 -7.379 12.617 1 98.81 252 LEU B CA 1
ATOM 5970 C C . LEU B 1 252 ? -12.672 -7.551 14.133 1 98.81 252 LEU B C 1
ATOM 5972 O O . LEU B 1 252 ? -13.742 -7.531 14.75 1 98.81 252 LEU B O 1
ATOM 5976 N N . GLN B 1 253 ? -11.516 -7.684 14.727 1 98.56 253 GLN B N 1
ATOM 5977 C CA . GLN B 1 253 ? -11.43 -8.109 16.125 1 98.56 253 GLN B CA 1
ATOM 5978 C C . GLN B 1 253 ? -11.484 -6.91 17.062 1 98.56 253 GLN B C 1
ATOM 5980 O O . GLN B 1 253 ? -12.172 -6.945 18.094 1 98.56 253 GLN B O 1
ATOM 5985 N N . LEU B 1 254 ? -10.773 -5.844 16.812 1 98.19 254 LEU B N 1
ATOM 5986 C CA . LEU B 1 254 ? -10.68 -4.711 17.719 1 98.19 254 LEU B CA 1
ATOM 5987 C C . LEU B 1 254 ? -11.828 -3.734 17.5 1 98.19 254 LEU B C 1
ATOM 5989 O O . LEU B 1 254 ? -12.25 -3.049 18.422 1 98.19 254 LEU B O 1
ATOM 5993 N N . LYS B 1 255 ? -12.398 -3.658 16.266 1 98.12 255 LYS B N 1
ATOM 5994 C CA . LYS B 1 255 ? -13.344 -2.582 15.961 1 98.12 255 LYS B CA 1
ATOM 5995 C C . LYS B 1 255 ? -14.75 -3.127 15.727 1 98.12 255 LYS B C 1
ATOM 5997 O O . LYS B 1 255 ? -15.734 -2.506 16.125 1 98.12 255 LYS B O 1
ATOM 6002 N N . MET B 1 256 ? -14.828 -4.332 15.094 1 98.19 256 MET B N 1
ATOM 6003 C CA . MET B 1 256 ? -16.156 -4.859 14.758 1 98.19 256 MET B CA 1
ATOM 6004 C C . MET B 1 256 ? -16.609 -5.863 15.805 1 98.19 256 MET B C 1
ATOM 6006 O O . MET B 1 256 ? -17.781 -6.281 15.797 1 98.19 256 MET B O 1
ATOM 6010 N N . GLY B 1 257 ? -15.688 -6.32 16.688 1 97.69 257 GLY B N 1
ATOM 6011 C CA . GLY B 1 257 ? -16.078 -7.133 17.828 1 97.69 257 GLY B CA 1
ATOM 6012 C C . GLY B 1 257 ? -16.125 -8.617 17.516 1 97.69 257 GLY B C 1
ATOM 6013 O O . GLY B 1 257 ? -16.688 -9.406 18.281 1 97.69 257 GLY B O 1
ATOM 6014 N N . TYR B 1 258 ? -15.523 -9.031 16.391 1 98.5 258 TYR B N 1
ATOM 6015 C CA . TYR B 1 258 ? -15.469 -10.445 16.031 1 98.5 258 TYR B CA 1
ATOM 6016 C C . TYR B 1 258 ? -14.234 -11.109 16.641 1 98.5 258 TYR B C 1
ATOM 6018 O O . TYR B 1 258 ? -13.32 -10.422 17.094 1 98.5 258 TYR B O 1
ATOM 6026 N N . HIS B 1 259 ? -14.266 -1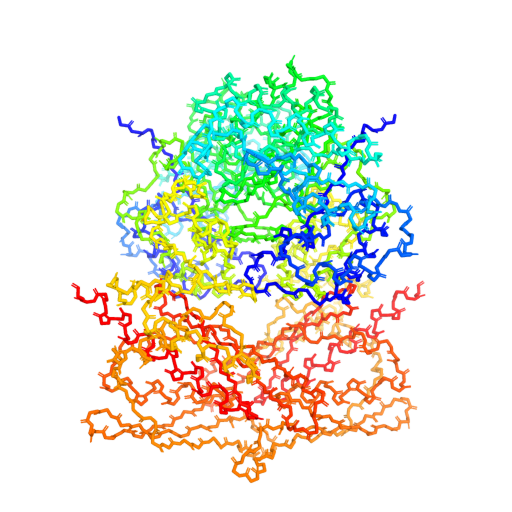2.375 16.672 1 98.25 259 HIS B N 1
ATOM 6027 C CA . HIS B 1 259 ? -13.102 -13.164 17.078 1 98.25 259 HIS B CA 1
ATOM 6028 C C . HIS B 1 259 ? -12.398 -13.766 15.875 1 98.25 259 HIS B C 1
ATOM 6030 O O . HIS B 1 259 ? -13.016 -14.477 15.086 1 98.25 259 HIS B O 1
ATOM 6036 N N . CYS B 1 260 ? -11.164 -13.438 15.742 1 98.25 260 CYS B N 1
ATOM 6037 C CA . CYS B 1 260 ? -10.352 -14.008 14.672 1 98.25 260 CYS B CA 1
ATOM 6038 C C . CYS B 1 260 ? -9.188 -14.812 15.234 1 98.25 260 CYS B C 1
ATOM 6040 O O . CYS B 1 260 ? -9.055 -16 14.938 1 98.25 260 CYS B O 1
ATOM 6042 N N . LEU B 1 261 ? -8.391 -14.195 16.078 1 98 261 LEU B N 1
ATOM 6043 C CA . LEU B 1 261 ? -7.23 -14.781 16.734 1 98 261 LEU B CA 1
ATOM 6044 C C . LEU B 1 261 ? -7.348 -14.664 18.25 1 98 261 LEU B C 1
ATOM 6046 O O . LEU B 1 261 ? -8.125 -13.852 18.766 1 98 261 LEU B O 1
ATOM 6050 N N . ALA B 1 262 ? -6.547 -15.516 18.938 1 97.19 262 ALA B N 1
ATOM 6051 C CA . ALA B 1 262 ? -6.434 -15.32 20.375 1 97.19 262 ALA B CA 1
ATOM 6052 C C . ALA B 1 262 ? -5.855 -13.953 20.703 1 97.19 262 ALA B C 1
ATOM 6054 O O . ALA B 1 262 ? -4.98 -13.453 19.984 1 97.19 262 ALA B O 1
ATOM 6055 N N . ASP B 1 263 ? -6.281 -13.352 21.766 1 96 263 ASP B N 1
ATOM 6056 C CA . ASP B 1 263 ? -5.867 -12.008 22.141 1 96 263 ASP B CA 1
ATOM 6057 C C . ASP B 1 263 ? -4.352 -11.922 22.297 1 96 263 ASP B C 1
ATOM 6059 O O . ASP B 1 263 ? -3.732 -10.93 21.922 1 96 263 ASP B O 1
ATOM 6063 N N . GLU B 1 264 ? -3.744 -12.961 22.828 1 96.25 264 GLU B N 1
ATOM 6064 C CA . GLU B 1 264 ? -2.303 -12.977 23.062 1 96.25 264 GLU B CA 1
ATOM 6065 C C . GLU B 1 264 ? -1.533 -12.945 21.734 1 96.25 264 GLU B C 1
ATOM 6067 O O . GLU B 1 264 ? -0.437 -12.383 21.672 1 96.25 264 GLU B O 1
ATOM 6072 N N . GLU B 1 265 ? -2.146 -13.531 20.75 1 96.31 265 GLU B N 1
ATOM 6073 C CA . GLU B 1 265 ? -1.482 -13.57 19.453 1 96.31 265 GLU B CA 1
ATOM 6074 C C . GLU B 1 265 ? -1.597 -12.227 18.734 1 96.31 265 GLU B C 1
ATOM 6076 O O . GLU B 1 265 ? -0.707 -11.844 17.984 1 96.31 265 GLU B O 1
ATOM 6081 N N . LEU B 1 266 ? -2.668 -11.539 19.031 1 97.25 266 LEU B N 1
ATOM 6082 C CA . LEU B 1 266 ? -2.816 -10.211 18.453 1 97.25 266 LEU B CA 1
ATOM 6083 C C . LEU B 1 266 ? -1.766 -9.258 19.016 1 97.25 266 LEU B C 1
ATOM 6085 O O . LEU B 1 266 ? -1.304 -8.352 18.312 1 97.25 266 LEU B O 1
ATOM 6089 N N . LEU B 1 267 ? -1.262 -9.477 20.219 1 96.75 267 LEU B N 1
ATOM 6090 C CA . LEU B 1 267 ? -0.24 -8.648 20.859 1 96.75 267 LEU B CA 1
ATOM 6091 C C . LEU B 1 267 ? 1.115 -8.852 20.188 1 96.75 267 LEU B C 1
ATOM 6093 O O . LEU B 1 267 ? 2.025 -8.039 20.359 1 96.75 267 LEU B O 1
ATOM 6097 N N . LYS B 1 268 ? 1.251 -9.914 19.375 1 95.75 268 LYS B N 1
ATOM 6098 C CA . LYS B 1 268 ? 2.484 -10.227 18.656 1 95.75 268 LYS B CA 1
ATOM 6099 C C . LYS B 1 268 ? 2.293 -10.078 17.141 1 95.75 268 LYS B C 1
ATOM 6101 O O . LYS B 1 268 ? 3.123 -10.539 16.359 1 95.75 268 LYS B O 1
ATOM 6106 N N . PHE B 1 269 ? 1.265 -9.461 16.875 1 97.56 269 PHE B N 1
ATOM 6107 C CA . PHE B 1 269 ? 0.79 -9.414 15.492 1 97.56 269 PHE B CA 1
ATOM 6108 C C . PHE B 1 269 ? 1.812 -8.727 14.594 1 97.56 269 PHE B C 1
ATOM 6110 O O . PHE B 1 269 ? 2.107 -9.211 13.5 1 97.56 269 PHE B O 1
ATOM 6117 N N . THR B 1 270 ? 2.424 -7.598 15.055 1 96.81 270 THR B N 1
ATOM 6118 C CA . THR B 1 270 ? 3.393 -6.824 14.289 1 96.81 270 THR B CA 1
ATOM 6119 C C . THR B 1 270 ? 4.676 -7.621 14.07 1 96.81 270 THR B C 1
ATOM 6121 O O . THR B 1 270 ? 5.234 -7.625 12.977 1 96.81 270 THR B O 1
ATOM 6124 N N . SER B 1 271 ? 5.16 -8.32 15.07 1 92.94 271 SER B N 1
ATOM 6125 C CA . SER B 1 271 ? 6.359 -9.141 14.938 1 92.94 271 SER B CA 1
ATOM 6126 C C . SER B 1 271 ? 6.145 -10.266 13.922 1 92.94 271 SER B C 1
ATOM 6128 O O . SER B 1 271 ? 7.059 -10.609 13.172 1 92.94 271 SER B O 1
ATOM 6130 N N . SER B 1 272 ? 4.934 -10.859 13.906 1 95.69 272 SER B N 1
ATOM 6131 C CA . SER B 1 272 ? 4.605 -11.883 12.922 1 95.69 272 SER B CA 1
ATOM 6132 C C . SER B 1 272 ? 4.629 -11.32 11.508 1 95.69 272 SER B C 1
ATOM 6134 O O . SER B 1 272 ? 5.109 -11.977 10.578 1 95.69 272 SER B O 1
ATOM 6136 N N . ALA B 1 273 ? 4.109 -10.078 11.398 1 96.31 273 ALA B N 1
ATOM 6137 C CA . ALA B 1 273 ? 4.113 -9.414 10.094 1 96.31 273 ALA B CA 1
ATOM 6138 C C . ALA B 1 273 ? 5.535 -9.195 9.594 1 96.31 273 ALA B C 1
ATOM 6140 O O . ALA B 1 273 ? 5.836 -9.445 8.43 1 96.31 273 ALA B O 1
ATOM 6141 N N . ILE B 1 274 ? 6.391 -8.742 10.469 1 91.06 274 ILE B N 1
ATOM 6142 C CA . ILE B 1 274 ? 7.785 -8.484 10.133 1 91.06 274 ILE B CA 1
ATOM 6143 C C . ILE B 1 274 ? 8.469 -9.781 9.727 1 91.06 274 ILE B C 1
ATOM 6145 O O . ILE B 1 274 ? 9.188 -9.836 8.727 1 91.06 274 ILE B O 1
ATOM 6149 N N . ARG B 1 275 ? 8.234 -10.836 10.438 1 90 275 ARG B N 1
ATOM 6150 C CA . ARG B 1 275 ? 8.828 -12.133 10.156 1 90 275 ARG B CA 1
ATOM 6151 C C . ARG B 1 275 ? 8.414 -12.641 8.781 1 90 275 ARG B C 1
ATOM 6153 O O . ARG B 1 275 ? 9.258 -13.078 7.996 1 90 275 ARG B O 1
ATOM 6160 N N . ILE B 1 276 ? 7.156 -12.602 8.492 1 94.12 276 ILE B N 1
ATOM 6161 C CA . ILE B 1 276 ? 6.652 -13.078 7.211 1 94.12 276 ILE B CA 1
ATOM 6162 C C . ILE B 1 276 ? 7.227 -12.227 6.082 1 94.12 276 ILE B C 1
ATOM 6164 O O . ILE B 1 276 ? 7.613 -12.75 5.035 1 94.12 276 ILE B O 1
ATOM 6168 N N . ALA B 1 277 ? 7.293 -10.898 6.316 1 90.62 277 ALA B N 1
ATOM 6169 C CA . ALA B 1 277 ? 7.871 -10.008 5.316 1 90.62 277 ALA B CA 1
ATOM 6170 C C . ALA B 1 277 ? 9.32 -10.383 5.016 1 90.62 277 ALA B C 1
ATOM 6172 O O . ALA B 1 277 ? 9.734 -10.414 3.854 1 90.62 277 ALA B O 1
ATOM 6173 N N . GLU B 1 278 ? 10.055 -10.695 6.02 1 82.38 278 GLU B N 1
ATOM 6174 C CA . GLU B 1 278 ? 11.461 -11.047 5.871 1 82.38 278 GLU B CA 1
ATOM 6175 C C . GLU B 1 278 ? 11.625 -12.359 5.109 1 82.38 278 GLU B C 1
ATOM 6177 O O . GLU B 1 278 ? 12.445 -12.453 4.191 1 82.38 278 GLU B O 1
ATOM 6182 N N . ILE B 1 279 ? 10.805 -13.367 5.5 1 84.31 279 ILE B N 1
ATOM 6183 C CA . ILE B 1 279 ? 10.891 -14.672 4.848 1 84.31 279 ILE B CA 1
ATOM 6184 C C . ILE B 1 279 ? 10.531 -14.539 3.371 1 84.31 279 ILE B C 1
ATOM 6186 O O . ILE B 1 279 ? 11.156 -15.156 2.512 1 84.31 279 ILE B O 1
ATOM 6190 N N . SER B 1 280 ? 9.531 -13.648 3.115 1 86.44 280 SER B N 1
ATOM 6191 C CA . SER B 1 280 ? 9 -13.492 1.767 1 86.44 280 SER B CA 1
ATOM 6192 C C . SER B 1 280 ? 9.836 -12.508 0.953 1 86.44 280 SER B C 1
ATOM 6194 O O . SER B 1 280 ? 9.555 -12.273 -0.224 1 86.44 280 SER B O 1
ATOM 6196 N N . ASN B 1 281 ? 10.805 -11.914 1.578 1 77 281 ASN B N 1
ATOM 6197 C CA . ASN B 1 281 ? 11.578 -10.852 0.944 1 77 281 ASN B CA 1
ATOM 6198 C C . ASN B 1 281 ? 10.672 -9.727 0.441 1 77 281 ASN B C 1
ATOM 6200 O O . ASN B 1 281 ? 10.805 -9.281 -0.7 1 77 281 ASN B O 1
ATOM 6204 N N . TYR B 1 282 ? 9.719 -9.477 1.208 1 82.12 282 TYR B N 1
ATOM 6205 C CA . TYR B 1 282 ? 8.75 -8.414 0.94 1 82.12 282 TYR B CA 1
ATOM 6206 C C . TYR B 1 282 ? 9.086 -7.16 1.737 1 82.12 282 TYR B C 1
ATOM 6208 O O . TYR B 1 282 ? 9.297 -7.227 2.949 1 82.12 282 TYR B O 1
ATOM 6216 N N . ALA B 1 283 ? 9.234 -6.039 1.047 1 76.94 283 ALA B N 1
ATOM 6217 C CA . ALA B 1 283 ? 9.516 -4.789 1.75 1 76.94 283 ALA B CA 1
ATOM 6218 C C . ALA B 1 283 ? 8.258 -4.254 2.432 1 76.94 283 ALA B C 1
ATOM 6220 O O . ALA B 1 283 ? 7.359 -3.727 1.769 1 76.94 283 ALA B O 1
ATOM 6221 N N . LEU B 1 284 ? 8.203 -4.43 3.707 1 85.12 284 LEU B N 1
ATOM 6222 C CA . LEU B 1 284 ? 7.105 -3.883 4.496 1 85.12 284 LEU B CA 1
ATOM 6223 C C . LEU B 1 284 ? 7.191 -2.363 4.57 1 85.12 284 LEU B C 1
ATOM 6225 O O . LEU B 1 284 ? 8.195 -1.815 5.027 1 85.12 284 LEU B O 1
ATOM 6229 N N . THR B 1 285 ? 6.199 -1.67 4.055 1 86.38 285 THR B N 1
ATOM 6230 C CA . THR B 1 285 ? 6.215 -0.212 4.098 1 86.38 285 THR B CA 1
ATOM 6231 C C . THR B 1 285 ? 5.887 0.29 5.504 1 86.38 285 THR B C 1
ATOM 6233 O O . THR B 1 285 ? 5.137 -0.355 6.238 1 86.38 285 THR B O 1
ATOM 6236 N N . GLY B 1 286 ? 6.453 1.396 5.832 1 88.94 286 GLY B N 1
ATOM 6237 C CA . GLY B 1 286 ? 6.195 1.969 7.145 1 88.94 286 GLY B CA 1
ATOM 6238 C C . GLY B 1 286 ? 4.75 2.395 7.34 1 88.94 286 GLY B C 1
ATOM 6239 O O . GLY B 1 286 ? 4.281 2.523 8.469 1 88.94 286 GLY B O 1
ATOM 6240 N N . LYS B 1 287 ? 3.998 2.527 6.297 1 93.94 287 LYS B N 1
ATOM 6241 C CA . LYS B 1 287 ? 2.66 3.104 6.395 1 93.94 287 LYS B CA 1
ATOM 6242 C C . LYS B 1 287 ? 1.592 2.014 6.41 1 93.94 287 LYS B C 1
ATOM 6244 O O . LYS B 1 287 ? 0.397 2.307 6.328 1 93.94 287 LYS B O 1
ATOM 6249 N N . GLU B 1 288 ? 2.008 0.756 6.461 1 96.31 288 GLU B N 1
ATOM 6250 C CA . GLU B 1 288 ? 1.013 -0.311 6.516 1 96.31 288 GLU B CA 1
ATOM 6251 C C . GLU B 1 288 ? 0.085 -0.138 7.715 1 96.31 288 GLU B C 1
ATOM 6253 O O . GLU B 1 288 ? 0.548 0.017 8.852 1 96.31 288 GLU B O 1
ATOM 6258 N N . PRO B 1 289 ? -1.222 -0.18 7.512 1 98.44 289 PRO B N 1
ATOM 6259 C CA . PRO B 1 289 ? -2.143 -0.046 8.641 1 98.44 289 PRO B CA 1
ATOM 6260 C C . PRO B 1 289 ? -1.865 -1.055 9.75 1 98.44 289 PRO B C 1
ATOM 6262 O O . PRO B 1 289 ? -1.628 -2.234 9.477 1 98.44 289 PRO B O 1
ATOM 6265 N N . PHE B 1 290 ? -1.781 -0.62 10.977 1 98.56 290 PHE B N 1
ATOM 6266 C CA . PHE B 1 290 ? -1.664 -1.38 12.219 1 98.56 290 PHE B CA 1
ATOM 6267 C C . PHE B 1 290 ? -0.234 -1.866 12.422 1 98.56 290 PHE B C 1
ATOM 6269 O O . PHE B 1 290 ? 0.325 -1.731 13.508 1 98.56 290 PHE B O 1
ATOM 6276 N N . VAL B 1 291 ? 0.466 -2.324 11.312 1 97.75 291 VAL B N 1
ATOM 6277 C CA . VAL B 1 291 ? 1.692 -3.072 11.57 1 97.75 291 VAL B CA 1
ATOM 6278 C C . VAL B 1 291 ? 2.896 -2.283 11.062 1 97.75 291 VAL B C 1
ATOM 6280 O O . VAL B 1 291 ? 4.043 -2.613 11.375 1 97.75 291 VAL B O 1
ATOM 6283 N N . GLY B 1 292 ? 2.666 -1.267 10.25 1 95.44 292 GLY B N 1
ATOM 6284 C CA . GLY B 1 292 ? 3.781 -0.463 9.773 1 95.44 292 GLY B CA 1
ATOM 6285 C C . GLY B 1 292 ? 4.469 0.315 10.875 1 95.44 292 GLY B C 1
ATOM 6286 O O . GLY B 1 292 ? 3.832 0.717 11.852 1 95.44 292 GLY B O 1
ATOM 6287 N N . LYS B 1 293 ? 5.707 0.595 10.641 1 90.44 293 LYS B N 1
ATOM 6288 C CA . LYS B 1 293 ? 6.5 1.299 11.648 1 90.44 293 LYS B CA 1
ATOM 6289 C C . LYS B 1 293 ? 5.973 2.711 11.875 1 90.44 293 LYS B C 1
ATOM 6291 O O . LYS B 1 293 ? 6.129 3.27 12.961 1 90.44 293 LYS B O 1
ATOM 6296 N N . SER B 1 294 ? 5.293 3.26 10.867 1 93.12 294 SER B N 1
ATOM 6297 C CA . SER B 1 294 ? 4.805 4.633 10.961 1 93.12 294 SER B CA 1
ATOM 6298 C C . SER B 1 294 ? 3.33 4.672 11.336 1 93.12 294 SER B C 1
ATOM 6300 O O . SER B 1 294 ? 2.752 5.75 11.5 1 93.12 294 SER B O 1
ATOM 6302 N N . ALA B 1 295 ? 2.721 3.523 11.578 1 96.69 295 ALA B N 1
ATOM 6303 C CA . ALA B 1 295 ? 1.272 3.453 11.766 1 96.69 295 ALA B CA 1
ATOM 6304 C C . ALA B 1 295 ? 0.833 4.266 12.977 1 96.69 295 ALA B C 1
ATOM 6306 O O . ALA B 1 295 ? -0.281 4.793 13.008 1 96.69 295 ALA B O 1
ATOM 6307 N N . PHE B 1 296 ? 1.729 4.379 13.961 1 96.06 296 PHE B N 1
ATOM 6308 C CA . PHE B 1 296 ? 1.434 5.113 15.18 1 96.06 296 PHE B CA 1
ATOM 6309 C C . PHE B 1 296 ? 2.51 6.156 15.461 1 96.06 296 PHE B C 1
ATOM 6311 O O . PHE B 1 296 ? 2.867 6.395 16.625 1 96.06 296 PHE B O 1
ATOM 6318 N N . ALA B 1 297 ? 3.01 6.719 14.344 1 91.31 297 ALA B N 1
ATOM 6319 C CA . ALA B 1 297 ? 4.035 7.754 14.445 1 91.31 297 ALA B CA 1
ATOM 6320 C C . ALA B 1 297 ? 3.422 9.148 14.336 1 91.31 297 ALA B C 1
ATOM 6322 O O . ALA B 1 297 ? 2.494 9.359 13.547 1 91.31 297 ALA B O 1
ATOM 6323 N N . HIS B 1 298 ? 3.91 10.055 15.07 1 88.25 298 HIS B N 1
ATOM 6324 C CA . HIS B 1 298 ? 3.414 11.422 15.055 1 88.25 298 HIS B CA 1
ATOM 6325 C C . HIS B 1 298 ? 4.543 12.414 14.797 1 88.25 298 HIS B C 1
ATOM 6327 O O . HIS B 1 298 ? 5.559 12.406 15.5 1 88.25 298 HIS B O 1
ATOM 6333 N N . LYS B 1 299 ? 4.414 13.234 13.828 1 81 299 LYS B N 1
ATOM 6334 C CA . LYS B 1 299 ? 5.445 14.164 13.383 1 81 299 LYS B CA 1
ATOM 6335 C C . LYS B 1 299 ? 5.039 15.609 13.664 1 81 299 LYS B C 1
ATOM 6337 O O . LYS B 1 299 ? 5.871 16.438 14.031 1 81 299 LYS B O 1
ATOM 6342 N N . GLY B 1 300 ? 3.777 16.016 13.547 1 76.94 300 GLY B N 1
ATOM 6343 C CA . GLY B 1 300 ? 3.336 17.391 13.766 1 76.94 300 GLY B CA 1
ATOM 6344 C C . GLY B 1 300 ? 3.299 17.781 15.227 1 76.94 300 GLY B C 1
ATOM 6345 O O . GLY B 1 300 ? 2.834 17 16.078 1 76.94 300 GLY B O 1
ATOM 6346 N N . GLY B 1 301 ? 3.914 18.922 15.516 1 75.88 301 GLY B N 1
ATOM 6347 C CA . GLY B 1 301 ? 4.012 19.406 16.891 1 75.88 301 GLY B CA 1
ATOM 6348 C C . GLY B 1 301 ? 2.686 19.375 17.625 1 75.88 301 GLY B C 1
ATOM 6349 O O . GLY B 1 301 ? 2.609 18.891 18.75 1 75.88 301 GLY B O 1
ATOM 6350 N N . MET B 1 302 ? 1.652 19.844 16.969 1 78.69 302 MET B N 1
ATOM 6351 C CA . MET B 1 302 ? 0.331 19.891 17.578 1 78.69 302 MET B CA 1
ATOM 6352 C C . MET B 1 302 ? -0.178 18.469 17.859 1 78.69 302 MET B C 1
ATOM 6354 O O . MET B 1 302 ? -0.824 18.219 18.875 1 78.69 302 MET B O 1
ATOM 6358 N N . HIS B 1 303 ? 0.085 17.562 16.969 1 86.56 303 HIS B N 1
ATOM 6359 C CA . HIS B 1 303 ? -0.34 16.188 17.125 1 86.56 303 HIS B CA 1
ATOM 6360 C C . HIS B 1 303 ? 0.405 15.516 18.281 1 86.56 303 HIS B C 1
ATOM 6362 O O . HIS B 1 303 ? -0.194 14.773 19.062 1 86.56 303 HIS B O 1
ATOM 6368 N N . ILE B 1 304 ? 1.668 15.789 18.344 1 84.62 304 ILE B N 1
ATOM 6369 C CA . ILE B 1 304 ? 2.49 15.227 19.406 1 84.62 304 ILE B CA 1
ATOM 6370 C C . ILE B 1 304 ? 1.98 15.711 20.766 1 84.62 304 ILE B C 1
ATOM 6372 O O . ILE B 1 304 ? 1.815 14.914 21.688 1 84.62 304 ILE B O 1
ATOM 6376 N N . ASP B 1 305 ? 1.725 17.031 20.812 1 83.88 305 ASP B N 1
ATOM 6377 C CA . ASP B 1 305 ? 1.202 17.609 22.047 1 83.88 305 ASP B CA 1
ATOM 6378 C C . ASP B 1 305 ? -0.114 16.953 22.438 1 83.88 305 ASP B C 1
ATOM 6380 O O . ASP B 1 305 ? -0.316 16.625 23.609 1 83.88 305 ASP B O 1
ATOM 6384 N N . ALA B 1 306 ? -0.938 16.75 21.531 1 90.75 306 ALA B N 1
ATOM 6385 C CA . ALA B 1 306 ? -2.25 16.156 21.781 1 90.75 306 ALA B CA 1
ATOM 6386 C C . ALA B 1 306 ? -2.119 14.703 22.234 1 90.75 306 ALA B C 1
ATOM 6388 O O . ALA B 1 306 ? -2.764 14.289 23.203 1 90.75 306 ALA B O 1
ATOM 6389 N N . VAL B 1 307 ? -1.321 13.938 21.578 1 90.38 307 VAL B N 1
ATOM 6390 C CA . VAL B 1 307 ? -1.162 12.516 21.859 1 90.38 307 VAL B CA 1
ATOM 6391 C C . VAL B 1 307 ? -0.52 12.328 23.234 1 90.38 307 VAL B C 1
ATOM 6393 O O . VAL B 1 307 ? -0.837 11.375 23.953 1 90.38 307 VAL B O 1
ATOM 6396 N N . MET B 1 308 ? 0.362 13.234 23.578 1 86.56 308 MET B N 1
ATOM 6397 C CA . MET B 1 308 ? 1.009 13.172 24.875 1 86.56 308 MET B CA 1
ATOM 6398 C C . MET B 1 308 ? 0.012 13.469 26 1 86.56 308 MET B C 1
ATOM 6400 O O . MET B 1 308 ? 0.122 12.922 27.094 1 86.56 308 MET B O 1
ATOM 6404 N N . LYS B 1 309 ? -0.9 14.359 25.703 1 88.06 309 LYS B N 1
ATOM 6405 C CA . LYS B 1 309 ? -1.963 14.633 26.672 1 88.06 309 LYS B CA 1
ATOM 6406 C C . LYS B 1 309 ? -2.91 13.445 26.812 1 88.06 309 LYS B C 1
ATOM 6408 O O . LYS B 1 309 ? -3.266 13.055 27.922 1 88.06 309 LYS B O 1
ATOM 6413 N N . ASN B 1 310 ? -3.277 12.938 25.703 1 93.5 310 ASN B N 1
ATOM 6414 C CA . ASN B 1 310 ? -4.145 11.766 25.609 1 93.5 310 ASN B CA 1
ATOM 6415 C C . ASN B 1 310 ? -3.984 11.039 24.281 1 93.5 310 ASN B C 1
ATOM 6417 O O . ASN B 1 310 ? -4.402 11.547 23.234 1 93.5 310 ASN B O 1
ATOM 6421 N N . PRO B 1 311 ? -3.514 9.82 24.297 1 92.88 311 PRO B N 1
ATOM 6422 C CA . PRO B 1 311 ? -3.23 9.094 23.062 1 92.88 311 PRO B CA 1
ATOM 6423 C C . PRO B 1 311 ? -4.473 8.898 22.188 1 92.88 311 PRO B C 1
ATOM 6425 O O . PRO B 1 311 ? -4.371 8.805 20.969 1 92.88 311 PRO B O 1
ATOM 6428 N N . SER B 1 312 ? -5.645 8.867 22.812 1 93.06 312 SER B N 1
ATOM 6429 C CA . SER B 1 312 ? -6.883 8.625 22.078 1 93.06 312 SER B CA 1
ATOM 6430 C C . SER B 1 312 ? -7.227 9.797 21.172 1 93.06 312 SER B C 1
ATOM 6432 O O . SER B 1 312 ? -8.094 9.688 20.297 1 93.06 312 SER B O 1
ATOM 6434 N N . SER B 1 313 ? -6.5 10.891 21.344 1 94.25 313 SER B N 1
ATOM 6435 C CA . SER B 1 313 ? -6.738 12.062 20.516 1 94.25 313 SER B CA 1
ATOM 6436 C C . SER B 1 313 ? -6.402 11.789 19.047 1 94.25 313 SER B C 1
ATOM 6438 O O . SER B 1 313 ? -7.004 12.383 18.156 1 94.25 313 SER B O 1
ATOM 6440 N N . PHE B 1 314 ? -5.43 10.875 18.812 1 94.81 314 PHE B N 1
ATOM 6441 C CA . PHE B 1 314 ? -5.047 10.68 17.422 1 94.81 314 PHE B CA 1
ATOM 6442 C C . PHE B 1 314 ? -4.84 9.203 17.109 1 94.81 314 PHE B C 1
ATOM 6444 O O . PHE B 1 314 ? -4.621 8.82 15.961 1 94.81 314 PHE B O 1
ATOM 6451 N N . GLU B 1 315 ? -4.863 8.367 18.125 1 96.31 315 GLU B N 1
ATOM 6452 C CA . GLU B 1 315 ? -4.715 6.934 17.938 1 96.31 315 GLU B CA 1
ATOM 6453 C C . GLU B 1 315 ? -6.07 6.23 17.938 1 96.31 315 GLU B C 1
ATOM 6455 O O . GLU B 1 315 ? -6.766 6.227 18.953 1 96.31 315 GLU B O 1
ATOM 6460 N N . HIS B 1 316 ? -6.406 5.574 16.859 1 97.44 316 HIS B N 1
ATOM 6461 C CA . HIS B 1 316 ? -7.715 4.949 16.719 1 97.44 316 HIS B CA 1
ATOM 6462 C C . HIS B 1 316 ? -7.777 3.637 17.5 1 97.44 316 HIS B C 1
ATOM 6464 O O . HIS B 1 316 ? -8.867 3.141 17.797 1 97.44 316 HIS B O 1
ATOM 6470 N N . VAL B 1 317 ? -6.66 2.992 17.734 1 97.88 317 VAL B N 1
ATOM 6471 C CA . VAL B 1 317 ? -6.441 1.874 18.656 1 97.88 317 VAL B CA 1
ATOM 6472 C C . VAL B 1 317 ? -5.09 2.027 19.344 1 97.88 317 VAL B C 1
ATOM 6474 O O . VAL B 1 317 ? -4.227 2.773 18.875 1 97.88 317 VAL B O 1
ATOM 6477 N N . SER B 1 318 ? -4.969 1.396 20.453 1 97.19 318 SER B N 1
ATOM 6478 C CA . SER B 1 318 ? -3.66 1.396 21.094 1 97.19 318 SER B CA 1
ATOM 6479 C C . SER B 1 318 ? -2.643 0.603 20.281 1 97.19 318 SER B C 1
ATOM 6481 O O . SER B 1 318 ? -2.926 -0.516 19.844 1 97.19 318 SER B O 1
ATOM 6483 N N . PRO B 1 319 ? -1.45 1.163 20.047 1 97.06 319 PRO B N 1
ATOM 6484 C CA . PRO B 1 319 ? -0.438 0.41 19.312 1 97.06 319 PRO B CA 1
ATOM 6485 C C . PRO B 1 319 ? -0.13 -0.946 19.938 1 97.06 319 PRO B C 1
ATOM 6487 O O . PRO B 1 319 ? 0.12 -1.921 19.234 1 97.06 319 PRO B O 1
ATOM 6490 N N . ASP B 1 320 ? -0.197 -1.067 21.25 1 96.69 320 ASP B N 1
ATOM 6491 C CA . ASP B 1 320 ? 0.111 -2.303 21.969 1 96.69 320 ASP B CA 1
ATOM 6492 C C . ASP B 1 320 ? -0.895 -3.4 21.625 1 96.69 320 ASP B C 1
ATOM 6494 O O . ASP B 1 320 ? -0.578 -4.586 21.719 1 96.69 320 ASP B O 1
ATOM 6498 N N . ALA B 1 321 ? -2.047 -3.016 21.25 1 97.69 321 ALA B N 1
ATOM 6499 C CA . ALA B 1 321 ? -3.107 -3.973 20.953 1 97.69 321 ALA B CA 1
ATOM 6500 C C . ALA B 1 321 ? -2.723 -4.871 19.781 1 97.69 321 ALA B C 1
ATOM 6502 O O . ALA B 1 321 ? -3.258 -5.973 19.625 1 97.69 321 ALA B O 1
ATOM 6503 N N . VAL B 1 322 ? -1.749 -4.445 18.938 1 98.19 322 VAL B N 1
ATOM 6504 C CA . VAL B 1 322 ? -1.316 -5.238 17.781 1 98.19 322 VAL B CA 1
ATOM 6505 C C . VAL B 1 322 ? 0.193 -5.461 17.844 1 98.19 322 VAL B C 1
ATOM 6507 O O . VAL B 1 322 ? 0.827 -5.762 16.828 1 98.19 322 VAL B O 1
ATOM 6510 N N . GLY B 1 323 ? 0.736 -5.219 19 1 97 323 GLY B N 1
ATOM 6511 C CA . GLY B 1 323 ? 2.16 -5.441 19.188 1 97 323 GLY B CA 1
ATOM 6512 C C . GLY B 1 323 ? 3.029 -4.41 18.5 1 97 323 GLY B C 1
ATOM 6513 O O . GLY B 1 323 ? 4.168 -4.699 18.125 1 97 323 GLY B O 1
ATOM 6514 N N . ASN B 1 324 ? 2.516 -3.268 18.203 1 96.38 324 ASN B N 1
ATOM 6515 C CA . ASN B 1 324 ? 3.254 -2.137 17.641 1 96.38 324 ASN B CA 1
ATOM 6516 C C . ASN B 1 324 ? 3.557 -1.088 18.719 1 96.38 324 ASN B C 1
ATOM 6518 O O . ASN B 1 324 ? 3.35 -1.331 19.906 1 96.38 324 ASN B O 1
ATOM 6522 N N . GLU B 1 325 ? 4.164 0.052 18.328 1 92.44 325 GLU B N 1
ATOM 6523 C CA . GLU B 1 325 ? 4.547 1.051 19.328 1 92.44 325 GLU B CA 1
ATOM 6524 C C . GLU B 1 325 ? 4.344 2.465 18.797 1 92.44 325 GLU B C 1
ATOM 6526 O O . GLU B 1 325 ? 4.426 2.697 17.578 1 92.44 325 GLU B O 1
ATOM 6531 N N . ARG B 1 326 ? 3.988 3.373 19.734 1 92.69 326 ARG B N 1
ATOM 6532 C CA . ARG B 1 326 ? 3.943 4.797 19.406 1 92.69 326 ARG B CA 1
ATOM 6533 C C . ARG B 1 326 ? 5.344 5.352 19.188 1 92.69 326 ARG B C 1
ATOM 6535 O O . ARG B 1 326 ? 6.273 5.031 19.938 1 92.69 326 ARG B O 1
ATOM 6542 N N . ARG B 1 327 ? 5.449 6.168 18.109 1 87.31 327 ARG B N 1
ATOM 6543 C CA . ARG B 1 327 ? 6.738 6.785 17.812 1 87.31 327 ARG B CA 1
ATOM 6544 C C . ARG B 1 327 ? 6.59 8.297 17.625 1 87.31 327 ARG B C 1
ATOM 6546 O O . ARG B 1 327 ? 5.645 8.758 16.984 1 87.31 327 ARG B O 1
ATOM 6553 N N . ILE B 1 328 ? 7.445 9.031 18.219 1 85.06 328 ILE B N 1
ATOM 6554 C CA . ILE B 1 328 ? 7.52 10.477 18.016 1 85.06 328 ILE B CA 1
ATOM 6555 C C . ILE B 1 328 ? 8.641 10.812 17.031 1 85.06 328 ILE B C 1
ATOM 6557 O O . ILE B 1 328 ? 9.797 10.43 17.25 1 85.06 328 ILE B O 1
ATOM 6561 N N . LEU B 1 329 ? 8.25 11.445 15.977 1 80.62 329 LEU B N 1
ATOM 6562 C CA . LEU B 1 329 ? 9.219 11.734 14.914 1 80.62 329 LEU B CA 1
ATOM 6563 C C . LEU B 1 329 ? 9.75 13.164 15.039 1 80.62 329 LEU B C 1
ATOM 6565 O O . LEU B 1 329 ? 8.992 14.086 15.359 1 80.62 329 LEU B O 1
ATOM 6569 N N . MET B 1 330 ? 11.031 13.18 14.875 1 77.31 330 MET B N 1
ATOM 6570 C CA . MET B 1 330 ? 11.641 14.5 14.781 1 77.31 330 MET B CA 1
ATOM 6571 C C . MET B 1 330 ? 11.523 15.055 13.359 1 77.31 330 MET B C 1
ATOM 6573 O O . MET B 1 330 ? 11.695 14.32 12.391 1 77.31 330 MET B O 1
ATOM 6577 N N . SER B 1 331 ? 11.023 16.234 13.266 1 70.12 331 SER B N 1
ATOM 6578 C CA . SER B 1 331 ? 10.938 16.891 11.961 1 70.12 331 SER B CA 1
ATOM 6579 C C . SER B 1 331 ? 11.883 18.078 11.883 1 70.12 331 SER B C 1
ATOM 6581 O O . SER B 1 331 ? 12.539 18.438 12.867 1 70.12 331 SER B O 1
ATOM 6583 N N . GLU B 1 332 ? 11.953 18.688 10.742 1 62.78 332 GLU B N 1
ATOM 6584 C CA . GLU B 1 332 ? 12.773 19.875 10.531 1 62.78 332 GLU B CA 1
ATOM 6585 C C . GLU B 1 332 ? 12.297 21.031 11.398 1 62.78 332 GLU B C 1
ATOM 6587 O O . GLU B 1 332 ? 13.078 21.922 11.75 1 62.78 332 GLU B O 1
ATOM 6592 N N . VAL B 1 333 ? 11.07 20.859 11.875 1 58.84 333 VAL B N 1
ATOM 6593 C CA . VAL B 1 333 ? 10.508 22 12.594 1 58.84 333 VAL B CA 1
ATOM 6594 C C . VAL B 1 333 ? 10.281 21.625 14.055 1 58.84 333 VAL B C 1
ATOM 6596 O O . VAL B 1 333 ? 9.594 22.344 14.789 1 58.84 333 VAL B O 1
ATOM 6599 N N . SER B 1 334 ? 10.875 20.438 14.297 1 68.06 334 SER B N 1
ATOM 6600 C CA . SER B 1 334 ? 10.656 20.016 15.68 1 68.06 334 SER B CA 1
ATOM 6601 C C . SER B 1 334 ? 11.25 21.031 16.656 1 68.06 334 SER B C 1
ATOM 6603 O O . SER B 1 334 ? 12.43 21.391 16.547 1 68.06 334 SER B O 1
ATOM 6605 N N . GLY B 1 335 ? 10.359 21.578 17.469 1 66.44 335 GLY B N 1
ATOM 6606 C CA . GLY B 1 335 ? 10.812 22.5 18.5 1 66.44 335 GLY B CA 1
ATOM 6607 C C . GLY B 1 335 ? 11.117 21.828 19.812 1 66.44 335 GLY B C 1
ATOM 6608 O O . GLY B 1 335 ? 11.234 20.594 19.875 1 66.44 335 GLY B O 1
ATOM 6609 N N . ARG B 1 336 ? 11.422 22.562 20.734 1 73.44 336 ARG B N 1
ATOM 6610 C CA . ARG B 1 336 ? 11.789 22.141 22.078 1 73.44 336 ARG B CA 1
ATOM 6611 C C . ARG B 1 336 ? 10.75 21.203 22.672 1 73.44 336 ARG B C 1
ATOM 6613 O O . ARG B 1 336 ? 11.086 20.25 23.375 1 73.44 336 ARG B O 1
ATOM 6620 N N . SER B 1 337 ? 9.539 21.391 22.281 1 76.25 337 SER B N 1
ATOM 6621 C CA . SER B 1 337 ? 8.445 20.594 22.828 1 76.25 337 SER B CA 1
ATOM 6622 C C . SER B 1 337 ? 8.508 19.156 22.344 1 76.25 337 SER B C 1
ATOM 6624 O O . SER B 1 337 ? 8.164 18.219 23.078 1 76.25 337 SER B O 1
ATOM 6626 N N . THR B 1 338 ? 8.93 18.953 21.188 1 78.75 338 THR B N 1
ATOM 6627 C CA . THR B 1 338 ? 9.062 17.609 20.625 1 78.75 338 THR B CA 1
ATOM 6628 C C . THR B 1 338 ? 10.273 16.906 21.234 1 78.75 338 THR B C 1
ATOM 6630 O O . THR B 1 338 ? 10.188 15.727 21.609 1 78.75 338 THR B O 1
ATOM 6633 N N . ILE B 1 339 ? 11.289 17.609 21.328 1 81.75 339 ILE B N 1
ATOM 6634 C CA . ILE B 1 339 ? 12.547 17.031 21.766 1 81.75 339 ILE B CA 1
ATOM 6635 C C . ILE B 1 339 ? 12.438 16.609 23.234 1 81.75 339 ILE B C 1
ATOM 6637 O O . ILE B 1 339 ? 12.984 15.578 23.641 1 81.75 339 ILE B O 1
ATOM 6641 N N . ILE B 1 340 ? 11.711 17.375 23.984 1 85.06 340 ILE B N 1
ATOM 6642 C CA . ILE B 1 340 ? 11.57 17.047 25.406 1 85.06 340 ILE B CA 1
ATOM 6643 C C . ILE B 1 340 ? 10.852 15.711 25.562 1 85.06 340 ILE B C 1
ATOM 6645 O O . ILE B 1 340 ? 11.148 14.945 26.484 1 85.06 340 ILE B O 1
ATOM 6649 N N . GLN B 1 341 ? 9.984 15.438 24.719 1 83.75 341 GLN B N 1
ATOM 6650 C CA . GLN B 1 341 ? 9.281 14.156 24.797 1 83.75 341 GLN B CA 1
ATOM 6651 C C . GLN B 1 341 ? 10.234 12.992 24.562 1 83.75 341 GLN B C 1
ATOM 6653 O O . GLN B 1 341 ? 10.125 11.945 25.203 1 83.75 341 GLN B O 1
ATOM 6658 N N . LEU B 1 342 ? 11.109 13.18 23.672 1 85.31 342 LEU B N 1
ATOM 6659 C CA . LEU B 1 342 ? 12.117 12.164 23.406 1 85.31 342 LEU B CA 1
ATOM 6660 C C . LEU B 1 342 ? 13.07 12.023 24.594 1 85.31 342 LEU B C 1
ATOM 6662 O O . LEU B 1 342 ? 13.469 10.906 24.953 1 85.31 342 LEU B O 1
ATOM 6666 N N . ILE B 1 343 ? 13.359 13.117 25.156 1 88.25 343 ILE B N 1
ATOM 6667 C CA . ILE B 1 343 ? 14.258 13.125 26.297 1 88.25 343 ILE B CA 1
ATOM 6668 C C . ILE B 1 343 ? 13.602 12.398 27.469 1 88.25 343 ILE B C 1
ATOM 6670 O O . ILE B 1 343 ? 14.25 11.641 28.188 1 88.25 343 ILE B O 1
ATOM 6674 N N . LYS B 1 344 ? 12.344 12.578 27.594 1 87.69 344 LYS B N 1
ATOM 6675 C CA . LYS B 1 344 ? 11.609 12.008 28.719 1 87.69 344 LYS B CA 1
ATOM 6676 C C . LYS B 1 344 ? 11.516 10.484 28.594 1 87.69 344 LYS B C 1
ATOM 6678 O O . LYS B 1 344 ? 11.367 9.789 29.609 1 87.69 344 LYS B O 1
ATOM 6683 N N . GLU B 1 345 ? 11.586 9.992 27.438 1 84 345 GLU B N 1
ATOM 6684 C CA . GLU B 1 345 ? 11.633 8.547 27.234 1 84 345 GLU B CA 1
ATOM 6685 C C . GLU B 1 345 ? 12.891 7.949 27.844 1 84 345 GLU B C 1
ATOM 6687 O O . GLU B 1 345 ? 12.898 6.793 28.266 1 84 345 GLU B O 1
ATOM 6692 N N . VAL B 1 346 ? 13.891 8.742 27.875 1 86.62 346 VAL B N 1
ATOM 6693 C CA . VAL B 1 346 ? 15.172 8.297 28.422 1 86.62 346 VAL B CA 1
ATOM 6694 C C . VAL B 1 346 ? 15.258 8.641 29.906 1 86.62 346 VAL B C 1
ATOM 6696 O O . VAL B 1 346 ? 15.703 7.828 30.719 1 86.62 346 VAL B O 1
ATOM 6699 N N . ASP B 1 347 ? 14.836 9.812 30.219 1 91.44 347 ASP B N 1
ATOM 6700 C CA . ASP B 1 347 ? 14.859 10.297 31.594 1 91.44 347 ASP B CA 1
ATOM 6701 C C . ASP B 1 347 ? 13.602 11.109 31.906 1 91.44 347 ASP B C 1
ATOM 6703 O O . ASP B 1 347 ? 13.578 12.32 31.703 1 91.44 347 ASP B O 1
ATOM 6707 N N . PRO B 1 348 ? 12.656 10.453 32.531 1 89.69 348 PRO B N 1
ATOM 6708 C CA . PRO B 1 348 ? 11.352 11.078 32.75 1 89.69 348 PRO B CA 1
ATOM 6709 C C . PRO B 1 348 ? 11.438 12.25 33.75 1 89.69 348 PRO B C 1
ATOM 6711 O O . PRO B 1 348 ? 10.5 13.047 33.844 1 89.69 348 PRO B O 1
ATOM 6714 N N . SER B 1 349 ? 12.516 12.398 34.406 1 91.19 349 SER B N 1
ATOM 6715 C CA . SER B 1 349 ? 12.633 13.43 35.438 1 91.19 349 SER B CA 1
ATOM 6716 C C . SER B 1 349 ? 12.969 14.781 34.812 1 91.19 349 SER B C 1
ATOM 6718 O O . SER B 1 349 ? 12.812 15.828 35.438 1 91.19 349 SER B O 1
ATOM 6720 N N . LEU B 1 350 ? 13.367 14.789 33.562 1 91.12 350 LEU B N 1
ATOM 6721 C CA . LEU B 1 350 ? 13.82 16.031 32.938 1 91.12 350 LEU B CA 1
ATOM 6722 C C . LEU B 1 350 ? 12.633 16.828 32.406 1 91.12 350 LEU B C 1
ATOM 6724 O O . LEU B 1 350 ? 11.594 16.25 32.062 1 91.12 350 LEU B O 1
ATOM 6728 N N . THR B 1 351 ? 12.797 18.094 32.5 1 87 351 THR B N 1
ATOM 6729 C CA . THR B 1 351 ? 11.75 19 32.062 1 87 351 THR B CA 1
ATOM 6730 C C . THR B 1 351 ? 12.266 19.891 30.922 1 87 351 THR B C 1
ATOM 6732 O O . THR B 1 351 ? 13.445 19.828 30.562 1 87 351 THR B O 1
ATOM 6735 N N . LYS B 1 352 ? 11.336 20.703 30.328 1 84.75 352 LYS B N 1
ATOM 6736 C CA . LYS B 1 352 ? 11.664 21.625 29.25 1 84.75 352 LYS B CA 1
ATOM 6737 C C . LYS B 1 352 ? 12.703 22.656 29.703 1 84.75 352 LYS B C 1
ATOM 6739 O O . LYS B 1 352 ? 13.469 23.172 28.891 1 84.75 352 LYS B O 1
ATOM 6744 N N . LYS B 1 353 ? 12.758 22.859 30.969 1 86.12 353 LYS B N 1
ATOM 6745 C CA . LYS B 1 353 ? 13.625 23.906 31.516 1 86.12 353 LYS B CA 1
ATOM 6746 C C . LYS B 1 353 ? 14.93 23.312 32.031 1 86.12 353 LYS B C 1
ATOM 6748 O O . LYS B 1 353 ? 15.836 24.047 32.438 1 86.12 353 LYS B O 1
ATOM 6753 N N . SER B 1 354 ? 15.008 22.047 31.922 1 90 354 SER B N 1
ATOM 6754 C CA . SER B 1 354 ? 16.219 21.406 32.406 1 90 354 SER B CA 1
ATOM 6755 C C . SER B 1 354 ? 17.422 21.781 31.562 1 90 354 SER B C 1
ATOM 6757 O O . SER B 1 354 ? 17.297 21.938 30.344 1 90 354 SER B O 1
ATOM 6759 N N . ALA B 1 355 ? 18.547 21.922 32.219 1 90.31 355 ALA B N 1
ATOM 6760 C CA . ALA B 1 355 ? 19.797 22.219 31.516 1 90.31 355 ALA B CA 1
ATOM 6761 C C . ALA B 1 355 ? 20.156 21.109 30.531 1 90.31 355 ALA B C 1
ATOM 6763 O O . ALA B 1 355 ? 20.703 21.375 29.469 1 90.31 355 ALA B O 1
ATOM 6764 N N . GLU B 1 356 ? 19.891 19.969 30.906 1 91.38 356 GLU B N 1
ATOM 6765 C CA . GLU B 1 356 ? 20.156 18.812 30.047 1 91.38 356 GLU B CA 1
ATOM 6766 C C . GLU B 1 356 ? 19.375 18.922 28.734 1 91.38 356 GLU B C 1
ATOM 6768 O O . GLU B 1 356 ? 19.891 18.547 27.672 1 91.38 356 GLU B O 1
ATOM 6773 N N . THR B 1 357 ? 18.188 19.406 28.875 1 89.94 357 THR B N 1
ATOM 6774 C CA . THR B 1 357 ? 17.344 19.562 27.688 1 89.94 357 THR B CA 1
ATOM 6775 C C . THR B 1 357 ? 17.984 20.547 26.703 1 89.94 357 THR B C 1
ATOM 6777 O O . THR B 1 357 ? 18.016 20.281 25.5 1 89.94 357 THR B O 1
ATOM 6780 N N . THR B 1 358 ? 18.484 21.562 27.234 1 88.81 358 THR B N 1
ATOM 6781 C CA . THR B 1 358 ? 19.156 22.562 26.406 1 88.81 358 THR B CA 1
ATOM 6782 C C . THR B 1 358 ? 20.406 21.984 25.75 1 88.81 358 THR B C 1
ATOM 6784 O O . THR B 1 358 ? 20.688 22.25 24.578 1 88.81 358 THR B O 1
ATOM 6787 N N . ARG B 1 359 ? 21.109 21.25 26.484 1 91.19 359 ARG B N 1
ATOM 6788 C CA . ARG B 1 359 ? 22.328 20.625 25.984 1 91.19 359 ARG B CA 1
ATOM 6789 C C . ARG B 1 359 ? 22.016 19.688 24.812 1 91.19 359 ARG B C 1
ATOM 6791 O O . ARG B 1 359 ? 22.719 19.703 23.797 1 91.19 359 ARG B O 1
ATOM 6798 N N . VAL B 1 360 ? 21.031 18.922 25 1 91.56 360 VAL B N 1
ATOM 6799 C CA . VAL B 1 360 ? 20.641 17.984 23.953 1 91.56 360 VAL B CA 1
ATOM 6800 C C . VAL B 1 360 ? 20.203 18.75 22.703 1 91.56 360 VAL B C 1
ATOM 6802 O O . VAL B 1 360 ? 20.562 18.391 21.578 1 91.56 360 VAL B O 1
ATOM 6805 N N . MET B 1 361 ? 19.453 19.766 22.938 1 87.56 361 MET B N 1
ATOM 6806 C CA . MET B 1 361 ? 18.969 20.578 21.828 1 87.56 361 MET B CA 1
ATOM 6807 C C . MET B 1 361 ? 20.125 21.203 21.062 1 87.56 361 MET B C 1
ATOM 6809 O O . MET B 1 361 ? 20.141 21.234 19.828 1 87.56 361 MET B O 1
ATOM 6813 N N . ASP B 1 362 ? 21.031 21.688 21.812 1 88.19 362 ASP B N 1
ATOM 6814 C CA . ASP B 1 362 ? 22.203 22.312 21.203 1 88.19 362 ASP B CA 1
ATOM 6815 C C . ASP B 1 362 ? 23.016 21.297 20.406 1 88.19 362 ASP B C 1
ATOM 6817 O O . ASP B 1 362 ? 23.516 21.594 19.312 1 88.19 362 ASP B O 1
ATOM 6821 N N . ARG B 1 363 ? 23.078 20.188 20.938 1 90.94 363 ARG B N 1
ATOM 6822 C CA . ARG B 1 363 ? 23.828 19.125 20.266 1 90.94 363 ARG B CA 1
ATOM 6823 C C . ARG B 1 363 ? 23.141 18.734 18.953 1 90.94 363 ARG B C 1
ATOM 6825 O O . ARG B 1 363 ? 23.812 18.531 17.938 1 90.94 363 ARG B O 1
ATOM 6832 N N . ILE B 1 364 ? 21.844 18.578 19.031 1 88.06 364 ILE B N 1
ATOM 6833 C CA . ILE B 1 364 ? 21.078 18.219 17.844 1 88.06 364 ILE B CA 1
ATOM 6834 C C . ILE B 1 364 ? 21.266 19.281 16.766 1 88.06 364 ILE B C 1
ATOM 6836 O O . ILE B 1 364 ? 21.5 18.969 15.594 1 88.06 364 ILE B O 1
ATOM 6840 N N . LYS B 1 365 ? 21.266 20.516 17.172 1 82.06 365 LYS B N 1
ATOM 6841 C CA . LYS B 1 365 ? 21.453 21.625 16.234 1 82.06 365 LYS B CA 1
ATOM 6842 C C . LYS B 1 365 ? 22.844 21.594 15.609 1 82.06 365 LYS B C 1
ATOM 6844 O O . LYS B 1 365 ? 23 21.828 14.406 1 82.06 365 LYS B O 1
ATOM 6849 N N . ALA B 1 366 ? 23.75 21.344 16.422 1 86.81 366 ALA B N 1
ATOM 6850 C CA . ALA B 1 366 ? 25.125 21.266 15.953 1 86.81 366 ALA B CA 1
ATOM 6851 C C . ALA B 1 366 ? 25.297 20.172 14.914 1 86.81 366 ALA B C 1
ATOM 6853 O O . ALA B 1 366 ? 25.984 20.359 13.906 1 86.81 366 ALA B O 1
ATOM 6854 N N . LEU B 1 367 ? 24.688 19.109 15.141 1 88.06 367 LEU B N 1
ATOM 6855 C CA . LEU B 1 367 ? 24.797 17.984 14.219 1 88.06 367 LEU B CA 1
ATOM 6856 C C . LEU B 1 367 ? 24.016 18.25 12.938 1 88.06 367 LEU B C 1
ATOM 6858 O O . LEU B 1 367 ? 24.469 17.875 11.852 1 88.06 367 LEU B O 1
ATOM 6862 N N . GLU B 1 368 ? 22.859 18.844 13.094 1 81.06 368 GLU B N 1
ATOM 6863 C CA . GLU B 1 368 ? 22.094 19.219 11.906 1 81.06 368 GLU B CA 1
ATOM 6864 C C . GLU B 1 368 ? 22.875 20.188 11.023 1 81.06 368 GLU B C 1
ATOM 6866 O O . GLU B 1 368 ? 22.797 20.109 9.797 1 81.06 368 GLU B O 1
ATOM 6871 N N . TYR B 1 369 ? 23.594 20.969 11.703 1 78.44 369 TYR B N 1
ATOM 6872 C CA . TYR B 1 369 ? 24.469 21.875 10.969 1 78.44 369 TYR B CA 1
ATOM 6873 C C . TYR B 1 369 ? 25.531 21.109 10.211 1 78.44 369 TYR B C 1
ATOM 6875 O O . TYR B 1 369 ? 25.984 21.531 9.141 1 78.44 369 TYR B O 1
ATOM 6883 N N . GLN B 1 370 ? 25.844 19.984 10.719 1 80.69 370 GLN B N 1
ATOM 6884 C CA . GLN B 1 370 ? 26.859 19.141 10.086 1 80.69 370 GLN B CA 1
ATOM 6885 C C . GLN B 1 370 ? 26.25 18.25 9.008 1 80.69 370 GLN B C 1
ATOM 6887 O O . GLN B 1 370 ? 26.969 17.5 8.336 1 80.69 370 GLN B O 1
ATOM 6892 N N . GLY B 1 371 ? 24.953 18.344 8.898 1 77.44 371 GLY B N 1
ATOM 6893 C CA . GLY B 1 371 ? 24.344 17.641 7.793 1 77.44 371 GLY B CA 1
ATOM 6894 C C . GLY B 1 371 ? 23.422 16.516 8.242 1 77.44 371 GLY B C 1
ATOM 6895 O O . GLY B 1 371 ? 22.75 15.883 7.422 1 77.44 371 GLY B O 1
ATOM 6896 N N . TYR B 1 372 ? 23.406 16.344 9.57 1 85.06 372 TYR B N 1
ATOM 6897 C CA . TYR B 1 372 ? 22.516 15.305 10.086 1 85.06 372 TYR B CA 1
ATOM 6898 C C . TYR B 1 372 ? 21.047 15.688 9.883 1 85.06 372 TYR B C 1
ATOM 6900 O O . TYR B 1 372 ? 20.703 16.875 9.898 1 85.06 372 TYR B O 1
ATOM 6908 N N . GLN B 1 373 ? 20.281 14.758 9.57 1 78 373 GLN B N 1
ATOM 6909 C CA . GLN B 1 373 ? 18.828 14.797 9.602 1 78 373 GLN B CA 1
ATOM 6910 C C . GLN B 1 373 ? 18.266 13.602 10.367 1 78 373 GLN B C 1
ATOM 6912 O O . GLN B 1 373 ? 18.359 12.461 9.922 1 78 373 GLN B O 1
ATOM 6917 N N . PHE B 1 374 ? 17.672 13.945 11.43 1 82.38 374 PHE B N 1
ATOM 6918 C CA . PHE B 1 374 ? 17.312 12.875 12.344 1 82.38 374 PHE B CA 1
ATOM 6919 C C . PHE B 1 374 ? 15.883 12.406 12.086 1 82.38 374 PHE B C 1
ATOM 6921 O O . PHE B 1 374 ? 15.43 11.422 12.672 1 82.38 374 PHE B O 1
ATOM 6928 N N . GLU B 1 375 ? 15.305 13.07 11.203 1 76.38 375 GLU B N 1
ATOM 6929 C CA . GLU B 1 375 ? 13.977 12.602 10.836 1 76.38 375 GLU B CA 1
ATOM 6930 C C . GLU B 1 375 ? 14.023 11.164 10.328 1 76.38 375 GLU B C 1
ATOM 6932 O O . GLU B 1 375 ? 14.781 10.852 9.398 1 76.38 375 GLU B O 1
ATOM 6937 N N . GLY B 1 376 ? 13.305 10.305 11 1 75.75 376 GLY B N 1
ATOM 6938 C CA . GLY B 1 376 ? 13.289 8.906 10.602 1 75.75 376 GLY B CA 1
ATOM 6939 C C . GLY B 1 376 ? 14.391 8.086 11.25 1 75.75 376 GLY B C 1
ATOM 6940 O O . GLY B 1 376 ? 14.461 6.867 11.062 1 75.75 376 GLY B O 1
ATOM 6941 N N . ALA B 1 377 ? 15.234 8.727 11.906 1 85.69 377 ALA B N 1
ATOM 6942 C CA . ALA B 1 377 ? 16.328 8.031 12.578 1 85.69 377 ALA B CA 1
ATOM 6943 C C . ALA B 1 377 ? 16.219 8.18 14.094 1 85.69 377 ALA B C 1
ATOM 6945 O O . ALA B 1 377 ? 17.188 8.586 14.75 1 85.69 377 ALA B O 1
ATOM 6946 N N . GLU B 1 378 ? 15.188 7.664 14.586 1 84.44 378 GLU B N 1
ATOM 6947 C CA . GLU B 1 378 ? 14.891 7.836 16 1 84.44 378 GLU B CA 1
ATOM 6948 C C . GLU B 1 378 ? 15.891 7.086 16.875 1 84.44 378 GLU B C 1
ATOM 6950 O O . GLU B 1 378 ? 16.219 7.531 17.984 1 84.44 378 GLU B O 1
ATOM 6955 N N . SER B 1 379 ? 16.297 5.965 16.312 1 91 379 SER B N 1
ATOM 6956 C CA . SER B 1 379 ? 17.266 5.188 17.078 1 91 379 SER B CA 1
ATOM 6957 C C . SER B 1 379 ? 18.562 5.961 17.281 1 91 379 SER B C 1
ATOM 6959 O O . SER B 1 379 ? 19.188 5.875 18.344 1 91 379 SER B O 1
ATOM 6961 N N . SER B 1 380 ? 18.938 6.781 16.266 1 92.38 380 SER B N 1
ATOM 6962 C CA . SER B 1 380 ? 20.125 7.633 16.406 1 92.38 380 SER B CA 1
ATOM 6963 C C . SER B 1 380 ? 19.891 8.727 17.438 1 92.38 380 SER B C 1
ATOM 6965 O O . SER B 1 380 ? 20.781 9.023 18.234 1 92.38 380 SER B O 1
ATOM 6967 N N . ILE B 1 381 ? 18.734 9.289 17.5 1 90 381 ILE B N 1
ATOM 6968 C CA . ILE B 1 381 ? 18.422 10.375 18.422 1 90 381 ILE B CA 1
ATOM 6969 C C . ILE B 1 381 ? 18.375 9.844 19.859 1 90 381 ILE B C 1
ATOM 6971 O O . ILE B 1 381 ? 18.844 10.5 20.781 1 90 381 ILE B O 1
ATOM 6975 N N . LYS B 1 382 ? 17.75 8.711 20 1 90.06 382 LYS B N 1
ATOM 6976 C CA . LYS B 1 382 ? 17.672 8.109 21.328 1 90.06 382 LYS B CA 1
ATOM 6977 C C . LYS B 1 382 ? 19.062 7.844 21.891 1 90.06 382 LYS B C 1
ATOM 6979 O O . LYS B 1 382 ? 19.312 8.109 23.078 1 90.06 382 LYS B O 1
ATOM 6984 N N . LEU B 1 383 ? 19.906 7.332 21.062 1 93.12 383 LEU B N 1
ATOM 6985 C CA . LEU B 1 383 ? 21.281 7.086 21.484 1 93.12 383 LEU B CA 1
ATOM 6986 C C . LEU B 1 383 ? 22 8.398 21.812 1 93.12 383 LEU B C 1
ATOM 6988 O O . LEU B 1 383 ? 22.734 8.477 22.797 1 93.12 383 LEU B O 1
ATOM 6992 N N . LEU B 1 384 ? 21.766 9.383 20.953 1 93 384 LEU B N 1
ATOM 6993 C CA . LEU B 1 384 ? 22.359 10.695 21.156 1 93 384 LEU B CA 1
ATOM 6994 C C . LEU B 1 384 ? 21.938 11.289 22.5 1 93 384 LEU B C 1
ATOM 6996 O O . LEU B 1 384 ? 22.766 11.805 23.25 1 93 384 LEU B O 1
ATOM 7000 N N . ILE B 1 385 ? 20.672 11.195 22.781 1 92.81 385 ILE B N 1
ATOM 7001 C CA . ILE B 1 385 ? 20.125 11.727 24.031 1 92.81 385 ILE B CA 1
ATOM 7002 C C . ILE B 1 385 ? 20.734 10.992 25.219 1 92.81 385 ILE B C 1
ATOM 7004 O O . ILE B 1 385 ? 21.172 11.617 26.188 1 92.81 385 ILE B O 1
ATOM 7008 N N . ARG B 1 386 ? 20.812 9.711 25.141 1 94 386 ARG B N 1
ATOM 7009 C CA . ARG B 1 386 ? 21.406 8.922 26.219 1 94 386 ARG B CA 1
ATOM 7010 C C . ARG B 1 386 ? 22.859 9.305 26.453 1 94 386 ARG B C 1
ATOM 7012 O O . ARG B 1 386 ? 23.297 9.438 27.594 1 94 386 ARG B O 1
ATOM 7019 N N . LYS B 1 387 ? 23.594 9.43 25.375 1 93 387 LYS B N 1
ATOM 7020 C CA . LYS B 1 387 ? 25 9.82 25.469 1 93 387 LYS B CA 1
ATOM 7021 C C . LYS B 1 387 ? 25.141 11.188 26.125 1 93 387 LYS B C 1
ATOM 7023 O O . LYS B 1 387 ? 25.984 11.359 27.016 1 93 387 LYS B O 1
ATOM 7028 N N . GLU B 1 388 ? 24.344 12.133 25.719 1 92.62 388 GLU B N 1
ATOM 7029 C CA . GLU B 1 388 ? 24.422 13.492 26.234 1 92.62 388 GLU B CA 1
ATOM 7030 C C . GLU B 1 388 ? 24.031 13.555 27.703 1 92.62 388 GLU B C 1
ATOM 7032 O O . GLU B 1 388 ? 24.516 14.406 28.453 1 92.62 388 GLU B O 1
ATOM 7037 N N . LEU B 1 389 ? 23.172 12.609 28.062 1 93.12 389 LEU B N 1
ATOM 7038 C CA . LEU B 1 389 ? 22.703 12.586 29.453 1 93.12 389 LEU B CA 1
ATOM 7039 C C . LEU B 1 389 ? 23.641 11.75 30.328 1 93.12 389 LEU B C 1
ATOM 7041 O O . LEU B 1 389 ? 23.438 11.633 31.531 1 93.12 389 LEU B O 1
ATOM 7045 N N . GLY B 1 390 ? 24.594 11.148 29.734 1 91.25 390 GLY B N 1
ATOM 7046 C CA . GLY B 1 390 ? 25.531 10.305 30.469 1 91.25 390 GLY B CA 1
ATOM 7047 C C . GLY B 1 390 ? 24.953 8.961 30.844 1 91.25 390 GLY B C 1
ATOM 7048 O O . GLY B 1 390 ? 25.406 8.336 31.812 1 91.25 390 GLY B O 1
ATOM 7049 N N . LYS B 1 391 ? 23.984 8.562 30.156 1 91.69 391 LYS B N 1
ATOM 7050 C CA . LYS B 1 391 ? 23.297 7.316 30.469 1 91.69 391 LYS B CA 1
ATOM 7051 C C . LYS B 1 391 ? 23.609 6.234 29.438 1 91.69 391 LYS B C 1
ATOM 7053 O O . LYS B 1 391 ? 22.781 5.359 29.172 1 91.69 391 LYS B O 1
ATOM 7058 N N . HIS B 1 392 ? 24.641 6.422 28.719 1 90.38 392 HIS B N 1
ATOM 7059 C CA . HIS B 1 392 ? 25.016 5.426 27.734 1 90.38 392 HIS B CA 1
ATOM 7060 C C . HIS B 1 392 ? 26.469 4.984 27.922 1 90.38 392 HIS B C 1
ATOM 7062 O O . HIS B 1 392 ? 27.375 5.82 27.984 1 90.38 392 HIS B O 1
ATOM 7068 N N . LYS B 1 393 ? 26.609 3.695 28.141 1 90.12 393 LYS B N 1
ATOM 7069 C CA . LYS B 1 393 ? 27.922 3.053 28.078 1 90.12 393 LYS B CA 1
ATOM 7070 C C . LYS B 1 393 ? 28.047 2.195 26.828 1 90.12 393 LYS B C 1
ATOM 7072 O O . LYS B 1 393 ? 27.25 1.287 26.609 1 90.12 393 LYS B O 1
ATOM 7077 N N . PRO B 1 394 ? 29.047 2.492 26.031 1 93 394 PRO B N 1
ATOM 7078 C CA . PRO B 1 394 ? 29.188 1.694 24.812 1 93 394 PRO B CA 1
ATOM 7079 C C . PRO B 1 394 ? 29.359 0.204 25.094 1 93 394 PRO B C 1
ATOM 7081 O O . PRO B 1 394 ? 30.094 -0.17 26.016 1 93 394 PRO B O 1
ATOM 7084 N N . PHE B 1 395 ? 28.688 -0.569 24.375 1 93.88 395 PHE B N 1
ATOM 7085 C CA . PHE B 1 395 ? 28.766 -2.018 24.531 1 93.88 395 PHE B CA 1
ATOM 7086 C C . PHE B 1 395 ? 30.062 -2.553 23.938 1 93.88 395 PHE B C 1
ATOM 7088 O O . PHE B 1 395 ? 30.562 -3.607 24.359 1 93.88 395 PHE B O 1
ATOM 7095 N N . PHE B 1 396 ? 30.578 -1.803 22.938 1 93.44 396 PHE B N 1
ATOM 7096 C CA . PHE B 1 396 ? 31.828 -2.172 22.297 1 93.44 396 PHE B CA 1
ATOM 7097 C C . PHE B 1 396 ? 32.531 -0.944 21.719 1 93.44 396 PHE B C 1
ATOM 7099 O O . PHE B 1 396 ? 31.906 0.121 21.609 1 93.44 396 PHE B O 1
ATOM 7106 N N . ILE B 1 397 ? 33.812 -1.119 21.484 1 92.62 397 ILE B N 1
ATOM 7107 C CA . ILE B 1 397 ? 34.594 -0.078 20.844 1 92.62 397 ILE B CA 1
ATOM 7108 C C . ILE B 1 397 ? 35.219 -0.625 19.562 1 92.62 397 ILE B C 1
ATOM 7110 O O . ILE B 1 397 ? 35.844 -1.692 19.578 1 92.62 397 ILE B O 1
ATOM 7114 N N . LEU B 1 398 ? 34.938 0.142 18.5 1 91.31 398 LEU B N 1
ATOM 7115 C CA . LEU B 1 398 ? 35.656 -0.188 17.266 1 91.31 398 LEU B CA 1
ATOM 7116 C C . LEU B 1 398 ? 37.094 0.365 17.312 1 91.31 398 LEU B C 1
ATOM 7118 O O . LEU B 1 398 ? 37.281 1.581 17.25 1 91.31 398 LEU B O 1
ATOM 7122 N N . GLU B 1 399 ? 38 -0.527 17.375 1 86.81 399 GLU B N 1
ATOM 7123 C CA . GLU B 1 399 ? 39.406 -0.107 17.5 1 86.81 399 GLU B CA 1
ATOM 7124 C C . GLU B 1 399 ? 40.031 0.203 16.141 1 86.81 399 GLU B C 1
ATOM 7126 O O . GLU B 1 399 ? 40.812 1.141 16.016 1 86.81 399 GLU B O 1
ATOM 7131 N N . ASP B 1 400 ? 39.625 -0.658 15.203 1 82.25 400 ASP B N 1
ATOM 7132 C CA . ASP B 1 400 ? 40.188 -0.513 13.859 1 82.25 400 ASP B CA 1
ATOM 7133 C C . ASP B 1 400 ? 39.312 -1.197 12.82 1 82.25 400 ASP B C 1
ATOM 7135 O O . ASP B 1 400 ? 38.562 -2.117 13.148 1 82.25 400 ASP B O 1
ATOM 7139 N N . PHE B 1 401 ? 39.375 -0.559 11.672 1 84.12 401 PHE B N 1
ATOM 7140 C CA . PHE B 1 401 ? 38.719 -1.229 10.555 1 84.12 401 PHE B CA 1
ATOM 7141 C C . PHE B 1 401 ? 39.5 -1.001 9.258 1 84.12 401 PHE B C 1
ATOM 7143 O O . PHE B 1 401 ? 40.25 -0.032 9.141 1 84.12 401 PHE B O 1
ATOM 7150 N N . LYS B 1 402 ? 39.469 -1.977 8.375 1 74 402 LYS B N 1
ATOM 7151 C CA . LYS B 1 402 ? 40.031 -1.897 7.039 1 74 402 LYS B CA 1
ATOM 7152 C C . LYS B 1 402 ? 39.094 -2.453 5.988 1 74 402 LYS B C 1
ATOM 7154 O O . LYS B 1 402 ? 38.438 -3.475 6.215 1 74 402 LYS B O 1
ATOM 7159 N N . THR B 1 403 ? 38.844 -1.665 5.09 1 73.44 403 THR B N 1
ATOM 7160 C CA . THR B 1 403 ? 38.094 -2.172 3.936 1 73.44 403 THR B CA 1
ATOM 7161 C C . THR B 1 403 ? 39.031 -2.383 2.748 1 73.44 403 THR B C 1
ATOM 7163 O O . THR B 1 403 ? 39.938 -1.579 2.512 1 73.44 403 THR B O 1
ATOM 7166 N N . ILE B 1 404 ? 39.062 -3.518 2.293 1 54.16 404 ILE B N 1
ATOM 7167 C CA . ILE B 1 404 ? 39.906 -3.887 1.177 1 54.16 404 ILE B CA 1
ATOM 7168 C C . ILE B 1 404 ? 39.062 -4.125 -0.073 1 54.16 404 ILE B C 1
ATOM 7170 O O . ILE B 1 404 ? 38.125 -4.934 -0.053 1 54.16 404 ILE B O 1
ATOM 7174 N N . GLY B 1 405 ? 39.188 -3.195 -0.825 1 53.78 405 GLY B N 1
ATOM 7175 C CA . GLY B 1 405 ? 38.594 -3.441 -2.129 1 53.78 405 GLY B CA 1
ATOM 7176 C C . GLY B 1 405 ? 39.562 -4.062 -3.119 1 53.78 405 GLY B C 1
ATOM 7177 O O . GLY B 1 405 ? 40.688 -3.627 -3.232 1 53.78 405 GLY B O 1
ATOM 7178 N N . GLU B 1 406 ? 39.688 -5.309 -3.248 1 42.38 406 GLU B N 1
ATOM 7179 C CA . GLU B 1 406 ? 40.625 -5.926 -4.195 1 42.38 406 GLU B CA 1
ATOM 7180 C C . GLU B 1 406 ? 39.938 -6.238 -5.52 1 42.38 406 GLU B C 1
ATOM 7182 O O . GLU B 1 406 ? 38.75 -6.594 -5.539 1 42.38 406 GLU B O 1
ATOM 7187 N N . LYS B 1 407 ? 40.438 -5.461 -6.516 1 39.59 407 LYS B N 1
ATOM 7188 C CA . LYS B 1 407 ? 40.156 -6.008 -7.84 1 39.59 407 LYS B CA 1
ATOM 7189 C C . LYS B 1 407 ? 41.031 -7.234 -8.117 1 39.59 407 LYS B C 1
ATOM 7191 O O . LYS B 1 407 ? 42.25 -7.137 -8.195 1 39.59 407 LYS B O 1
ATOM 7196 N N . THR B 1 408 ? 40.844 -8.383 -7.516 1 36.66 408 THR B N 1
ATOM 7197 C CA . THR B 1 408 ? 41.781 -9.422 -7.984 1 36.66 408 THR B CA 1
ATOM 7198 C C . THR B 1 408 ? 41.906 -9.375 -9.508 1 36.66 408 THR B C 1
ATOM 7200 O O . THR B 1 408 ? 41.094 -8.742 -10.188 1 36.66 408 THR B O 1
ATOM 7203 N N . HIS B 1 409 ? 42.688 -10.445 -10.203 1 31.45 409 HIS B N 1
ATOM 7204 C CA . HIS B 1 409 ? 42.875 -10.609 -11.641 1 31.45 409 HIS B CA 1
ATOM 7205 C C . HIS B 1 409 ? 41.562 -10.398 -12.391 1 31.45 409 HIS B C 1
ATOM 7207 O O . HIS B 1 409 ? 40.5 -10.477 -11.797 1 31.45 409 HIS B O 1
ATOM 7213 N N . TYR B 1 410 ? 41.469 -10.547 -13.883 1 31.92 410 TYR B N 1
ATOM 7214 C CA . TYR B 1 410 ? 40.469 -10.359 -14.906 1 31.92 410 TYR B CA 1
ATOM 7215 C C . TYR B 1 410 ? 39.094 -10.773 -14.398 1 31.92 410 TYR B C 1
ATOM 7217 O O . TYR B 1 410 ? 38.062 -10.266 -14.859 1 31.92 410 TYR B O 1
ATOM 7225 N N . LYS B 1 411 ? 38.812 -11.969 -13.977 1 33.69 411 LYS B N 1
ATOM 7226 C CA . LYS B 1 411 ? 37.594 -12.789 -13.961 1 33.69 411 LYS B CA 1
ATOM 7227 C C . LYS B 1 411 ? 36.844 -12.648 -12.641 1 33.69 411 LYS B C 1
ATOM 7229 O O . LYS B 1 411 ? 35.812 -13.281 -12.43 1 33.69 411 LYS B O 1
ATOM 7234 N N . GLU B 1 412 ? 37.375 -12.172 -11.492 1 37.22 412 GLU B N 1
ATOM 7235 C CA . GLU B 1 412 ? 36.656 -12.477 -10.258 1 37.22 412 GLU B CA 1
ATOM 7236 C C . GLU B 1 412 ? 35.906 -11.266 -9.734 1 37.22 412 GLU B C 1
ATOM 7238 O O . GLU B 1 412 ? 36.25 -10.125 -10.023 1 37.22 412 GLU B O 1
ATOM 7243 N N . ALA B 1 413 ? 34.656 -11.391 -9.273 1 38.97 413 ALA B N 1
ATOM 7244 C CA . ALA B 1 413 ? 33.656 -10.516 -8.656 1 38.97 413 ALA B CA 1
ATOM 7245 C C . ALA B 1 413 ? 34.312 -9.516 -7.707 1 38.97 413 ALA B C 1
ATOM 7247 O O . ALA B 1 413 ? 35.25 -9.852 -7.008 1 38.97 413 ALA B O 1
ATOM 7248 N N . LEU B 1 414 ? 34.25 -8.328 -7.938 1 40.53 414 LEU B N 1
ATOM 7249 C CA . LEU B 1 414 ? 34.688 -7.316 -6.992 1 40.53 414 LEU B CA 1
ATOM 7250 C C . LEU B 1 414 ? 34.188 -7.621 -5.586 1 40.53 414 LEU B C 1
ATOM 7252 O O . LEU B 1 414 ? 33 -7.711 -5.355 1 40.53 414 LEU B O 1
ATOM 7256 N N . SER B 1 415 ? 34.812 -8.43 -4.871 1 50.25 415 SER B N 1
ATOM 7257 C CA . SER B 1 415 ? 34.531 -8.688 -3.461 1 50.25 415 SER B CA 1
ATOM 7258 C C . SER B 1 415 ? 35.219 -7.641 -2.574 1 50.25 415 SER B C 1
ATOM 7260 O O . SER B 1 415 ? 36.281 -7.129 -2.904 1 50.25 415 SER B O 1
ATOM 7262 N N . SER B 1 416 ? 34.281 -6.855 -1.834 1 63.44 416 SER B N 1
ATOM 7263 C CA . SER B 1 416 ? 34.875 -6.043 -0.775 1 63.44 416 SER B CA 1
ATOM 7264 C C . SER B 1 416 ? 35.094 -6.855 0.5 1 63.44 416 SER B C 1
ATOM 7266 O O . SER B 1 416 ? 34.281 -7.742 0.807 1 63.44 416 SER B O 1
ATOM 7268 N N . SER B 1 417 ? 36.219 -6.77 0.871 1 71.94 417 SER B N 1
ATOM 7269 C CA . SER B 1 417 ? 36.469 -7.375 2.172 1 71.94 417 SER B CA 1
ATOM 7270 C C . SER B 1 417 ? 36.719 -6.309 3.238 1 71.94 417 SER B C 1
ATOM 7272 O O . SER B 1 417 ? 37.125 -5.188 2.926 1 71.94 417 SER B O 1
ATOM 7274 N N . ALA B 1 418 ? 36.25 -6.641 4.391 1 79 418 ALA B N 1
ATOM 7275 C CA . ALA B 1 418 ? 36.469 -5.742 5.52 1 79 418 ALA B CA 1
ATOM 7276 C C . ALA B 1 418 ? 37.031 -6.508 6.723 1 79 418 ALA B C 1
ATOM 7278 O O . ALA B 1 418 ? 36.688 -7.672 6.938 1 79 418 ALA B O 1
ATOM 7279 N N . VAL B 1 419 ? 37.969 -5.875 7.34 1 78.5 419 VAL B N 1
ATOM 7280 C CA . VAL B 1 419 ? 38.469 -6.363 8.617 1 78.5 419 VAL B CA 1
ATOM 7281 C C . VAL B 1 419 ? 38.188 -5.352 9.719 1 78.5 419 VAL B C 1
ATOM 7283 O O . VAL B 1 419 ? 38.344 -4.145 9.523 1 78.5 419 VAL B O 1
ATOM 7286 N N . VAL B 1 420 ? 37.625 -5.914 10.844 1 87.12 420 VAL B N 1
ATOM 7287 C CA . VAL B 1 420 ? 37.344 -5.016 11.953 1 87.12 420 VAL B CA 1
ATOM 7288 C C . VAL B 1 420 ? 38 -5.547 13.234 1 87.12 420 VAL B C 1
ATOM 7290 O O . VAL B 1 420 ? 38.125 -6.762 13.414 1 87.12 420 VAL B O 1
ATOM 7293 N N . LYS B 1 421 ? 38.5 -4.703 13.977 1 84.12 421 LYS B N 1
ATOM 7294 C CA . LYS B 1 421 ? 38.969 -4.996 15.328 1 84.12 421 LYS B CA 1
ATOM 7295 C C . LYS B 1 421 ? 38.125 -4.254 16.359 1 84.12 421 LYS B C 1
ATOM 7297 O O . LYS B 1 421 ? 38.031 -3.025 16.328 1 84.12 421 LYS B O 1
ATOM 7302 N N . ILE B 1 422 ? 37.469 -5.062 17.266 1 90.75 422 ILE B N 1
ATOM 7303 C CA . ILE B 1 422 ? 36.625 -4.445 18.266 1 90.75 422 ILE B CA 1
ATOM 7304 C C . ILE B 1 422 ? 37.094 -4.816 19.672 1 90.75 422 ILE B C 1
ATOM 7306 O O . ILE B 1 422 ? 37.938 -5.719 19.828 1 90.75 422 ILE B O 1
ATOM 7310 N N . ASN B 1 423 ? 36.688 -4.055 20.609 1 91.06 423 ASN B N 1
ATOM 7311 C CA . ASN B 1 423 ? 36.938 -4.305 22.031 1 91.06 423 ASN B CA 1
ATOM 7312 C C . ASN B 1 423 ? 35.656 -4.305 22.859 1 91.06 423 ASN B C 1
ATOM 7314 O O . ASN B 1 423 ? 34.844 -3.377 22.75 1 91.06 423 ASN B O 1
ATOM 7318 N N . VAL B 1 424 ? 35.438 -5.422 23.625 1 93.44 424 VAL B N 1
ATOM 7319 C CA . VAL B 1 424 ? 34.312 -5.527 24.531 1 93.44 424 VAL B CA 1
ATOM 7320 C C . VAL B 1 424 ? 34.812 -5.777 25.953 1 93.44 424 VAL B C 1
ATOM 7322 O O . VAL B 1 424 ? 35.344 -6.852 26.25 1 93.44 424 VAL B O 1
ATOM 7325 N N . ASP B 1 425 ? 34.625 -4.781 26.766 1 92.25 425 ASP B N 1
ATOM 7326 C CA . ASP B 1 425 ? 35.031 -4.891 28.156 1 92.25 425 ASP B CA 1
ATOM 7327 C C . ASP B 1 425 ? 36.469 -5.375 28.297 1 92.25 425 ASP B C 1
ATOM 7329 O O . ASP B 1 425 ? 36.75 -6.312 29.047 1 92.25 425 ASP B O 1
ATOM 7333 N N . GLY B 1 426 ? 37.219 -4.898 27.5 1 87.56 426 GLY B N 1
ATOM 7334 C CA . GLY B 1 426 ? 38.625 -5.176 27.609 1 87.56 426 GLY B CA 1
ATOM 7335 C C . GLY B 1 426 ? 39.094 -6.348 26.766 1 87.56 426 GLY B C 1
ATOM 7336 O O . GLY B 1 426 ? 40.281 -6.609 26.641 1 87.56 426 GLY B O 1
ATOM 7337 N N . GLN B 1 427 ? 38.219 -7.09 26.156 1 87.25 427 GLN B N 1
ATOM 7338 C CA . GLN B 1 427 ? 38.562 -8.227 25.297 1 87.25 427 GLN B CA 1
ATOM 7339 C C . GLN B 1 427 ? 38.438 -7.852 23.812 1 87.25 427 GLN B C 1
ATOM 7341 O O . GLN B 1 427 ? 37.406 -7.391 23.359 1 87.25 427 GLN B O 1
ATOM 7346 N N . SER B 1 428 ? 39.5 -8.133 23.156 1 86.69 428 SER B N 1
ATOM 7347 C CA . SER B 1 428 ? 39.562 -7.777 21.734 1 86.69 428 SER B CA 1
ATOM 7348 C C . SER B 1 428 ? 39.156 -8.953 20.859 1 86.69 428 SER B C 1
ATOM 7350 O O . SER B 1 428 ? 39.375 -10.109 21.219 1 86.69 428 SER B O 1
ATOM 7352 N N . GLU B 1 429 ? 38.5 -8.648 19.797 1 86.31 429 GLU B N 1
ATOM 7353 C CA . GLU B 1 429 ? 38.094 -9.617 18.781 1 86.31 429 GLU B CA 1
ATOM 7354 C C . GLU B 1 429 ? 38.281 -9.039 17.375 1 86.31 429 GLU B C 1
ATOM 7356 O O . GLU B 1 429 ? 37.969 -7.879 17.125 1 86.31 429 GLU B O 1
ATOM 7361 N N . ILE B 1 430 ? 39 -9.773 16.547 1 81.19 430 ILE B N 1
ATOM 7362 C CA . ILE B 1 430 ? 39.188 -9.383 15.164 1 81.19 430 ILE B CA 1
ATOM 7363 C C . ILE B 1 430 ? 38.469 -10.367 14.242 1 81.19 430 ILE B C 1
ATOM 7365 O O . ILE B 1 430 ? 38.5 -11.578 14.477 1 81.19 430 ILE B O 1
ATOM 7369 N N . ASN B 1 431 ? 37.75 -9.828 13.305 1 83.69 431 ASN B N 1
ATOM 7370 C CA . ASN B 1 431 ? 37.062 -10.664 12.32 1 83.69 431 ASN B CA 1
ATOM 7371 C C . ASN B 1 431 ? 37.031 -10 10.945 1 83.69 431 ASN B C 1
ATOM 7373 O O . ASN B 1 431 ? 37.344 -8.82 10.812 1 83.69 431 ASN B O 1
ATOM 7377 N N . ALA B 1 432 ? 36.812 -10.828 9.984 1 79.5 432 ALA B N 1
ATOM 7378 C CA . ALA B 1 432 ? 36.719 -10.352 8.602 1 79.5 432 ALA B CA 1
ATOM 7379 C C . ALA B 1 432 ? 35.531 -10.961 7.875 1 79.5 432 ALA B C 1
ATOM 7381 O O . ALA B 1 432 ? 35.031 -12.008 8.281 1 79.5 432 ALA B O 1
ATOM 7382 N N . ALA B 1 433 ? 35.062 -10.156 6.922 1 78.44 433 ALA B N 1
ATOM 7383 C CA . ALA B 1 433 ? 34 -10.68 6.105 1 78.44 433 ALA B CA 1
ATOM 7384 C C . ALA B 1 433 ? 34.031 -10.109 4.691 1 78.44 433 ALA B C 1
ATOM 7386 O O . ALA B 1 433 ? 34.625 -9.047 4.465 1 78.44 433 ALA B O 1
ATOM 7387 N N . GLU B 1 434 ? 33.594 -10.93 3.826 1 71.12 434 GLU B N 1
ATOM 7388 C CA . GLU B 1 434 ? 33.375 -10.461 2.459 1 71.12 434 GLU B CA 1
ATOM 7389 C C . GLU B 1 434 ? 31.922 -10.023 2.25 1 71.12 434 GLU B C 1
ATOM 7391 O O . GLU B 1 434 ? 31 -10.516 2.926 1 71.12 434 GLU B O 1
ATOM 7396 N N . GLY B 1 435 ? 31.844 -8.977 1.509 1 67.25 435 GLY B N 1
ATOM 7397 C CA . GLY B 1 435 ? 30.5 -8.484 1.221 1 67.25 435 GLY B CA 1
ATOM 7398 C C . GLY B 1 435 ? 30.359 -7.918 -0.178 1 67.25 435 GLY B C 1
ATOM 7399 O O . GLY B 1 435 ? 31.344 -7.836 -0.921 1 67.25 435 GLY B O 1
ATOM 7400 N N . ASP B 1 436 ? 29.172 -7.562 -0.46 1 57.59 436 ASP B N 1
ATOM 7401 C CA . ASP B 1 436 ? 28.828 -7.039 -1.78 1 57.59 436 ASP B CA 1
ATOM 7402 C C . ASP B 1 436 ? 29.359 -5.621 -1.962 1 57.59 436 ASP B C 1
ATOM 7404 O O . ASP B 1 436 ? 29.406 -5.109 -3.082 1 57.59 436 ASP B O 1
ATOM 7408 N N . GLY B 1 437 ? 29.797 -5.051 -0.981 1 62.09 437 GLY B N 1
ATOM 7409 C CA . GLY B 1 437 ? 30.375 -3.723 -0.878 1 62.09 437 GLY B CA 1
ATOM 7410 C C . GLY B 1 437 ? 31.062 -3.475 0.45 1 62.09 437 GLY B C 1
ATOM 7411 O O . GLY B 1 437 ? 30.969 -4.293 1.368 1 62.09 437 GLY B O 1
ATOM 7412 N N . PRO B 1 438 ? 31.781 -2.451 0.361 1 68.25 438 PRO B N 1
ATOM 7413 C CA . PRO B 1 438 ? 32.531 -2.193 1.584 1 68.25 438 PRO B CA 1
ATOM 7414 C C . PRO B 1 438 ? 31.656 -2.094 2.822 1 68.25 438 PRO B C 1
ATOM 7416 O O . PRO B 1 438 ? 32 -2.605 3.887 1 68.25 438 PRO B O 1
ATOM 7419 N N . VAL B 1 439 ? 30.5 -1.435 2.629 1 76.56 439 VAL B N 1
ATOM 7420 C CA . VAL B 1 439 ? 29.625 -1.241 3.781 1 76.56 439 VAL B CA 1
ATOM 7421 C C . VAL B 1 439 ? 29.031 -2.58 4.207 1 76.56 439 VAL B C 1
ATOM 7423 O O . VAL B 1 439 ? 28.922 -2.871 5.402 1 76.56 439 VAL B O 1
ATOM 7426 N N . ASN B 1 440 ? 28.641 -3.293 3.25 1 76.75 440 ASN B N 1
ATOM 7427 C CA . ASN B 1 440 ? 28.125 -4.621 3.549 1 76.75 440 ASN B CA 1
ATOM 7428 C C . ASN B 1 440 ? 29.188 -5.508 4.191 1 76.75 440 ASN B C 1
ATOM 7430 O O . ASN B 1 440 ? 28.891 -6.258 5.125 1 76.75 440 ASN B O 1
ATOM 7434 N N . ALA B 1 441 ? 30.375 -5.477 3.613 1 75.94 441 ALA B N 1
ATOM 7435 C CA . ALA B 1 441 ? 31.484 -6.223 4.188 1 75.94 441 ALA B CA 1
ATOM 7436 C C . ALA B 1 441 ? 31.766 -5.797 5.625 1 75.94 441 ALA B C 1
ATOM 7438 O O . ALA B 1 441 ? 31.984 -6.637 6.5 1 75.94 441 ALA B O 1
ATOM 7439 N N . LEU B 1 442 ? 31.688 -4.559 5.816 1 83.44 442 LEU B N 1
ATOM 7440 C CA . LEU B 1 442 ? 31.906 -4.016 7.152 1 83.44 442 LEU B CA 1
ATOM 7441 C C . LEU B 1 442 ? 30.812 -4.477 8.109 1 83.44 442 LEU B C 1
ATOM 7443 O O . LEU B 1 442 ? 31.094 -4.832 9.258 1 83.44 442 LEU B O 1
ATOM 7447 N N . ASP B 1 443 ? 29.594 -4.387 7.676 1 87.75 443 ASP B N 1
ATOM 7448 C CA . ASP B 1 443 ? 28.453 -4.832 8.477 1 87.75 443 ASP B CA 1
ATOM 7449 C C . ASP B 1 443 ? 28.625 -6.293 8.891 1 87.75 443 ASP B C 1
ATOM 7451 O O . ASP B 1 443 ? 28.469 -6.629 10.07 1 87.75 443 ASP B O 1
ATOM 7455 N N . LYS B 1 444 ? 28.984 -7.07 7.969 1 85.25 444 LYS B N 1
ATOM 7456 C CA . LYS B 1 444 ? 29.172 -8.492 8.227 1 85.25 444 LYS B CA 1
ATOM 7457 C C . LYS B 1 444 ? 30.328 -8.742 9.18 1 85.25 444 LYS B C 1
ATOM 7459 O O . LYS B 1 444 ? 30.219 -9.539 10.117 1 85.25 444 LYS B O 1
ATOM 7464 N N . ALA B 1 445 ? 31.422 -8.102 8.891 1 84.56 445 ALA B N 1
ATOM 7465 C CA . ALA B 1 445 ? 32.594 -8.258 9.727 1 84.56 445 ALA B CA 1
ATOM 7466 C C . ALA B 1 445 ? 32.344 -7.836 11.164 1 84.56 445 ALA B C 1
ATOM 7468 O O . ALA B 1 445 ? 32.75 -8.516 12.109 1 84.56 445 ALA B O 1
ATOM 7469 N N . LEU B 1 446 ? 31.672 -6.742 11.281 1 90.5 446 LEU B N 1
ATOM 7470 C CA . LEU B 1 446 ? 31.344 -6.211 12.602 1 90.5 446 LEU B CA 1
ATOM 7471 C C . LEU B 1 446 ? 30.422 -7.156 13.359 1 90.5 446 LEU B C 1
ATOM 7473 O O . LEU B 1 446 ? 30.656 -7.441 14.539 1 90.5 446 LEU B O 1
ATOM 7477 N N . ARG B 1 447 ? 29.422 -7.641 12.727 1 91.31 447 ARG B N 1
ATOM 7478 C CA . ARG B 1 447 ? 28.484 -8.555 13.359 1 91.31 447 ARG B CA 1
ATOM 7479 C C . ARG B 1 447 ? 29.172 -9.852 13.766 1 91.31 447 ARG B C 1
ATOM 7481 O O . ARG B 1 447 ? 28.938 -10.375 14.859 1 91.31 447 ARG B O 1
ATOM 7488 N N . LYS B 1 448 ? 30 -10.305 12.898 1 88.69 448 LYS B N 1
ATOM 7489 C CA . LYS B 1 448 ? 30.734 -11.531 13.203 1 88.69 448 LYS B CA 1
ATOM 7490 C C . LYS B 1 448 ? 31.625 -11.352 14.43 1 88.69 448 LYS B C 1
ATOM 7492 O O . LYS B 1 448 ? 31.703 -12.242 15.281 1 88.69 448 LYS B O 1
ATOM 7497 N N . ALA B 1 449 ? 32.281 -10.32 14.477 1 87.94 449 ALA B N 1
ATOM 7498 C CA . ALA B 1 449 ? 33.156 -10.039 15.609 1 87.94 449 ALA B CA 1
ATOM 7499 C C . ALA B 1 449 ? 32.375 -9.914 16.906 1 87.94 449 ALA B C 1
ATOM 7501 O O . ALA B 1 449 ? 32.812 -10.383 17.953 1 87.94 449 ALA B O 1
ATOM 7502 N N . LEU B 1 450 ? 31.234 -9.328 16.828 1 93.56 450 LEU B N 1
ATOM 7503 C CA . LEU B 1 450 ? 30.453 -9.016 18.016 1 93.56 450 LEU B CA 1
ATOM 7504 C C . LEU B 1 450 ? 29.641 -10.234 18.453 1 93.56 450 LEU B C 1
ATOM 7506 O O . LEU B 1 450 ? 29.25 -10.328 19.625 1 93.56 450 LEU B O 1
ATOM 7510 N N . GLU B 1 451 ? 29.344 -11.133 17.516 1 91.88 451 GLU B N 1
ATOM 7511 C CA . GLU B 1 451 ? 28.547 -12.328 17.812 1 91.88 451 GLU B CA 1
ATOM 7512 C C . GLU B 1 451 ? 29.203 -13.164 18.906 1 91.88 451 GLU B C 1
ATOM 7514 O O . GLU B 1 451 ? 28.5 -13.852 19.672 1 91.88 451 GLU B O 1
ATOM 7519 N N . VAL B 1 452 ? 30.469 -13.086 19.016 1 84.5 452 VAL B N 1
ATOM 7520 C CA . VAL B 1 452 ? 31.219 -13.812 20.016 1 84.5 452 VAL B CA 1
ATOM 7521 C C . VAL B 1 452 ? 30.781 -13.367 21.422 1 84.5 452 VAL B C 1
ATOM 7523 O O . VAL B 1 452 ? 30.719 -14.18 22.344 1 84.5 452 VAL B O 1
ATOM 7526 N N . PHE B 1 453 ? 30.422 -12.164 21.562 1 89.88 453 PHE B N 1
ATOM 7527 C CA . PHE B 1 453 ? 30.078 -11.594 22.859 1 89.88 453 PHE B CA 1
ATOM 7528 C C . PHE B 1 453 ? 28.562 -11.477 23.016 1 89.88 453 PHE B C 1
ATOM 7530 O O . PHE B 1 453 ? 28.047 -11.602 24.125 1 89.88 453 PHE B O 1
ATOM 7537 N N . TYR B 1 454 ? 27.922 -11.164 21.859 1 93.81 454 TYR B N 1
ATOM 7538 C CA . TYR B 1 454 ? 26.484 -10.961 21.828 1 93.81 454 TYR B CA 1
ATOM 7539 C C . TYR B 1 454 ? 25.828 -11.82 20.766 1 93.81 454 TYR B C 1
ATOM 7541 O O . TYR B 1 454 ? 25.484 -11.328 19.688 1 93.81 454 TYR B O 1
ATOM 7549 N N . PRO B 1 455 ? 25.516 -12.969 20.984 1 89.88 455 PRO B N 1
ATOM 7550 C CA . PRO B 1 455 ? 25.047 -13.93 19.984 1 89.88 455 PRO B CA 1
ATOM 7551 C C . PRO B 1 455 ? 23.781 -13.453 19.266 1 89.88 455 PRO B C 1
ATOM 7553 O O . PRO B 1 455 ? 23.578 -13.789 18.094 1 89.88 455 PRO B O 1
ATOM 7556 N N . LYS B 1 456 ? 22.969 -12.648 19.859 1 90.44 456 LYS B N 1
ATOM 7557 C CA . LYS B 1 456 ? 21.703 -12.227 19.281 1 90.44 456 LYS B CA 1
ATOM 7558 C C . LYS B 1 456 ? 21.922 -11.281 18.109 1 90.44 456 LYS B C 1
ATOM 7560 O O . LYS B 1 456 ? 21 -11.023 17.328 1 90.44 456 LYS B O 1
ATOM 7565 N N . ILE B 1 457 ? 23.141 -10.836 17.953 1 91.81 457 ILE B N 1
ATOM 7566 C CA . ILE B 1 457 ? 23.469 -9.922 16.859 1 91.81 457 ILE B CA 1
ATOM 7567 C C . ILE B 1 457 ? 23.359 -10.656 15.523 1 91.81 457 ILE B C 1
ATOM 7569 O O . ILE B 1 457 ? 23.141 -10.031 14.484 1 91.81 457 ILE B O 1
ATOM 7573 N N . SER B 1 458 ? 23.422 -11.961 15.539 1 86.88 458 SER B N 1
ATOM 7574 C CA . SER B 1 458 ? 23.328 -12.766 14.328 1 86.88 458 SER B CA 1
ATOM 7575 C C . SER B 1 458 ? 21.953 -12.641 13.68 1 86.88 458 SER B C 1
ATOM 7577 O O . SER B 1 458 ? 21.812 -12.914 12.484 1 86.88 458 SER B O 1
ATOM 7579 N N . GLU B 1 459 ? 21.016 -12.164 14.453 1 86.19 459 GLU B N 1
ATOM 7580 C CA . GLU B 1 459 ? 19.656 -12.039 13.969 1 86.19 459 GLU B CA 1
ATOM 7581 C C . GLU B 1 459 ? 19.438 -10.719 13.234 1 86.19 459 GLU B C 1
ATOM 7583 O O . GLU B 1 459 ? 18.438 -10.539 12.539 1 86.19 459 GLU B O 1
ATOM 7588 N N . VAL B 1 460 ? 20.406 -9.859 13.406 1 89.44 460 VAL B N 1
ATOM 7589 C CA . VAL B 1 460 ? 20.266 -8.516 12.844 1 89.44 460 VAL B CA 1
ATOM 7590 C C . VAL B 1 460 ? 20.625 -8.539 11.359 1 89.44 460 VAL B C 1
ATOM 7592 O O . VAL B 1 460 ? 21.578 -9.203 10.953 1 89.44 460 VAL B O 1
ATOM 7595 N N . ARG B 1 461 ? 19.812 -7.848 10.539 1 83.25 461 ARG B N 1
ATOM 7596 C CA . ARG B 1 461 ? 20.062 -7.699 9.109 1 83.25 461 ARG B CA 1
ATOM 7597 C C . ARG B 1 461 ? 19.906 -6.242 8.68 1 83.25 461 ARG B C 1
ATOM 7599 O O . ARG B 1 461 ? 19.031 -5.527 9.164 1 83.25 461 ARG B O 1
ATOM 7606 N N . LEU B 1 462 ? 20.828 -5.883 7.848 1 82.31 462 LEU B N 1
ATOM 7607 C CA . LEU B 1 462 ? 20.688 -4.59 7.184 1 82.31 462 LEU B CA 1
ATOM 7608 C C . LEU B 1 462 ? 19.656 -4.672 6.062 1 82.31 462 LEU B C 1
ATOM 7610 O O . LEU B 1 462 ? 19.859 -5.379 5.074 1 82.31 462 LEU B O 1
ATOM 7614 N N . THR B 1 463 ? 18.547 -3.938 6.258 1 74.5 463 THR B N 1
ATOM 7615 C CA . THR B 1 463 ? 17.422 -4.113 5.344 1 74.5 463 THR B CA 1
ATOM 7616 C C . THR B 1 463 ? 17.375 -2.98 4.32 1 74.5 463 THR B C 1
ATOM 7618 O O . THR B 1 463 ? 16.766 -3.121 3.258 1 74.5 463 THR B O 1
ATOM 7621 N N . ASP B 1 464 ? 17.953 -1.818 4.648 1 73 464 ASP B N 1
ATOM 7622 C CA . ASP B 1 464 ? 17.969 -0.68 3.734 1 73 464 ASP B CA 1
ATOM 7623 C C . ASP B 1 464 ? 19.219 0.186 3.957 1 73 464 ASP B C 1
ATOM 7625 O O . ASP B 1 464 ? 19.734 0.258 5.07 1 73 464 ASP B O 1
ATOM 7629 N N . PHE B 1 465 ? 19.781 0.784 2.863 1 72.38 465 PHE B N 1
ATOM 7630 C CA . PHE B 1 465 ? 20.953 1.642 2.857 1 72.38 465 PHE B CA 1
ATOM 7631 C C . PHE B 1 465 ? 20.781 2.793 1.873 1 72.38 465 PHE B C 1
ATOM 7633 O O . PHE B 1 465 ? 20.625 2.57 0.669 1 72.38 465 PHE B O 1
ATOM 7640 N N . LYS B 1 466 ? 20.703 4.055 2.398 1 69.94 466 LYS B N 1
ATOM 7641 C CA . LYS B 1 466 ? 20.531 5.25 1.578 1 69.94 466 LYS B CA 1
ATOM 7642 C C . LYS B 1 466 ? 21.656 6.246 1.814 1 69.94 466 LYS B C 1
ATOM 7644 O O . LYS B 1 466 ? 22.062 6.488 2.957 1 69.94 466 LYS B O 1
ATOM 7649 N N . VAL B 1 467 ? 22.203 6.738 0.668 1 68.5 467 VAL B N 1
ATOM 7650 C CA . VAL B 1 467 ? 23.266 7.742 0.759 1 68.5 467 VAL B CA 1
ATOM 7651 C C . VAL B 1 467 ? 22.797 9.039 0.096 1 68.5 467 VAL B C 1
ATOM 7653 O O . VAL B 1 467 ? 22.219 9.016 -0.99 1 68.5 467 VAL B O 1
ATOM 7656 N N . ARG B 1 468 ? 22.938 10.148 0.788 1 66.12 468 ARG B N 1
ATOM 7657 C CA . ARG B 1 468 ? 22.625 11.461 0.241 1 66.12 468 ARG B CA 1
ATOM 7658 C C . ARG B 1 468 ? 23.828 12.398 0.337 1 66.12 468 ARG B C 1
ATOM 7660 O O . ARG B 1 468 ? 24.406 12.547 1.409 1 66.12 468 ARG B O 1
ATOM 7667 N N . VAL B 1 469 ? 24.172 12.945 -0.814 1 62.88 469 VAL B N 1
ATOM 7668 C CA . VAL B 1 469 ? 25.234 13.945 -0.811 1 62.88 469 VAL B CA 1
ATOM 7669 C C . VAL B 1 469 ? 24.672 15.297 -0.385 1 62.88 469 VAL B C 1
ATOM 7671 O O . VAL B 1 469 ? 23.641 15.734 -0.9 1 62.88 469 VAL B O 1
ATOM 7674 N N . ILE B 1 470 ? 25.172 15.781 0.676 1 63.56 470 ILE B N 1
ATOM 7675 C CA . ILE B 1 470 ? 24.734 17.078 1.19 1 63.56 470 ILE B CA 1
ATOM 7676 C C . ILE B 1 470 ? 25.516 18.188 0.507 1 63.56 470 ILE B C 1
ATOM 7678 O O . ILE B 1 470 ? 26.75 18.188 0.509 1 63.56 470 ILE B O 1
ATOM 7682 N N . ASP B 1 471 ? 24.844 18.984 -0.459 1 54.94 471 ASP B N 1
ATOM 7683 C CA . ASP B 1 471 ? 25.469 20.094 -1.184 1 54.94 471 ASP B CA 1
ATOM 7684 C C . ASP B 1 471 ? 25.859 21.219 -0.234 1 54.94 471 ASP B C 1
ATOM 7686 O O . ASP B 1 471 ? 25.031 21.734 0.518 1 54.94 471 ASP B O 1
ATOM 7690 N N . SER B 1 472 ? 26.953 21.281 0.235 1 45.22 472 SER B N 1
ATOM 7691 C CA . SER B 1 472 ? 27.359 22.484 0.944 1 45.22 472 SER B CA 1
ATOM 7692 C C . SER B 1 472 ? 27.797 23.578 -0.028 1 45.22 472 SER B C 1
ATOM 7694 O O . SER B 1 472 ? 28.516 23.312 -0.989 1 45.22 472 SER B O 1
ATOM 7696 N N . ARG B 1 473 ? 27.078 24.719 -0.3 1 42.12 473 ARG B N 1
ATOM 7697 C CA . ARG B 1 473 ? 27.562 25.859 -1.068 1 42.12 473 ARG B CA 1
ATOM 7698 C C . ARG B 1 473 ? 29.016 26.188 -0.703 1 42.12 473 ARG B C 1
ATOM 7700 O O . ARG B 1 473 ? 29.625 27.078 -1.301 1 42.12 473 ARG B O 1
ATOM 7707 N N . SER B 1 474 ? 29.391 26.109 0.503 1 39.19 474 SER B N 1
ATOM 7708 C CA . SER B 1 474 ? 30.734 26.531 0.859 1 39.19 474 SER B CA 1
ATOM 7709 C C . SER B 1 474 ? 31.781 25.547 0.362 1 39.19 474 SER B C 1
ATOM 7711 O O . SER B 1 474 ? 31.469 24.359 0.167 1 39.19 474 SER B O 1
ATOM 7713 N N . ALA B 1 475 ? 33.031 26.078 -0.054 1 39.06 475 ALA B N 1
ATOM 7714 C CA . ALA B 1 475 ? 34.312 25.562 -0.553 1 39.06 475 ALA B CA 1
ATOM 7715 C C . ALA B 1 475 ? 34.656 24.25 0.13 1 39.06 475 ALA B C 1
ATOM 7717 O O . ALA B 1 475 ? 35.719 23.672 -0.148 1 39.06 475 ALA B O 1
ATOM 7718 N N . THR B 1 476 ? 33.969 23.844 1.176 1 41.41 476 THR B N 1
ATOM 7719 C CA . THR B 1 476 ? 34.438 22.688 1.934 1 41.41 476 THR B CA 1
ATOM 7720 C C . THR B 1 476 ? 33.812 21.406 1.373 1 41.41 476 THR B C 1
ATOM 7722 O O . THR B 1 476 ? 32.781 21.438 0.705 1 41.41 476 THR B O 1
ATOM 7725 N N . ALA B 1 477 ? 34.406 20.312 1.49 1 48.16 477 ALA B N 1
ATOM 7726 C CA . ALA B 1 477 ? 34.188 18.938 1.02 1 48.16 477 ALA B CA 1
ATOM 7727 C C . ALA B 1 477 ? 32.75 18.484 1.256 1 48.16 477 ALA B C 1
ATOM 7729 O O . ALA B 1 477 ? 32.219 18.656 2.355 1 48.16 477 ALA B O 1
ATOM 7730 N N . SER B 1 478 ? 31.953 18.25 0.263 1 61.19 478 SER B N 1
ATOM 7731 C CA . SER B 1 478 ? 30.594 17.75 0.27 1 61.19 478 SER B CA 1
ATOM 7732 C C . SER B 1 478 ? 30.438 16.578 1.245 1 61.19 478 SER B C 1
ATOM 7734 O O . SER B 1 478 ? 31.344 15.742 1.359 1 61.19 478 SER B O 1
ATOM 7736 N N . LYS B 1 479 ? 29.641 16.75 2.328 1 74.5 479 LYS B N 1
ATOM 7737 C CA . LYS B 1 479 ? 29.328 15.672 3.268 1 74.5 479 LYS B CA 1
ATOM 7738 C C . LYS B 1 479 ? 28.266 14.742 2.705 1 74.5 479 LYS B C 1
ATOM 7740 O O . LYS B 1 479 ? 27.562 15.094 1.754 1 74.5 479 LYS B O 1
ATOM 7745 N N . VAL B 1 480 ? 28.453 13.492 3.162 1 77.88 480 VAL B N 1
ATOM 7746 C CA . VAL B 1 480 ? 27.469 12.492 2.777 1 77.88 480 VAL B CA 1
ATOM 7747 C C . VAL B 1 480 ? 26.672 12.047 4.008 1 77.88 480 VAL B C 1
ATOM 7749 O O . VAL B 1 480 ? 27.234 11.906 5.098 1 77.88 480 VAL B O 1
ATOM 7752 N N . ARG B 1 481 ? 25.391 11.938 3.881 1 82.94 481 ARG B N 1
ATOM 7753 C CA . ARG B 1 481 ? 24.5 11.391 4.902 1 82.94 481 ARG B CA 1
ATOM 7754 C C . ARG B 1 481 ? 24.047 9.984 4.535 1 82.94 481 ARG B C 1
ATOM 7756 O O . ARG B 1 481 ? 23.562 9.758 3.424 1 82.94 481 ARG B O 1
ATOM 7763 N N . VAL B 1 482 ? 24.312 9.078 5.457 1 83.94 482 VAL B N 1
ATOM 7764 C CA . VAL B 1 482 ? 23.938 7.684 5.25 1 83.94 482 VAL B CA 1
ATOM 7765 C C . VAL B 1 482 ? 22.812 7.309 6.207 1 83.94 482 VAL B C 1
ATOM 7767 O O . VAL B 1 482 ? 22.906 7.555 7.414 1 83.94 482 VAL B O 1
ATOM 7770 N N . LEU B 1 483 ? 21.703 6.805 5.645 1 85.69 483 LEU B N 1
ATOM 7771 C CA . LEU B 1 483 ? 20.609 6.23 6.422 1 85.69 483 LEU B CA 1
ATOM 7772 C C . LEU B 1 483 ? 20.547 4.719 6.227 1 85.69 483 LEU B C 1
ATOM 7774 O O . LEU B 1 483 ? 20.484 4.238 5.094 1 85.69 483 LEU B O 1
ATOM 7778 N N . ILE B 1 484 ? 20.609 3.969 7.34 1 85.88 484 ILE B N 1
ATOM 7779 C CA . ILE B 1 484 ? 20.484 2.521 7.219 1 85.88 484 ILE B CA 1
ATOM 7780 C C . ILE B 1 484 ? 19.266 2.037 8.008 1 85.88 484 ILE B C 1
ATOM 7782 O O . ILE B 1 484 ? 18.906 2.631 9.023 1 85.88 484 ILE B O 1
ATOM 7786 N N . GLU B 1 485 ? 18.609 1.048 7.5 1 86.25 485 GLU B N 1
ATOM 7787 C CA . GLU B 1 485 ? 17.531 0.362 8.211 1 86.25 485 GLU B CA 1
ATOM 7788 C C . GLU B 1 485 ? 17.922 -1.067 8.57 1 86.25 485 GLU B C 1
ATOM 7790 O O . GLU B 1 485 ? 18.5 -1.78 7.746 1 86.25 485 GLU B O 1
ATOM 7795 N N . SER B 1 486 ? 17.734 -1.478 9.812 1 87.25 486 SER B N 1
ATOM 7796 C CA . SER B 1 486 ? 18.062 -2.805 10.32 1 87.25 486 SER B CA 1
ATOM 7797 C C . SER B 1 486 ? 16.844 -3.479 10.945 1 87.25 486 SER B C 1
ATOM 7799 O O . SER B 1 486 ? 15.891 -2.809 11.328 1 87.25 486 SER B O 1
ATOM 7801 N N . SER B 1 487 ? 16.891 -4.777 10.922 1 86.94 487 SER B N 1
ATOM 7802 C CA . SER B 1 487 ? 15.836 -5.57 11.555 1 86.94 487 SER B CA 1
ATOM 7803 C C . SER B 1 487 ? 16.406 -6.82 12.211 1 86.94 487 SER B C 1
ATOM 7805 O O . SER B 1 487 ? 17.438 -7.34 11.781 1 86.94 487 SER B O 1
ATOM 7807 N N . ASP B 1 488 ? 15.805 -7.277 13.305 1 86.69 488 ASP B N 1
ATOM 7808 C CA . ASP B 1 488 ? 16.156 -8.562 13.906 1 86.69 488 ASP B CA 1
ATOM 7809 C C . ASP B 1 488 ? 15 -9.555 13.797 1 86.69 488 ASP B C 1
ATOM 7811 O O . ASP B 1 488 ? 14.914 -10.5 14.586 1 86.69 488 ASP B O 1
ATOM 7815 N N . GLY B 1 489 ? 14.039 -9.172 12.945 1 78.56 489 GLY B N 1
ATOM 7816 C CA . GLY B 1 489 ? 12.883 -10.031 12.766 1 78.56 489 GLY B CA 1
ATOM 7817 C C . GLY B 1 489 ? 11.75 -9.711 13.727 1 78.56 489 GLY B C 1
ATOM 7818 O O . GLY B 1 489 ? 10.641 -10.227 13.578 1 78.56 489 GLY B O 1
ATOM 7819 N N . ILE B 1 490 ? 12.023 -8.891 14.688 1 78.44 490 ILE B N 1
ATOM 7820 C CA . ILE B 1 490 ? 11.039 -8.5 15.695 1 78.44 490 ILE B CA 1
ATOM 7821 C C . ILE B 1 490 ? 10.75 -7.008 15.578 1 78.44 490 ILE B C 1
ATOM 7823 O O . ILE B 1 490 ? 9.586 -6.59 15.648 1 78.44 490 ILE B O 1
ATOM 7827 N N . ASP B 1 491 ? 11.805 -6.242 15.266 1 83.94 491 ASP B N 1
ATOM 7828 C CA . ASP B 1 491 ? 11.719 -4.789 15.164 1 83.94 491 ASP B CA 1
ATOM 7829 C C . ASP B 1 491 ? 12.508 -4.27 13.961 1 83.94 491 ASP B C 1
ATOM 7831 O O . ASP B 1 491 ? 13.352 -4.984 13.414 1 83.94 491 ASP B O 1
ATOM 7835 N N . ILE B 1 492 ? 12.109 -3.057 13.539 1 84.75 492 ILE B N 1
ATOM 7836 C CA . ILE B 1 492 ? 12.844 -2.326 12.508 1 84.75 492 ILE B CA 1
ATOM 7837 C C . ILE B 1 492 ? 13.281 -0.971 13.055 1 84.75 492 ILE B C 1
ATOM 7839 O O . ILE B 1 492 ? 12.508 -0.276 13.719 1 84.75 492 ILE B O 1
ATOM 7843 N N . TRP B 1 493 ? 14.555 -0.648 12.852 1 88.75 493 TRP B N 1
ATOM 7844 C CA . TRP B 1 493 ? 15.031 0.654 13.312 1 88.75 493 TRP B CA 1
ATOM 7845 C C . TRP B 1 493 ? 15.969 1.282 12.281 1 88.75 493 TRP B C 1
ATOM 7847 O O . TRP B 1 493 ? 16.484 0.593 11.398 1 88.75 493 TRP B O 1
ATOM 7857 N N . THR B 1 494 ? 16.062 2.613 12.367 1 89.19 494 THR B N 1
ATOM 7858 C CA . THR B 1 494 ? 16.844 3.377 11.391 1 89.19 494 THR B CA 1
ATOM 7859 C C . THR B 1 494 ? 17.891 4.242 12.086 1 89.19 494 THR B C 1
ATOM 7861 O O . THR B 1 494 ? 17.609 4.832 13.133 1 89.19 494 THR B O 1
ATOM 7864 N N . ASN B 1 495 ? 19.078 4.27 11.508 1 93.31 495 ASN B N 1
ATOM 7865 C CA . ASN B 1 495 ? 20.172 5.09 12.016 1 93.31 495 ASN B CA 1
ATOM 7866 C C . ASN B 1 495 ? 20.797 5.941 10.914 1 93.31 495 ASN B C 1
ATOM 7868 O O . ASN B 1 495 ? 20.719 5.594 9.734 1 93.31 495 ASN B O 1
ATOM 7872 N N . VAL B 1 496 ? 21.328 7.074 11.367 1 91.56 496 VAL B N 1
ATOM 7873 C CA . VAL B 1 496 ? 21.906 8.023 10.422 1 91.56 496 VAL B CA 1
ATOM 7874 C C . VAL B 1 496 ? 23.359 8.312 10.797 1 91.56 496 VAL B C 1
ATOM 7876 O O . VAL B 1 496 ? 23.719 8.312 11.977 1 91.56 496 VAL B O 1
ATOM 7879 N N . GLY B 1 497 ? 24.25 8.43 9.766 1 91.62 497 GLY B N 1
ATOM 7880 C CA . GLY B 1 497 ? 25.625 8.867 9.891 1 91.62 497 GLY B CA 1
ATOM 7881 C C . GLY B 1 497 ? 26.031 9.891 8.844 1 91.62 497 GLY B C 1
ATOM 7882 O O . GLY B 1 497 ? 25.562 9.828 7.703 1 91.62 497 GLY B O 1
ATOM 7883 N N . VAL B 1 498 ? 26.766 10.875 9.297 1 88.12 498 VAL B N 1
ATOM 7884 C CA . VAL B 1 498 ? 27.234 11.914 8.383 1 88.12 498 VAL B CA 1
ATOM 7885 C C . VAL B 1 498 ? 28.75 12.047 8.484 1 88.12 498 VAL B C 1
ATOM 7887 O O . VAL B 1 498 ? 29.312 11.992 9.578 1 88.12 498 VAL B O 1
ATOM 7890 N N . SER B 1 499 ? 29.375 12.031 7.375 1 84.19 499 SER B N 1
ATOM 7891 C CA . SER B 1 499 ? 30.812 12.25 7.26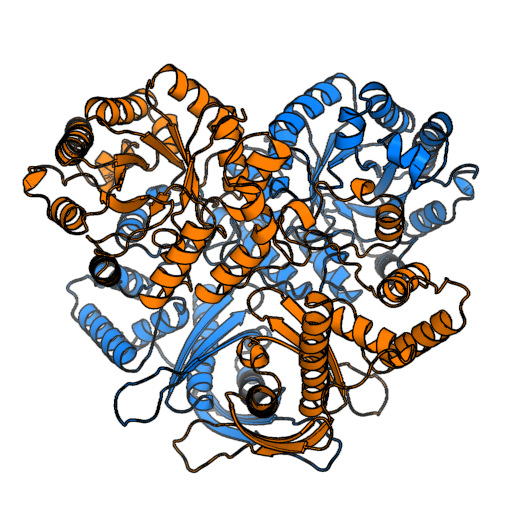6 1 84.19 499 SER B CA 1
ATOM 7892 C C . SER B 1 499 ? 31.203 12.688 5.859 1 84.19 499 SER B C 1
ATOM 7894 O O . SER B 1 499 ? 30.375 12.656 4.941 1 84.19 499 SER B O 1
ATOM 7896 N N . SER B 1 500 ? 32.281 13.242 5.766 1 78.5 500 SER B N 1
ATOM 7897 C CA . SER B 1 500 ? 32.812 13.555 4.438 1 78.5 500 SER B CA 1
ATOM 7898 C C . SER B 1 500 ? 33.156 12.289 3.666 1 78.5 500 SER B C 1
ATOM 7900 O O . SER B 1 500 ? 33.312 12.328 2.445 1 78.5 500 SER B O 1
ATOM 7902 N N . ASP B 1 501 ? 33.219 11.18 4.418 1 73.12 501 ASP B N 1
ATOM 7903 C CA . ASP B 1 501 ? 33.5 9.859 3.861 1 73.12 501 ASP B CA 1
ATOM 7904 C C . ASP B 1 501 ? 32.312 8.922 4.023 1 73.12 501 ASP B C 1
ATOM 7906 O O . ASP B 1 501 ? 31.797 8.734 5.133 1 73.12 501 ASP B O 1
ATOM 7910 N N . VAL B 1 502 ? 31.938 8.344 2.895 1 76.5 502 VAL B N 1
ATOM 7911 C CA . VAL B 1 502 ? 30.75 7.504 2.877 1 76.5 502 VAL B CA 1
ATOM 7912 C C . VAL B 1 502 ? 30.953 6.297 3.789 1 76.5 502 VAL B C 1
ATOM 7914 O O . VAL B 1 502 ? 30.016 5.844 4.445 1 76.5 502 VAL B O 1
ATOM 7917 N N . ILE B 1 503 ? 32.156 5.766 3.812 1 77 503 ILE B N 1
ATOM 7918 C CA . ILE B 1 503 ? 32.438 4.598 4.641 1 77 503 ILE B CA 1
ATOM 7919 C C . ILE B 1 503 ? 32.344 4.977 6.117 1 77 503 ILE B C 1
ATOM 7921 O O . ILE B 1 503 ? 31.766 4.242 6.918 1 77 503 ILE B O 1
ATOM 7925 N N . GLU B 1 504 ? 32.938 6.062 6.383 1 82.19 504 GLU B N 1
ATOM 7926 C CA . GLU B 1 504 ? 32.875 6.539 7.762 1 82.19 504 GLU B CA 1
ATOM 7927 C C . GLU B 1 504 ? 31.422 6.828 8.172 1 82.19 504 GLU B C 1
ATOM 7929 O O . GLU B 1 504 ? 31 6.469 9.281 1 82.19 504 GLU B O 1
ATOM 7934 N N . ALA B 1 505 ? 30.688 7.535 7.309 1 86.81 505 ALA B N 1
ATOM 7935 C CA . ALA B 1 505 ? 29.281 7.805 7.582 1 86.81 505 ALA B CA 1
ATOM 7936 C C . ALA B 1 505 ? 28.516 6.512 7.809 1 86.81 505 ALA B C 1
ATOM 7938 O O . ALA B 1 505 ? 27.672 6.426 8.711 1 86.81 505 ALA B O 1
ATOM 7939 N N . SER B 1 506 ? 28.859 5.527 7.016 1 87.31 506 SER B N 1
ATOM 7940 C CA . SER B 1 506 ? 28.219 4.223 7.129 1 87.31 506 SER B CA 1
ATOM 7941 C C . SER B 1 506 ? 28.578 3.543 8.445 1 87.31 506 SER B C 1
ATOM 7943 O O . SER B 1 506 ? 27.719 2.932 9.086 1 87.31 506 SER B O 1
ATOM 7945 N N . LEU B 1 507 ? 29.797 3.686 8.781 1 87.44 507 LEU B N 1
ATOM 7946 C CA . LEU B 1 507 ? 30.281 3.066 10.016 1 87.44 507 LEU B CA 1
ATOM 7947 C C . LEU B 1 507 ? 29.594 3.689 11.227 1 87.44 507 LEU B C 1
ATOM 7949 O O . LEU B 1 507 ? 29.219 2.98 12.164 1 87.44 507 LEU B O 1
ATOM 7953 N N . ILE B 1 508 ? 29.484 4.926 11.164 1 92.31 508 ILE B N 1
ATOM 7954 C CA . ILE B 1 508 ? 28.797 5.633 12.25 1 92.31 508 ILE B CA 1
ATOM 7955 C C . ILE B 1 508 ? 27.375 5.098 12.406 1 92.31 508 ILE B C 1
ATOM 7957 O O . ILE B 1 508 ? 26.953 4.754 13.516 1 92.31 508 ILE B O 1
ATOM 7961 N N . ALA B 1 509 ? 26.656 5.008 11.352 1 92.94 509 ALA B N 1
ATOM 7962 C CA . ALA B 1 509 ? 25.281 4.516 11.359 1 92.94 509 ALA B CA 1
ATOM 7963 C C . ALA B 1 509 ? 25.219 3.061 11.805 1 92.94 509 ALA B C 1
ATOM 7965 O O . ALA B 1 509 ? 24.328 2.674 12.562 1 92.94 509 ALA B O 1
ATOM 7966 N N . LEU B 1 510 ? 26.25 2.301 11.367 1 93.06 510 LEU B N 1
ATOM 7967 C CA . LEU B 1 510 ? 26.281 0.88 11.695 1 93.06 510 LEU B CA 1
ATOM 7968 C C . LEU B 1 510 ? 26.547 0.67 13.18 1 93.06 510 LEU B C 1
ATOM 7970 O O . LEU B 1 510 ? 25.891 -0.163 13.82 1 93.06 510 LEU B O 1
ATOM 7974 N N . ILE B 1 511 ? 27.484 1.335 13.656 1 93.56 511 ILE B N 1
ATOM 7975 C CA . ILE B 1 511 ? 27.828 1.232 15.07 1 93.56 511 ILE B CA 1
ATOM 7976 C C . ILE B 1 511 ? 26.609 1.609 15.914 1 93.56 511 ILE B C 1
ATOM 7978 O O . ILE B 1 511 ? 26.25 0.891 16.859 1 93.56 511 ILE B O 1
ATOM 7982 N N . ASP B 1 512 ? 25.984 2.695 15.547 1 94.62 512 ASP B N 1
ATOM 7983 C CA . ASP B 1 512 ? 24.797 3.141 16.281 1 94.62 512 ASP B CA 1
ATOM 7984 C C . ASP B 1 512 ? 23.672 2.113 16.172 1 94.62 512 ASP B C 1
ATOM 7986 O O . ASP B 1 512 ? 22.922 1.918 17.125 1 94.62 512 ASP B O 1
ATOM 7990 N N . SER B 1 513 ? 23.562 1.502 15.047 1 94.62 513 SER B N 1
ATOM 7991 C CA . SER B 1 513 ? 22.531 0.489 14.836 1 94.62 513 SER B CA 1
ATOM 7992 C C . SER B 1 513 ? 22.719 -0.699 15.773 1 94.62 513 SER B C 1
ATOM 7994 O O . SER B 1 513 ? 21.766 -1.164 16.391 1 94.62 513 SER B O 1
ATOM 7996 N N . ILE B 1 514 ? 23.938 -1.113 15.891 1 94.25 514 ILE B N 1
ATOM 7997 C CA . ILE B 1 514 ? 24.25 -2.252 16.75 1 94.25 514 ILE B CA 1
ATOM 7998 C C . ILE B 1 514 ? 24.109 -1.85 18.203 1 94.25 514 ILE B C 1
ATOM 8000 O O . ILE B 1 514 ? 23.578 -2.607 19.016 1 94.25 514 ILE B O 1
ATOM 8004 N N . GLU B 1 515 ? 24.609 -0.683 18.531 1 94.94 515 GLU B N 1
ATOM 8005 C CA . GLU B 1 515 ? 24.469 -0.176 19.891 1 94.94 515 GLU B CA 1
ATOM 8006 C C . GLU B 1 515 ? 23 -0.107 20.312 1 94.94 515 GLU B C 1
ATOM 8008 O O . GLU B 1 515 ? 22.641 -0.468 21.438 1 94.94 515 GLU B O 1
ATOM 8013 N N . TYR B 1 516 ? 22.203 0.371 19.391 1 94.38 516 TYR B N 1
ATOM 8014 C CA . TYR B 1 516 ? 20.781 0.487 19.672 1 94.38 516 TYR B CA 1
ATOM 8015 C C . TYR B 1 516 ? 20.156 -0.884 19.906 1 94.38 516 TYR B C 1
ATOM 8017 O O . TYR B 1 516 ? 19.344 -1.06 20.812 1 94.38 516 TYR B O 1
ATOM 8025 N N . LYS B 1 517 ? 20.5 -1.833 19.062 1 94.69 517 LYS B N 1
ATOM 8026 C CA . LYS B 1 517 ? 20.016 -3.201 19.203 1 94.69 517 LYS B CA 1
ATOM 8027 C C . LYS B 1 517 ? 20.359 -3.764 20.578 1 94.69 517 LYS B C 1
ATOM 8029 O O . LYS B 1 517 ? 19.5 -4.344 21.25 1 94.69 517 LYS B O 1
ATOM 8034 N N . LEU B 1 518 ? 21.578 -3.607 20.984 1 93.81 518 LEU B N 1
ATOM 8035 C CA . LEU B 1 518 ? 22.047 -4.145 22.25 1 93.81 518 LEU B CA 1
ATOM 8036 C C . LEU B 1 518 ? 21.391 -3.428 23.422 1 93.81 518 LEU B C 1
ATOM 8038 O O . LEU B 1 518 ? 21.047 -4.055 24.422 1 93.81 518 LEU B O 1
ATOM 8042 N N . LEU B 1 519 ? 21.188 -2.186 23.234 1 92.81 519 LEU B N 1
ATOM 8043 C CA . LEU B 1 519 ? 20.469 -1.409 24.25 1 92.81 519 LEU B CA 1
ATOM 8044 C C . LEU B 1 519 ? 19.031 -1.884 24.391 1 92.81 519 LEU B C 1
ATOM 8046 O O . LEU B 1 519 ? 18.531 -2.064 25.5 1 92.81 519 LEU B O 1
ATOM 8050 N N . SER B 1 520 ? 18.375 -2.002 23.281 1 90.19 520 SER B N 1
ATOM 8051 C CA . SER B 1 520 ? 16.984 -2.445 23.25 1 90.19 520 SER B CA 1
ATOM 8052 C C . SER B 1 520 ? 16.844 -3.83 23.875 1 90.19 520 SER B C 1
ATOM 8054 O O . SER B 1 520 ? 15.852 -4.102 24.562 1 90.19 520 SER B O 1
ATOM 8056 N N . ASP B 1 521 ? 17.797 -4.707 23.594 1 90.62 521 ASP B N 1
ATOM 8057 C CA . ASP B 1 521 ? 17.797 -6.043 24.172 1 90.62 521 ASP B CA 1
ATOM 8058 C C . ASP B 1 521 ? 17.906 -5.969 25.703 1 90.62 521 ASP B C 1
ATOM 8060 O O . ASP B 1 521 ? 17.234 -6.719 26.406 1 90.62 521 ASP B O 1
ATOM 8064 N N . GLU B 1 522 ? 18.734 -5.145 26.094 1 87.5 522 GLU B N 1
ATOM 8065 C CA . GLU B 1 522 ? 18.922 -4.961 27.531 1 87.5 522 GLU B CA 1
ATOM 8066 C C . GLU B 1 522 ? 17.656 -4.43 28.203 1 87.5 522 GLU B C 1
ATOM 8068 O O . GLU B 1 522 ? 17.297 -4.863 29.297 1 87.5 522 GLU B O 1
ATOM 8073 N N . GLU B 1 523 ? 17.016 -3.494 27.516 1 84.44 523 GLU B N 1
ATOM 8074 C CA . GLU B 1 523 ? 15.812 -2.885 28.062 1 84.44 523 GLU B CA 1
ATOM 8075 C C . GLU B 1 523 ? 14.656 -3.881 28.078 1 84.44 523 GLU B C 1
ATOM 8077 O O . GLU B 1 523 ? 13.797 -3.822 28.969 1 84.44 523 GLU B O 1
ATOM 8082 N N . ARG B 1 524 ? 14.648 -4.75 27.109 1 77.69 524 ARG B N 1
ATOM 8083 C CA . ARG B 1 524 ? 13.609 -5.77 27.031 1 77.69 524 ARG B CA 1
ATOM 8084 C C . ARG B 1 524 ? 13.797 -6.828 28.109 1 77.69 524 ARG B C 1
ATOM 8086 O O . ARG B 1 524 ? 12.836 -7.457 28.562 1 77.69 524 ARG B O 1
ATOM 8093 N N . GLN B 1 525 ? 14.984 -7.125 28.453 1 70.5 525 GLN B N 1
ATOM 8094 C CA . GLN B 1 525 ? 15.273 -8.102 29.5 1 70.5 525 GLN B CA 1
ATOM 8095 C C . GLN B 1 525 ? 14.984 -7.52 30.891 1 70.5 525 GLN B C 1
ATOM 8097 O O . GLN B 1 525 ? 14.727 -8.266 31.844 1 70.5 525 GLN B O 1
ATOM 8102 N N . LYS B 1 526 ? 14.836 -6.254 31.109 1 63.22 526 LYS B N 1
ATOM 8103 C CA . LYS B 1 526 ? 14.523 -5.641 32.406 1 63.22 526 LYS B CA 1
ATOM 8104 C C . LYS B 1 526 ? 13.016 -5.48 32.562 1 63.22 526 LYS B C 1
ATOM 8106 O O . LYS B 1 526 ? 12.484 -5.711 33.656 1 63.22 526 LYS B O 1
#

Sequence (1052 aa):
MSEKILVFDSTLRDGAQAEGISFSVEDKIRVMETLDKMGVDYIEAGNPGSNPKDIEFFNRIKDVQLNHAKLVAFGSTRRGGIAVEDDANIKAILETQTPGVAIFGKSWTFHITDIIKTTLAENLKMIEETMAYLKAQGKDVTFDAEHFFDGYKNDPGYAIEALLAAQEGGADCLALCDTNGGTLPFEIEKIVTDVRKKIRIPLGIHCHNDSGLAVANSLIAVNAGVRQVQGTFLGYGERCGNANLATIIPNLQLKMGYHCLADEELLKFTSSAIRIAEISNYALTGKEPFVGKSAFAHKGGMHIDAVMKNPSSFEHVSPDAVGNERRILMSEVSGRSTIIQLIKEVDPSLTKKSAETTRVMDRIKALEYQGYQFEGAESSIKLLIRKELGKHKPFFILEDFKTIGEKTHYKEALSSSAVVKINVDGQSEINAAEGDGPVNALDKALRKALEVFYPKISEVRLTDFKVRVIDSRSATASKVRVLIESSDGIDIWTNVGVSSDVIEASLIALIDSIEYKLLSDEERQKMSEKILVFDSTLRDGAQAEGISFSVEDKIRVMETLDKMGVDYIEAGNPGSNPKDIEFFNRIKDVQLNHAKLVAFGSTRRGGIAVEDDANIKAILETQTPGVAIFGKSWTFHITDIIKTTLAENLKMIEETMAYLKAQGKDVTFDAEHFFDGYKNDPGYAIEALLAAQEGGADCLALCDTNGGTLPFEIEKIVTDVRKKIRIPLGIHCHNDSGLAVANSLIAVNAGVRQVQGTFLGYGERCGNANLATIIPNLQLKMGYHCLADEELLKFTSSAIRIAEISNYALTGKEPFVGKSAFAHKGGMHIDAVMKNPSSFEHVSPDAVGNERRILMSEVSGRSTIIQLIKEVDPSLTKKSAETTRVMDRIKALEYQGYQFEGAESSIKLLIRKELGKHKPFFILEDFKTIGEKTHYKEALSSSAVVKINVDGQSEINAAEGDGPVNALDKALRKALEVFYPKISEVRLTDFKVRVIDSRSATASKVRVLIESSDGIDIWTNVGVSSDVIEASLIALIDSIEYKLLSDEERQK

Solvent-accessible surface area (backbone atoms only — not comparable to full-atom values): 52329 Å² total; per-residue (Å²): 129,61,56,69,38,45,40,33,34,25,40,58,36,52,22,42,49,15,85,83,35,70,72,51,60,68,41,46,51,53,49,50,51,52,42,29,72,46,38,37,44,30,37,31,55,22,36,46,64,80,32,71,63,32,40,51,39,37,64,70,42,62,84,60,80,68,91,55,32,39,43,22,38,34,50,60,43,39,54,87,96,48,60,52,92,70,23,65,49,50,50,36,47,61,70,44,67,46,55,23,34,38,34,36,42,78,21,21,70,62,51,38,49,72,62,72,60,49,51,74,70,55,50,39,48,29,39,18,51,35,30,34,52,44,40,73,70,68,36,48,35,33,36,34,30,37,35,24,56,63,10,30,75,75,37,49,68,57,23,50,50,39,53,49,26,27,51,73,16,53,36,60,28,45,23,46,15,34,62,42,11,60,75,51,58,73,56,41,36,54,52,42,42,54,46,54,76,75,48,91,65,52,33,24,34,32,31,21,14,36,54,55,34,14,42,45,36,48,54,42,30,40,76,42,63,32,41,30,46,37,22,8,54,82,14,48,10,51,27,25,6,26,11,28,39,57,39,40,51,54,46,39,36,75,71,68,51,31,35,58,54,53,71,74,39,35,37,42,39,21,29,53,50,44,38,46,24,60,68,47,67,43,85,77,53,43,37,37,29,63,54,16,74,26,33,47,31,37,52,51,68,70,54,42,54,36,33,72,74,39,49,72,73,54,39,71,59,65,42,57,64,32,36,35,56,78,38,78,44,51,46,100,75,56,47,71,72,54,52,41,55,59,44,29,75,78,40,69,86,59,48,85,80,32,67,66,47,50,50,46,51,51,49,54,50,54,40,39,73,65,57,46,65,54,53,69,12,54,54,40,49,53,50,50,48,29,48,72,69,68,69,55,78,78,77,60,42,83,74,42,72,44,70,42,75,44,78,60,71,98,73,54,28,58,42,10,30,13,38,31,30,35,33,43,92,85,44,73,37,72,28,63,22,72,21,89,30,52,66,50,0,39,53,47,5,48,40,59,37,42,27,79,82,39,61,72,46,73,51,50,39,82,74,43,81,45,78,42,77,42,82,52,92,56,99,56,80,51,32,27,32,25,42,37,29,35,30,54,51,62,54,76,51,25,18,52,14,58,25,54,16,52,60,57,3,42,45,47,15,48,52,50,46,52,49,44,51,54,48,49,51,54,58,70,73,104,130,59,58,69,38,45,41,32,35,25,41,58,33,50,21,42,48,15,86,83,35,72,73,52,59,69,41,48,52,52,46,50,51,52,42,29,71,45,38,35,45,29,38,32,55,22,36,47,63,79,31,70,65,32,40,52,39,38,63,70,42,64,84,59,81,68,91,56,31,39,44,22,38,36,49,60,43,38,56,86,96,50,58,53,90,72,23,66,51,52,50,36,46,59,69,44,66,46,55,24,34,38,34,35,43,76,20,20,69,61,50,37,50,72,63,72,60,50,50,75,68,54,51,41,48,29,38,18,50,35,30,34,52,44,41,74,71,67,37,48,34,34,36,34,30,37,34,24,58,64,10,30,75,74,38,49,69,58,24,50,49,40,52,48,26,26,51,73,15,56,39,60,29,45,24,45,16,33,63,42,10,60,75,51,59,73,56,42,36,55,52,40,42,55,47,53,76,74,48,90,65,52,32,25,36,33,31,21,13,35,54,56,35,15,44,44,37,47,54,41,31,40,75,41,64,33,40,30,45,36,22,7,56,83,14,47,10,52,26,24,7,25,12,28,38,57,39,42,51,54,47,38,35,76,71,68,51,32,35,58,54,53,71,73,39,34,37,43,38,21,29,52,50,44,36,47,23,60,66,47,68,42,85,76,53,43,37,37,28,63,53,15,73,26,33,46,32,37,52,51,69,70,55,42,53,36,32,72,75,37,50,73,75,54,38,68,61,64,42,58,64,32,35,37,59,77,39,77,44,50,47,97,75,55,46,70,74,55,52,43,55,60,46,30,74,77,40,69,85,60,48,85,82,32,67,65,46,52,51,46,51,51,49,51,50,54,40,39,72,66,58,48,65,55,53,70,12,54,53,39,51,54,51,49,46,29,47,73,69,66,70,55,75,79,75,58,42,80,75,44,73,44,69,42,74,45,78,62,72,99,75,57,30,57,43,12,29,11,38,30,31,35,32,43,92,85,44,72,38,72,28,64,24,72,21,90,29,52,65,50,0,37,52,47,6,47,40,59,35,44,29,79,81,40,60,73,46,71,50,50,40,82,75,43,81,45,79,42,76,44,84,53,92,57,98,59,80,53,33,26,31,24,40,37,30,35,29,55,52,62,54,76,50,25,16,52,14,57,27,50,15,52,60,57,4,42,46,48,16,47,52,47,46,52,50,43,52,54,50,51,51,53,60,69,74,103

Foldseek 3Di:
DFAAFAEAAACQAQVCQFPPFDAQLVLLVLLVQLCLVLQHAEYEHYQQLPDVRSLVNLVVCVPPDGDHYFYEYEEEFAAFPDQRVPGSSNVRRVVSVTQAYEYEAELAQCCQCPPSNHHLVRSLVSQLRNLLVVVVVNHQYEYEHPCLLVRCVVPVPSSLSSVVSNVNSPHQEYEDEQHQQPDDQVSLLVSLLVSPVSDDHAYEYKHACQVPCQLVSRVSSVVSGHRYYYAHCCQHGPDRGIHHVLQNQCCCVVPVPHDHGDQVSQLQQLLSVLQSCVSRVHDDAQCPDLNHLCNQEDEDPVLVVVCVVPVVVPDVDASSSRNYDHHYFYDPPDDLSSQVVLLCVVPVVDDSPDPLSVQLVVVVVVVVVLVDDCGQASLASSQSSCVSVVNDDQQKAWPDKDWDFDPPPDDDQRWIKMWTWMDGPRDIFIFMATDNDRLRRVLVRVLVRCCVVVVLSVLKDWSDKDKDFADDPDPDQTKIKIKIWMDSSRDIHIFIAIDSDPNRRSVVRSSSVVRSVVVVVVVVVD/DFAAFAEAAACQAQVCQFPPFDAQLVLLVLLVLLCLVLQHAEYEHYQQLPDVRSLVSLVVCVPPDGDHYFYEHEEEFAAFPDQRVPGSSNVRRVVSVTQAYEYEAELAQCCQCPPSNHDLVRSLVSQLRNLLVVVVVNHQYEYEHPCLLVRCVVPVVSSLSSVVSNVNSPHQEYEDEQHQQPDDQVSLLVSLLVSPVSDDHAYEYKHACQVPCQLVSRVSSVVSGHRYYYAHCCQHGPDRGIHHVLQNQCCCVVPVPHDYGDQVSQLQQLLSVLQSCVSRVHDDAQCPDLNHLCNQEDEDPVLVVVCVVPVVVPDVDASSSRNYDHHYFYDPPDDLSSQVVLLCVVPVVDDSPDPLSVQLVVVVVVVVVLVDDCGQASLASSQSSCVSVVNDDQQKAWPDKDWDQDPDPDDDQRWIKMWTWMDGPHDIFIFMATDNDRLRRVLVRVLVRCCVVVVLSVLKDWSDKDKDFADDPDPDQTKIKIKIWMDSSRDIHIFIAIDSDPNRRSVVRSSSVVRSVVVVVVVVVD

Nearest PDB structures (foldseek):
  3mi3-assembly1_A  TM=7.807E-01  e=7.667E-23  Schizosaccharomyces pombe
  3mi3-assembly1_B  TM=7.971E-01  e=8.196E-22  Schizosaccharomyces pombe
  3ivt-assembly1_A  TM=7.539E-01  e=1.348E-22  Schizosaccharomyces pombe
  3ivs-assembly1_B  TM=8.039E-01  e=4.710E-21  Schizosaccharomyces pombe
  3ivt-assembly1_B  TM=7.519E-01  e=3.174E-21  Schizosaccharomyces pombe

Organism: Acetobacterium woodii (strain ATCC 29683 / DSM 1030 / JCM 2381 / KCTC 1655 / WB1) (NCBI:txid931626)

Secondary structure (DSSP, 8-state):
-PPB-EEEE-TTTTGGGSTT----HHHHHHHHHHHHHHT-SEEEEE-TTT-HHHHHHHHHTTTPPPSSPEEEEEEEPPPTTS-GGG-HHHHHHHHTT-SEEEEEEE--HHIIIIIS---HHHHHHHHHHHHHHHHHTT-EEEEEEETHHHHHHH-HHHHHHHHHHHHHTT-SEEEEEETTS---HHHHHHHHHHHHHH--SPEEEEEB-TTS-HHHHHHHHHHTT--EEEEBTT---STT-B-BHHHHHHIIIIIS--B-S-HHHHTTHHHHHHHHHHHTT----TT-TTTSTTTTEE-SHHHHHHHHH-GGGT-SS-GGGGT---EEPP-TT--HHHHHHHHHHH-TT--TT-HHHHHHHHHHHHHHHTT---TT-HHHHHHHHHHHTT----S-EEEEEEEEEE--STTS--EEEEEEEEEETTEEEEEEEEESSHHHHHHHHHHHHHHTT-GGGGG-EEEEEEEEEE--SSSS--EEEEEEEEE-SS-EEEEEEEESSHHHHHHHHHHHHHHHHHHHHHHHH-/-PPB-EEEE-TTTTGGGSTT----HHHHHHHHHHHHHHT-SEEEEE-TTT-HHHHHHHHHTTTPPPSSPEEEEEEEPPPTTS-GGG-HHHHHHHHTT-SEEEEEEE--HHIIIIIS---HHHHHHHHHHHHHHHHHTT-EEEEEEETHHHHHHH-HHHHHHHHHHHHHTT-SEEEEEETTS---HHHHHHHHHHHHHH--SPEEEEEB-TTS-HHHHHHHHHHTT--EEEEBTT---STT-B-BHHHHHHIIIIIS--B-S-HHHHTTHHHHHHHHHHHTT----TT-TTTSTTTTEE-SHHHHHHHHH-GGGT-SS-GGGGT---EEPP-TT--HHHHHHHHHHH-TT--TT-HHHHHHHHHHHHHHHTT---TT-HHHHHHHHHHHTT----S-EEEEEEEEEE--STTS--EEEEEEEEEETTEEEEEEEEESSHHHHHHHHHHHHHHTT-GGGGG-EEEEEEEEEE--SSSS--EEEEEEEEE-SS-EEEEEEEESSHHHHHHHHHHHHHHHHHHHHHHHH-

Radius of gyration: 29.34 Å; Cα contacts (8 Å, |Δi|>4): 2396; chains: 2; bounding box: 75×80×73 Å